Protein AF-0000000084988694 (afdb_homodimer)

Solvent-accessible surface area (backbone atoms only — not comparable to full-atom values): 50848 Å² total; per-residue (Å²): 137,79,83,70,71,62,64,60,59,54,50,54,56,52,49,55,55,58,61,35,74,70,46,56,52,51,63,76,74,70,84,79,79,62,60,87,54,76,59,46,55,58,76,75,76,71,56,51,34,53,65,34,88,92,56,43,34,34,45,36,78,65,34,75,51,54,36,66,52,73,53,58,28,62,26,71,68,56,50,51,50,49,54,49,24,69,76,44,21,62,68,53,52,52,34,50,52,51,27,51,50,33,47,51,50,34,57,58,46,55,51,63,84,45,70,46,75,49,76,47,75,50,82,44,80,46,67,52,60,17,74,80,73,77,44,88,68,62,51,77,46,46,44,29,38,41,36,38,38,39,37,33,65,55,58,52,46,22,26,60,59,20,48,40,49,22,34,47,22,49,26,48,24,33,43,24,46,33,44,38,43,48,42,50,48,53,42,50,50,54,43,33,48,43,50,30,15,34,31,49,53,43,50,50,54,51,51,52,50,50,52,53,49,53,52,49,47,54,53,46,50,54,33,35,75,70,68,77,38,64,68,69,49,52,53,54,49,49,54,48,50,52,56,56,56,65,53,47,60,62,44,51,49,52,30,50,53,29,49,36,51,48,16,49,53,44,62,28,58,69,85,64,48,85,69,78,87,56,50,60,84,51,47,42,82,59,38,74,39,55,35,64,34,52,50,53,37,61,75,57,20,26,68,38,45,22,32,48,20,46,30,40,22,31,31,20,42,27,7,29,35,49,32,70,58,44,64,47,38,36,38,40,36,36,44,33,22,31,18,64,43,79,89,43,36,82,41,77,82,14,43,27,36,37,41,33,42,35,36,43,29,68,71,40,45,49,51,21,56,62,24,44,26,52,20,29,48,23,51,25,49,21,32,47,26,49,29,52,43,47,46,35,51,49,42,27,51,46,31,43,34,54,49,42,46,35,31,33,26,50,32,38,39,29,26,48,52,36,31,52,50,26,48,50,50,36,53,51,47,52,55,31,37,76,70,67,73,45,59,59,67,58,48,50,54,34,50,54,46,29,50,51,24,48,46,48,32,47,53,37,51,34,48,40,54,40,42,52,50,48,42,46,45,64,62,34,32,21,59,89,56,53,69,87,83,63,80,68,86,78,43,63,75,62,65,56,56,83,83,50,76,78,131,137,78,84,71,73,60,64,61,59,55,50,54,56,54,51,56,56,59,62,37,73,71,47,57,51,53,65,77,77,70,83,79,78,62,60,86,53,76,66,70,57,83,78,76,75,71,55,52,34,55,65,34,89,92,56,44,34,33,44,37,77,65,34,77,52,53,34,66,52,72,52,58,29,64,27,72,66,56,48,51,51,49,53,49,24,70,75,44,21,34,68,53,50,20,35,49,22,50,28,51,19,31,46,23,47,33,54,19,47,56,10,62,83,38,57,32,31,35,37,36,37,35,46,32,41,33,30,49,30,15,57,81,73,77,45,89,66,62,54,76,48,46,44,30,38,42,36,37,40,39,38,32,64,54,58,53,46,22,27,61,60,20,49,40,48,22,34,49,21,49,26,48,25,32,44,25,47,32,44,37,44,48,42,51,51,50,44,51,49,54,43,34,48,43,51,31,14,35,32,51,52,44,48,52,56,50,52,52,50,51,54,53,48,53,53,50,48,55,53,45,51,53,33,36,75,69,68,77,39,64,70,66,51,51,54,52,49,50,47,48,49,36,55,56,57,41,55,48,37,62,41,52,43,52,28,51,45,30,50,26,51,49,16,42,50,44,60,27,53,21,57,66,46,84,69,79,88,57,50,61,84,50,47,43,81,59,36,76,38,54,35,64,35,53,46,53,36,61,75,58,20,28,66,37,46,22,31,47,20,46,29,39,21,31,31,19,41,26,8,30,35,49,32,70,56,43,64,45,38,36,38,40,36,36,44,33,21,37,21,66,43,78,88,42,34,84,40,75,90,28,58,47,71,52,73,51,74,50,71,53,62,75,85,79,65,89,56,52,56,62,52,47,27,50,51,28,48,50,49,24,52,52,31,46,51,50,28,52,49,47,46,50,50,49,48,50,51,48,33,51,37,55,51,46,47,35,49,33,27,52,50,38,40,52,27,47,52,44,29,53,52,27,49,50,48,36,55,49,45,54,54,31,38,77,72,67,73,44,58,64,66,60,47,50,53,32,50,55,46,29,51,52,24,47,47,48,33,47,51,40,52,34,47,42,54,40,44,53,49,47,42,47,45,65,63,34,33,22,58,89,58,54,67,87,84,59,80,68,85,79,43,60,74,64,66,56,55,83,83,48,76,80,132

Nearest PDB structures (foldseek):
  5iuy-assembly1_A  TM=9.255E-01  e=3.475E-28  Pseudomonas aeruginosa PAO1
  1wp1-assembly1_A  TM=9.149E-01  e=5.608E-27  Pseudomonas aeruginosa
  5azs-assembly1_A  TM=9.175E-01  e=1.713E-25  Pseudomonas aeruginosa PAO1
  5azs-assembly1_C  TM=8.807E-01  e=1.793E-25  Pseudomonas aeruginosa PAO1
  5azs-assembly1_B  TM=8.956E-01  e=8.449E-25  Pseudomonas aeruginosa PAO1

Foldseek 3Di:
DPDVPPVVVVVVVVVVLVVLVPAFDFDADDFDAFDPDFDLDPDDPQQWFDDFDPATAGEDEADFQAQQNQCLQVFPLLVVLLLLLCQAFPVLVVLLVVLVVLVVVLVVLCCLQDKDKDKDWDWDWDWDDCVVVVGDDIDTFIKTKIKMKIKHWDCRNCLSVLQSLLSVLVSQLSLLVSLLVSLVLSLLLLLLLLQLQLLVLLLVLLVVLLVVLVVVLVVQVVCVVVVNAPPVLNVLSVVLSVVSVVVNVVSVVSNLVSQQSSQNSSVHHRPPDPRDRDHPVSTHDRRYAYDYTSSVLCVFASVLSSLSSQLSSLSSVLSNLVCVQAKIKMWMKMWMFMDRDPVCRPPPVGIDMDTDMDIDHDDDDPCVSVVVSVVSVVSSVVSVVVSVVVSVVLSNQLSVLVVQLNVLSVQLNVLVVQLVVLVVQLVVQVVCVVVVNDGSVSNSVSSVSNSVSSSSNSVSSSSNSSSSSSNCSSSRSSSVNPDPPDDSPNCCSSNPDPPPPDD/DPPVPPVVVVVVVVVVLVVLVPAFDFDADDFDAFDPDFALDPDDHQQWFDDFVPATAGEDEADFQAQQNLCLQVFPLLVVLLLLLCQAFVVLVVLLVVLVVLVVVLVVLCCLQDKDKDKDKDKDWDWDDLVVVVGDDIDTFIKIKIKMKIKHWRCRNCLSVLQSQLSVLVSQLSLLVSLLVSLVLSLLLLLLLLQLQLLVQLLVLLVVLLVVLVVVLVVQVVCVVVVNAPPVLNVVSVVLSVVSVVVNVVSVVSNQVSQQSSQNSSVHHRPPDPRDRDHPVSTHDRRYAYDYTLSVLCVFASVLSSLSSQLSSLSSVLSNLVVVQAKIKMWMKMWMFMDSDPVCRPPPVGIDMDTDMDIDHDDDDPCVSVVVSVVSVVSSVVSVVVSVVVSVVLSNQLSVLVVLLNVLSVQLNVLVVQLVVLVVQQVVQVVCVVVVNDGSVSNSVSSVSNSVSSSSNSVSSSVNSSSSSSNCSSSRSSSVNPDPPDDSDNCCSSNPDPPPPDD

pLDDT: mean 87.06, std 14.42, range [27.56, 98.75]

Organism: Nitrosospira multiformis (strain ATCC 25196 / NCIMB 11849 / C 71) (NCBI:txid323848)

Radius of gyration: 39.77 Å; Cα contacts (8 Å, |Δi|>4): 1590; chains: 2; bounding box: 78×146×93 Å

Secondary structure (DSSP, 8-state):
-----HHHHHHHHHHHHHHTTS---SPPP-PPPPPS-S-SSSSS---BPPPBTTB--EEEETPPPPTTGGGGG--HHHHHHHHHHHHH-HHHHHHHHHHHHHHHHHHHHGGGGS-EEEEEEEEEEEEE-GGGGT-S--EEEEEEEEEEEEEEEE-TTSHHHHHHHHHHHHHHHHHHHHHHHHHHHHHHHHHHHHHHHHHHHHHHHHHHHHHHHHHHHHHHHHHHHTTSS-HHHHHHHHHHHHHHHTTHHHHHHHHHHHHHHHHHHTT--TTT--PPP--GGG----SEEEE--HHHHTTT-HHHHHHHHHHHHHHHHHHHHHHTTS-EEEEEEEEEEEESSGGGTTSGGGEEEEEEEEEEEEEESTTHHHHHHHHHHHHHHHHHHHHHHHHHHHHHHHHHHHHHHHHHHHHHHHHHHHHHHHHHHHHHHHHHHHTT-S-HHHHHHHHHHHHHHHHHHHHHHHHHHHHHHHHHHHTTTTGGG--SSSS-TT-TTTT--TTS---/-----HHHHHHHHHHHHHHTTS---SPPP-PPPPPS---SSSSS---BPPPBTTB--EEEETPPPPTTGGGGG--HHHHHHHHHHHHH-HHHHHHHHHHHHHHHHHHHHGGGGS-EEEEEEEEEEEEE-GGGGT-S--EEEEEEEEEEEEEEEE-SSSHHHHHHHHHHHHHHHHHHHHHHHHHHHHHHHHHHHHHHHHHHHHHHHHHHHHHHHHHHHHHHHHHHHTTSS-HHHHHHHHHHHHHHHTTHHHHHHHHHHHHHHHHHHTT--TTT--PPP--GGG----SEEEE--HHHHTTT-HHHHHHHHHHHHHHHHHHHHHHTTS-EEEEEEEEEEEESSGGGTTSGGGEEEEEEEEEE----STTHHHHHHHHHHHHHHHHHHHHHHHHHHHHHHHHHHHHHHHHHHHHHHHHHHHHHHHHHHHHHHHHHHHTT-S-HHHHHHHHHHHHHHHHHHHHHHHHHHHHHHHHHHHTTTTGGG--SSSS-TTGGGTT--TTS---

Structure (mmCIF, N/CA/C/O backbone):
data_AF-0000000084988694-model_v1
#
loop_
_entity.id
_entity.type
_entity.pdbx_description
1 polymer 'Efflux transporter, outer membrane factor (OMF) lipoprotein, NodT family'
#
loop_
_atom_site.group_PDB
_atom_site.id
_atom_site.type_symbol
_atom_site.label_atom_id
_atom_site.label_alt_id
_atom_site.label_comp_id
_atom_site.label_asym_id
_atom_site.label_entity_id
_atom_site.label_seq_id
_atom_site.pdbx_PDB_ins_code
_atom_site.Cartn_x
_atom_site.Cartn_y
_atom_site.Cartn_z
_atom_site.occupancy
_atom_site.B_iso_or_equiv
_atom_site.auth_seq_id
_atom_site.auth_comp_id
_atom_site.auth_asym_id
_atom_site.auth_atom_id
_atom_site.pdbx_PDB_model_num
ATOM 1 N N . MET A 1 1 ? -44.531 51.938 37.688 1 27.56 1 MET A N 1
ATOM 2 C CA . MET A 1 1 ? -44.75 50.938 36.656 1 27.56 1 MET A CA 1
ATOM 3 C C . MET A 1 1 ? -43.438 50.438 36.094 1 27.56 1 MET A C 1
ATOM 5 O O . MET A 1 1 ? -42.688 51.188 35.438 1 27.56 1 MET A O 1
ATOM 9 N N . MET A 1 2 ? -42.625 49.531 36.844 1 32.97 2 MET A N 1
ATOM 10 C CA . MET A 1 2 ? -41.281 49 36.75 1 32.97 2 MET A CA 1
ATOM 11 C C . MET A 1 2 ? -41.062 48.25 35.438 1 32.97 2 MET A C 1
ATOM 13 O O . MET A 1 2 ? -41.938 47.562 34.969 1 32.97 2 MET A O 1
ATOM 17 N N . ASN A 1 3 ? -40.156 48.844 34.625 1 31.89 3 ASN A N 1
ATOM 18 C CA . ASN A 1 3 ? -39.75 48.438 33.281 1 31.89 3 ASN A CA 1
ATOM 19 C C . ASN A 1 3 ? -39.406 46.969 33.188 1 31.89 3 ASN A C 1
ATOM 21 O O . ASN A 1 3 ? -38.469 46.5 33.875 1 31.89 3 ASN A O 1
ATOM 25 N N . ALA A 1 4 ? -40.375 46.062 33.062 1 42.09 4 ALA A N 1
ATOM 26 C CA . ALA A 1 4 ? -40.5 44.594 32.844 1 42.09 4 ALA A CA 1
ATOM 27 C C . ALA A 1 4 ? -39.688 44.188 31.625 1 42.09 4 ALA A C 1
ATOM 29 O O . ALA A 1 4 ? -39.938 43.094 31.062 1 42.09 4 ALA A O 1
ATOM 30 N N . LEU A 1 5 ? -39 45.188 30.969 1 40.91 5 LEU A N 1
ATOM 31 C CA . LEU A 1 5 ? -38.312 44.688 29.781 1 40.91 5 LEU A CA 1
ATOM 32 C C . LEU A 1 5 ? -37.219 43.688 30.156 1 40.91 5 LEU A C 1
ATOM 34 O O . LEU A 1 5 ? -36.344 43.375 29.344 1 40.91 5 LEU A O 1
ATOM 38 N N . GLY A 1 6 ? -37.219 43.188 31.438 1 40.38 6 GLY A N 1
ATOM 39 C CA . GLY A 1 6 ? -36.094 42.375 31.875 1 40.38 6 GLY A CA 1
ATOM 40 C C . GLY A 1 6 ? -36 41.031 31.156 1 40.38 6 GLY A C 1
ATOM 41 O O . GLY A 1 6 ? -34.906 40.625 30.734 1 40.38 6 GLY A O 1
ATOM 42 N N . PRO A 1 7 ? -37.156 40.25 31.062 1 49.94 7 PRO A N 1
ATOM 43 C CA . PRO A 1 7 ? -37.031 38.844 30.672 1 49.94 7 PRO A CA 1
ATOM 44 C C . PRO A 1 7 ? -36.75 38.656 29.188 1 49.94 7 PRO A C 1
ATOM 46 O O . PRO A 1 7 ? -36.281 37.594 28.766 1 49.94 7 PRO A O 1
ATOM 49 N N . ILE A 1 8 ? -37.156 39.562 28.359 1 49 8 ILE A N 1
ATOM 50 C CA . ILE A 1 8 ? -37.094 39.312 26.938 1 49 8 ILE A CA 1
ATOM 51 C C . ILE A 1 8 ? -35.625 39.344 26.484 1 49 8 ILE A C 1
ATOM 53 O O . ILE A 1 8 ? -35.25 38.719 25.5 1 49 8 ILE A O 1
ATOM 57 N N . ARG A 1 9 ? -34.812 40.156 27.125 1 52.31 9 ARG A N 1
ATOM 58 C CA . ARG A 1 9 ? -33.406 40.25 26.703 1 52.31 9 ARG A CA 1
ATOM 59 C C . ARG A 1 9 ? -32.688 38.938 27 1 52.31 9 ARG A C 1
ATOM 61 O O . ARG A 1 9 ? -31.828 38.5 26.234 1 52.31 9 ARG A O 1
ATOM 68 N N . GLY A 1 10 ? -33.156 38.219 28.047 1 50.78 10 GLY A N 1
ATOM 69 C CA . GLY A 1 10 ? -32.562 36.906 28.297 1 50.78 10 GLY A CA 1
ATOM 70 C C . GLY A 1 10 ? -32.938 35.875 27.25 1 50.78 10 GLY A C 1
ATOM 71 O O . GLY A 1 10 ? -32.094 35.031 26.891 1 50.78 10 GLY A O 1
ATOM 72 N N . GLY A 1 11 ? -34.188 35.938 26.797 1 52.38 11 GLY A N 1
ATOM 73 C CA . GLY A 1 11 ? -34.625 34.969 25.797 1 52.38 11 GLY A CA 1
ATOM 74 C C . GLY A 1 11 ? -33.906 35.125 24.469 1 52.38 11 GLY A C 1
ATOM 75 O O . GLY A 1 11 ? -33.656 34.125 23.797 1 52.38 11 GLY A O 1
ATOM 76 N N . ILE A 1 12 ? -33.656 36.375 23.984 1 52.31 12 ILE A N 1
ATOM 77 C CA . ILE A 1 12 ? -32.969 36.562 22.719 1 52.31 12 ILE A CA 1
ATOM 78 C C . ILE A 1 12 ? -31.547 36.062 22.828 1 52.31 12 ILE A C 1
ATOM 80 O O . ILE A 1 12 ? -31.031 35.438 21.891 1 52.31 12 ILE A O 1
ATOM 84 N N . TYR A 1 13 ? -30.922 36.281 24 1 53.19 13 TYR A N 1
ATOM 85 C CA . TYR A 1 13 ? -29.578 35.75 24.141 1 53.19 13 TYR A CA 1
ATOM 86 C C . TYR A 1 13 ? -29.594 34.219 24.141 1 53.19 13 TYR A C 1
ATOM 88 O O . TYR A 1 13 ? -28.719 33.594 23.547 1 53.19 13 TYR A O 1
ATOM 96 N N . ALA A 1 14 ? -30.594 33.625 24.781 1 51.25 14 ALA A N 1
ATOM 97 C CA . ALA A 1 14 ? -30.703 32.156 24.766 1 51.25 14 ALA A CA 1
ATOM 98 C C . ALA A 1 14 ? -31.047 31.656 23.359 1 51.25 14 ALA A C 1
ATOM 100 O O . ALA A 1 14 ? -30.562 30.594 22.953 1 51.25 14 ALA A O 1
ATOM 101 N N . GLY A 1 15 ? -31.891 32.312 22.672 1 51.19 15 GLY A N 1
ATOM 102 C CA . GLY A 1 15 ? -32.219 31.922 21.312 1 51.19 15 GLY A CA 1
ATOM 103 C C . GLY A 1 15 ? -31.062 32.031 20.344 1 51.19 15 GLY A C 1
ATOM 104 O O . GLY A 1 15 ? -30.906 31.188 19.453 1 51.19 15 GLY A O 1
ATOM 105 N N . LEU A 1 16 ? -30.25 33.031 20.422 1 49.94 16 LEU A N 1
ATOM 106 C CA . LEU A 1 16 ? -29.078 33.156 19.578 1 49.94 16 LEU A CA 1
ATOM 107 C C . LEU A 1 16 ? -28.094 32.031 19.875 1 49.94 16 LEU A C 1
ATOM 109 O O . LEU A 1 16 ? -27.406 31.547 18.969 1 49.94 16 LEU A O 1
ATOM 113 N N . MET A 1 17 ? -28.016 31.656 21.109 1 49.5 17 MET A N 1
ATOM 114 C CA . MET A 1 17 ? -27.141 30.531 21.438 1 49.5 17 MET A CA 1
ATOM 115 C C . MET A 1 17 ? -27.625 29.25 20.766 1 49.5 17 MET A C 1
ATOM 117 O O . MET A 1 17 ? -26.812 28.375 20.438 1 49.5 17 MET A O 1
ATOM 121 N N . LEU A 1 18 ? -28.891 29.047 20.75 1 49.72 18 LEU A N 1
ATOM 122 C CA . LEU A 1 18 ? -29.406 27.812 20.188 1 49.72 18 LEU A CA 1
ATOM 123 C C . LEU A 1 18 ? -29.203 27.766 18.672 1 49.72 18 LEU A C 1
ATOM 125 O O . LEU A 1 18 ? -29.141 26.688 18.078 1 49.72 18 LEU A O 1
ATOM 129 N N . VAL A 1 19 ? -29.281 28.859 18 1 49.47 19 VAL A N 1
ATOM 130 C CA . VAL A 1 19 ? -29.078 28.875 16.562 1 49.47 19 VAL A CA 1
ATOM 131 C C . VAL A 1 19 ? -27.625 28.516 16.25 1 49.47 19 VAL A C 1
ATOM 133 O O . VAL A 1 19 ? -27.297 28.109 15.133 1 49.47 19 VAL A O 1
ATOM 136 N N . LEU A 1 20 ? -26.688 28.766 17.094 1 51.06 20 LEU A N 1
ATOM 137 C CA . LEU A 1 20 ? -25.266 28.516 16.844 1 51.06 20 LEU A CA 1
ATOM 138 C C . LEU A 1 20 ? -24.984 27.031 16.734 1 51.06 20 LEU A C 1
ATOM 140 O O . LEU A 1 20 ? -23.906 26.625 16.297 1 51.06 20 LEU A O 1
ATOM 144 N N . GLY A 1 21 ? -25.734 26.219 17.406 1 53.91 21 GLY A N 1
ATOM 145 C CA . GLY A 1 21 ? -25.484 24.797 17.438 1 53.91 21 GLY A CA 1
ATOM 146 C C . GLY A 1 21 ? -25.609 24.141 16.078 1 53.91 21 GLY A C 1
ATOM 147 O O . GLY A 1 21 ? -25.172 23 15.883 1 53.91 21 GLY A O 1
ATOM 148 N N . GLY A 1 22 ? -26.328 24.75 15.219 1 63.09 22 GLY A N 1
ATOM 149 C CA . GLY A 1 22 ? -26.766 23.969 14.07 1 63.09 22 GLY A CA 1
ATOM 150 C C . GLY A 1 22 ? -25.859 24.125 12.859 1 63.09 22 GLY A C 1
ATOM 151 O O . GLY A 1 22 ? -25.859 23.266 11.969 1 63.09 22 GLY A O 1
ATOM 152 N N . CYS A 1 23 ? -24.906 25.109 12.812 1 77.94 23 CYS A N 1
ATOM 153 C CA . CYS A 1 23 ? -24.219 25.344 11.547 1 77.94 23 CYS A CA 1
ATOM 154 C C . CYS A 1 23 ? -22.875 24.625 11.531 1 77.94 23 CYS A C 1
ATOM 156 O O . CYS A 1 23 ? -22.031 24.859 12.406 1 77.94 23 CYS A O 1
ATOM 158 N N . MET A 1 24 ? -22.734 23.547 11.047 1 90.75 24 MET A N 1
ATOM 159 C CA . MET A 1 24 ? -21.484 22.828 10.852 1 90.75 24 MET A CA 1
ATOM 160 C C . MET A 1 24 ? -21.016 22.938 9.398 1 90.75 24 MET A C 1
ATOM 162 O O . MET A 1 24 ? -21.656 22.406 8.5 1 90.75 24 MET A O 1
ATOM 166 N N . VAL A 1 25 ? -19.906 23.641 9.172 1 94.69 25 VAL A N 1
ATOM 167 C CA . VAL A 1 25 ? -19.406 23.875 7.82 1 94.69 25 VAL A CA 1
ATOM 168 C C . VAL A 1 25 ? -18.734 22.625 7.289 1 94.69 25 VAL A C 1
ATOM 170 O O . VAL A 1 25 ? -18.422 21.703 8.055 1 94.69 25 VAL A O 1
ATOM 173 N N . GLY A 1 26 ? -18.469 22.609 5.914 1 94 26 GLY A N 1
ATOM 174 C CA . GLY A 1 26 ? -17.875 21.469 5.258 1 94 26 GLY A CA 1
ATOM 175 C C . GLY A 1 26 ? -18.891 20.406 4.867 1 94 26 GLY A C 1
ATOM 176 O O . GLY A 1 26 ? -20.047 20.453 5.312 1 94 26 GLY A O 1
ATOM 177 N N . PRO A 1 27 ? -18.469 19.531 4.129 1 96 27 PRO A N 1
ATOM 178 C CA . PRO A 1 27 ? -19.391 18.484 3.672 1 96 27 PRO A CA 1
ATOM 179 C C . PRO A 1 27 ? -19.656 17.422 4.73 1 96 27 PRO A C 1
ATOM 181 O O . PRO A 1 27 ? -18.797 17.156 5.574 1 96 27 PRO A O 1
ATOM 184 N N . ASP A 1 28 ? -20.828 16.906 4.746 1 96.81 28 ASP A N 1
ATOM 185 C CA . ASP A 1 28 ? -21.141 15.727 5.539 1 96.81 28 ASP A CA 1
ATOM 186 C C . ASP A 1 28 ? -20.703 14.453 4.82 1 96.81 28 ASP A C 1
ATOM 188 O O . ASP A 1 28 ? -20.75 14.375 3.592 1 96.81 28 ASP A O 1
ATOM 192 N N . PHE A 1 29 ? -20.266 13.594 5.582 1 97.12 29 PHE A N 1
ATOM 193 C CA . PHE A 1 29 ? -19.844 12.32 5.02 1 97.12 29 PHE A CA 1
ATOM 194 C C . PHE A 1 29 ? -21.016 11.562 4.434 1 97.12 29 PHE A C 1
ATOM 196 O O . PHE A 1 29 ? -22.062 11.453 5.074 1 97.12 29 PHE A O 1
ATOM 203 N N . VAL A 1 30 ? -20.828 11.117 3.217 1 96.31 30 VAL A N 1
ATOM 204 C CA . VAL A 1 30 ? -21.781 10.234 2.543 1 96.31 30 VAL A CA 1
ATOM 205 C C . VAL A 1 30 ? -21.078 8.938 2.146 1 96.31 30 VAL A C 1
ATOM 207 O O . VAL A 1 30 ? -20.047 8.953 1.475 1 96.31 30 VAL A O 1
ATOM 210 N N . ARG A 1 31 ? -21.656 7.832 2.531 1 95.5 31 ARG A N 1
ATOM 211 C CA . ARG A 1 31 ? -21.078 6.543 2.176 1 95.5 31 ARG A CA 1
ATOM 212 C C . ARG A 1 31 ? -21.094 6.336 0.665 1 95.5 31 ARG A C 1
ATOM 214 O O . ARG A 1 31 ? -22.094 6.598 0.002 1 95.5 31 ARG A O 1
ATOM 221 N N . PRO A 1 32 ? -19.859 5.941 0.121 1 94.44 32 PRO A N 1
ATOM 222 C CA . PRO A 1 32 ? -19.844 5.691 -1.322 1 94.44 32 PRO A CA 1
ATOM 223 C C . PRO A 1 32 ? -20.844 4.629 -1.749 1 94.44 32 PRO A C 1
ATOM 225 O O . PRO A 1 32 ? -21.094 3.674 -1.008 1 94.44 32 PRO A O 1
ATOM 228 N N . ASN A 1 33 ? -21.391 4.754 -2.91 1 92.56 33 ASN A N 1
ATOM 229 C CA . ASN A 1 33 ? -22.359 3.793 -3.441 1 92.56 33 ASN A CA 1
ATOM 230 C C . ASN A 1 33 ? -21.703 2.432 -3.682 1 92.56 33 ASN A C 1
ATOM 232 O O . ASN A 1 33 ? -20.547 2.352 -4.086 1 92.56 33 ASN A O 1
ATOM 236 N N . PRO A 1 34 ? -22.484 1.373 -3.467 1 91.69 34 PRO A N 1
ATOM 237 C CA . PRO A 1 34 ? -21.953 0.049 -3.811 1 91.69 34 PRO A CA 1
ATOM 238 C C . PRO A 1 34 ? -21.797 -0.154 -5.316 1 91.69 34 PRO A C 1
ATOM 240 O O . PRO A 1 34 ? -22.359 0.614 -6.105 1 91.69 34 PRO A O 1
ATOM 243 N N . PRO A 1 35 ? -20.938 -1.094 -5.641 1 87.81 35 PRO A N 1
ATOM 244 C CA . PRO A 1 35 ? -20.812 -1.382 -7.074 1 87.81 35 PRO A CA 1
ATOM 245 C C . PRO A 1 35 ? -22.141 -1.797 -7.707 1 87.81 35 PRO A C 1
ATOM 247 O O . PRO A 1 35 ? -22.984 -2.406 -7.043 1 87.81 35 PRO A O 1
ATOM 250 N N . GLU A 1 36 ? -22.266 -1.545 -8.922 1 84.19 36 GLU A N 1
ATOM 251 C CA . GLU A 1 36 ? -23.516 -1.816 -9.641 1 84.19 36 GLU A CA 1
ATOM 252 C C . GLU A 1 36 ? -23.609 -3.283 -10.055 1 84.19 36 GLU A C 1
ATOM 254 O O . GLU A 1 36 ? -24.703 -3.814 -10.234 1 84.19 36 GLU A O 1
ATOM 259 N N . THR A 1 37 ? -22.531 -3.914 -10.094 1 84.56 37 THR A N 1
ATOM 260 C CA . THR A 1 37 ? -22.547 -5.301 -10.539 1 84.56 37 THR A CA 1
ATOM 261 C C . THR A 1 37 ? -23.141 -6.215 -9.469 1 84.56 37 THR A C 1
ATOM 263 O O . THR A 1 37 ? -22.922 -5.988 -8.273 1 84.56 37 THR A O 1
ATOM 266 N N . ALA A 1 38 ? -23.875 -7.273 -9.945 1 82.75 38 ALA A N 1
ATOM 267 C CA . ALA A 1 38 ? -24.5 -8.211 -9.023 1 82.75 38 ALA A CA 1
ATOM 268 C C . ALA A 1 38 ? -23.75 -9.539 -8.992 1 82.75 38 ALA A C 1
ATOM 270 O O . ALA A 1 38 ? -24.062 -10.422 -8.195 1 82.75 38 ALA A O 1
ATOM 271 N N . ARG A 1 39 ? -22.812 -9.586 -9.859 1 87.12 39 ARG A N 1
ATOM 272 C CA . ARG A 1 39 ? -22.094 -10.852 -9.969 1 87.12 39 ARG A CA 1
ATOM 273 C C . ARG A 1 39 ? -20.578 -10.625 -9.992 1 87.12 39 ARG A C 1
ATOM 275 O O . ARG A 1 39 ? -20.125 -9.539 -10.336 1 87.12 39 ARG A O 1
ATOM 282 N N . TYR A 1 40 ? -19.828 -11.711 -9.602 1 89.12 40 TYR A N 1
ATOM 283 C CA . TYR A 1 40 ? -18.375 -11.648 -9.57 1 89.12 40 TYR A CA 1
ATOM 284 C C . TYR A 1 40 ? -17.781 -12.141 -10.891 1 89.12 40 TYR A C 1
ATOM 286 O O . TYR A 1 40 ? -16.656 -11.766 -11.25 1 89.12 40 TYR A O 1
ATOM 294 N N . LEU A 1 41 ? -18.422 -13.062 -11.562 1 85.81 41 LEU A N 1
ATOM 295 C CA . LEU A 1 41 ? -17.969 -13.641 -12.82 1 85.81 41 LEU A CA 1
ATOM 296 C C . LEU A 1 41 ? -18.953 -13.328 -13.945 1 85.81 41 LEU A C 1
ATOM 298 O O . LEU A 1 41 ? -20.141 -13.133 -13.695 1 85.81 41 LEU A O 1
ATOM 302 N N . PRO A 1 42 ? -18.297 -13.242 -15.133 1 78.38 42 PRO A N 1
ATOM 303 C CA . PRO A 1 42 ? -19.203 -13.023 -16.266 1 78.38 42 PRO A CA 1
ATOM 304 C C . PRO A 1 42 ? -20.125 -14.219 -16.531 1 78.38 42 PRO A C 1
ATOM 306 O O . PRO A 1 42 ? -19.734 -15.359 -16.266 1 78.38 42 PRO A O 1
ATOM 309 N N . GLY A 1 43 ? -21.234 -13.922 -17.062 1 72.75 43 GLY A N 1
ATOM 310 C CA . GLY A 1 43 ? -22.141 -14.992 -17.469 1 72.75 43 GLY A CA 1
ATOM 311 C C . GLY A 1 43 ? -23.047 -15.469 -16.344 1 72.75 43 GLY A C 1
ATOM 312 O O . GLY A 1 43 ? -23.438 -14.672 -15.484 1 72.75 43 GLY A O 1
ATOM 313 N N . GLU A 1 44 ? -23.438 -16.797 -16.5 1 65.62 44 GLU A N 1
ATOM 314 C CA . GLU A 1 44 ? -24.328 -17.375 -15.492 1 65.62 44 GLU A CA 1
ATOM 315 C C . GLU A 1 44 ? -23.578 -17.688 -14.203 1 65.62 44 GLU A C 1
ATOM 317 O O . GLU A 1 44 ? -22.391 -17.984 -14.227 1 65.62 44 GLU A O 1
ATOM 322 N N . SER A 1 45 ? -24.156 -17.281 -13.125 1 67.31 45 SER A N 1
ATOM 323 C CA . SER A 1 45 ? -23.578 -17.547 -11.812 1 67.31 45 SER A CA 1
ATOM 324 C C . SER A 1 45 ? -23.172 -19 -11.672 1 67.31 45 SER A C 1
ATOM 326 O O . SER A 1 45 ? -23.875 -19.906 -12.125 1 67.31 45 SER A O 1
ATOM 328 N N . LEU A 1 46 ? -21.953 -19.156 -11.281 1 75.5 46 LEU A N 1
ATOM 329 C CA . LEU A 1 46 ? -21.5 -20.5 -10.969 1 75.5 46 LEU A CA 1
ATOM 330 C C . LEU A 1 46 ? -22.344 -21.125 -9.859 1 75.5 46 LEU A C 1
ATOM 332 O O . LEU A 1 46 ? -22.453 -20.547 -8.773 1 75.5 46 LEU A O 1
ATOM 336 N N . GLU A 1 47 ? -23.172 -22.078 -10.18 1 76.25 47 GLU A N 1
ATOM 337 C CA . GLU A 1 47 ? -24.031 -22.719 -9.188 1 76.25 47 GLU A CA 1
ATOM 338 C C . GLU A 1 47 ? -23.25 -23.703 -8.328 1 76.25 47 GLU A C 1
ATOM 340 O O . GLU A 1 47 ? -23.531 -23.859 -7.141 1 76.25 47 GLU A O 1
ATOM 345 N N . GLY A 1 48 ? -22.312 -24.281 -8.969 1 79.38 48 GLY A N 1
ATOM 346 C CA . GLY A 1 48 ? -21.516 -25.25 -8.242 1 79.38 48 GLY A CA 1
ATOM 347 C C . GLY A 1 48 ? -20.312 -25.734 -9.031 1 79.38 48 GLY A C 1
ATOM 348 O O . GLY A 1 48 ? -20.219 -25.5 -10.234 1 79.38 48 GLY A O 1
ATOM 349 N N . ALA A 1 49 ? -19.391 -26.234 -8.258 1 79.69 49 ALA A N 1
ATOM 350 C CA . ALA A 1 49 ? -18.266 -26.922 -8.891 1 79.69 49 ALA A CA 1
ATOM 351 C C . ALA A 1 49 ? -18.625 -28.344 -9.289 1 79.69 49 ALA A C 1
ATOM 353 O O . ALA A 1 49 ? -19.609 -28.891 -8.789 1 79.69 49 ALA A O 1
ATOM 354 N N . ILE A 1 50 ? -17.891 -28.938 -10.234 1 75.88 50 ILE A N 1
ATOM 355 C CA . ILE A 1 50 ? -18.141 -30.312 -10.664 1 75.88 50 ILE A CA 1
ATOM 356 C C . ILE A 1 50 ? -17.969 -31.266 -9.484 1 75.88 50 ILE A C 1
ATOM 358 O O . ILE A 1 50 ? -17.031 -31.125 -8.703 1 75.88 50 ILE A O 1
ATOM 362 N N . PRO A 1 51 ? -18.984 -32.156 -9.336 1 76.94 51 PRO A N 1
ATOM 363 C CA . PRO A 1 51 ? -18.891 -33.125 -8.227 1 76.94 51 PRO A CA 1
ATOM 364 C C . PRO A 1 51 ? -17.766 -34.125 -8.414 1 76.94 51 PRO A C 1
ATOM 366 O O . PRO A 1 51 ? -17.562 -34.625 -9.523 1 76.94 51 PRO A O 1
ATOM 369 N N . VAL A 1 52 ? -16.938 -34.219 -7.461 1 78.69 52 VAL A N 1
ATOM 370 C CA . VAL A 1 52 ? -15.922 -35.281 -7.414 1 78.69 52 VAL A CA 1
ATOM 371 C C . VAL A 1 52 ? -16.297 -36.281 -6.34 1 78.69 52 VAL A C 1
ATOM 373 O O . VAL A 1 52 ? -16.188 -36 -5.145 1 78.69 52 VAL A O 1
ATOM 376 N N . LYS A 1 53 ? -16.672 -37.469 -6.828 1 76.38 53 LYS A N 1
ATOM 377 C CA . LYS A 1 53 ? -17.188 -38.469 -5.914 1 76.38 53 LYS A CA 1
ATOM 378 C C . LYS A 1 53 ? -18.219 -37.875 -4.961 1 76.38 53 LYS A C 1
ATOM 380 O O . LYS A 1 53 ? -19.234 -37.344 -5.398 1 76.38 53 LYS A O 1
ATOM 385 N N . ASP A 1 54 ? -18 -37.875 -3.701 1 66.56 54 ASP A N 1
ATOM 386 C CA . ASP A 1 54 ? -18.938 -37.406 -2.686 1 66.56 54 ASP A CA 1
ATOM 387 C C . ASP A 1 54 ? -18.562 -36 -2.207 1 66.56 54 ASP A C 1
ATOM 389 O O . ASP A 1 54 ? -19.094 -35.531 -1.198 1 66.56 54 ASP A O 1
ATOM 393 N N . GLN A 1 55 ? -17.734 -35.344 -3.057 1 77.25 55 GLN A N 1
ATOM 394 C CA . GLN A 1 55 ? -17.281 -34.062 -2.582 1 77.25 55 GLN A CA 1
ATOM 395 C C . GLN A 1 55 ? -17.688 -32.938 -3.539 1 77.25 55 GLN A C 1
ATOM 397 O O . GLN A 1 55 ? -16.844 -32.344 -4.199 1 77.25 55 GLN A O 1
ATOM 402 N N . ALA A 1 56 ? -18.984 -32.688 -3.664 1 84.75 56 ALA A N 1
ATOM 403 C CA . ALA A 1 56 ? -19.5 -31.594 -4.473 1 84.75 56 ALA A CA 1
ATOM 404 C C . ALA A 1 56 ? -19.656 -30.328 -3.635 1 84.75 56 ALA A C 1
ATOM 406 O O . ALA A 1 56 ? -19.984 -30.391 -2.445 1 84.75 56 ALA A O 1
ATOM 407 N N . GLN A 1 57 ? -19.281 -29.188 -4.254 1 91.81 57 GLN A N 1
ATOM 408 C CA . GLN A 1 57 ? -19.5 -27.891 -3.621 1 91.81 57 GLN A CA 1
ATOM 409 C C . GLN A 1 57 ? -20.469 -27.047 -4.438 1 91.81 57 GLN A C 1
ATOM 411 O O . GLN A 1 57 ? -20.422 -27.047 -5.668 1 91.81 57 GLN A O 1
ATOM 416 N N . TYR A 1 58 ? -21.328 -26.359 -3.693 1 91.62 58 TYR A N 1
ATOM 417 C CA . TYR A 1 58 ? -22.312 -25.484 -4.305 1 91.62 58 TYR A CA 1
ATOM 418 C C . TYR A 1 58 ? -22.156 -24.047 -3.807 1 91.62 58 TYR A C 1
ATOM 420 O O . TYR A 1 58 ? -21.875 -23.828 -2.625 1 91.62 58 TYR A O 1
ATOM 428 N N . PHE A 1 59 ? -22.359 -23.172 -4.766 1 91.38 59 PHE A N 1
ATOM 429 C CA . PHE A 1 59 ? -22.281 -21.75 -4.418 1 91.38 59 PHE A CA 1
ATOM 430 C C . PHE A 1 59 ? -23.672 -21.188 -4.148 1 91.38 59 PHE A C 1
ATOM 432 O O . PHE A 1 59 ? -24.547 -21.234 -5.016 1 91.38 59 PHE A O 1
ATOM 439 N N . ASP A 1 60 ? -23.891 -20.688 -2.979 1 89.75 60 ASP A N 1
ATOM 440 C CA . ASP A 1 60 ? -25.156 -20.062 -2.59 1 89.75 60 ASP A CA 1
ATOM 441 C C . ASP A 1 60 ? -25.062 -18.547 -2.621 1 89.75 60 ASP A C 1
ATOM 443 O O . ASP A 1 60 ? -24.625 -17.922 -1.646 1 89.75 60 ASP A O 1
ATOM 447 N N . ALA A 1 61 ? -25.562 -18.016 -3.76 1 86.5 61 ALA A N 1
ATOM 448 C CA . ALA A 1 61 ? -25.469 -16.562 -3.955 1 86.5 61 ALA A CA 1
ATOM 449 C C . ALA A 1 61 ? -26.375 -15.82 -2.982 1 86.5 61 ALA A C 1
ATOM 451 O O . ALA A 1 61 ? -27.562 -16.141 -2.861 1 86.5 61 ALA A O 1
ATOM 452 N N . GLY A 1 62 ? -25.891 -14.898 -2.299 1 85.69 62 GLY A N 1
ATOM 453 C CA . GLY A 1 62 ? -26.672 -14.07 -1.405 1 85.69 62 GLY A CA 1
ATOM 454 C C . GLY A 1 62 ? -26.75 -14.617 0.006 1 85.69 62 GLY A C 1
ATOM 455 O O . GLY A 1 62 ? -27.328 -13.984 0.896 1 85.69 62 GLY A O 1
ATOM 456 N N . ALA A 1 63 ? -26.156 -15.789 0.198 1 87.75 63 ALA A N 1
ATOM 457 C CA . ALA A 1 63 ? -26.188 -16.391 1.529 1 87.75 63 ALA A CA 1
ATOM 458 C C . ALA A 1 63 ? -25.156 -15.727 2.447 1 87.75 63 ALA A C 1
ATOM 460 O O . ALA A 1 63 ? -24.156 -15.188 1.979 1 87.75 63 ALA A O 1
ATOM 461 N N . ASP A 1 64 ? -25.391 -15.859 3.725 1 87.94 64 ASP A N 1
ATOM 462 C CA . ASP A 1 64 ? -24.531 -15.234 4.719 1 87.94 64 ASP A CA 1
ATOM 463 C C . ASP A 1 64 ? -23.484 -16.234 5.242 1 87.94 64 ASP A C 1
ATOM 465 O O . ASP A 1 64 ? -23.766 -17.422 5.336 1 87.94 64 ASP A O 1
ATOM 469 N N . LEU A 1 65 ? -22.438 -15.633 5.5 1 91.62 65 LEU A N 1
ATOM 470 C CA . LEU A 1 65 ? -21.344 -16.406 6.094 1 91.62 65 LEU A CA 1
ATOM 471 C C . LEU A 1 65 ? -21.406 -16.328 7.617 1 91.62 65 LEU A C 1
ATOM 473 O O . LEU A 1 65 ? -21.594 -15.258 8.188 1 91.62 65 LEU A O 1
ATOM 477 N N . ILE A 1 66 ? -21.312 -17.453 8.305 1 90.31 66 ILE A N 1
ATOM 478 C CA . ILE A 1 66 ? -21.328 -17.484 9.766 1 90.31 66 ILE A CA 1
ATOM 479 C C . ILE A 1 66 ? -20.062 -16.828 10.305 1 90.31 66 ILE A C 1
ATOM 481 O O . ILE A 1 66 ? -19.031 -16.781 9.617 1 90.31 66 ILE A O 1
ATOM 485 N N . ALA A 1 67 ? -20.031 -16.359 11.547 1 89.94 67 ALA A N 1
ATOM 486 C CA . ALA A 1 67 ? -18.922 -15.586 12.117 1 89.94 67 ALA A CA 1
ATOM 487 C C . ALA A 1 67 ? -17.688 -16.469 12.336 1 89.94 67 ALA A C 1
ATOM 489 O O . ALA A 1 67 ? -16.562 -16.031 12.133 1 89.94 67 ALA A O 1
ATOM 490 N N . ASP A 1 68 ? -17.969 -17.719 12.828 1 92.88 68 ASP A N 1
ATOM 491 C CA . ASP A 1 68 ? -16.891 -18.672 12.992 1 92.88 68 ASP A CA 1
ATOM 492 C C . ASP A 1 68 ? -16.766 -19.594 11.773 1 92.88 68 ASP A C 1
ATOM 494 O O . ASP A 1 68 ? -16.938 -20.797 11.875 1 92.88 68 ASP A O 1
ATOM 498 N N . TRP A 1 69 ? -16.422 -18.984 10.648 1 95.25 69 TRP A N 1
ATOM 499 C CA . TRP A 1 69 ? -16.453 -19.625 9.336 1 95.25 69 TRP A CA 1
ATOM 500 C C . TRP A 1 69 ? -15.609 -20.891 9.328 1 95.25 69 TRP A C 1
ATOM 502 O O . TRP A 1 69 ? -15.875 -21.812 8.547 1 95.25 69 TRP A O 1
ATOM 512 N N . TRP A 1 70 ? -14.531 -21.016 10.219 1 96.69 70 TRP A N 1
ATOM 513 C CA . TRP A 1 70 ? -13.656 -22.188 10.234 1 96.69 70 TRP A CA 1
ATOM 514 C C . TRP A 1 70 ? -14.406 -23.406 10.734 1 96.69 70 TRP A C 1
ATOM 516 O O . TRP A 1 70 ? -13.984 -24.547 10.492 1 96.69 70 TRP A O 1
ATOM 526 N N . ARG A 1 71 ? -15.531 -23.266 11.391 1 95.69 71 ARG A N 1
ATOM 527 C CA . ARG A 1 71 ? -16.328 -24.375 11.883 1 95.69 71 ARG A CA 1
ATOM 528 C C . ARG A 1 71 ? -17 -25.125 10.734 1 95.69 71 ARG A C 1
ATOM 530 O O . ARG A 1 71 ? -17.453 -26.25 10.906 1 95.69 71 ARG A O 1
ATOM 537 N N . LEU A 1 72 ? -17.094 -24.5 9.602 1 95.5 72 LEU A N 1
ATOM 538 C CA . LEU A 1 72 ? -17.688 -25.141 8.438 1 95.5 72 LEU A CA 1
ATOM 539 C C . LEU A 1 72 ? -16.859 -26.328 7.977 1 95.5 72 LEU A C 1
ATOM 541 O O . LEU A 1 72 ? -17.359 -27.188 7.234 1 95.5 72 LEU A O 1
ATOM 545 N N . PHE A 1 73 ? -15.578 -26.438 8.438 1 97 73 PHE A N 1
ATOM 546 C CA . PHE A 1 73 ? -14.727 -27.562 8.109 1 97 73 PHE A CA 1
ATOM 547 C C . PHE A 1 73 ? -14.977 -28.734 9.062 1 97 73 PHE A C 1
ATOM 549 O O . PHE A 1 73 ? -14.398 -29.797 8.898 1 97 73 PHE A O 1
ATOM 556 N N . LYS A 1 74 ? -15.75 -28.547 10.094 1 96.25 74 LYS A N 1
ATOM 557 C CA . LYS A 1 74 ? -16.266 -29.562 11 1 96.25 74 LYS A CA 1
ATOM 558 C C . LYS A 1 74 ? -15.141 -30.328 11.688 1 96.25 74 LYS A C 1
ATOM 560 O O . LYS A 1 74 ? -15.141 -31.547 11.711 1 96.25 74 LYS A O 1
ATOM 565 N N . SER A 1 75 ? -14.203 -29.672 12.117 1 97.31 75 SER A N 1
ATOM 566 C CA . SER A 1 75 ? -13.109 -30.234 12.898 1 97.31 75 SER A CA 1
ATOM 567 C C . SER A 1 75 ? -12.992 -29.562 14.266 1 97.31 75 SER A C 1
ATOM 569 O O . SER A 1 75 ? -12.539 -28.422 14.359 1 97.31 75 SER A O 1
ATOM 571 N N . PRO A 1 76 ? -13.383 -30.328 15.328 1 95.94 76 PRO A N 1
ATOM 572 C CA . PRO A 1 76 ? -13.242 -29.75 16.672 1 95.94 76 PRO A CA 1
ATOM 573 C C . PRO A 1 76 ? -11.805 -29.359 17 1 95.94 76 PRO A C 1
ATOM 575 O O . PRO A 1 76 ? -11.578 -28.359 17.688 1 95.94 76 PRO A O 1
ATOM 578 N N . LYS A 1 77 ? -10.891 -30.125 16.469 1 95.88 77 LYS A N 1
ATOM 579 C CA . LYS A 1 77 ? -9.492 -29.797 16.688 1 95.88 77 LYS A CA 1
ATOM 580 C C . LYS A 1 77 ? -9.133 -28.453 16.047 1 95.88 77 LYS A C 1
ATOM 582 O O . LYS A 1 77 ? -8.422 -27.641 16.656 1 95.88 77 LYS A O 1
ATOM 587 N N . LEU A 1 78 ? -9.641 -28.25 14.844 1 96.88 78 LEU A N 1
ATOM 588 C CA . LEU A 1 78 ? -9.398 -26.984 14.156 1 96.88 78 LEU A CA 1
ATOM 589 C C . LEU A 1 78 ? -10.031 -25.828 14.914 1 96.88 78 LEU A C 1
ATOM 591 O O . LEU A 1 78 ? -9.406 -24.766 15.07 1 96.88 78 LEU A O 1
ATOM 595 N N . ASN A 1 79 ? -11.25 -26.062 15.469 1 96.06 79 ASN A N 1
ATOM 596 C CA . ASN A 1 79 ? -11.953 -25.016 16.219 1 96.06 79 ASN A CA 1
ATOM 597 C C . ASN A 1 79 ? -11.148 -24.578 17.438 1 96.06 79 ASN A C 1
ATOM 599 O O . ASN A 1 79 ? -11.023 -23.391 17.719 1 96.06 79 ASN A O 1
ATOM 603 N N . THR A 1 80 ? -10.617 -25.594 18.062 1 93.88 80 THR A N 1
ATOM 604 C CA . THR A 1 80 ? -9.844 -25.328 19.266 1 93.88 80 THR A CA 1
ATOM 605 C C . THR A 1 80 ? -8.57 -24.562 18.938 1 93.88 80 THR A C 1
ATOM 607 O O . THR A 1 80 ? -8.203 -23.609 19.625 1 93.88 80 THR A O 1
ATOM 610 N N . LEU A 1 81 ? -7.973 -24.922 17.859 1 94.75 81 LEU A N 1
ATOM 611 C CA . LEU A 1 81 ? -6.723 -24.297 17.453 1 94.75 81 LEU A CA 1
ATOM 612 C C . LEU A 1 81 ? -6.953 -22.828 17.062 1 94.75 81 LEU A C 1
ATOM 614 O O . LEU A 1 81 ? -6.172 -21.953 17.438 1 94.75 81 LEU A O 1
ATOM 618 N N . VAL A 1 82 ? -7.969 -22.578 16.297 1 96.19 82 VAL A N 1
ATOM 619 C CA . VAL A 1 82 ? -8.266 -21.219 15.859 1 96.19 82 VAL A CA 1
ATOM 620 C C . VAL A 1 82 ? -8.594 -20.344 17.062 1 96.19 82 VAL A C 1
ATOM 622 O O . VAL A 1 82 ? -8.102 -19.219 17.188 1 96.19 82 VAL A O 1
ATOM 625 N N . THR A 1 83 ? -9.367 -20.859 18.016 1 93.75 83 THR A N 1
ATOM 626 C CA . THR A 1 83 ? -9.734 -20.109 19.203 1 93.75 83 THR A CA 1
ATOM 627 C C . THR A 1 83 ? -8.5 -19.781 20.047 1 93.75 83 THR A C 1
ATOM 629 O O . THR A 1 83 ? -8.352 -18.656 20.531 1 93.75 83 THR A O 1
ATOM 632 N N . GLU A 1 84 ? -7.66 -20.75 20.125 1 92.81 84 GLU A N 1
ATOM 633 C CA . GLU A 1 84 ? -6.414 -20.531 20.844 1 92.81 84 GLU A CA 1
ATOM 634 C C . GLU A 1 84 ? -5.57 -19.453 20.172 1 92.81 84 GLU A C 1
ATOM 636 O O . GLU A 1 84 ? -4.988 -18.594 20.828 1 92.81 84 GLU A O 1
ATOM 641 N N . GLY A 1 85 ? -5.449 -19.531 18.844 1 94.69 85 GLY A N 1
ATOM 642 C CA . GLY A 1 85 ? -4.711 -18.531 18.109 1 94.69 85 GLY A CA 1
ATOM 643 C C . GLY A 1 85 ? -5.254 -17.125 18.297 1 94.69 85 GLY A C 1
ATOM 644 O O . GLY A 1 85 ? -4.488 -16.172 18.469 1 94.69 85 GLY A O 1
ATOM 645 N N . ILE A 1 86 ? -6.566 -17 18.312 1 94.94 86 ILE A N 1
ATOM 646 C CA . ILE A 1 86 ? -7.223 -15.711 18.484 1 94.94 86 ILE A CA 1
ATOM 647 C C . ILE A 1 86 ? -6.879 -15.133 19.859 1 94.94 86 ILE A C 1
ATOM 649 O O . ILE A 1 86 ? -6.613 -13.938 19.984 1 94.94 86 ILE A O 1
ATOM 653 N N . ASN A 1 87 ? -6.777 -15.969 20.812 1 93.12 87 ASN A N 1
ATOM 654 C CA . ASN A 1 87 ? -6.57 -15.531 22.203 1 93.12 87 ASN A CA 1
ATOM 655 C C . ASN A 1 87 ? -5.105 -15.203 22.469 1 93.12 87 ASN A C 1
ATOM 657 O O . ASN A 1 87 ? -4.793 -14.453 23.391 1 93.12 87 ASN A O 1
ATOM 661 N N . ASN A 1 88 ? -4.184 -15.711 21.594 1 93.12 88 ASN A N 1
ATOM 662 C CA . ASN A 1 88 ? -2.779 -15.656 21.984 1 93.12 88 ASN A CA 1
ATOM 663 C C . ASN A 1 88 ? -1.949 -14.836 21.016 1 93.12 88 ASN A C 1
ATOM 665 O O . ASN A 1 88 ? -0.836 -14.414 21.328 1 93.12 88 ASN A O 1
ATOM 669 N N . ASN A 1 89 ? -2.418 -14.539 19.844 1 96 89 ASN A N 1
ATOM 670 C CA . ASN A 1 89 ? -1.595 -13.969 18.781 1 96 89 ASN A CA 1
ATOM 671 C C . ASN A 1 89 ? -1.187 -12.531 19.094 1 96 89 ASN A C 1
ATOM 673 O O . ASN A 1 89 ? -2.031 -11.703 19.438 1 96 89 ASN A O 1
ATOM 677 N N . GLN A 1 90 ? 0.153 -12.258 18.875 1 96.31 90 GLN A N 1
ATOM 678 C CA . GLN A 1 90 ? 0.712 -10.961 19.266 1 96.31 90 GLN A CA 1
ATOM 679 C C . GLN A 1 90 ? 0.318 -9.875 18.266 1 96.31 90 GLN A C 1
ATOM 681 O O . GLN A 1 90 ? 0.175 -8.711 18.641 1 96.31 90 GLN A O 1
ATOM 686 N N . SER A 1 91 ? 0.173 -10.234 17.047 1 97.06 91 SER A N 1
ATOM 687 C CA . SER A 1 91 ? -0.251 -9.242 16.062 1 97.06 91 SER A CA 1
ATOM 688 C C . SER A 1 91 ? -1.661 -8.742 16.359 1 97.06 91 SER A C 1
ATOM 690 O O . SER A 1 91 ? -1.949 -7.555 16.188 1 97.06 91 SER A O 1
ATOM 692 N N . LEU A 1 92 ? -2.562 -9.641 16.734 1 96.31 92 LEU A N 1
ATOM 693 C CA . LEU A 1 92 ? -3.922 -9.25 17.078 1 96.31 92 LEU A CA 1
ATOM 694 C C . LEU A 1 92 ? -3.924 -8.375 18.344 1 96.31 92 LEU A C 1
ATOM 696 O O . LEU A 1 92 ? -4.648 -7.379 18.406 1 96.31 92 LEU A O 1
ATOM 700 N N . ARG A 1 93 ? -3.086 -8.695 19.297 1 96.19 93 ARG A N 1
ATOM 701 C CA . ARG A 1 93 ? -2.961 -7.887 20.516 1 96.19 93 ARG A CA 1
ATOM 702 C C . ARG A 1 93 ? -2.473 -6.48 20.188 1 96.19 93 ARG A C 1
ATOM 704 O O . ARG A 1 93 ? -2.945 -5.504 20.766 1 96.19 93 ARG A O 1
ATOM 711 N N . ALA A 1 94 ? -1.522 -6.438 19.281 1 97.25 94 ALA A N 1
ATOM 712 C CA . ALA A 1 94 ? -1.012 -5.137 18.859 1 97.25 94 ALA A CA 1
ATOM 713 C C . ALA A 1 94 ? -2.111 -4.297 18.203 1 97.25 94 ALA A C 1
ATOM 715 O O . ALA A 1 94 ? -2.225 -3.098 18.469 1 97.25 94 ALA A O 1
ATOM 716 N N . ALA A 1 95 ? -2.977 -4.891 17.391 1 96.69 95 ALA A N 1
ATOM 717 C CA . ALA A 1 95 ? -4.082 -4.188 16.75 1 96.69 95 ALA A CA 1
ATOM 718 C C . ALA A 1 95 ? -5.105 -3.717 17.766 1 96.69 95 ALA A C 1
ATOM 720 O O . ALA A 1 95 ? -5.633 -2.605 17.672 1 96.69 95 ALA A O 1
ATOM 721 N N . GLN A 1 96 ? -5.375 -4.508 18.734 1 96.25 96 GLN A N 1
ATOM 722 C CA . GLN A 1 96 ? -6.309 -4.148 19.797 1 96.25 96 GLN A CA 1
ATOM 723 C C . GLN A 1 96 ? -5.785 -2.971 20.625 1 96.25 96 GLN A C 1
ATOM 725 O O . GLN A 1 96 ? -6.551 -2.084 21 1 96.25 96 GLN A O 1
ATOM 730 N N . ALA A 1 97 ? -4.473 -2.957 20.906 1 96.88 97 ALA A N 1
ATOM 731 C CA . ALA A 1 97 ? -3.867 -1.839 21.625 1 96.88 97 ALA A CA 1
ATOM 732 C C . ALA A 1 97 ? -3.979 -0.547 20.812 1 96.88 97 ALA A C 1
ATOM 734 O O . ALA A 1 97 ? -4.254 0.518 21.375 1 96.88 97 ALA A O 1
ATOM 735 N N . ALA A 1 98 ? -3.781 -0.666 19.531 1 96.56 98 ALA A N 1
ATOM 736 C CA . ALA A 1 98 ? -3.912 0.503 18.672 1 96.56 98 ALA A CA 1
ATOM 737 C C . ALA A 1 98 ? -5.34 1.04 18.688 1 96.56 98 ALA A C 1
ATOM 739 O O . ALA A 1 98 ? -5.555 2.254 18.656 1 96.56 98 ALA A O 1
ATOM 740 N N . LEU A 1 99 ? -6.336 0.185 18.719 1 96.31 99 LEU A N 1
ATOM 741 C CA . LEU A 1 99 ? -7.734 0.596 18.812 1 96.31 99 LEU A CA 1
ATOM 742 C C . LEU A 1 99 ? -7.988 1.334 20.125 1 96.31 99 LEU A C 1
ATOM 744 O O . LEU A 1 99 ? -8.609 2.402 20.125 1 96.31 99 LEU A O 1
ATOM 748 N N . ARG A 1 100 ? -7.441 0.827 21.219 1 96.88 100 ARG A N 1
ATOM 749 C CA . ARG A 1 100 ? -7.598 1.494 22.516 1 96.88 100 ARG A CA 1
ATOM 750 C C . ARG A 1 100 ? -6.941 2.871 22.5 1 96.88 100 ARG A C 1
ATOM 752 O O . ARG A 1 100 ? -7.496 3.834 23.031 1 96.88 100 ARG A O 1
ATOM 759 N N . GLN A 1 101 ? -5.773 2.906 21.891 1 96.81 101 GLN A N 1
ATOM 760 C CA . GLN A 1 101 ? -5.102 4.195 21.75 1 96.81 101 GLN A CA 1
ATOM 761 C C . GLN A 1 101 ? -5.98 5.203 21.016 1 96.81 101 GLN A C 1
ATOM 763 O O . GLN A 1 101 ? -6.117 6.348 21.453 1 96.81 101 GLN A O 1
ATOM 768 N N . SER A 1 102 ? -6.578 4.758 19.922 1 97.25 102 SER A N 1
ATOM 769 C CA . SER A 1 102 ? -7.418 5.656 19.141 1 97.25 102 SER A CA 1
ATOM 770 C C . SER A 1 102 ? -8.664 6.066 19.922 1 97.25 102 SER A C 1
ATOM 772 O O . SER A 1 102 ? -9.141 7.195 19.781 1 97.25 102 SER A O 1
ATOM 774 N N . GLN A 1 103 ? -9.18 5.203 20.766 1 96.75 103 GLN A N 1
ATOM 775 C CA . GLN A 1 103 ? -10.32 5.516 21.625 1 96.75 103 GLN A CA 1
ATOM 776 C C . GLN A 1 103 ? -9.953 6.582 22.641 1 96.75 103 GLN A C 1
ATOM 778 O O . GLN A 1 103 ? -10.719 7.527 22.859 1 96.75 103 GLN A O 1
ATOM 783 N N . HIS A 1 104 ? -8.773 6.395 23.203 1 97.56 104 HIS A N 1
ATOM 784 C CA . HIS A 1 104 ? -8.344 7.387 24.188 1 97.56 104 HIS A CA 1
ATOM 785 C C . HIS A 1 104 ? -8.031 8.719 23.516 1 97.56 104 HIS A C 1
ATOM 787 O O . HIS A 1 104 ? -8.273 9.781 24.109 1 97.56 104 HIS A O 1
ATOM 793 N N . ASN A 1 105 ? -7.562 8.695 22.328 1 97.69 105 ASN A N 1
ATOM 794 C CA . ASN A 1 105 ? -7.367 9.93 21.578 1 97.69 105 ASN A CA 1
ATOM 795 C C . ASN A 1 105 ? -8.695 10.617 21.281 1 97.69 105 ASN A C 1
ATOM 797 O O . ASN A 1 105 ? -8.789 11.844 21.328 1 97.69 105 ASN A O 1
ATOM 801 N N . LEU A 1 106 ? -9.734 9.828 20.891 1 97.44 106 LEU A N 1
ATOM 802 C CA . LEU A 1 106 ? -11.062 10.375 20.672 1 97.44 106 LEU A CA 1
ATOM 803 C C . LEU A 1 106 ? -11.617 11 21.938 1 97.44 106 LEU A C 1
ATOM 805 O O . LEU A 1 106 ? -12.133 12.125 21.922 1 97.44 106 LEU A O 1
ATOM 809 N N . LEU A 1 107 ? -11.406 10.273 23.078 1 97.5 107 LEU A N 1
ATOM 810 C CA . LEU A 1 107 ? -11.867 10.797 24.359 1 97.5 107 LEU A CA 1
ATOM 811 C C . LEU A 1 107 ? -11.125 12.078 24.734 1 97.5 107 LEU A C 1
ATOM 813 O O . LEU A 1 107 ? -11.719 13.016 25.25 1 97.5 107 LEU A O 1
ATOM 817 N N . ALA A 1 108 ? -9.805 12.109 24.438 1 97.56 108 ALA A N 1
ATOM 818 C CA . ALA A 1 108 ? -9.031 13.336 24.641 1 97.56 108 ALA A CA 1
ATOM 819 C C . ALA A 1 108 ? -9.562 14.477 23.781 1 97.56 108 ALA A C 1
ATOM 821 O O . ALA A 1 108 ? -9.609 15.625 24.219 1 97.56 108 ALA A O 1
ATOM 822 N N . GLY A 1 109 ? -10.039 14.125 22.578 1 96.62 109 GLY A N 1
ATOM 823 C CA . GLY A 1 109 ? -10.562 15.125 21.656 1 96.62 109 GLY A CA 1
ATOM 824 C C . GLY A 1 109 ? -11.852 15.758 22.141 1 96.62 109 GLY A C 1
ATOM 825 O O . GLY A 1 109 ? -12.102 16.938 21.891 1 96.62 109 GLY A O 1
ATOM 826 N N . TYR A 1 110 ? -1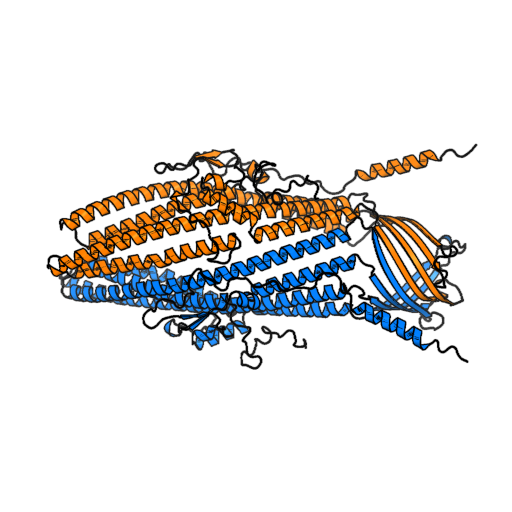2.617 15.062 22.969 1 96.44 110 TYR A N 1
ATOM 827 C CA . TYR A 1 110 ? -13.883 15.586 23.484 1 96.44 110 TYR A CA 1
ATOM 828 C C . TYR A 1 110 ? -13.641 16.688 24.5 1 96.44 110 TYR A C 1
ATOM 830 O O . TYR A 1 110 ? -14.547 17.484 24.797 1 96.44 110 TYR A O 1
ATOM 838 N N . GLY A 1 111 ? -12.398 16.75 24.969 1 96.44 111 GLY A N 1
ATOM 839 C CA . GLY A 1 111 ? -12.062 17.781 25.953 1 96.44 111 GLY A CA 1
ATOM 840 C C . GLY A 1 111 ? -12.305 19.188 25.438 1 96.44 111 GLY A C 1
ATOM 841 O O . GLY A 1 111 ? -12.57 20.109 26.219 1 96.44 111 GLY A O 1
ATOM 842 N N . VAL A 1 112 ? -12.328 19.391 24.141 1 94.88 112 VAL A N 1
ATOM 843 C CA . VAL A 1 112 ? -12.445 20.703 23.516 1 94.88 112 VAL A CA 1
ATOM 844 C C . VAL A 1 112 ? -13.844 21.25 23.734 1 94.88 112 VAL A C 1
ATOM 846 O O . VAL A 1 112 ? -14.055 22.469 23.672 1 94.88 112 VAL A O 1
ATOM 849 N N . PHE A 1 113 ? -14.875 20.422 24.078 1 95.19 113 PHE A N 1
ATOM 850 C CA . PHE A 1 113 ? -16.266 20.844 24.234 1 95.19 113 PHE A CA 1
ATOM 851 C C . PHE A 1 113 ? -16.531 21.312 25.656 1 95.19 113 PHE A C 1
ATOM 853 O O . PHE A 1 113 ? -17.656 21.734 25.969 1 95.19 113 PHE A O 1
ATOM 860 N N . PHE A 1 114 ? -15.422 21.328 26.516 1 96 114 PHE A N 1
ATOM 861 C CA . PHE A 1 114 ? -15.523 21.797 27.891 1 96 114 PHE A CA 1
ATOM 862 C C . PHE A 1 114 ? -14.625 23.016 28.109 1 96 114 PHE A C 1
ATOM 864 O O . PHE A 1 114 ? -13.609 23.172 27.422 1 96 114 PHE A O 1
ATOM 871 N N . PRO A 1 115 ? -15.008 23.969 29.031 1 96.31 115 PRO A N 1
ATOM 872 C CA . PRO A 1 115 ? -14.086 25.062 29.375 1 96.31 115 PRO A CA 1
ATOM 873 C C . PRO A 1 115 ? -12.75 24.547 29.906 1 96.31 115 PRO A C 1
ATOM 875 O O . PRO A 1 115 ? -12.695 23.484 30.531 1 96.31 115 PRO A O 1
ATOM 878 N N . GLN A 1 116 ? -11.75 25.203 29.609 1 97.19 116 GLN A N 1
ATOM 879 C CA . GLN A 1 116 ? -10.422 24.938 30.156 1 97.19 116 GLN A CA 1
ATOM 880 C C . GLN A 1 116 ? -10.117 25.859 31.328 1 97.19 116 GLN A C 1
ATOM 882 O O . GLN A 1 116 ? -10.359 27.062 31.266 1 97.19 116 GLN A O 1
ATOM 887 N N . ALA A 1 117 ? -9.719 25.297 32.438 1 96.94 117 ALA A N 1
ATOM 888 C CA . ALA A 1 117 ? -9.383 26.078 33.625 1 96.94 117 ALA A CA 1
ATOM 889 C C . ALA A 1 117 ? -7.934 25.844 34.031 1 96.94 117 ALA A C 1
ATOM 891 O O . ALA A 1 117 ? -7.5 24.703 34.219 1 96.94 117 ALA A O 1
ATOM 892 N N . ASP A 1 118 ? -7.207 26.922 34.219 1 96.88 118 ASP A N 1
ATOM 893 C CA . ASP A 1 118 ? -5.812 26.859 34.656 1 96.88 118 ASP A CA 1
ATOM 894 C C . ASP A 1 118 ? -5.555 27.812 35.812 1 96.88 118 ASP A C 1
ATOM 896 O O . ASP A 1 118 ? -6.203 28.859 35.906 1 96.88 118 ASP A O 1
ATOM 900 N N . ALA A 1 119 ? -4.656 27.406 36.656 1 95.94 119 ALA A N 1
ATOM 901 C CA . ALA A 1 119 ? -4.113 28.281 37.688 1 95.94 119 ALA A CA 1
ATOM 902 C C . ALA A 1 119 ? -2.709 28.766 37.344 1 95.94 119 ALA A C 1
ATOM 904 O O . ALA A 1 119 ? -1.913 28 36.781 1 95.94 119 ALA A O 1
ATOM 905 N N . ALA A 1 120 ? -2.59 30.078 37.562 1 95.31 120 ALA A N 1
ATOM 906 C CA . ALA A 1 120 ? -1.273 30.656 37.312 1 95.31 120 ALA A CA 1
ATOM 907 C C . ALA A 1 120 ? -0.792 31.5 38.5 1 95.31 120 ALA A C 1
ATOM 909 O O . ALA A 1 120 ? -1.597 32.125 39.188 1 95.31 120 ALA A O 1
ATOM 910 N N . GLY A 1 121 ? 0.524 31.422 38.781 1 92.62 121 GLY A N 1
ATOM 911 C CA . GLY A 1 121 ? 1.18 32.25 39.781 1 92.62 121 GLY A CA 1
ATOM 912 C C . GLY A 1 121 ? 2.527 32.781 39.344 1 92.62 121 GLY A C 1
ATOM 913 O O . GLY A 1 121 ? 3.238 32.125 38.594 1 92.62 121 GLY A O 1
ATOM 914 N N . SER A 1 122 ? 2.691 34.062 39.812 1 93.25 122 SER A N 1
ATOM 915 C CA . SER A 1 122 ? 3.984 34.656 39.469 1 93.25 122 SER A CA 1
ATOM 916 C C . SER A 1 122 ? 4.504 35.531 40.625 1 93.25 122 SER A C 1
ATOM 918 O O . SER A 1 122 ? 3.721 36.094 41.375 1 93.25 122 SER A O 1
ATOM 920 N N . ALA A 1 123 ? 5.836 35.531 40.906 1 92.25 123 ALA A N 1
ATOM 921 C CA . ALA A 1 123 ? 6.598 36.438 41.719 1 92.25 123 ALA A CA 1
ATOM 922 C C . ALA A 1 123 ? 7.66 37.188 40.906 1 92.25 123 ALA A C 1
ATOM 924 O O . ALA A 1 123 ? 8.633 36.562 40.469 1 92.25 123 ALA A O 1
ATOM 925 N N . VAL A 1 124 ? 7.336 38.531 40.75 1 91.25 124 VAL A N 1
ATOM 926 C CA . VAL A 1 124 ? 8.211 39.281 39.844 1 91.25 124 VAL A CA 1
ATOM 927 C C . VAL A 1 124 ? 8.711 40.531 40.562 1 91.25 124 VAL A C 1
ATOM 929 O O . VAL A 1 124 ? 7.949 41.219 41.25 1 91.25 124 VAL A O 1
ATOM 932 N N . ARG A 1 125 ? 9.984 40.875 40.531 1 89.88 125 ARG A N 1
ATOM 933 C CA . ARG A 1 125 ? 10.555 42.188 40.812 1 89.88 125 ARG A CA 1
ATOM 934 C C . ARG A 1 125 ? 10.797 42.969 39.531 1 89.88 125 ARG A C 1
ATOM 936 O O . ARG A 1 125 ? 11.406 42.469 38.562 1 89.88 125 ARG A O 1
ATOM 943 N N . GLN A 1 126 ? 10.117 44.156 39.5 1 84.75 126 GLN A N 1
ATOM 944 C CA . GLN A 1 126 ? 10.195 44.875 38.219 1 84.75 126 GLN A CA 1
ATOM 945 C C . GLN A 1 126 ? 10.422 46.344 38.438 1 84.75 126 GLN A C 1
ATOM 947 O O . GLN A 1 126 ? 10.164 46.875 39.531 1 84.75 126 GLN A O 1
ATOM 952 N N . ARG A 1 127 ? 11.078 46.969 37.469 1 82 127 ARG A N 1
ATOM 953 C CA . ARG A 1 127 ? 11.219 48.438 37.375 1 82 127 ARG A CA 1
ATOM 954 C C . ARG A 1 127 ? 10.578 48.938 36.062 1 82 127 ARG A C 1
ATOM 956 O O . ARG A 1 127 ? 10.883 48.469 35 1 82 127 ARG A O 1
ATOM 963 N N . PHE A 1 128 ? 9.5 49.719 36.219 1 74 128 PHE A N 1
ATOM 964 C CA . PHE A 1 128 ? 8.859 50.25 35.031 1 74 128 PHE A CA 1
ATOM 965 C C . PHE A 1 128 ? 9.555 51.562 34.594 1 74 128 PHE A C 1
ATOM 967 O O . PHE A 1 128 ? 9.977 52.344 35.438 1 74 128 PHE A O 1
ATOM 974 N N . SER A 1 129 ? 9.812 51.562 33.344 1 76.06 129 SER A N 1
ATOM 975 C CA . SER A 1 129 ? 10.297 52.812 32.812 1 76.06 129 SER A CA 1
ATOM 976 C C . SER A 1 129 ? 9.156 53.812 32.594 1 76.06 129 SER A C 1
ATOM 978 O O . SER A 1 129 ? 8.141 53.469 31.984 1 76.06 129 SER A O 1
ATOM 980 N N . ALA A 1 130 ? 9.188 54.938 33.094 1 69.31 130 ALA A N 1
ATOM 981 C CA . ALA A 1 130 ? 8.172 55.969 32.938 1 69.31 130 ALA A CA 1
ATOM 982 C C . ALA A 1 130 ? 7.906 56.25 31.453 1 69.31 130 ALA A C 1
ATOM 984 O O . ALA A 1 130 ? 6.801 56.656 31.078 1 69.31 130 ALA A O 1
ATOM 985 N N . ALA A 1 131 ? 8.93 55.969 30.719 1 69 131 ALA A N 1
ATOM 986 C CA . ALA A 1 131 ? 8.828 56.25 29.281 1 69 131 ALA A CA 1
ATOM 987 C C . ALA A 1 131 ? 7.746 55.375 28.625 1 69 131 ALA A C 1
ATOM 989 O O . ALA A 1 131 ? 7.148 55.781 27.625 1 69 131 ALA A O 1
ATOM 990 N N . ARG A 1 132 ? 7.418 54.281 29.203 1 70.12 132 ARG A N 1
ATOM 991 C CA . ARG A 1 132 ? 6.434 53.375 28.625 1 70.12 132 ARG A CA 1
ATOM 992 C C . ARG A 1 132 ? 5.023 53.938 28.75 1 70.12 132 ARG A C 1
ATOM 994 O O . ARG A 1 132 ? 4.145 53.625 27.953 1 70.12 132 ARG A O 1
ATOM 1001 N N . PHE A 1 133 ? 4.887 54.75 29.75 1 63.28 133 PHE A N 1
ATOM 1002 C CA . PHE A 1 133 ? 3.543 55.25 29.969 1 63.28 133 PHE A CA 1
ATOM 1003 C C . PHE A 1 133 ? 3.541 56.781 29.891 1 63.28 133 PHE A C 1
ATOM 1005 O O . PHE A 1 133 ? 2.604 57.438 30.375 1 63.28 133 PHE A O 1
ATOM 1012 N N . GLY A 1 134 ? 4.582 57.406 29.297 1 62.59 134 GLY A N 1
ATOM 1013 C CA . GLY A 1 134 ? 4.656 58.875 29.203 1 62.59 134 GLY A CA 1
ATOM 1014 C C . GLY A 1 134 ? 4.828 59.562 30.547 1 62.59 134 GLY A C 1
ATOM 1015 O O . GLY A 1 134 ? 4.488 60.719 30.688 1 62.59 134 GLY A O 1
ATOM 1016 N N . GLY A 1 135 ? 5.105 58.688 31.578 1 64.62 135 GLY A N 1
ATOM 1017 C CA . GLY A 1 135 ? 5.242 59.344 32.875 1 64.62 135 GLY A CA 1
ATOM 1018 C C . GLY A 1 135 ? 6.688 59.625 33.25 1 64.62 135 GLY A C 1
ATOM 1019 O O . GLY A 1 135 ? 7.598 59.375 32.469 1 64.62 135 GLY A O 1
ATOM 1020 N N . SER A 1 136 ? 6.934 60.344 34.344 1 65.19 136 SER A N 1
ATOM 1021 C CA . SER A 1 136 ? 8.234 60.875 34.719 1 65.19 136 SER A CA 1
ATOM 1022 C C . SER A 1 136 ? 8.891 60.031 35.812 1 65.19 136 SER A C 1
ATOM 1024 O O . SER A 1 136 ? 10.094 60.156 36.062 1 65.19 136 SER A O 1
ATOM 1026 N N . THR A 1 137 ? 8.141 59.125 36.531 1 69.12 137 THR A N 1
ATOM 1027 C CA . THR A 1 137 ? 8.812 58.469 37.656 1 69.12 137 THR A CA 1
ATOM 1028 C C . THR A 1 137 ? 8.891 56.969 37.438 1 69.12 137 THR A C 1
ATOM 1030 O O . THR A 1 137 ? 7.898 56.312 37.062 1 69.12 137 THR A O 1
ATOM 1033 N N . SER A 1 138 ? 10.117 56.406 37.438 1 74.06 138 SER A N 1
ATOM 1034 C CA . SER A 1 138 ? 10.367 54.969 37.406 1 74.06 138 SER A CA 1
ATOM 1035 C C . SER A 1 138 ? 10.289 54.375 38.812 1 74.06 138 SER A C 1
ATOM 1037 O O . SER A 1 138 ? 10.594 55.062 39.812 1 74.06 138 SER A O 1
ATOM 1039 N N . ALA A 1 139 ? 9.578 53.375 39.062 1 75.5 139 ALA A N 1
ATOM 1040 C CA . ALA A 1 139 ? 9.477 52.719 40.375 1 75.5 139 ALA A CA 1
ATOM 1041 C C . ALA A 1 139 ? 9.844 51.25 40.281 1 75.5 139 ALA A C 1
ATOM 1043 O O . ALA A 1 139 ? 9.539 50.594 39.281 1 75.5 139 ALA A O 1
ATOM 1044 N N . THR A 1 140 ? 10.734 50.812 41.312 1 85.38 140 THR A N 1
ATOM 1045 C CA . THR A 1 140 ? 11.047 49.406 41.5 1 85.38 140 THR A CA 1
ATOM 1046 C C . THR A 1 140 ? 10.156 48.781 42.562 1 85.38 140 THR A C 1
ATOM 1048 O O . THR A 1 140 ? 10.047 49.312 43.688 1 85.38 140 THR A O 1
ATOM 1051 N N . PHE A 1 141 ? 9.43 47.719 42.156 1 84 141 PHE A N 1
ATOM 1052 C CA . PHE A 1 141 ? 8.586 47.062 43.156 1 84 141 PHE A CA 1
ATOM 1053 C C . PHE A 1 141 ? 8.43 45.594 42.844 1 84 141 PHE A C 1
ATOM 1055 O O . PHE A 1 141 ? 8.75 45.125 41.75 1 84 141 PHE A O 1
ATOM 1062 N N . ASN A 1 142 ? 8.078 44.812 43.938 1 87.88 142 ASN A N 1
ATOM 1063 C CA . ASN A 1 142 ? 7.668 43.406 43.781 1 87.88 142 ASN A CA 1
ATOM 1064 C C . ASN A 1 142 ? 6.188 43.312 43.438 1 87.88 142 ASN A C 1
ATOM 1066 O O . ASN A 1 142 ? 5.383 44.125 43.844 1 87.88 142 ASN A O 1
ATOM 1070 N N . LEU A 1 143 ? 5.895 42.344 42.562 1 87.5 143 LEU A N 1
ATOM 1071 C CA . LEU A 1 143 ? 4.5 42.031 42.25 1 87.5 143 LEU A CA 1
ATOM 1072 C C . LEU A 1 143 ? 4.246 40.531 42.344 1 87.5 143 LEU A C 1
ATOM 1074 O O . LEU A 1 143 ? 4.863 39.75 41.594 1 87.5 143 LEU A O 1
ATOM 1078 N N . PHE A 1 144 ? 3.426 40.156 43.312 1 89.75 144 PHE A N 1
ATOM 1079 C CA . PHE A 1 144 ? 2.959 38.781 43.469 1 89.75 144 PHE A CA 1
ATOM 1080 C C . PHE A 1 144 ? 1.55 38.625 42.906 1 89.75 144 PHE A C 1
ATOM 1082 O O . PHE A 1 144 ? 0.647 39.406 43.281 1 89.75 144 PHE A O 1
ATOM 1089 N N . THR A 1 145 ? 1.403 37.719 42 1 91.19 145 THR A N 1
ATOM 1090 C CA . THR A 1 145 ? 0.111 37.531 41.344 1 91.19 145 THR A CA 1
ATOM 1091 C C . THR A 1 145 ? -0.335 36.062 41.438 1 91.19 145 THR A C 1
ATOM 1093 O O . THR A 1 145 ? 0.467 35.156 41.25 1 91.19 145 THR A O 1
ATOM 1096 N N . LEU A 1 146 ? -1.506 35.781 41.844 1 92.5 146 LEU A N 1
ATOM 1097 C CA . LEU A 1 146 ? -2.207 34.5 41.781 1 92.5 146 LEU A CA 1
ATOM 1098 C C . LEU A 1 146 ? -3.535 34.656 41.031 1 92.5 146 LEU A C 1
ATOM 1100 O O . LEU A 1 146 ? -4.328 35.531 41.375 1 92.5 146 LEU A O 1
ATOM 1104 N N . SER A 1 147 ? -3.664 33.844 40.031 1 93.88 147 SER A N 1
ATOM 1105 C CA . SER A 1 147 ? -4.91 34 39.312 1 93.88 147 SER A CA 1
ATOM 1106 C C . SER A 1 147 ? -5.398 32.656 38.75 1 93.88 147 SER A C 1
ATOM 1108 O O . SER A 1 147 ? -4.633 31.703 38.688 1 93.88 147 SER A O 1
ATOM 1110 N N . THR A 1 148 ? -6.66 32.469 38.5 1 95.44 148 THR A N 1
ATOM 1111 C CA . THR A 1 148 ? -7.312 31.375 37.75 1 95.44 148 THR A CA 1
ATOM 1112 C C . THR A 1 148 ? -8.023 31.922 36.531 1 95.44 148 THR A C 1
ATOM 1114 O O . THR A 1 148 ? -8.719 32.938 36.594 1 95.44 148 THR A O 1
ATOM 1117 N N . THR A 1 149 ? -7.762 31.297 35.438 1 96.44 149 THR A N 1
ATOM 1118 C CA . THR A 1 149 ? -8.398 31.688 34.188 1 96.44 149 THR A CA 1
ATOM 1119 C C . THR A 1 149 ? -9.219 30.531 33.625 1 96.44 149 THR A C 1
ATOM 1121 O O . THR A 1 149 ? -8.742 29.406 33.562 1 96.44 149 THR A O 1
ATOM 1124 N N . VAL A 1 150 ? -10.445 30.734 33.312 1 96.75 150 VAL A N 1
ATOM 1125 C CA . VAL A 1 150 ? -11.32 29.812 32.594 1 96.75 150 VAL A CA 1
ATOM 1126 C C . VAL A 1 150 ? -11.555 30.297 31.172 1 96.75 150 VAL A C 1
ATOM 1128 O O . VAL A 1 150 ? -11.914 31.469 30.953 1 96.75 150 VAL A O 1
ATOM 1131 N N . THR A 1 151 ? -11.211 29.469 30.281 1 96.81 151 THR A N 1
ATOM 1132 C CA . THR A 1 151 ? -11.422 29.797 28.875 1 96.81 151 THR A CA 1
ATOM 1133 C C . THR A 1 151 ? -12.312 28.75 28.203 1 96.81 151 THR A C 1
ATOM 1135 O O . THR A 1 151 ? -12.234 27.562 28.516 1 96.81 151 THR A O 1
ATOM 1138 N N . TYR A 1 152 ? -13.18 29.156 27.25 1 95.69 152 TYR A N 1
ATOM 1139 C CA . TYR A 1 152 ? -14.062 28.281 26.484 1 95.69 152 TYR A CA 1
ATOM 1140 C C . TYR A 1 152 ? -14.156 28.734 25.047 1 95.69 152 TYR A C 1
ATOM 1142 O O . TYR A 1 152 ? -14.57 29.859 24.766 1 95.69 152 TYR A O 1
ATOM 1150 N N . ALA A 1 153 ? -13.75 27.859 24.188 1 94.19 153 ALA A N 1
ATOM 1151 C CA . ALA A 1 153 ? -13.859 28.141 22.75 1 94.19 153 ALA A CA 1
ATOM 1152 C C . ALA A 1 153 ? -15.25 27.797 22.234 1 94.19 153 ALA A C 1
ATOM 1154 O O . ALA A 1 153 ? -15.688 26.641 22.312 1 94.19 153 ALA A O 1
ATOM 1155 N N . LEU A 1 154 ? -15.969 28.781 21.703 1 94.38 154 LEU A N 1
ATOM 1156 C CA . LEU A 1 154 ? -17.297 28.547 21.141 1 94.38 154 LEU A CA 1
ATOM 1157 C C . LEU A 1 154 ? -17.172 27.953 19.734 1 94.38 154 LEU A C 1
ATOM 1159 O O . LEU A 1 154 ? -16.547 28.547 18.859 1 94.38 154 LEU A O 1
ATOM 1163 N N . ASP A 1 155 ? -17.766 26.859 19.531 1 94.69 155 ASP A N 1
ATOM 1164 C CA . ASP A 1 155 ? -17.719 26.172 18.25 1 94.69 155 ASP A CA 1
ATOM 1165 C C . ASP A 1 155 ? -18.875 26.609 17.344 1 94.69 155 ASP A C 1
ATOM 1167 O O . ASP A 1 155 ? -19.672 25.781 16.906 1 94.69 155 ASP A O 1
ATOM 1171 N N . VAL A 1 156 ? -18.828 27.797 16.922 1 93.88 156 VAL A N 1
ATOM 1172 C CA . VAL A 1 156 ? -19.906 28.438 16.188 1 93.88 156 VAL A CA 1
ATOM 1173 C C . VAL A 1 156 ? -20.078 27.797 14.82 1 93.88 156 VAL A C 1
ATOM 1175 O O . VAL A 1 156 ? -21.203 27.547 14.375 1 93.88 156 VAL A O 1
ATOM 1178 N N . PHE A 1 157 ? -19.016 27.406 14.18 1 95.75 157 PHE A N 1
ATOM 1179 C CA . PHE A 1 157 ? -19.078 26.969 12.797 1 95.75 157 PHE A CA 1
ATOM 1180 C C . PHE A 1 157 ? -18.875 25.453 12.703 1 95.75 157 PHE A C 1
ATOM 1182 O O . PHE A 1 157 ? -18.891 24.891 11.602 1 95.75 157 PHE A O 1
ATOM 1189 N N . GLY A 1 158 ? -18.609 24.828 13.82 1 96.62 158 GLY A N 1
ATOM 1190 C CA . GLY A 1 158 ? -18.547 23.375 13.852 1 96.62 158 GLY A CA 1
ATOM 1191 C C . GLY A 1 158 ? -17.156 22.828 13.562 1 96.62 158 GLY A C 1
ATOM 1192 O O . GLY A 1 158 ? -17 21.656 13.219 1 96.62 158 GLY A O 1
ATOM 1193 N N . GLY A 1 159 ? -16.094 23.672 13.609 1 97.12 159 GLY A N 1
ATOM 1194 C CA . GLY A 1 159 ? -14.727 23.203 13.375 1 97.12 159 GLY A CA 1
ATOM 1195 C C . GLY A 1 159 ? -14.273 22.156 14.375 1 97.12 159 GLY A C 1
ATOM 1196 O O . GLY A 1 159 ? -13.648 21.156 14 1 97.12 159 GLY A O 1
ATOM 1197 N N . GLN A 1 1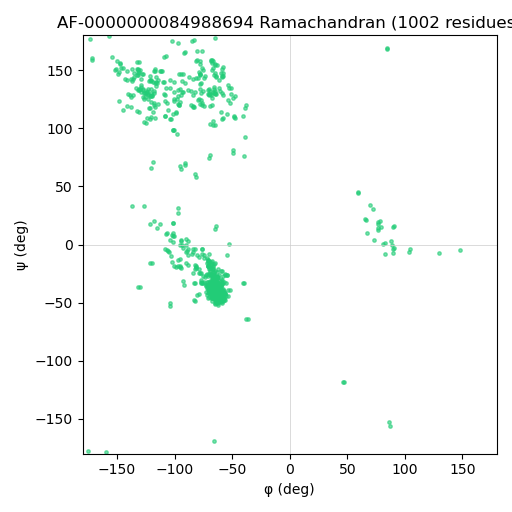60 ? -14.57 22.375 15.656 1 96.69 160 GLN A N 1
ATOM 1198 C CA . GLN A 1 160 ? -14.195 21.422 16.688 1 96.69 160 GLN A CA 1
ATOM 1199 C C . GLN A 1 160 ? -14.992 20.125 16.562 1 96.69 160 GLN A C 1
ATOM 1201 O O . GLN A 1 160 ? -14.453 19.047 16.75 1 96.69 160 GLN A O 1
ATOM 1206 N N . ARG A 1 161 ? -16.297 20.281 16.266 1 97.62 161 ARG A N 1
ATOM 1207 C CA . ARG A 1 161 ? -17.109 19.094 16.047 1 97.62 161 ARG A CA 1
ATOM 1208 C C . ARG A 1 161 ? -16.562 18.266 14.883 1 97.62 161 ARG A C 1
ATOM 1210 O O . ARG A 1 161 ? -16.516 17.031 14.953 1 97.62 161 ARG A O 1
ATOM 1217 N N . ARG A 1 162 ? -16.125 19 13.781 1 98.19 162 ARG A N 1
ATOM 1218 C CA . ARG A 1 162 ? -15.531 18.297 12.641 1 98.19 162 ARG A CA 1
ATOM 1219 C C . ARG A 1 162 ? -14.227 17.625 13.039 1 98.19 162 ARG A C 1
ATOM 1221 O O . ARG A 1 162 ? -13.938 16.516 12.578 1 98.19 162 ARG A O 1
ATOM 1228 N N . ALA A 1 163 ? -13.391 18.25 13.875 1 98.06 163 ALA A N 1
ATOM 1229 C CA . ALA A 1 163 ? -12.141 17.656 14.344 1 98.06 163 ALA A CA 1
ATOM 1230 C C . ALA A 1 163 ? -12.406 16.375 15.133 1 98.06 163 ALA A C 1
ATOM 1232 O O . ALA A 1 163 ? -11.711 15.367 14.953 1 98.06 163 ALA A O 1
ATOM 1233 N N . VAL A 1 164 ? -13.391 16.406 16.016 1 97.94 164 VAL A N 1
ATOM 1234 C CA . VAL A 1 164 ? -13.742 15.227 16.812 1 97.94 164 VAL A CA 1
ATOM 1235 C C . VAL A 1 164 ? -14.336 14.156 15.898 1 97.94 164 VAL A C 1
ATOM 1237 O O . VAL A 1 164 ? -14.094 12.961 16.094 1 97.94 164 VAL A O 1
ATOM 1240 N N . GLU A 1 165 ? -15.156 14.586 14.898 1 98.06 165 GLU A N 1
ATOM 1241 C CA . GLU A 1 165 ? -15.656 13.648 13.898 1 98.06 165 GLU A CA 1
ATOM 1242 C C . GLU A 1 165 ? -14.516 12.922 13.195 1 98.06 165 GLU A C 1
ATOM 1244 O O . GLU A 1 165 ? -14.586 11.719 12.961 1 98.06 165 GLU A O 1
ATOM 1249 N N . SER A 1 166 ? -13.398 13.68 12.836 1 98.44 166 SER A N 1
ATOM 1250 C CA . SER A 1 166 ? -12.219 13.078 12.227 1 98.44 166 SER A CA 1
ATOM 1251 C C . SER A 1 166 ? -11.594 12.039 13.156 1 98.44 166 SER A C 1
ATOM 1253 O O . SER A 1 166 ? -11.195 10.961 12.711 1 98.44 166 SER A O 1
ATOM 1255 N N . LEU A 1 167 ? -11.539 12.328 14.461 1 98.06 167 LEU A N 1
ATOM 1256 C CA . LEU A 1 167 ? -11 11.398 15.445 1 98.06 167 LEU A CA 1
ATOM 1257 C C . LEU A 1 167 ? -11.875 10.156 15.555 1 98.06 167 LEU A C 1
ATOM 1259 O O . LEU A 1 167 ? -11.367 9.047 15.711 1 98.06 167 LEU A O 1
ATOM 1263 N N . ARG A 1 168 ? -13.18 10.352 15.531 1 98.31 168 ARG A N 1
ATOM 1264 C CA . ARG A 1 168 ? -14.102 9.219 15.562 1 98.31 168 ARG A CA 1
ATOM 1265 C C . ARG A 1 168 ? -13.891 8.312 14.359 1 98.31 168 ARG A C 1
ATOM 1267 O O . ARG A 1 168 ? -13.875 7.086 14.492 1 98.31 168 ARG A O 1
ATOM 1274 N N . ALA A 1 169 ? -13.734 8.922 13.164 1 98.5 169 ALA A N 1
ATOM 1275 C CA . ALA A 1 169 ? -13.469 8.148 11.953 1 98.5 169 ALA A CA 1
ATOM 1276 C C . ALA A 1 169 ? -12.148 7.383 12.078 1 98.5 169 ALA A C 1
ATOM 1278 O O . ALA A 1 169 ? -12.031 6.258 11.586 1 98.5 169 ALA A O 1
ATOM 1279 N N . GLN A 1 170 ? -11.156 7.98 12.742 1 97.88 170 GLN A N 1
ATOM 1280 C CA . GLN A 1 170 ? -9.883 7.309 12.977 1 97.88 170 GLN A CA 1
ATOM 1281 C C . GLN A 1 170 ? -10.055 6.105 13.898 1 97.88 170 GLN A C 1
ATOM 1283 O O . GLN A 1 170 ? -9.406 5.074 13.711 1 97.88 170 GLN A O 1
ATOM 1288 N N . ARG A 1 171 ? -10.867 6.227 14.898 1 97.38 171 ARG A N 1
ATOM 1289 C CA . ARG A 1 171 ? -11.195 5.094 15.758 1 97.38 171 ARG A CA 1
ATOM 1290 C C . ARG A 1 171 ? -11.867 3.979 14.961 1 97.38 171 ARG A C 1
ATOM 1292 O O . ARG A 1 171 ? -11.531 2.805 15.117 1 97.38 171 ARG A O 1
ATOM 1299 N N . ASP A 1 172 ? -12.766 4.348 14.094 1 97.75 172 ASP A N 1
ATOM 1300 C CA . ASP A 1 172 ? -13.438 3.359 13.258 1 97.75 172 ASP A CA 1
ATOM 1301 C C . ASP A 1 172 ? -12.438 2.66 12.336 1 97.75 172 ASP A C 1
ATOM 1303 O O . ASP A 1 172 ? -12.516 1.446 12.133 1 97.75 172 ASP A O 1
ATOM 1307 N N . PHE A 1 173 ? -11.43 3.395 11.734 1 97.88 173 PHE A N 1
ATOM 1308 C CA . PHE A 1 173 ? -10.367 2.807 10.93 1 97.88 173 PHE A CA 1
ATOM 1309 C C . PHE A 1 173 ? -9.617 1.739 11.719 1 97.88 173 PHE A C 1
ATOM 1311 O O . PHE A 1 173 ? -9.375 0.642 11.211 1 97.88 173 PHE A O 1
ATOM 1318 N N . GLN A 1 174 ? -9.305 2.029 12.961 1 96.75 174 GLN A N 1
ATOM 1319 C CA . GLN A 1 174 ? -8.562 1.079 13.781 1 96.75 174 GLN A CA 1
ATOM 1320 C C . GLN A 1 174 ? -9.43 -0.13 14.141 1 96.75 174 GLN A C 1
ATOM 1322 O O . GLN A 1 174 ? -8.922 -1.251 14.234 1 96.75 174 GLN A O 1
ATOM 1327 N N . ARG A 1 175 ? -10.719 0.099 14.352 1 96.69 175 ARG A N 1
ATOM 1328 C CA . ARG A 1 175 ? -11.641 -1.008 14.602 1 96.69 175 ARG A CA 1
ATOM 1329 C C . ARG A 1 175 ? -11.633 -1.996 13.438 1 96.69 175 ARG A C 1
ATOM 1331 O O . ARG A 1 175 ? -11.484 -3.203 13.648 1 96.69 175 ARG A O 1
ATOM 1338 N N . TYR A 1 176 ? -11.781 -1.504 12.273 1 97.5 176 TYR A N 1
ATOM 1339 C CA . TYR A 1 176 ? -11.82 -2.367 11.102 1 97.5 176 TYR A CA 1
ATOM 1340 C C . TYR A 1 176 ? -10.445 -2.98 10.828 1 97.5 176 TYR A C 1
ATOM 1342 O O . TYR A 1 176 ? -10.352 -4.074 10.273 1 97.5 176 TYR A O 1
ATOM 1350 N N . THR A 1 177 ? -9.375 -2.342 11.266 1 97.38 177 THR A N 1
ATOM 1351 C CA . THR A 1 177 ? -8.039 -2.92 11.18 1 97.38 177 THR A CA 1
ATOM 1352 C C . THR A 1 177 ? -7.914 -4.129 12.109 1 97.38 177 THR A C 1
ATOM 1354 O O . THR A 1 177 ? -7.27 -5.117 11.758 1 97.38 177 THR A O 1
ATOM 1357 N N . VAL A 1 178 ? -8.5 -4.047 13.289 1 97 178 VAL A N 1
ATOM 1358 C CA . VAL A 1 178 ? -8.531 -5.191 14.188 1 97 178 VAL A CA 1
ATOM 1359 C C . VAL A 1 178 ? -9.258 -6.355 13.523 1 97 178 VAL A C 1
ATOM 1361 O O . VAL A 1 178 ? -8.773 -7.492 13.531 1 97 178 VAL A O 1
ATOM 1364 N N . LEU A 1 179 ? -10.383 -6.047 12.93 1 96.5 179 LEU A N 1
ATOM 1365 C CA . LEU A 1 179 ? -11.172 -7.086 12.273 1 96.5 179 LEU A CA 1
ATOM 1366 C C . LEU A 1 179 ? -10.398 -7.691 11.109 1 96.5 179 LEU A C 1
ATOM 1368 O O . LEU A 1 179 ? -10.445 -8.906 10.891 1 96.5 179 LEU A O 1
ATOM 1372 N N . ALA A 1 180 ? -9.719 -6.848 10.336 1 97.25 180 ALA A N 1
ATOM 1373 C CA . ALA A 1 180 ? -8.906 -7.34 9.227 1 97.25 180 ALA A CA 1
ATOM 1374 C C . ALA A 1 180 ? -7.77 -8.234 9.734 1 97.25 180 ALA A C 1
ATOM 1376 O O . ALA A 1 180 ? -7.457 -9.258 9.117 1 97.25 180 ALA A O 1
ATOM 1377 N N . THR A 1 181 ? -7.168 -7.852 10.844 1 97.19 181 THR A N 1
ATOM 1378 C CA . THR A 1 181 ? -6.102 -8.648 11.438 1 97.19 181 THR A CA 1
ATOM 1379 C C . THR A 1 181 ? -6.633 -9.992 11.922 1 97.19 181 THR A C 1
ATOM 1381 O O . THR A 1 181 ? -5.996 -11.023 11.719 1 97.19 181 THR A O 1
ATOM 1384 N N . TYR A 1 182 ? -7.766 -9.945 12.555 1 96.56 182 TYR A N 1
ATOM 1385 C CA . TYR A 1 182 ? -8.461 -11.148 13 1 96.56 182 TYR A CA 1
ATOM 1386 C C . TYR A 1 182 ? -8.719 -12.094 11.828 1 96.56 182 TYR A C 1
ATOM 1388 O O . TYR A 1 182 ? -8.445 -13.289 11.914 1 96.56 182 TYR A O 1
ATOM 1396 N N . LEU A 1 183 ? -9.219 -11.531 10.797 1 97 183 LEU A N 1
ATOM 1397 C CA . LEU A 1 183 ? -9.555 -12.312 9.617 1 97 183 LEU A CA 1
ATOM 1398 C C . LEU A 1 183 ? -8.297 -12.914 8.992 1 97 183 LEU A C 1
ATOM 1400 O O . LEU A 1 183 ? -8.281 -14.094 8.633 1 97 183 LEU A O 1
ATOM 1404 N N . THR A 1 184 ? -7.234 -12.125 8.891 1 97.5 184 THR A N 1
ATOM 1405 C CA . THR A 1 184 ? -5.969 -12.602 8.352 1 97.5 184 THR A CA 1
ATOM 1406 C C . THR A 1 184 ? -5.398 -13.719 9.227 1 97.5 184 THR A C 1
ATOM 1408 O O . THR A 1 184 ? -4.918 -14.727 8.711 1 97.5 184 THR A O 1
ATOM 1411 N N . LEU A 1 185 ? -5.473 -13.547 10.477 1 97.62 185 LEU A N 1
ATOM 1412 C CA . LEU A 1 185 ? -4.953 -14.539 11.414 1 97.62 185 LEU A CA 1
ATOM 1413 C C . LEU A 1 185 ? -5.695 -15.867 11.273 1 97.62 185 LEU A C 1
ATOM 1415 O O . LEU A 1 185 ? -5.074 -16.922 11.109 1 97.62 185 LEU A O 1
ATOM 1419 N N . THR A 1 186 ? -7.02 -15.82 11.328 1 97.62 186 THR A N 1
ATOM 1420 C CA . THR A 1 186 ? -7.801 -17.047 11.25 1 97.62 186 THR A CA 1
ATOM 1421 C C . THR A 1 186 ? -7.598 -17.734 9.898 1 97.62 186 THR A C 1
ATOM 1423 O O . THR A 1 186 ? -7.477 -18.953 9.828 1 97.62 186 THR A O 1
ATOM 1426 N N . GLY A 1 187 ? -7.504 -16.906 8.828 1 98.06 187 GLY A N 1
ATOM 1427 C CA . GLY A 1 187 ? -7.199 -17.453 7.516 1 98.06 187 GLY A CA 1
ATOM 1428 C C . GLY A 1 187 ? -5.848 -18.141 7.457 1 98.06 187 GLY A C 1
ATOM 1429 O O . GLY A 1 187 ? -5.73 -19.25 6.918 1 98.06 187 GLY A O 1
ATOM 1430 N N . ASN A 1 188 ? -4.852 -17.516 8.031 1 97.94 188 ASN A N 1
ATOM 1431 C CA . ASN A 1 188 ? -3.5 -18.062 8.016 1 97.94 188 ASN A CA 1
ATOM 1432 C C . ASN A 1 188 ? -3.418 -19.359 8.812 1 97.94 188 ASN A C 1
ATOM 1434 O O . ASN A 1 188 ? -2.738 -20.297 8.398 1 97.94 188 ASN A O 1
ATOM 1438 N N . ILE A 1 189 ? -4.098 -19.422 9.922 1 97.44 189 ILE A N 1
ATOM 1439 C CA . ILE A 1 189 ? -4.078 -20.641 10.734 1 97.44 189 ILE A CA 1
ATOM 1440 C C . ILE A 1 189 ? -4.723 -21.781 9.953 1 97.44 189 ILE A C 1
ATOM 1442 O O . ILE A 1 189 ? -4.129 -22.859 9.812 1 97.44 189 ILE A O 1
ATOM 1446 N N . VAL A 1 190 ? -5.906 -21.562 9.414 1 98.12 190 VAL A N 1
ATOM 1447 C CA . VAL A 1 190 ? -6.629 -22.625 8.711 1 98.12 190 VAL A CA 1
ATOM 1448 C C . VAL A 1 190 ? -5.824 -23.078 7.496 1 98.12 190 VAL A C 1
ATOM 1450 O O . VAL A 1 190 ? -5.648 -24.281 7.273 1 98.12 190 VAL A O 1
ATOM 1453 N N . ASN A 1 191 ? -5.258 -22.125 6.746 1 98 191 ASN A N 1
ATOM 1454 C CA . ASN A 1 191 ? -4.465 -22.453 5.566 1 98 191 ASN A CA 1
ATOM 1455 C C . ASN A 1 191 ? -3.221 -23.25 5.93 1 98 191 ASN A C 1
ATOM 1457 O O . ASN A 1 191 ? -2.857 -24.203 5.227 1 98 191 ASN A O 1
ATOM 1461 N N . THR A 1 192 ? -2.594 -22.844 6.973 1 97.5 192 THR A N 1
ATOM 1462 C CA . THR A 1 192 ? -1.374 -23.531 7.391 1 97.5 192 THR A CA 1
ATOM 1463 C C . THR A 1 192 ? -1.685 -24.938 7.891 1 97.5 192 THR A C 1
ATOM 1465 O O . THR A 1 192 ? -0.935 -25.875 7.617 1 97.5 192 THR A O 1
ATOM 1468 N N . VAL A 1 193 ? -2.795 -25.125 8.578 1 97.69 193 VAL A N 1
ATOM 1469 C CA . VAL A 1 193 ? -3.219 -26.438 9.055 1 97.69 193 VAL A CA 1
ATOM 1470 C C . VAL A 1 193 ? -3.488 -27.359 7.859 1 97.69 193 VAL A C 1
ATOM 1472 O O . VAL A 1 193 ? -3.057 -28.516 7.844 1 97.69 193 VAL A O 1
ATOM 1475 N N . ILE A 1 194 ? -4.176 -26.812 6.895 1 97.81 194 ILE A N 1
ATOM 1476 C CA . ILE A 1 194 ? -4.48 -27.594 5.699 1 97.81 194 ILE A CA 1
ATOM 1477 C C . ILE A 1 194 ? -3.186 -27.984 4.984 1 97.81 194 ILE A C 1
ATOM 1479 O O . ILE A 1 194 ? -3.014 -29.125 4.566 1 97.81 194 ILE A O 1
ATOM 1483 N N . ALA A 1 195 ? -2.258 -27.047 4.891 1 97.12 195 ALA A N 1
ATOM 1484 C CA . ALA A 1 195 ? -0.976 -27.328 4.242 1 97.12 195 ALA A CA 1
ATOM 1485 C C . ALA A 1 195 ? -0.207 -28.406 4.988 1 97.12 195 ALA A C 1
ATOM 1487 O O . ALA A 1 195 ? 0.31 -29.344 4.371 1 97.12 195 ALA A O 1
ATOM 1488 N N . ARG A 1 196 ? -0.173 -28.359 6.262 1 96.62 196 ARG A N 1
ATOM 1489 C CA . ARG A 1 196 ? 0.523 -29.359 7.062 1 96.62 196 ARG A CA 1
ATOM 1490 C C . ARG A 1 196 ? -0.118 -30.734 6.906 1 96.62 196 ARG A C 1
ATOM 1492 O O . ARG A 1 196 ? 0.583 -31.734 6.758 1 96.62 196 ARG A O 1
ATOM 1499 N N . ALA A 1 197 ? -1.428 -30.719 6.914 1 97.5 197 ALA A N 1
ATOM 1500 C CA . ALA A 1 197 ? -2.148 -31.984 6.746 1 97.5 197 ALA A CA 1
ATOM 1501 C C . ALA A 1 197 ? -1.864 -32.594 5.379 1 97.5 197 ALA A C 1
ATOM 1503 O O . ALA A 1 197 ? -1.704 -33.812 5.262 1 97.5 197 ALA A O 1
ATOM 1504 N N . ALA A 1 198 ? -1.81 -31.75 4.383 1 97 198 ALA A N 1
ATOM 1505 C CA . ALA A 1 198 ? -1.505 -32.219 3.041 1 97 198 ALA A CA 1
ATOM 1506 C C . ALA A 1 198 ? -0.088 -32.781 2.967 1 97 198 ALA A C 1
ATOM 1508 O O . ALA A 1 198 ? 0.136 -33.844 2.385 1 97 198 ALA A O 1
ATOM 1509 N N . TYR A 1 199 ? 0.902 -32.125 3.574 1 96.69 199 TYR A N 1
ATOM 1510 C CA . TYR A 1 199 ? 2.27 -32.625 3.615 1 96.69 199 TYR A CA 1
ATOM 1511 C C . TYR A 1 199 ? 2.342 -33.938 4.363 1 96.69 199 TYR A C 1
ATOM 1513 O O . TYR A 1 199 ? 3.023 -34.875 3.93 1 96.69 199 TYR A O 1
ATOM 1521 N N . ASP A 1 200 ? 1.608 -34.094 5.434 1 96.88 200 ASP A N 1
ATOM 1522 C CA . ASP A 1 200 ? 1.578 -35.312 6.199 1 96.88 200 ASP A CA 1
ATOM 1523 C C . ASP A 1 200 ? 1.033 -36.469 5.352 1 96.88 200 ASP A C 1
ATOM 1525 O O . ASP A 1 200 ? 1.591 -37.562 5.355 1 96.88 200 ASP A O 1
ATOM 1529 N N . ALA A 1 201 ? -0.036 -36.156 4.668 1 96.38 201 ALA A N 1
ATOM 1530 C CA . ALA A 1 201 ? -0.631 -37.188 3.814 1 96.38 201 ALA A CA 1
ATOM 1531 C C . ALA A 1 201 ? 0.325 -37.594 2.697 1 96.38 201 ALA A C 1
ATOM 1533 O O . ALA A 1 201 ? 0.436 -38.781 2.367 1 96.38 201 ALA A O 1
ATOM 1534 N N . GLN A 1 202 ? 1.06 -36.688 2.125 1 95.69 202 GLN A N 1
ATOM 1535 C CA . GLN A 1 202 ? 2.02 -36.969 1.063 1 95.69 202 GLN A CA 1
ATOM 1536 C C . GLN A 1 202 ? 3.209 -37.75 1.595 1 95.69 202 GLN A C 1
ATOM 1538 O O . GLN A 1 202 ? 3.688 -38.688 0.938 1 95.69 202 GLN A O 1
ATOM 1543 N N . ILE A 1 203 ? 3.656 -37.406 2.762 1 96.06 203 ILE A N 1
ATOM 1544 C CA . ILE A 1 203 ? 4.766 -38.125 3.395 1 96.06 203 ILE A CA 1
ATOM 1545 C C . ILE A 1 203 ? 4.355 -39.562 3.695 1 96.06 203 ILE A C 1
ATOM 1547 O O . ILE A 1 203 ? 5.098 -40.5 3.398 1 96.06 203 ILE A O 1
ATOM 1551 N N . GLU A 1 204 ? 3.176 -39.719 4.184 1 95.5 204 GLU A N 1
ATOM 1552 C CA . GLU A 1 204 ? 2.68 -41.062 4.488 1 95.5 204 GLU A CA 1
ATOM 1553 C C . GLU A 1 204 ? 2.557 -41.906 3.225 1 95.5 204 GLU A C 1
ATOM 1555 O O . GLU A 1 204 ? 2.982 -43.062 3.199 1 95.5 204 GLU A O 1
ATOM 1560 N N . ALA A 1 205 ? 1.971 -41.281 2.201 1 92.25 205 ALA A N 1
ATOM 1561 C CA . ALA A 1 205 ? 1.837 -41.969 0.928 1 92.25 205 ALA A CA 1
ATOM 1562 C C . ALA A 1 205 ? 3.203 -42.375 0.372 1 92.25 205 ALA A C 1
ATOM 1564 O O . ALA A 1 205 ? 3.381 -43.469 -0.122 1 92.25 205 ALA A O 1
ATOM 1565 N N . THR A 1 206 ? 4.195 -41.531 0.474 1 92.94 206 THR A N 1
ATOM 1566 C CA . THR A 1 206 ? 5.543 -41.781 -0.028 1 92.94 206 THR A CA 1
ATOM 1567 C C . THR A 1 206 ? 6.23 -42.844 0.793 1 92.94 206 THR A C 1
ATOM 1569 O O . THR A 1 206 ? 6.855 -43.75 0.237 1 92.94 206 THR A O 1
ATOM 1572 N N . LYS A 1 207 ? 6.082 -42.875 2.068 1 95.12 207 LYS A N 1
ATOM 1573 C CA . LYS A 1 207 ? 6.68 -43.875 2.945 1 95.12 207 LYS A CA 1
ATOM 1574 C C . LYS A 1 207 ? 6.066 -45.25 2.701 1 95.12 207 LYS A C 1
ATOM 1576 O O . LYS A 1 207 ? 6.77 -46.25 2.742 1 95.12 207 LYS A O 1
ATOM 1581 N N . GLU A 1 208 ? 4.781 -45.219 2.484 1 91 208 GLU A N 1
ATOM 1582 C CA . GLU A 1 208 ? 4.117 -46.469 2.164 1 91 208 GLU A CA 1
ATOM 1583 C C . GLU A 1 208 ? 4.66 -47.094 0.871 1 91 208 GLU A C 1
ATOM 1585 O O . GLU A 1 208 ? 4.887 -48.281 0.788 1 91 208 GLU A O 1
ATOM 1590 N N . LEU A 1 209 ? 4.852 -46.25 -0.079 1 85.06 209 LEU A N 1
ATOM 1591 C CA . LEU A 1 209 ? 5.383 -46.719 -1.353 1 85.06 209 LEU A CA 1
ATOM 1592 C C . LEU A 1 209 ? 6.824 -47.188 -1.201 1 85.06 209 LEU A C 1
ATOM 1594 O O . LEU A 1 209 ? 7.23 -48.188 -1.82 1 85.06 209 LEU A O 1
ATOM 1598 N N . ILE A 1 210 ? 7.586 -46.5 -0.421 1 90.38 210 ILE A N 1
ATOM 1599 C CA . ILE A 1 210 ? 8.961 -46.875 -0.142 1 90.38 210 ILE A CA 1
ATOM 1600 C C . ILE A 1 210 ? 8.992 -48.25 0.51 1 90.38 210 ILE A C 1
ATOM 1602 O O . ILE A 1 210 ? 9.781 -49.125 0.125 1 90.38 210 ILE A O 1
ATOM 1606 N N . ALA A 1 211 ? 8.125 -48.531 1.396 1 90.94 211 ALA A N 1
ATOM 1607 C CA . ALA A 1 211 ? 8.047 -49.812 2.074 1 90.94 211 ALA A CA 1
ATOM 1608 C C . ALA A 1 211 ? 7.688 -50.938 1.097 1 90.94 211 ALA A C 1
ATOM 1610 O O . ALA A 1 211 ? 8.273 -52.031 1.135 1 90.94 211 ALA A O 1
ATOM 1611 N N . LEU A 1 212 ? 6.766 -50.625 0.253 1 82.94 212 LEU A N 1
ATOM 1612 C CA . LEU A 1 212 ? 6.355 -51.594 -0.748 1 82.94 212 LEU A CA 1
ATOM 1613 C C . LEU A 1 212 ? 7.504 -51.906 -1.706 1 82.94 212 LEU A C 1
ATOM 1615 O O . LEU A 1 212 ? 7.703 -53.062 -2.09 1 82.94 212 LEU A O 1
ATOM 1619 N N . GLN A 1 213 ? 8.242 -50.906 -2.062 1 84.19 213 GLN A N 1
ATOM 1620 C CA . GLN A 1 213 ? 9.375 -51.094 -2.963 1 84.19 213 GLN A CA 1
ATOM 1621 C C . GLN A 1 213 ? 10.484 -51.875 -2.297 1 84.19 213 GLN A C 1
ATOM 1623 O O . GLN A 1 213 ? 11.141 -52.688 -2.945 1 84.19 213 GLN A O 1
ATOM 1628 N N . ARG A 1 214 ? 10.75 -51.688 -1.106 1 90.62 214 ARG A N 1
ATOM 1629 C CA . ARG A 1 214 ? 11.75 -52.469 -0.369 1 90.62 214 ARG A CA 1
ATOM 1630 C C . ARG A 1 214 ? 11.383 -53.938 -0.319 1 90.62 214 ARG A C 1
ATOM 1632 O O . ARG A 1 214 ? 12.242 -54.812 -0.477 1 90.62 214 ARG A O 1
ATOM 1639 N N . GLU A 1 215 ? 10.133 -54.188 -0.141 1 85.88 215 GLU A N 1
ATOM 1640 C CA . GLU A 1 215 ? 9.656 -55.562 -0.158 1 85.88 215 GLU A CA 1
ATOM 1641 C C . GLU A 1 215 ? 9.867 -56.219 -1.525 1 85.88 215 GLU A C 1
ATOM 1643 O O . GLU A 1 215 ? 10.289 -57.375 -1.616 1 85.88 215 GLU A O 1
ATOM 1648 N N . GLN A 1 216 ? 9.594 -55.438 -2.498 1 79.69 216 GLN A N 1
ATOM 1649 C CA . GLN A 1 216 ? 9.766 -55.938 -3.857 1 79.69 216 GLN A CA 1
ATOM 1650 C C . GLN A 1 216 ? 11.234 -56.25 -4.152 1 79.69 216 GLN A C 1
ATOM 1652 O O . GLN A 1 216 ? 11.547 -57.219 -4.852 1 79.69 216 GLN A O 1
ATOM 1657 N N . ILE A 1 217 ? 12.086 -55.375 -3.713 1 86 217 ILE A N 1
ATOM 1658 C CA . ILE A 1 217 ? 13.516 -55.562 -3.908 1 86 217 ILE A CA 1
ATOM 1659 C C . ILE A 1 217 ? 13.969 -56.844 -3.219 1 86 217 ILE A C 1
ATOM 1661 O O . ILE A 1 217 ? 14.734 -57.625 -3.783 1 86 217 ILE A O 1
ATOM 1665 N N . GLU A 1 218 ? 13.5 -57.188 -2.086 1 89.56 218 GLU A N 1
ATOM 1666 C CA . GLU A 1 218 ? 13.836 -58.406 -1.355 1 89.56 218 GLU A CA 1
ATOM 1667 C C . GLU A 1 218 ? 13.406 -59.625 -2.127 1 89.56 218 GLU A C 1
ATOM 1669 O O . GLU A 1 218 ? 14.156 -60.625 -2.219 1 89.56 218 GLU A O 1
ATOM 1674 N N . ILE A 1 219 ? 12.219 -59.562 -2.682 1 82.5 219 ILE A N 1
ATOM 1675 C CA . ILE A 1 219 ? 11.703 -60.688 -3.461 1 82.5 219 ILE A CA 1
ATOM 1676 C C . ILE A 1 219 ? 12.562 -60.906 -4.707 1 82.5 219 ILE A C 1
ATOM 1678 O O . ILE A 1 219 ? 12.953 -62.031 -5.023 1 82.5 219 ILE A O 1
ATOM 1682 N N . THR A 1 220 ? 12.898 -59.812 -5.32 1 82.12 220 THR A N 1
ATOM 1683 C CA . THR A 1 220 ? 13.68 -59.875 -6.551 1 82.12 220 THR A CA 1
ATOM 1684 C C . THR A 1 220 ? 15.086 -60.406 -6.273 1 82.12 220 THR A C 1
ATOM 1686 O O . THR A 1 220 ? 15.641 -61.188 -7.066 1 82.12 220 THR A O 1
ATOM 1689 N N . HIS A 1 221 ? 15.656 -60.062 -5.18 1 89.62 221 HIS A N 1
ATOM 1690 C CA . HIS A 1 221 ? 16.969 -60.594 -4.805 1 89.62 221 HIS A CA 1
ATOM 1691 C C . HIS A 1 221 ? 16.938 -62.094 -4.586 1 89.62 221 HIS A C 1
ATOM 1693 O O . HIS A 1 221 ? 17.875 -62.781 -4.961 1 89.62 221 HIS A O 1
ATOM 1699 N N . ALA A 1 222 ? 15.828 -62.531 -4.062 1 88 222 ALA A N 1
ATOM 1700 C CA . ALA A 1 222 ? 15.664 -63.969 -3.887 1 88 222 ALA A CA 1
ATOM 1701 C C . ALA A 1 222 ? 15.562 -64.688 -5.234 1 88 222 ALA A C 1
ATOM 1703 O O . ALA A 1 222 ? 16.125 -65.75 -5.422 1 88 222 ALA A O 1
ATOM 1704 N N . GLN A 1 223 ? 14.93 -64.062 -6.137 1 83.94 223 GLN A N 1
ATOM 1705 C CA . GLN A 1 223 ? 14.758 -64.688 -7.469 1 83.94 223 GLN A CA 1
ATOM 1706 C C . GLN A 1 223 ? 16.062 -64.625 -8.25 1 83.94 223 GLN A C 1
ATOM 1708 O O . GLN A 1 223 ? 16.344 -65.562 -9.016 1 83.94 223 GLN A O 1
ATOM 1713 N N . ILE A 1 224 ? 16.859 -63.562 -8.047 1 86.56 224 ILE A N 1
ATOM 1714 C CA . ILE A 1 224 ? 18.172 -63.469 -8.688 1 86.56 224 ILE A CA 1
ATOM 1715 C C . ILE A 1 224 ? 19.078 -64.625 -8.164 1 86.56 224 ILE A C 1
ATOM 1717 O O . ILE A 1 224 ? 19.75 -65.25 -8.945 1 86.56 224 ILE A O 1
ATOM 1721 N N . ARG A 1 225 ? 19 -64.875 -6.926 1 91.38 225 ARG A N 1
ATOM 1722 C CA . ARG A 1 225 ? 19.797 -65.938 -6.309 1 91.38 225 ARG A CA 1
ATOM 1723 C C . ARG A 1 225 ? 19.359 -67.312 -6.82 1 91.38 225 ARG A C 1
ATOM 1725 O O . ARG A 1 225 ? 20.203 -68.188 -6.984 1 91.38 225 ARG A O 1
ATOM 1732 N N . ALA A 1 226 ? 18.078 -67.375 -7.199 1 89.56 226 ALA A N 1
ATOM 1733 C CA . ALA A 1 226 ? 17.531 -68.625 -7.723 1 89.56 226 ALA A CA 1
ATOM 1734 C C . ALA A 1 226 ? 17.75 -68.688 -9.227 1 89.56 226 ALA A C 1
ATOM 1736 O O . ALA A 1 226 ? 17.469 -69.75 -9.836 1 89.56 226 ALA A O 1
ATOM 1737 N N . GLY A 1 227 ? 18.312 -67.625 -9.898 1 84.88 227 GLY A N 1
ATOM 1738 C CA . GLY A 1 227 ? 18.625 -67.625 -11.32 1 84.88 227 GLY A CA 1
ATOM 1739 C C . GLY A 1 227 ? 17.406 -67.438 -12.203 1 84.88 227 GLY A C 1
ATOM 1740 O O . GLY A 1 227 ? 17.469 -67.688 -13.406 1 84.88 227 GLY A O 1
ATOM 1741 N N . THR A 1 228 ? 16.312 -66.938 -11.602 1 80.69 228 THR A N 1
ATOM 1742 C CA . THR A 1 228 ? 15.07 -66.812 -12.359 1 80.69 228 THR A CA 1
ATOM 1743 C C . THR A 1 228 ? 14.883 -65.375 -12.867 1 80.69 228 THR A C 1
ATOM 1745 O O . THR A 1 228 ? 14.07 -65.125 -13.766 1 80.69 228 THR A O 1
ATOM 1748 N N . VAL A 1 229 ? 15.609 -64.438 -12.234 1 78.5 229 VAL A N 1
ATOM 1749 C CA . VAL A 1 229 ? 15.523 -63.031 -12.641 1 78.5 229 VAL A CA 1
ATOM 1750 C C . VAL A 1 229 ? 16.922 -62.469 -12.859 1 78.5 229 VAL A C 1
ATOM 1752 O O . VAL A 1 229 ? 17.844 -62.781 -12.102 1 78.5 229 VAL A O 1
ATOM 1755 N N . PRO A 1 230 ? 17.109 -61.719 -13.969 1 83.88 230 PRO A N 1
ATOM 1756 C CA . PRO A 1 230 ? 18.438 -61.188 -14.234 1 83.88 230 PRO A CA 1
ATOM 1757 C C . PRO A 1 230 ? 18.859 -60.125 -13.195 1 83.88 230 PRO A C 1
ATOM 1759 O O . PRO A 1 230 ? 18.016 -59.469 -12.602 1 83.88 230 PRO A O 1
ATOM 1762 N N . TYR A 1 231 ? 20.156 -59.938 -13.039 1 84.5 231 TYR A N 1
ATOM 1763 C CA . TYR A 1 231 ? 20.75 -59.031 -12.07 1 84.5 231 TYR A CA 1
ATOM 1764 C C . TYR A 1 231 ? 20.328 -57.594 -12.32 1 84.5 231 TYR A C 1
ATOM 1766 O O . TYR A 1 231 ? 20.141 -56.812 -11.383 1 84.5 231 TYR A O 1
ATOM 1774 N N . ILE A 1 232 ? 20.125 -57.156 -13.57 1 82.94 232 ILE A N 1
ATOM 1775 C CA . ILE A 1 232 ? 19.766 -55.812 -13.953 1 82.94 232 ILE A CA 1
ATOM 1776 C C . ILE A 1 232 ? 18.422 -55.438 -13.336 1 82.94 232 ILE A C 1
ATOM 1778 O O . ILE A 1 232 ? 18.188 -54.25 -13.016 1 82.94 232 ILE A O 1
ATOM 1782 N N . SER A 1 233 ? 17.625 -56.469 -13.078 1 79.62 233 SER A N 1
ATOM 1783 C CA . SER A 1 233 ? 16.328 -56.188 -12.453 1 79.62 233 SER A CA 1
ATOM 1784 C C . SER A 1 233 ? 16.5 -55.688 -11.031 1 79.62 233 SER A C 1
ATOM 1786 O O . SER A 1 233 ? 15.805 -54.75 -10.625 1 79.62 233 SER A O 1
ATOM 1788 N N . GLY A 1 234 ? 17.453 -56.188 -10.297 1 81.38 234 GLY A N 1
ATOM 1789 C CA . GLY A 1 234 ? 17.719 -55.75 -8.945 1 81.38 234 GLY A CA 1
ATOM 1790 C C . GLY A 1 234 ? 18.266 -54.312 -8.891 1 81.38 234 GLY A C 1
ATOM 1791 O O . GLY A 1 234 ? 17.828 -53.5 -8.078 1 81.38 234 GLY A O 1
ATOM 1792 N N . VAL A 1 235 ? 19.125 -53.969 -9.812 1 84.88 235 VAL A N 1
ATOM 1793 C CA . VAL A 1 235 ? 19.734 -52.656 -9.859 1 84.88 235 VAL A CA 1
ATOM 1794 C C . VAL A 1 235 ? 18.688 -51.625 -10.227 1 84.88 235 VAL A C 1
ATOM 1796 O O . VAL A 1 235 ? 18.672 -50.5 -9.68 1 84.88 235 VAL A O 1
ATOM 1799 N N . THR A 1 236 ? 17.828 -51.938 -11.117 1 79.25 236 THR A N 1
ATOM 1800 C CA . THR A 1 236 ? 16.781 -51.031 -11.562 1 79.25 236 THR A CA 1
ATOM 1801 C C . THR A 1 236 ? 15.836 -50.719 -10.414 1 79.25 236 THR A C 1
ATOM 1803 O O . THR A 1 236 ? 15.492 -49.531 -10.211 1 79.25 236 THR A O 1
ATOM 1806 N N . LEU A 1 237 ? 15.5 -51.719 -9.609 1 79.62 237 LEU A N 1
ATOM 1807 C CA . LEU A 1 237 ? 14.602 -51.5 -8.477 1 79.62 237 LEU A CA 1
ATOM 1808 C C . LEU A 1 237 ? 15.289 -50.688 -7.391 1 79.62 237 LEU A C 1
ATOM 1810 O O . LEU A 1 237 ? 14.648 -49.844 -6.75 1 79.62 237 LEU A O 1
ATOM 1814 N N . GLN A 1 238 ? 16.531 -50.875 -7.297 1 86.38 238 GLN A N 1
ATOM 1815 C CA . GLN A 1 238 ? 17.281 -50.094 -6.312 1 86.38 238 GLN A CA 1
ATOM 1816 C C . GLN A 1 238 ? 17.359 -48.625 -6.711 1 86.38 238 GLN A C 1
ATOM 1818 O O . GLN A 1 238 ? 17.281 -47.719 -5.855 1 86.38 238 GLN A O 1
ATOM 1823 N N . THR A 1 239 ? 17.578 -48.312 -7.953 1 82.75 239 THR A N 1
ATOM 1824 C CA . THR A 1 239 ? 17.609 -46.969 -8.469 1 82.75 239 THR A CA 1
ATOM 1825 C C . THR A 1 239 ? 16.266 -46.281 -8.266 1 82.75 239 THR A C 1
ATOM 1827 O O . THR A 1 239 ? 16.203 -45.094 -7.93 1 82.75 239 THR A O 1
ATOM 1830 N N . GLN A 1 240 ? 15.234 -47 -8.414 1 78.5 240 GLN A N 1
ATOM 1831 C CA . GLN A 1 240 ? 13.898 -46.469 -8.219 1 78.5 240 GLN A CA 1
ATOM 1832 C C . GLN A 1 240 ? 13.648 -46.125 -6.754 1 78.5 240 GLN A C 1
ATOM 1834 O O . GLN A 1 240 ? 13.047 -45.094 -6.445 1 78.5 240 GLN A O 1
ATOM 1839 N N . LEU A 1 241 ? 14.039 -47.062 -5.902 1 85.12 241 LEU A N 1
ATOM 1840 C CA . LEU A 1 241 ? 13.906 -46.781 -4.477 1 85.12 241 LEU A CA 1
ATOM 1841 C C . LEU A 1 241 ? 14.656 -45.531 -4.09 1 85.12 241 LEU A C 1
ATOM 1843 O O . LEU A 1 241 ? 14.125 -44.688 -3.361 1 85.12 241 LEU A O 1
ATOM 1847 N N . ALA A 1 242 ? 15.852 -45.344 -4.672 1 88.62 242 ALA A N 1
ATOM 1848 C CA . ALA A 1 242 ? 16.656 -44.156 -4.367 1 88.62 242 ALA A CA 1
ATOM 1849 C C . ALA A 1 242 ? 15.961 -42.875 -4.867 1 88.62 242 ALA A C 1
ATOM 1851 O O . ALA A 1 242 ? 16 -41.844 -4.199 1 88.62 242 ALA A O 1
ATOM 1852 N N . SER A 1 243 ? 15.367 -42.906 -6.012 1 82.62 243 SER A N 1
ATOM 1853 C CA . SER A 1 243 ? 14.633 -41.781 -6.578 1 82.62 243 SER A CA 1
ATOM 1854 C C . SER A 1 243 ? 13.438 -41.406 -5.707 1 82.62 243 SER A C 1
ATOM 1856 O O . SER A 1 243 ? 13.172 -40.219 -5.496 1 82.62 243 SER A O 1
ATOM 1858 N N . LEU A 1 244 ? 12.719 -42.438 -5.25 1 81.94 244 LEU A N 1
ATOM 1859 C CA . LEU A 1 244 ? 11.562 -42.219 -4.387 1 81.94 244 LEU A CA 1
ATOM 1860 C C . LEU A 1 244 ? 12 -41.625 -3.055 1 81.94 244 LEU A C 1
ATOM 1862 O O . LEU A 1 244 ? 11.391 -40.656 -2.572 1 81.94 244 LEU A O 1
ATOM 1866 N N . GLU A 1 245 ? 13.062 -42.156 -2.539 1 90.75 245 GLU A N 1
ATOM 1867 C CA . GLU A 1 245 ? 13.578 -41.688 -1.26 1 90.75 245 GLU A CA 1
ATOM 1868 C C . GLU A 1 245 ? 14.047 -40.219 -1.368 1 90.75 245 GLU A C 1
ATOM 1870 O O . GLU A 1 245 ? 13.93 -39.469 -0.412 1 90.75 245 GLU A O 1
ATOM 1875 N N . ALA A 1 246 ? 14.508 -39.812 -2.492 1 89.44 246 ALA A N 1
ATOM 1876 C CA . ALA A 1 246 ? 15.023 -38.469 -2.727 1 89.44 246 ALA A CA 1
ATOM 1877 C C . ALA A 1 246 ? 13.898 -37.438 -2.723 1 89.44 246 ALA A C 1
ATOM 1879 O O . ALA A 1 246 ? 14.148 -36.219 -2.598 1 89.44 246 ALA A O 1
ATOM 1880 N N . THR A 1 247 ? 12.648 -37.844 -2.83 1 87.81 247 THR A N 1
ATOM 1881 C CA . THR A 1 247 ? 11.523 -36.906 -2.871 1 87.81 247 THR A CA 1
ATOM 1882 C C . THR A 1 247 ? 11.047 -36.594 -1.461 1 87.81 247 THR A C 1
ATOM 1884 O O . THR A 1 247 ? 10.359 -35.594 -1.254 1 87.81 247 THR A O 1
ATOM 1887 N N . LEU A 1 248 ? 11.414 -37.406 -0.514 1 92.25 248 LEU A N 1
ATOM 1888 C CA . LEU A 1 248 ? 10.867 -37.344 0.834 1 92.25 248 LEU A CA 1
ATOM 1889 C C . LEU A 1 248 ? 11.375 -36.094 1.558 1 92.25 248 LEU A C 1
ATOM 1891 O O . LEU A 1 248 ? 10.594 -35.375 2.201 1 92.25 248 LEU A O 1
ATOM 1895 N N . PRO A 1 249 ? 12.719 -35.656 1.474 1 93.25 249 PRO A N 1
ATOM 1896 C CA . PRO A 1 249 ? 13.227 -34.5 2.24 1 93.25 249 PRO A CA 1
ATOM 1897 C C . PRO A 1 249 ? 12.508 -33.219 1.896 1 93.25 249 PRO A C 1
ATOM 1899 O O . PRO A 1 249 ? 12.25 -32.375 2.783 1 93.25 249 PRO A O 1
ATOM 1902 N N . ALA A 1 250 ? 12.203 -32.969 0.657 1 92.44 250 ALA A N 1
ATOM 1903 C CA . ALA A 1 250 ? 11.5 -31.734 0.267 1 92.44 250 ALA A CA 1
ATOM 1904 C C . ALA A 1 250 ? 10.125 -31.672 0.918 1 92.44 250 ALA A C 1
ATOM 1906 O O . ALA A 1 250 ? 9.68 -30.594 1.327 1 92.44 250 ALA A O 1
ATOM 1907 N N . LEU A 1 251 ? 9.383 -32.812 0.985 1 94.38 251 LEU A N 1
ATOM 1908 C CA . LEU A 1 251 ? 8.086 -32.844 1.646 1 94.38 251 LEU A CA 1
ATOM 1909 C C . LEU A 1 251 ? 8.227 -32.594 3.143 1 94.38 251 LEU A C 1
ATOM 1911 O O . LEU A 1 251 ? 7.434 -31.859 3.727 1 94.38 251 LEU A O 1
ATOM 1915 N N . GLU A 1 252 ? 9.25 -33.188 3.691 1 95.5 252 GLU A N 1
ATOM 1916 C CA . GLU A 1 252 ? 9.508 -33.031 5.117 1 95.5 252 GLU A CA 1
ATOM 1917 C C . GLU A 1 252 ? 9.867 -31.578 5.438 1 95.5 252 GLU A C 1
ATOM 1919 O O . GLU A 1 252 ? 9.484 -31.047 6.488 1 95.5 252 GLU A O 1
ATOM 1924 N N . GLN A 1 253 ? 10.633 -30.969 4.582 1 95.5 253 GLN A N 1
ATOM 1925 C CA . GLN A 1 253 ? 10.961 -29.562 4.738 1 95.5 253 GLN A CA 1
ATOM 1926 C C . GLN A 1 253 ? 9.703 -28.703 4.734 1 95.5 253 GLN A C 1
ATOM 1928 O O . GLN A 1 253 ? 9.531 -27.828 5.594 1 95.5 253 GLN A O 1
ATOM 1933 N N . GLY A 1 254 ? 8.82 -28.922 3.744 1 96.06 254 GLY A N 1
ATOM 1934 C CA . GLY A 1 254 ? 7.562 -28.203 3.686 1 96.06 254 GLY A CA 1
ATOM 1935 C C . GLY A 1 254 ? 6.711 -28.391 4.93 1 96.06 254 GLY A C 1
ATOM 1936 O O . GLY A 1 254 ? 6.156 -27.422 5.453 1 96.06 254 GLY A O 1
ATOM 1937 N N . ARG A 1 255 ? 6.645 -29.625 5.398 1 95.75 255 ARG A N 1
ATOM 1938 C CA . ARG A 1 255 ? 5.906 -29.938 6.613 1 95.75 255 ARG A CA 1
ATOM 1939 C C . ARG A 1 255 ? 6.473 -29.188 7.812 1 95.75 255 ARG A C 1
ATOM 1941 O O . ARG A 1 255 ? 5.723 -28.625 8.617 1 95.75 255 ARG A O 1
ATOM 1948 N N . GLY A 1 256 ? 7.77 -29.203 7.938 1 95 256 GLY A N 1
ATOM 1949 C CA . GLY A 1 256 ? 8.422 -28.484 9.023 1 95 256 GLY A CA 1
ATOM 1950 C C . GLY A 1 256 ? 8.164 -26.984 8.977 1 95 256 GLY A C 1
ATOM 1951 O O . GLY A 1 256 ? 7.922 -26.359 10.016 1 95 256 GLY A O 1
ATOM 1952 N N . GLN A 1 257 ? 8.219 -26.391 7.797 1 95.69 257 GLN A N 1
ATOM 1953 C CA . GLN A 1 257 ? 7.949 -24.969 7.629 1 95.69 257 GLN A CA 1
ATOM 1954 C C . GLN A 1 257 ? 6.52 -24.625 8.039 1 95.69 257 GLN A C 1
ATOM 1956 O O . GLN A 1 257 ? 6.285 -23.609 8.688 1 95.69 257 GLN A O 1
ATOM 1961 N N . ALA A 1 258 ? 5.562 -25.438 7.684 1 96.12 258 ALA A N 1
ATOM 1962 C CA . ALA A 1 258 ? 4.168 -25.234 8.07 1 96.12 258 ALA A CA 1
ATOM 1963 C C . ALA A 1 258 ? 4 -25.328 9.586 1 96.12 258 ALA A C 1
ATOM 1965 O O . ALA A 1 258 ? 3.26 -24.562 10.188 1 96.12 258 ALA A O 1
ATOM 1966 N N . GLU A 1 259 ? 4.688 -26.266 10.125 1 95 259 GLU A N 1
ATOM 1967 C CA . GLU A 1 259 ? 4.637 -26.453 11.57 1 95 259 GLU A CA 1
ATOM 1968 C C . GLU A 1 259 ? 5.184 -25.234 12.305 1 95 259 GLU A C 1
ATOM 1970 O O . GLU A 1 259 ? 4.582 -24.766 13.273 1 95 259 GLU A O 1
ATOM 1975 N N . HIS A 1 260 ? 6.352 -24.734 11.898 1 95.69 260 HIS A N 1
ATOM 1976 C CA . HIS A 1 260 ? 6.953 -23.562 12.531 1 95.69 260 HIS A CA 1
ATOM 1977 C C . HIS A 1 260 ? 6.059 -22.328 12.375 1 95.69 260 HIS A C 1
ATOM 1979 O O . HIS A 1 260 ? 5.934 -21.531 13.297 1 95.69 260 HIS A O 1
ATOM 1985 N N . LEU A 1 261 ? 5.453 -22.203 11.188 1 96.12 261 LEU A N 1
ATOM 1986 C CA . LEU A 1 261 ? 4.543 -21.078 10.969 1 96.12 261 LEU A CA 1
ATOM 1987 C C . LEU A 1 261 ? 3.348 -21.156 11.914 1 96.12 261 LEU A C 1
ATOM 1989 O O . LEU A 1 261 ? 2.947 -20.141 12.5 1 96.12 261 LEU A O 1
ATOM 1993 N N . LEU A 1 262 ? 2.775 -22.328 12.031 1 95.75 262 LEU A N 1
ATOM 1994 C CA . LEU A 1 262 ? 1.64 -22.516 12.93 1 95.75 262 LEU A CA 1
ATOM 1995 C C . LEU A 1 262 ? 2.018 -22.172 14.367 1 95.75 262 LEU A C 1
ATOM 1997 O O . LEU A 1 262 ? 1.271 -21.484 15.062 1 95.75 262 LEU A O 1
ATOM 2001 N N . ASP A 1 263 ? 3.178 -22.609 14.797 1 95.12 263 ASP A N 1
ATOM 2002 C CA . ASP A 1 263 ? 3.666 -22.297 16.125 1 95.12 263 ASP A CA 1
ATOM 2003 C C . ASP A 1 263 ? 3.736 -20.797 16.344 1 95.12 263 ASP A C 1
ATOM 2005 O O . ASP A 1 263 ? 3.258 -20.281 17.359 1 95.12 263 ASP A O 1
ATOM 2009 N N . THR A 1 264 ? 4.312 -20.109 15.383 1 95.62 264 THR A N 1
ATOM 2010 C CA . THR A 1 264 ? 4.48 -18.672 15.516 1 95.62 264 THR A CA 1
ATOM 2011 C C . THR A 1 264 ? 3.127 -17.969 15.547 1 95.62 264 THR A C 1
ATOM 2013 O O . THR A 1 264 ? 2.939 -17 16.297 1 95.62 264 THR A O 1
ATOM 2016 N N . LEU A 1 265 ? 2.135 -18.438 14.734 1 96.06 265 LEU A N 1
ATOM 2017 C CA . LEU A 1 265 ? 0.793 -17.875 14.734 1 96.06 265 LEU A CA 1
ATOM 2018 C C . LEU A 1 265 ? 0.122 -18.062 16.094 1 96.06 265 LEU A C 1
ATOM 2020 O O . LEU A 1 265 ? -0.689 -17.234 16.516 1 96.06 265 LEU A O 1
ATOM 2024 N N . MET A 1 266 ? 0.523 -19.109 16.797 1 93.88 266 MET A N 1
ATOM 2025 C CA . MET A 1 266 ? -0.083 -19.469 18.078 1 93.88 266 MET A CA 1
ATOM 2026 C C . MET A 1 266 ? 0.713 -18.875 19.234 1 93.88 266 MET A C 1
ATOM 2028 O O . MET A 1 266 ? 0.388 -19.109 20.391 1 93.88 266 MET A O 1
ATOM 2032 N N . ASN A 1 267 ? 1.749 -18.094 18.953 1 94.94 267 ASN A N 1
ATOM 2033 C CA . ASN A 1 267 ? 2.598 -17.438 19.938 1 94.94 267 ASN A CA 1
ATOM 2034 C C . ASN A 1 267 ? 3.467 -18.438 20.688 1 94.94 267 ASN A C 1
ATOM 2036 O O . ASN A 1 267 ? 3.654 -18.312 21.906 1 94.94 267 ASN A O 1
ATOM 2040 N N . TYR A 1 268 ? 3.857 -19.484 19.953 1 93.62 268 TYR A N 1
ATOM 2041 C CA . TYR A 1 268 ? 4.836 -20.422 20.484 1 93.62 268 TYR A CA 1
ATOM 2042 C C . TYR A 1 268 ? 6.156 -20.328 19.719 1 93.62 268 TYR A C 1
ATOM 2044 O O . TYR A 1 268 ? 6.176 -19.984 18.547 1 93.62 268 TYR A O 1
ATOM 2052 N N . ALA A 1 269 ? 7.223 -20.594 20.438 1 93.75 269 ALA A N 1
ATOM 2053 C CA . ALA A 1 269 ? 8.477 -20.844 19.734 1 93.75 269 ALA A CA 1
ATOM 2054 C C . ALA A 1 269 ? 8.391 -22.109 18.875 1 93.75 269 ALA A C 1
ATOM 2056 O O . ALA A 1 269 ? 7.703 -23.062 19.234 1 93.75 269 ALA A O 1
ATOM 2057 N N . PRO A 1 270 ? 9.078 -22.031 17.703 1 91.69 270 PRO A N 1
ATOM 2058 C CA . PRO A 1 270 ? 9.023 -23.219 16.844 1 91.69 270 PRO A CA 1
ATOM 2059 C C . PRO A 1 270 ? 9.391 -24.5 17.609 1 91.69 270 PRO A C 1
ATOM 2061 O O . PRO A 1 270 ? 10.414 -24.547 18.297 1 91.69 270 PRO A O 1
ATOM 2064 N N . GLY A 1 271 ? 8.547 -25.516 17.484 1 87.69 271 GLY A N 1
ATOM 2065 C CA . GLY A 1 271 ? 8.797 -26.812 18.109 1 87.69 271 GLY A CA 1
ATOM 2066 C C . GLY A 1 271 ? 8.227 -26.922 19.516 1 87.69 271 GLY A C 1
ATOM 2067 O O . GLY A 1 271 ? 8.203 -28.016 20.094 1 87.69 271 GLY A O 1
ATOM 2068 N N . GLU A 1 272 ? 7.742 -25.875 20.047 1 85.88 272 GLU A N 1
ATOM 2069 C CA . GLU A 1 272 ? 7.258 -25.891 21.422 1 85.88 272 GLU A CA 1
ATOM 2070 C C . GLU A 1 272 ? 5.738 -26.016 21.469 1 85.88 272 GLU A C 1
ATOM 2072 O O . GLU A 1 272 ? 5.168 -26.344 22.516 1 85.88 272 GLU A O 1
ATOM 2077 N N . GLY A 1 273 ? 5.195 -25.703 20.344 1 78.31 273 GLY A N 1
ATOM 2078 C CA . GLY A 1 273 ? 3.742 -25.781 20.344 1 78.31 273 GLY A CA 1
ATOM 2079 C C . GLY A 1 273 ? 3.229 -27.203 20.234 1 78.31 273 GLY A C 1
ATOM 2080 O O . GLY A 1 273 ? 3.836 -28.047 19.562 1 78.31 273 GLY A O 1
ATOM 2081 N N . LEU A 1 274 ? 2.443 -27.625 21.25 1 66.94 274 LEU A N 1
ATOM 2082 C CA . LEU A 1 274 ? 1.803 -28.938 21.172 1 66.94 274 LEU A CA 1
ATOM 2083 C C . LEU A 1 274 ? 0.532 -28.875 20.328 1 66.94 274 LEU A C 1
ATOM 2085 O O . LEU A 1 274 ? -0.57 -29.078 20.844 1 66.94 274 LEU A O 1
ATOM 2089 N N . THR A 1 275 ? 0.816 -28.438 19.109 1 71.69 275 THR A N 1
ATOM 2090 C CA . THR A 1 275 ? -0.396 -28.281 18.312 1 71.69 275 THR A CA 1
ATOM 2091 C C . THR A 1 275 ? -0.904 -29.641 17.828 1 71.69 275 THR A C 1
ATOM 2093 O O . THR A 1 275 ? -0.114 -30.516 17.469 1 71.69 275 THR A O 1
ATOM 2096 N N . ALA A 1 276 ? -2.209 -29.859 18.047 1 79.38 276 ALA A N 1
ATOM 2097 C CA . ALA A 1 276 ? -2.875 -31.094 17.672 1 79.38 276 ALA A CA 1
ATOM 2098 C C . ALA A 1 276 ? -2.59 -31.453 16.203 1 79.38 276 ALA A C 1
ATOM 2100 O O . ALA A 1 276 ? -2.51 -30.562 15.352 1 79.38 276 ALA A O 1
ATOM 2101 N N . GLN A 1 277 ? -2.297 -32.688 16.094 1 88.69 277 GLN A N 1
ATOM 2102 C CA . GLN A 1 277 ? -2.15 -33.188 14.719 1 88.69 277 GLN A CA 1
ATOM 2103 C C . GLN A 1 277 ? -3.508 -33.344 14.047 1 88.69 277 GLN A C 1
ATOM 2105 O O . GLN A 1 277 ? -4.387 -34.031 14.555 1 88.69 277 GLN A O 1
ATOM 2110 N N . ILE A 1 278 ? -3.678 -32.594 12.961 1 93.75 278 ILE A N 1
ATOM 2111 C CA . ILE A 1 278 ? -4.914 -32.656 12.188 1 93.75 278 ILE A CA 1
ATOM 2112 C C . ILE A 1 278 ? -4.625 -33.219 10.797 1 93.75 278 ILE A C 1
ATOM 2114 O O . ILE A 1 278 ? -3.789 -32.656 10.07 1 93.75 278 ILE A O 1
ATOM 2118 N N . SER A 1 279 ? -5.25 -34.281 10.492 1 95.06 279 SER A N 1
ATOM 2119 C CA . SER A 1 279 ? -5.117 -34.875 9.164 1 95.06 279 SER A CA 1
ATOM 2120 C C . SER A 1 279 ? -6.188 -34.344 8.219 1 95.06 279 SER A C 1
ATOM 2122 O O . SER A 1 279 ? -7.148 -33.688 8.648 1 95.06 279 SER A O 1
ATOM 2124 N N . LEU A 1 280 ? -6.012 -34.562 6.953 1 94.31 280 LEU A N 1
ATOM 2125 C CA . LEU A 1 280 ? -7.016 -34.156 5.977 1 94.31 280 LEU A CA 1
ATOM 2126 C C . LEU A 1 280 ? -8.352 -34.844 6.258 1 94.31 280 LEU A C 1
ATOM 2128 O O . LEU A 1 280 ? -9.414 -34.25 6.012 1 94.31 280 LEU A O 1
ATOM 2132 N N . ALA A 1 281 ? -8.258 -36.062 6.836 1 91.62 281 ALA A N 1
ATOM 2133 C CA . ALA A 1 281 ? -9.461 -36.812 7.145 1 91.62 281 ALA A CA 1
ATOM 2134 C C . ALA A 1 281 ? -10.234 -36.188 8.297 1 91.62 281 ALA A C 1
ATOM 2136 O O . ALA A 1 281 ? -11.422 -36.469 8.469 1 91.62 281 ALA A O 1
ATOM 2137 N N . ASP A 1 282 ? -9.555 -35.344 9.062 1 94.31 282 ASP A N 1
ATOM 2138 C CA . ASP A 1 282 ? -10.188 -34.656 10.18 1 94.31 282 ASP A CA 1
ATOM 2139 C C . ASP A 1 282 ? -11 -33.438 9.688 1 94.31 282 ASP A C 1
ATOM 2141 O O . ASP A 1 282 ? -11.758 -32.844 10.461 1 94.31 282 ASP A O 1
ATOM 2145 N N . LEU A 1 283 ? -10.844 -33.125 8.445 1 95.75 283 LEU A N 1
ATOM 2146 C CA . LEU A 1 283 ? -11.508 -31.953 7.871 1 95.75 283 LEU A CA 1
ATOM 2147 C C . LEU A 1 283 ? -12.609 -32.375 6.902 1 95.75 283 LEU A C 1
ATOM 2149 O O . LEU A 1 283 ? -12.453 -33.344 6.164 1 95.75 283 LEU A O 1
ATOM 2153 N N . SER A 1 284 ? -13.672 -31.656 6.98 1 94.88 284 SER A N 1
ATOM 2154 C CA . SER A 1 284 ? -14.742 -31.844 6 1 94.88 284 SER A CA 1
ATOM 2155 C C . SER A 1 284 ? -14.82 -30.656 5.043 1 94.88 284 SER A C 1
ATOM 2157 O O . SER A 1 284 ? -14.805 -29.5 5.477 1 94.88 284 SER A O 1
ATOM 2159 N N . LEU A 1 285 ? -14.836 -30.969 3.809 1 94.62 285 LEU A N 1
ATOM 2160 C CA . LEU A 1 285 ? -14.992 -29.922 2.814 1 94.62 285 LEU A CA 1
ATOM 2161 C C . LEU A 1 285 ? -16.406 -29.328 2.867 1 94.62 285 LEU A C 1
ATOM 2163 O O . LEU A 1 285 ? -17.391 -30.047 2.697 1 94.62 285 LEU A O 1
ATOM 2167 N N . PRO A 1 286 ? -16.5 -28.062 3.133 1 94.25 286 PRO A N 1
ATOM 2168 C CA . PRO A 1 286 ? -17.844 -27.469 3.133 1 94.25 286 PRO A CA 1
ATOM 2169 C C . PRO A 1 286 ? -18.562 -27.625 1.795 1 94.25 286 PRO A C 1
ATOM 2171 O O . PRO A 1 286 ? -17.984 -27.297 0.746 1 94.25 286 PRO A O 1
ATOM 2174 N N . LYS A 1 287 ? -19.766 -28.094 1.824 1 91.75 287 LYS A N 1
ATOM 2175 C CA . LYS A 1 287 ? -20.531 -28.391 0.612 1 91.75 287 LYS A CA 1
ATOM 2176 C C . LYS A 1 287 ? -21.203 -27.125 0.077 1 91.75 287 LYS A C 1
ATOM 2178 O O . LYS A 1 287 ? -21.125 -26.844 -1.12 1 91.75 287 LYS A O 1
ATOM 2183 N N . ASP A 1 288 ? -21.859 -26.391 1.015 1 91.44 288 ASP A N 1
ATOM 2184 C CA . ASP A 1 288 ? -22.547 -25.156 0.637 1 91.44 288 ASP A CA 1
ATOM 2185 C C . ASP A 1 288 ? -21.688 -23.938 0.962 1 91.44 288 ASP A C 1
ATOM 2187 O O . ASP A 1 288 ? -21.406 -23.656 2.131 1 91.44 288 ASP A O 1
ATOM 2191 N N . LEU A 1 289 ? -21.297 -23.297 -0.065 1 94.62 289 LEU A N 1
ATOM 2192 C CA . LEU A 1 289 ? -20.438 -22.125 0.095 1 94.62 289 LEU A CA 1
ATOM 2193 C C . LEU A 1 289 ? -21.219 -20.844 -0.099 1 94.62 289 LEU A C 1
ATOM 2195 O O . LEU A 1 289 ? -21.625 -20.516 -1.219 1 94.62 289 LEU A O 1
ATOM 2199 N N . PRO A 1 290 ? -21.438 -20.156 0.976 1 92.88 290 PRO A N 1
ATOM 2200 C CA . PRO A 1 290 ? -22.109 -18.859 0.818 1 92.88 290 PRO A CA 1
ATOM 2201 C C . PRO A 1 290 ? -21.25 -17.844 0.049 1 92.88 290 PRO A C 1
ATOM 2203 O O . PRO A 1 290 ? -20.047 -17.75 0.273 1 92.88 290 PRO A O 1
ATOM 2206 N N . VAL A 1 291 ? -21.859 -17.141 -0.883 1 92.19 291 VAL A N 1
ATOM 2207 C CA . VAL A 1 291 ? -21.203 -16.078 -1.64 1 92.19 291 VAL A CA 1
ATOM 2208 C C . VAL A 1 291 ? -22.031 -14.789 -1.537 1 92.19 291 VAL A C 1
ATOM 2210 O O . VAL A 1 291 ? -23.062 -14.648 -2.184 1 92.19 291 VAL A O 1
ATOM 2213 N N . THR A 1 292 ? -21.5 -13.891 -0.729 1 91.19 292 THR A N 1
ATOM 2214 C CA . THR A 1 292 ? -22.188 -12.625 -0.575 1 91.19 292 THR A CA 1
ATOM 2215 C C . THR A 1 292 ? -22.188 -11.844 -1.885 1 91.19 292 THR A C 1
ATOM 2217 O O . THR A 1 292 ? -21.281 -11.992 -2.703 1 91.19 292 THR A O 1
ATOM 2220 N N . LEU A 1 293 ? -23.203 -10.938 -2.029 1 90.56 293 LEU A N 1
ATOM 2221 C CA . LEU A 1 293 ? -23.281 -10.102 -3.221 1 90.56 293 LEU A CA 1
ATOM 2222 C C . LEU A 1 293 ? -22.25 -8.977 -3.158 1 90.56 293 LEU A C 1
ATOM 2224 O O . LEU A 1 293 ? -21.875 -8.531 -2.072 1 90.56 293 LEU A O 1
ATOM 2228 N N . PRO A 1 294 ? -21.812 -8.531 -4.359 1 92.19 294 PRO A N 1
ATOM 2229 C CA . PRO A 1 294 ? -20.844 -7.43 -4.395 1 92.19 294 PRO A CA 1
ATOM 2230 C C . PRO A 1 294 ? -21.312 -6.207 -3.602 1 92.19 294 PRO A C 1
ATOM 2232 O O . PRO A 1 294 ? -20.516 -5.602 -2.877 1 92.19 294 PRO A O 1
ATOM 2235 N N . SER A 1 295 ? -22.594 -5.859 -3.645 1 92.44 295 SER A N 1
ATOM 2236 C CA . SER A 1 295 ? -23.125 -4.695 -2.945 1 92.44 295 SER A CA 1
ATOM 2237 C C . SER A 1 295 ? -23.047 -4.875 -1.433 1 92.44 295 SER A C 1
ATOM 2239 O O . SER A 1 295 ? -22.875 -3.902 -0.694 1 92.44 295 SER A O 1
ATOM 2241 N N . THR A 1 296 ? -23.156 -6.09 -0.985 1 93.19 296 THR A N 1
ATOM 2242 C CA . THR A 1 296 ? -23.094 -6.398 0.439 1 93.19 296 THR A CA 1
ATOM 2243 C C . THR A 1 296 ? -21.641 -6.5 0.905 1 93.19 296 THR A C 1
ATOM 2245 O O . THR A 1 296 ? -21.312 -6.129 2.035 1 93.19 296 THR A O 1
ATOM 2248 N N . LEU A 1 297 ? -20.797 -6.988 -0.004 1 94.44 297 LEU A N 1
ATOM 2249 C CA . LEU A 1 297 ? -19.375 -7.18 0.315 1 94.44 297 LEU A CA 1
ATOM 2250 C C . LEU A 1 297 ? -18.75 -5.875 0.775 1 94.44 297 LEU A C 1
ATOM 2252 O O . LEU A 1 297 ? -18 -5.852 1.757 1 94.44 297 LEU A O 1
ATOM 2256 N N . VAL A 1 298 ? -19.094 -4.738 0.092 1 94.81 298 VAL A N 1
ATOM 2257 C CA . VAL A 1 298 ? -18.453 -3.457 0.354 1 94.81 298 VAL A CA 1
ATOM 2258 C C . VAL A 1 298 ? -18.906 -2.912 1.703 1 94.81 298 VAL A C 1
ATOM 2260 O O . VAL A 1 298 ? -18.297 -1.997 2.254 1 94.81 298 VAL A O 1
ATOM 2263 N N . ARG A 1 299 ? -19.969 -3.541 2.289 1 95 299 ARG A N 1
ATOM 2264 C CA . ARG A 1 299 ? -20.5 -3.092 3.572 1 95 299 ARG A CA 1
ATOM 2265 C C . ARG A 1 299 ? -20.062 -4.02 4.703 1 95 299 ARG A C 1
ATOM 2267 O O . ARG A 1 299 ? -20.438 -3.828 5.855 1 95 299 ARG A O 1
ATOM 2274 N N . GLN A 1 300 ? -19.219 -5.008 4.328 1 94.06 300 GLN A N 1
ATOM 2275 C CA . GLN A 1 300 ? -18.938 -6.016 5.344 1 94.06 300 GLN A CA 1
ATOM 2276 C C . GLN A 1 300 ? -17.438 -6.277 5.457 1 94.06 300 GLN A C 1
ATOM 2278 O O . GLN A 1 300 ? -16.922 -6.492 6.555 1 94.06 300 GLN A O 1
ATOM 2283 N N . ARG A 1 301 ? -16.688 -6.25 4.352 1 96.44 301 ARG A N 1
ATOM 2284 C CA . ARG A 1 301 ? -15.273 -6.641 4.371 1 96.44 301 ARG A CA 1
ATOM 2285 C C . ARG A 1 301 ? -14.43 -5.605 5.109 1 96.44 301 ARG A C 1
ATOM 2287 O O . ARG A 1 301 ? -14.461 -4.422 4.777 1 96.44 301 ARG A O 1
ATOM 2294 N N . PRO A 1 302 ? -13.609 -6.023 6.051 1 97.44 302 PRO A N 1
ATOM 2295 C CA . PRO A 1 302 ? -12.938 -5.102 6.965 1 97.44 302 PRO A CA 1
ATOM 2296 C C . PRO A 1 302 ? -12 -4.133 6.246 1 97.44 302 PRO A C 1
ATOM 2298 O O . PRO A 1 302 ? -11.938 -2.953 6.602 1 97.44 302 PRO A O 1
ATOM 2301 N N . ASP A 1 303 ? -11.266 -4.543 5.238 1 97.69 303 ASP A N 1
ATOM 2302 C CA . ASP A 1 303 ? -10.32 -3.648 4.578 1 97.69 303 ASP A CA 1
ATOM 2303 C C . ASP A 1 303 ? -11.047 -2.568 3.785 1 97.69 303 ASP A C 1
ATOM 2305 O O . ASP A 1 303 ? -10.578 -1.431 3.699 1 97.69 303 ASP A O 1
ATOM 2309 N N . ILE A 1 304 ? -12.219 -2.857 3.207 1 98 304 ILE A N 1
ATOM 2310 C CA . ILE A 1 304 ? -13.023 -1.866 2.504 1 98 304 ILE A CA 1
ATOM 2311 C C . ILE A 1 304 ? -13.617 -0.878 3.508 1 98 304 ILE A C 1
ATOM 2313 O O . ILE A 1 304 ? -13.609 0.333 3.271 1 98 304 ILE A O 1
ATOM 2317 N N . LEU A 1 305 ? -14.086 -1.447 4.641 1 98 305 LEU A N 1
ATOM 2318 C CA . LEU A 1 305 ? -14.648 -0.594 5.68 1 98 305 LEU A CA 1
ATOM 2319 C C . LEU A 1 305 ? -13.586 0.33 6.262 1 98 305 LEU A C 1
ATOM 2321 O O . LEU A 1 305 ? -13.867 1.483 6.59 1 98 305 LEU A O 1
ATOM 2325 N N . ALA A 1 306 ? -12.336 -0.181 6.414 1 98.25 306 ALA A N 1
ATOM 2326 C CA . ALA A 1 306 ? -11.234 0.661 6.859 1 98.25 306 ALA A CA 1
ATOM 2327 C C . ALA A 1 306 ? -10.977 1.801 5.879 1 98.25 306 ALA A C 1
ATOM 2329 O O . ALA A 1 306 ? -10.805 2.951 6.285 1 98.25 306 ALA A O 1
ATOM 2330 N N . ALA A 1 307 ? -10.977 1.516 4.559 1 98.25 307 ALA A N 1
ATOM 2331 C CA . ALA A 1 307 ? -10.812 2.545 3.537 1 98.25 307 ALA A CA 1
ATOM 2332 C C . ALA A 1 307 ? -11.953 3.559 3.588 1 98.25 307 ALA A C 1
ATOM 2334 O O . ALA A 1 307 ? -11.734 4.758 3.4 1 98.25 307 ALA A O 1
ATOM 2335 N N . GLU A 1 308 ? -13.172 3.098 3.846 1 98.19 308 GLU A N 1
ATOM 2336 C CA . GLU A 1 308 ? -14.328 3.975 3.988 1 98.19 308 GLU A CA 1
ATOM 2337 C C . GLU A 1 308 ? -14.156 4.922 5.176 1 98.19 308 GLU A C 1
ATOM 2339 O O . GLU A 1 308 ? -14.477 6.109 5.078 1 98.19 308 GLU A O 1
ATOM 2344 N N . ALA A 1 309 ? -13.648 4.395 6.293 1 98.44 309 ALA A N 1
ATOM 2345 C CA . ALA A 1 309 ? -13.406 5.219 7.477 1 98.44 309 ALA A CA 1
ATOM 2346 C C . ALA A 1 309 ? -12.398 6.324 7.176 1 98.44 309 ALA A C 1
ATOM 2348 O O . ALA A 1 309 ? -12.523 7.438 7.695 1 98.44 309 ALA A O 1
ATOM 2349 N N . GLN A 1 310 ? -11.461 6.055 6.324 1 98.19 310 GLN A N 1
ATOM 2350 C CA . GLN A 1 310 ? -10.492 7.07 5.93 1 98.19 310 GLN A CA 1
ATOM 2351 C C . GLN A 1 310 ? -11.148 8.164 5.094 1 98.19 310 GLN A C 1
ATOM 2353 O O . GLN A 1 310 ? -10.828 9.344 5.242 1 98.19 310 GLN A O 1
ATOM 2358 N N . VAL A 1 311 ? -12.07 7.781 4.188 1 98.5 311 VAL A N 1
ATOM 2359 C CA . VAL A 1 311 ? -12.82 8.773 3.42 1 98.5 311 VAL A CA 1
ATOM 2360 C C . VAL A 1 311 ? -13.602 9.672 4.367 1 98.5 311 VAL A C 1
ATOM 2362 O O . VAL A 1 311 ? -13.641 10.891 4.188 1 98.5 311 VAL A O 1
ATOM 2365 N N . HIS A 1 312 ? -14.172 9.086 5.449 1 98.62 312 HIS A N 1
ATOM 2366 C CA . HIS A 1 312 ? -14.906 9.844 6.453 1 98.62 312 HIS A CA 1
ATOM 2367 C C . HIS A 1 312 ? -13.992 10.828 7.176 1 98.62 312 HIS A C 1
ATOM 2369 O O . HIS A 1 312 ? -14.344 12 7.348 1 98.62 312 HIS A O 1
ATOM 2375 N N . GLN A 1 313 ? -12.805 10.359 7.559 1 98.56 313 GLN A N 1
ATOM 2376 C CA . GLN A 1 313 ? -11.828 11.195 8.242 1 98.56 313 GLN A CA 1
ATOM 2377 C C . GLN A 1 313 ? -11.469 12.422 7.41 1 98.56 313 GLN A C 1
ATOM 2379 O O . GLN A 1 313 ? -11.469 13.547 7.918 1 98.56 313 GLN A O 1
ATOM 2384 N N . PHE A 1 314 ? -11.211 12.227 6.121 1 98.38 314 PHE A N 1
ATOM 2385 C CA . PHE A 1 314 ? -10.742 13.312 5.266 1 98.38 314 PHE A CA 1
ATOM 2386 C C . PHE A 1 314 ? -11.898 14.211 4.859 1 98.38 314 PHE A C 1
ATOM 2388 O O . PHE A 1 314 ? -11.703 15.406 4.598 1 98.38 314 PHE A O 1
ATOM 2395 N N . THR A 1 315 ? -13.18 13.688 4.855 1 98.44 315 THR A N 1
ATOM 2396 C CA . THR A 1 315 ? -14.352 14.531 4.699 1 98.44 315 THR A CA 1
ATOM 2397 C C . THR A 1 315 ? -14.461 15.531 5.852 1 98.44 315 THR A C 1
ATOM 2399 O O . THR A 1 315 ? -14.656 16.719 5.629 1 98.44 315 THR A O 1
ATOM 2402 N N . ALA A 1 316 ? -14.258 14.977 7.059 1 98.56 316 ALA A N 1
ATOM 2403 C CA . ALA A 1 316 ? -14.312 15.828 8.242 1 98.56 316 ALA A CA 1
ATOM 2404 C C . ALA A 1 316 ? -13.211 16.875 8.219 1 98.56 316 ALA A C 1
ATOM 2406 O O . ALA A 1 316 ? -13.422 18.031 8.625 1 98.56 316 ALA A O 1
ATOM 2407 N N . ASN A 1 317 ? -12.102 16.609 7.688 1 98.5 317 ASN A N 1
ATOM 2408 C CA . ASN A 1 317 ? -10.969 17.516 7.652 1 98.5 317 ASN A CA 1
ATOM 2409 C C . ASN A 1 317 ? -11.219 18.688 6.699 1 98.5 317 ASN A C 1
ATOM 2411 O O . ASN A 1 317 ? -10.656 19.766 6.875 1 98.5 317 ASN A O 1
ATOM 2415 N N . ILE A 1 318 ? -12.062 18.484 5.66 1 98.56 318 ILE A N 1
ATOM 2416 C CA . ILE A 1 318 ? -12.477 19.609 4.824 1 98.56 318 ILE A CA 1
ATOM 2417 C C . ILE A 1 318 ? -13.242 20.625 5.668 1 98.56 318 ILE A C 1
ATOM 2419 O O . ILE A 1 318 ? -13.055 21.828 5.52 1 98.56 318 ILE A O 1
ATOM 2423 N N . GLY A 1 319 ? -14.078 20.047 6.559 1 98.38 319 GLY A N 1
ATOM 2424 C CA . GLY A 1 319 ? -14.805 20.922 7.465 1 98.38 319 GLY A CA 1
ATOM 2425 C C . GLY A 1 319 ? -13.898 21.688 8.414 1 98.38 319 GLY A C 1
ATOM 2426 O O . GLY A 1 319 ? -14.109 22.875 8.656 1 98.38 319 GLY A O 1
ATOM 2427 N N . VAL A 1 320 ? -12.875 21.016 8.93 1 98.31 320 VAL A N 1
ATOM 2428 C CA . VAL A 1 320 ? -11.914 21.672 9.805 1 98.31 320 VAL A CA 1
ATOM 2429 C C . VAL A 1 320 ? -11.211 22.797 9.055 1 98.31 320 VAL A C 1
ATOM 2431 O O . VAL A 1 320 ? -11.109 23.922 9.562 1 98.31 320 VAL A O 1
ATOM 2434 N N . ALA A 1 321 ? -10.727 22.531 7.824 1 98.19 321 ALA A N 1
ATOM 2435 C CA . ALA A 1 321 ? -10.031 23.531 7.016 1 98.19 321 ALA A CA 1
ATOM 2436 C C . ALA A 1 321 ? -10.953 24.703 6.668 1 98.19 321 ALA A C 1
ATOM 2438 O O . ALA A 1 321 ? -10.516 25.844 6.609 1 98.19 321 ALA A O 1
ATOM 2439 N N . THR A 1 322 ? -12.242 24.453 6.449 1 98 322 THR A N 1
ATOM 2440 C CA . THR A 1 322 ? -13.219 25.484 6.148 1 98 322 THR A CA 1
ATOM 2441 C C . THR A 1 322 ? -13.453 26.375 7.367 1 98 322 THR A C 1
ATOM 2443 O O . THR A 1 322 ? -13.492 27.609 7.25 1 98 322 THR A O 1
ATOM 2446 N N . ALA A 1 323 ? -13.531 25.719 8.492 1 97.5 323 ALA A N 1
ATOM 2447 C CA . ALA A 1 323 ? -13.758 26.453 9.734 1 97.5 323 ALA A CA 1
ATOM 2448 C C . ALA A 1 323 ? -12.57 27.359 10.047 1 97.5 323 ALA A C 1
ATOM 2450 O O . ALA A 1 323 ? -12.75 28.453 10.602 1 97.5 323 ALA A O 1
ATOM 2451 N N . ASN A 1 324 ? -11.406 27 9.68 1 96.69 324 ASN A N 1
ATOM 2452 C CA . ASN A 1 324 ? -10.203 27.781 9.938 1 96.69 324 ASN A CA 1
ATOM 2453 C C . ASN A 1 324 ? -10.203 29.094 9.156 1 96.69 324 ASN A C 1
ATOM 2455 O O . ASN A 1 324 ? -9.438 30.016 9.477 1 96.69 324 ASN A O 1
ATOM 2459 N N . MET A 1 325 ? -11.062 29.266 8.156 1 96.94 325 MET A N 1
ATOM 2460 C CA . MET A 1 325 ? -11.156 30.484 7.355 1 96.94 325 MET A CA 1
ATOM 2461 C C . MET A 1 325 ? -12.148 31.469 7.969 1 96.94 325 MET A C 1
ATOM 2463 O O . MET A 1 325 ? -12.25 32.625 7.527 1 96.94 325 MET A O 1
ATOM 2467 N N . LEU A 1 326 ? -12.859 30.984 9.047 1 96.5 326 LEU A N 1
ATOM 2468 C CA . LEU A 1 326 ? -13.906 31.797 9.664 1 96.5 326 LEU A CA 1
ATOM 2469 C C . LEU A 1 326 ? -13.477 32.281 11.039 1 96.5 326 LEU A C 1
ATOM 2471 O O . LEU A 1 326 ? -12.5 31.797 11.602 1 96.5 326 LEU A O 1
ATOM 2475 N N . PRO A 1 327 ? -14.086 33.344 11.656 1 96.19 327 PRO A N 1
ATOM 2476 C CA . PRO A 1 327 ? -13.695 33.875 12.961 1 96.19 327 PRO A CA 1
ATOM 2477 C C . PRO A 1 327 ? -13.789 32.844 14.078 1 96.19 327 PRO A C 1
ATOM 2479 O O . PRO A 1 327 ? -14.695 32 14.07 1 96.19 327 PRO A O 1
ATOM 2482 N N . SER A 1 328 ? -12.914 32.938 14.945 1 95.94 328 SER A N 1
ATOM 2483 C CA . SER A 1 328 ? -12.961 32.125 16.156 1 95.94 328 SER A CA 1
ATOM 2484 C C . SER A 1 328 ? -13.43 32.969 17.359 1 95.94 328 SER A C 1
ATOM 2486 O O . SER A 1 328 ? -13.102 34.156 17.469 1 95.94 328 SER A O 1
ATOM 2488 N N . PHE A 1 329 ? -14.234 32.344 18.203 1 95.25 329 PHE A N 1
ATOM 2489 C CA . PHE A 1 329 ? -14.812 33.031 19.359 1 95.25 329 PHE A CA 1
ATOM 2490 C C . PHE A 1 329 ? -14.391 32.344 20.656 1 95.25 329 PHE A C 1
ATOM 2492 O O . PHE A 1 329 ? -14.398 31.094 20.734 1 95.25 329 PHE A O 1
ATOM 2499 N N . THR A 1 330 ? -14 33.094 21.578 1 95.94 330 THR A N 1
ATOM 2500 C CA . THR A 1 330 ? -13.57 32.562 22.875 1 95.94 330 THR A CA 1
ATOM 2501 C C . THR A 1 330 ? -14.203 33.344 24.016 1 95.94 330 THR A C 1
ATOM 2503 O O . THR A 1 330 ? -14.328 34.562 23.953 1 95.94 330 THR A O 1
ATOM 2506 N N . LEU A 1 331 ? -14.711 32.625 25 1 95.94 331 LEU A N 1
ATOM 2507 C CA . LEU A 1 331 ? -15.102 33.188 26.297 1 95.94 331 LEU A CA 1
ATOM 2508 C C . LEU A 1 331 ? -13.992 33 27.328 1 95.94 331 LEU A C 1
ATOM 2510 O O . LEU A 1 331 ? -13.359 31.938 27.375 1 95.94 331 LEU A O 1
ATOM 2514 N N . SER A 1 332 ? -13.711 34.031 28.016 1 95.69 332 SER A N 1
ATOM 2515 C CA . SER A 1 332 ? -12.68 33.938 29.031 1 95.69 332 SER A CA 1
ATOM 2516 C C . SER A 1 332 ? -13.094 34.625 30.328 1 95.69 332 SER A C 1
ATOM 2518 O O . SER A 1 332 ? -13.844 35.594 30.297 1 95.69 332 SER A O 1
ATOM 2520 N N . GLY A 1 333 ? -12.75 34.094 31.453 1 95.19 333 GLY A N 1
ATOM 2521 C CA . GLY A 1 333 ? -12.875 34.656 32.781 1 95.19 333 GLY A CA 1
ATOM 2522 C C . GLY A 1 333 ? -11.633 34.438 33.625 1 95.19 333 GLY A C 1
ATOM 2523 O O . GLY A 1 333 ? -11.062 33.344 33.656 1 95.19 333 GLY A O 1
ATOM 2524 N N . THR A 1 334 ? -11.164 35.531 34.188 1 94.75 334 THR A N 1
ATOM 2525 C CA . THR A 1 334 ? -10 35.469 35.062 1 94.75 334 THR A CA 1
ATOM 2526 C C . THR A 1 334 ? -10.312 36.094 36.406 1 94.75 334 THR A C 1
ATOM 2528 O O . THR A 1 334 ? -10.992 37.094 36.5 1 94.75 334 THR A O 1
ATOM 2531 N N . TYR A 1 335 ? -10.008 35.406 37.469 1 92.75 335 TYR A N 1
ATOM 2532 C CA . TYR A 1 335 ? -10.023 35.938 38.812 1 92.75 335 TYR A CA 1
ATOM 2533 C C . TYR A 1 335 ? -8.672 35.75 39.5 1 92.75 335 TYR A C 1
ATOM 2535 O O . TYR A 1 335 ? -8.047 34.688 39.375 1 92.75 335 TYR A O 1
ATOM 2543 N N . GLY A 1 336 ? -8.219 36.844 40.094 1 91.62 336 GLY A N 1
ATOM 2544 C CA . GLY A 1 336 ? -6.922 36.688 40.75 1 91.62 336 GLY A CA 1
ATOM 2545 C C . GLY A 1 336 ? -6.672 37.75 41.812 1 91.62 336 GLY A C 1
ATOM 2546 O O . GLY A 1 336 ? -7.574 38.531 42.156 1 91.62 336 GLY A O 1
ATOM 2547 N N . GLN A 1 337 ? -5.488 37.656 42.406 1 88.5 337 GLN A N 1
ATOM 2548 C CA . GLN A 1 337 ? -5.004 38.562 43.438 1 88.5 337 GLN A CA 1
ATOM 2549 C C . GLN A 1 337 ? -3.602 39.062 43.094 1 88.5 337 GLN A C 1
ATOM 2551 O O . GLN A 1 337 ? -2.764 38.312 42.594 1 88.5 337 GLN A O 1
ATOM 2556 N N . ASN A 1 338 ? -3.471 40.344 43.25 1 88.94 338 ASN A N 1
ATOM 2557 C CA . ASN A 1 338 ? -2.148 40.969 43.156 1 88.94 338 ASN A CA 1
ATOM 2558 C C . ASN A 1 338 ? -1.737 41.562 44.5 1 88.94 338 ASN A C 1
ATOM 2560 O O . ASN A 1 338 ? -2.576 42.094 45.25 1 88.94 338 ASN A O 1
ATOM 2564 N N . ALA A 1 339 ? -0.438 41.438 44.844 1 85.69 339 ALA A N 1
ATOM 2565 C CA . ALA A 1 339 ? 0.084 42.094 46.062 1 85.69 339 ALA A CA 1
ATOM 2566 C C . ALA A 1 339 ? 1.556 42.438 45.875 1 85.69 339 ALA A C 1
ATOM 2568 O O . ALA A 1 339 ? 2.262 41.844 45.062 1 85.69 339 ALA A O 1
ATOM 2569 N N . ARG A 1 340 ? 2.033 43.438 46.5 1 87.88 340 ARG A N 1
ATOM 2570 C CA . ARG A 1 340 ? 3.438 43.844 46.5 1 87.88 340 ARG A CA 1
ATOM 2571 C C . ARG A 1 340 ? 4.238 43.062 47.531 1 87.88 340 ARG A C 1
ATOM 2573 O O . ARG A 1 340 ? 5.469 43 47.469 1 87.88 340 ARG A O 1
ATOM 2580 N N . ASN A 1 341 ? 3.508 42.562 48.562 1 85.75 341 ASN A N 1
ATOM 2581 C CA . ASN A 1 341 ? 4.082 41.656 49.562 1 85.75 341 ASN A CA 1
ATOM 2582 C C . ASN A 1 341 ? 3.432 40.281 49.531 1 85.75 341 ASN A C 1
ATOM 2584 O O . ASN A 1 341 ? 2.217 40.188 49.344 1 85.75 341 ASN A O 1
ATOM 2588 N N . LEU A 1 342 ? 4.309 39.344 49.625 1 87 342 LEU A N 1
ATOM 2589 C CA . LEU A 1 342 ? 3.838 37.938 49.531 1 87 342 LEU A CA 1
ATOM 2590 C C . LEU A 1 342 ? 2.773 37.656 50.594 1 87 342 LEU A C 1
ATOM 2592 O O . LEU A 1 342 ? 1.821 36.938 50.312 1 87 342 LEU A O 1
ATOM 2596 N N . ALA A 1 343 ? 2.857 38.281 51.75 1 82.75 343 ALA A N 1
ATOM 2597 C CA . ALA A 1 343 ? 1.947 38.062 52.875 1 82.75 343 ALA A CA 1
ATOM 2598 C C . ALA A 1 343 ? 0.555 38.594 52.562 1 82.75 343 ALA A C 1
ATOM 2600 O O . ALA A 1 343 ? -0.436 38.125 53.156 1 82.75 343 ALA A O 1
ATOM 2601 N N . ASP A 1 344 ? 0.465 39.5 51.656 1 80.88 344 ASP A N 1
ATOM 2602 C CA . ASP A 1 344 ? -0.793 40.188 51.375 1 80.88 344 ASP A CA 1
ATOM 2603 C C . ASP A 1 344 ? -1.493 39.625 50.156 1 80.88 344 ASP A C 1
ATOM 2605 O O . ASP A 1 344 ? -2.494 40.188 49.688 1 80.88 344 ASP A O 1
ATOM 2609 N N . VAL A 1 345 ? -1.002 38.562 49.625 1 81.38 345 VAL A N 1
ATOM 2610 C CA . VAL A 1 345 ? -1.497 38.094 48.344 1 81.38 345 VAL A CA 1
ATOM 2611 C C . VAL A 1 345 ? -2.951 37.625 48.469 1 81.38 345 VAL A C 1
ATOM 2613 O O . VAL A 1 345 ? -3.725 37.719 47.531 1 81.38 345 VAL A O 1
ATOM 2616 N N . PHE A 1 346 ? -3.436 37.344 49.688 1 79.69 346 PHE A N 1
ATOM 2617 C CA . PHE A 1 346 ? -4.801 36.844 49.844 1 79.69 346 PHE A CA 1
ATOM 2618 C C . PHE A 1 346 ? -5.699 37.938 50.438 1 79.69 346 PHE A C 1
ATOM 2620 O O . PHE A 1 346 ? -6.84 37.656 50.812 1 79.69 346 PHE A O 1
ATOM 2627 N N . MET A 1 347 ? -5.098 39.125 50.5 1 76.5 347 MET A N 1
ATOM 2628 C CA . MET A 1 347 ? -5.934 40.219 51 1 76.5 347 MET A CA 1
ATOM 2629 C C . MET A 1 347 ? -6.883 40.719 49.906 1 76.5 347 MET A C 1
ATOM 2631 O O . MET A 1 347 ? -6.539 40.688 48.719 1 76.5 347 MET A O 1
ATOM 2635 N N . SER A 1 348 ? -7.992 41.125 50.281 1 70.81 348 SER A N 1
ATOM 2636 C CA . SER A 1 348 ? -9.078 41.5 49.375 1 70.81 348 SER A CA 1
ATOM 2637 C C . SER A 1 348 ? -8.734 42.75 48.594 1 70.81 348 SER A C 1
ATOM 2639 O O . SER A 1 348 ? -9.297 43 47.531 1 70.81 348 SER A O 1
ATOM 2641 N N . SER A 1 349 ? -7.852 43.531 49.031 1 73.69 349 SER A N 1
ATOM 2642 C CA . SER A 1 349 ? -7.57 44.812 48.406 1 73.69 349 SER A CA 1
ATOM 2643 C C . SER A 1 349 ? -6.883 44.625 47.062 1 73.69 349 SER A C 1
ATOM 2645 O O . SER A 1 349 ? -6.922 45.531 46.188 1 73.69 349 SER A O 1
ATOM 2647 N N . GLY A 1 350 ? -6.406 43.406 46.781 1 80.38 350 GLY A N 1
ATOM 2648 C CA . GLY A 1 350 ? -5.629 43.219 45.562 1 80.38 350 GLY A CA 1
ATOM 2649 C C . GLY A 1 350 ? -6.344 42.344 44.531 1 80.38 350 GLY A C 1
ATOM 2650 O O . GLY A 1 350 ? -5.73 41.906 43.562 1 80.38 350 GLY A O 1
ATOM 2651 N N . ASN A 1 351 ? -7.66 42.188 44.719 1 85.38 351 ASN A N 1
ATOM 2652 C CA . ASN A 1 351 ? -8.383 41.281 43.812 1 85.38 351 ASN A CA 1
ATOM 2653 C C . ASN A 1 351 ? -8.617 41.938 42.469 1 85.38 351 ASN A C 1
ATOM 2655 O O . ASN A 1 351 ? -8.828 43.156 42.375 1 85.38 351 ASN A O 1
ATOM 2659 N N . PHE A 1 352 ? -8.453 41.219 41.438 1 86.88 352 PHE A N 1
ATOM 2660 C CA . PHE A 1 352 ? -8.805 41.625 40.094 1 86.88 352 PHE A CA 1
ATOM 2661 C C . PHE A 1 352 ? -9.57 40.531 39.375 1 86.88 352 PHE A C 1
ATOM 2663 O O . PHE A 1 352 ? -9.453 39.344 39.719 1 86.88 352 PHE A O 1
ATOM 2670 N N . TRP A 1 353 ? -10.5 40.875 38.531 1 90.75 353 TRP A N 1
ATOM 2671 C CA . TRP A 1 353 ? -11.219 39.906 37.688 1 90.75 353 TRP A CA 1
ATOM 2672 C C . TRP A 1 353 ? -11.594 40.5 36.344 1 90.75 353 TRP A C 1
ATOM 2674 O O . TRP A 1 353 ? -11.594 41.719 36.188 1 90.75 353 TRP A O 1
ATOM 2684 N N . SER A 1 354 ? -11.688 39.719 35.406 1 93.62 354 SER A N 1
ATOM 2685 C CA . SER A 1 354 ? -12.203 40.062 34.062 1 93.62 354 SER A CA 1
ATOM 2686 C C . SER A 1 354 ? -13.039 38.938 33.5 1 93.62 354 SER A C 1
ATOM 2688 O O . SER A 1 354 ? -12.797 37.781 33.781 1 93.62 354 SER A O 1
ATOM 2690 N N . ALA A 1 355 ? -14.125 39.188 32.812 1 94.5 355 ALA A N 1
ATOM 2691 C CA . ALA A 1 355 ? -14.984 38.25 32.094 1 94.5 355 ALA A CA 1
ATOM 2692 C C . ALA A 1 355 ? -15.461 38.844 30.766 1 94.5 355 ALA A C 1
ATOM 2694 O O . ALA A 1 355 ? -15.906 40 30.719 1 94.5 355 ALA A O 1
ATOM 2695 N N . GLY A 1 356 ? -15.297 38.125 29.781 1 94.19 356 GLY A N 1
ATOM 2696 C CA . GLY A 1 356 ? -15.742 38.656 28.516 1 94.19 356 GLY A CA 1
ATOM 2697 C C . GLY A 1 356 ? -15.602 37.656 27.359 1 94.19 356 GLY A C 1
ATOM 2698 O O . GLY A 1 356 ? -15.336 36.5 27.578 1 94.19 356 GLY A O 1
ATOM 2699 N N . ALA A 1 357 ? -15.969 38.125 26.141 1 94.88 357 ALA A N 1
ATOM 2700 C CA . ALA A 1 357 ? -15.891 37.375 24.891 1 94.88 357 ALA A CA 1
ATOM 2701 C C . ALA A 1 357 ? -14.977 38.094 23.891 1 94.88 357 ALA A C 1
ATOM 2703 O O . ALA A 1 357 ? -14.867 39.312 23.906 1 94.88 357 ALA A O 1
ATOM 2704 N N . ALA A 1 358 ? -14.242 37.312 23.203 1 95.94 358 ALA A N 1
ATOM 2705 C CA . ALA A 1 358 ? -13.367 37.812 22.156 1 95.94 358 ALA A CA 1
ATOM 2706 C C . ALA A 1 358 ? -13.5 37 20.875 1 95.94 358 ALA A C 1
ATOM 2708 O O . ALA A 1 358 ? -13.922 35.844 20.906 1 95.94 358 ALA A O 1
ATOM 2709 N N . PHE A 1 359 ? -13.266 37.625 19.719 1 94.88 359 PHE A N 1
ATOM 2710 C CA . PHE A 1 359 ? -13.203 36.906 18.453 1 94.88 359 PHE A CA 1
ATOM 2711 C C . PHE A 1 359 ? -11.977 37.312 17.656 1 94.88 359 PHE A C 1
ATOM 2713 O O . PHE A 1 359 ? -11.43 38.375 17.859 1 94.88 359 PHE A O 1
ATOM 2720 N N . VAL A 1 360 ? -11.453 36.469 16.859 1 95.94 360 VAL A N 1
ATOM 2721 C CA . VAL A 1 360 ? -10.406 36.719 15.883 1 95.94 360 VAL A CA 1
ATOM 2722 C C . VAL A 1 360 ? -10.844 36.219 14.516 1 95.94 360 VAL A C 1
ATOM 2724 O O . VAL A 1 360 ? -11.297 35.094 14.383 1 95.94 360 VAL A O 1
ATOM 2727 N N . ALA A 1 361 ? -10.789 37.062 13.492 1 96.31 361 ALA A N 1
ATOM 2728 C CA . ALA A 1 361 ? -11.188 36.75 12.133 1 96.31 361 ALA A CA 1
ATOM 2729 C C . ALA A 1 361 ? -10.039 36.969 11.156 1 96.31 361 ALA A C 1
ATOM 2731 O O . ALA A 1 361 ? -9.57 38.094 10.984 1 96.31 361 ALA A O 1
ATOM 2732 N N . PRO A 1 362 ? -9.609 35.906 10.508 1 95.75 362 PRO A N 1
ATOM 2733 C CA . PRO A 1 362 ? -8.602 36.125 9.469 1 95.75 362 PRO A CA 1
ATOM 2734 C C . PRO A 1 362 ? -9.141 36.969 8.297 1 95.75 362 PRO A C 1
ATOM 2736 O O . PRO A 1 362 ? -10.203 36.625 7.754 1 95.75 362 PRO A O 1
ATOM 2739 N N . ILE A 1 363 ? -8.406 37.969 7.973 1 95.62 363 ILE A N 1
ATOM 2740 C CA . ILE A 1 363 ? -8.828 38.844 6.875 1 95.62 363 ILE A CA 1
ATOM 2741 C C . ILE A 1 363 ? -8 38.531 5.629 1 95.62 363 ILE A C 1
ATOM 2743 O O . ILE A 1 363 ? -8.555 38.375 4.539 1 95.62 363 ILE A O 1
ATOM 2747 N N . PHE A 1 364 ? -6.742 38.5 5.77 1 96.12 364 PHE A N 1
ATOM 2748 C CA . PHE A 1 364 ? -5.844 38.281 4.645 1 96.12 364 PHE A CA 1
ATOM 2749 C C . PHE A 1 364 ? -4.594 37.531 5.102 1 96.12 364 PHE A C 1
ATOM 2751 O O . PHE A 1 364 ? -3.865 38 5.973 1 96.12 364 PHE A O 1
ATOM 2758 N N . HIS A 1 365 ? -4.324 36.406 4.5 1 95.75 365 HIS A N 1
ATOM 2759 C CA . HIS A 1 365 ? -3.15 35.594 4.816 1 95.75 365 HIS A CA 1
ATOM 2760 C C . HIS A 1 365 ? -2.482 35.062 3.547 1 95.75 365 HIS A C 1
ATOM 2762 O O . HIS A 1 365 ? -2.088 33.906 3.479 1 95.75 365 HIS A O 1
ATOM 2768 N N . GLY A 1 366 ? -2.523 35.812 2.486 1 95 366 GLY A N 1
ATOM 2769 C CA . GLY A 1 366 ? -1.845 35.469 1.25 1 95 366 GLY A CA 1
ATOM 2770 C C . GLY A 1 366 ? -2.422 34.25 0.586 1 95 366 GLY A C 1
ATOM 2771 O O . GLY A 1 366 ? -1.697 33.469 -0.067 1 95 366 GLY A O 1
ATOM 2772 N N . GLY A 1 367 ? -3.584 33.875 0.859 1 96 367 GLY A N 1
ATOM 2773 C CA . GLY A 1 367 ? -4.25 32.75 0.253 1 96 367 GLY A CA 1
ATOM 2774 C C . GLY A 1 367 ? -3.982 31.438 0.98 1 96 367 GLY A C 1
ATOM 2775 O O . GLY A 1 367 ? -4.461 30.375 0.567 1 96 367 GLY A O 1
ATOM 2776 N N . THR A 1 368 ? -3.271 31.453 2.064 1 97 368 THR A N 1
ATOM 2777 C CA . THR A 1 368 ? -2.83 30.266 2.783 1 97 368 THR A CA 1
ATOM 2778 C C . THR A 1 368 ? -4.023 29.406 3.203 1 97 368 THR A C 1
ATOM 2780 O O . THR A 1 368 ? -4.078 28.219 2.902 1 97 368 THR A O 1
ATOM 2783 N N . LEU A 1 369 ? -5.039 30.016 3.803 1 97.19 369 LEU A N 1
ATOM 2784 C CA . LEU A 1 369 ? -6.172 29.266 4.344 1 97.19 369 LEU A CA 1
ATOM 2785 C C . LEU A 1 369 ? -7.016 28.672 3.219 1 97.19 369 LEU A C 1
ATOM 2787 O O . LEU A 1 369 ? -7.492 27.547 3.326 1 97.19 369 LEU A O 1
ATOM 2791 N N . TRP A 1 370 ? -7.172 29.453 2.131 1 97.25 370 TRP A N 1
ATOM 2792 C CA . TRP A 1 370 ? -7.93 28.969 0.978 1 97.25 370 TRP A CA 1
ATOM 2793 C C . TRP A 1 370 ? -7.254 27.766 0.345 1 97.25 370 TRP A C 1
ATOM 2795 O O . TRP A 1 370 ? -7.91 26.766 0.038 1 97.25 370 TRP A O 1
ATOM 2805 N N . GLN A 1 371 ? -5.938 27.875 0.167 1 97.94 371 GLN A N 1
ATOM 2806 C CA . GLN A 1 371 ? -5.176 26.797 -0.452 1 97.94 371 GLN A CA 1
ATOM 2807 C C . GLN A 1 371 ? -5.129 25.562 0.451 1 97.94 371 GLN A C 1
ATOM 2809 O O . GLN A 1 371 ? -5.133 24.438 -0.034 1 97.94 371 GLN A O 1
ATOM 2814 N N . GLN A 1 372 ? -5.129 25.75 1.751 1 97.88 372 GLN A N 1
ATOM 2815 C CA . GLN A 1 372 ? -5.176 24.641 2.688 1 97.88 372 GLN A CA 1
ATOM 2816 C C . GLN A 1 372 ? -6.496 23.875 2.578 1 97.88 372 GLN A C 1
ATOM 2818 O O . GLN A 1 372 ? -6.527 22.656 2.686 1 97.88 372 GLN A O 1
ATOM 2823 N N . ARG A 1 373 ? -7.625 24.594 2.406 1 98.25 373 ARG A N 1
ATOM 2824 C CA . ARG A 1 373 ? -8.906 23.938 2.186 1 98.25 373 ARG A CA 1
ATOM 2825 C C . ARG A 1 373 ? -8.883 23.109 0.897 1 98.25 373 ARG A C 1
ATOM 2827 O O . ARG A 1 373 ? -9.375 21.984 0.864 1 98.25 373 ARG A O 1
ATOM 2834 N N . LYS A 1 374 ? -8.273 23.688 -0.159 1 98.31 374 LYS A N 1
ATOM 2835 C CA . LYS A 1 374 ? -8.172 22.953 -1.416 1 98.31 374 LYS A CA 1
ATOM 2836 C C . LYS A 1 374 ? -7.316 21.703 -1.249 1 98.31 374 LYS A C 1
ATOM 2838 O O . LYS A 1 374 ? -7.633 20.656 -1.811 1 98.31 374 LYS A O 1
ATOM 2843 N N . ALA A 1 375 ? -6.227 21.766 -0.467 1 98.31 375 ALA A N 1
ATOM 2844 C CA . ALA A 1 375 ? -5.391 20.609 -0.175 1 98.31 375 ALA A CA 1
ATOM 2845 C C . ALA A 1 375 ? -6.188 19.531 0.562 1 98.31 375 ALA A C 1
ATOM 2847 O O . ALA A 1 375 ? -6.008 18.344 0.312 1 98.31 375 ALA A O 1
ATOM 2848 N N . ALA A 1 376 ? -7.066 20 1.472 1 98.44 376 ALA A N 1
ATOM 2849 C CA . ALA A 1 376 ? -7.91 19.047 2.193 1 98.44 376 ALA A CA 1
ATOM 2850 C C . ALA A 1 376 ? -8.859 18.328 1.243 1 98.44 376 ALA A C 1
ATOM 2852 O O . ALA A 1 376 ? -9.117 17.125 1.399 1 98.44 376 ALA A O 1
ATOM 2853 N N . ILE A 1 377 ? -9.406 19.031 0.266 1 98.56 377 ILE A N 1
ATOM 2854 C CA . ILE A 1 377 ? -10.289 18.438 -0.733 1 98.56 377 ILE A CA 1
ATOM 2855 C C . ILE A 1 377 ? -9.516 17.422 -1.56 1 98.56 377 ILE A C 1
ATOM 2857 O O . ILE A 1 377 ? -10.016 16.328 -1.839 1 98.56 377 ILE A O 1
ATOM 2861 N N . ASP A 1 378 ? -8.289 17.766 -1.944 1 98.12 378 ASP A N 1
ATOM 2862 C CA . ASP A 1 378 ? -7.453 16.828 -2.701 1 98.12 378 ASP A CA 1
ATOM 2863 C C . ASP A 1 378 ? -7.176 15.562 -1.898 1 98.12 378 ASP A C 1
ATOM 2865 O O . ASP A 1 378 ? -7.164 14.461 -2.453 1 98.12 378 ASP A O 1
ATOM 2869 N N . ALA A 1 379 ? -6.969 15.688 -0.57 1 98.25 379 ALA A N 1
ATOM 2870 C CA . ALA A 1 379 ? -6.754 14.531 0.296 1 98.25 379 ALA A CA 1
ATOM 2871 C C . ALA A 1 379 ? -7.988 13.633 0.322 1 98.25 379 ALA A C 1
ATOM 2873 O O . ALA A 1 379 ? -7.867 12.406 0.339 1 98.25 379 ALA A O 1
ATOM 2874 N N . TYR A 1 380 ? -9.188 14.258 0.321 1 98.12 380 TYR A N 1
ATOM 2875 C CA . TYR A 1 380 ? -10.438 13.508 0.227 1 98.12 380 TYR A CA 1
ATOM 2876 C C . TYR A 1 380 ? -10.516 12.742 -1.087 1 98.12 380 TYR A C 1
ATOM 2878 O O . TYR A 1 380 ? -10.859 11.555 -1.102 1 98.12 380 TYR A O 1
ATOM 2886 N N . ASP A 1 381 ? -10.133 13.398 -2.172 1 97.94 381 ASP A N 1
ATOM 2887 C CA . ASP A 1 381 ? -10.164 12.758 -3.482 1 97.94 381 ASP A CA 1
ATOM 2888 C C . ASP A 1 381 ? -9.219 11.562 -3.529 1 97.94 381 ASP A C 1
ATOM 2890 O O . ASP A 1 381 ? -9.539 10.531 -4.121 1 97.94 381 ASP A O 1
ATOM 2894 N N . GLN A 1 382 ? -8.047 11.68 -2.93 1 97.56 382 GLN A N 1
ATOM 2895 C CA . GLN A 1 382 ? -7.086 10.586 -2.852 1 97.56 382 GLN A CA 1
ATOM 2896 C C . GLN A 1 382 ? -7.656 9.406 -2.074 1 97.56 382 GLN A C 1
ATOM 2898 O O . GLN A 1 382 ? -7.551 8.258 -2.514 1 97.56 382 GLN A O 1
ATOM 2903 N N . ALA A 1 383 ? -8.305 9.711 -0.938 1 98.12 383 ALA A N 1
ATOM 2904 C CA . ALA A 1 383 ? -8.883 8.664 -0.105 1 98.12 383 ALA A CA 1
ATOM 2905 C C . ALA A 1 383 ? -10.016 7.949 -0.835 1 98.12 383 ALA A C 1
ATOM 2907 O O . ALA A 1 383 ? -10.156 6.727 -0.734 1 98.12 383 ALA A O 1
ATOM 2908 N N . LEU A 1 384 ? -10.82 8.703 -1.578 1 97.69 384 LEU A N 1
ATOM 2909 C CA . LEU A 1 384 ? -11.938 8.125 -2.328 1 97.69 384 LEU A CA 1
ATOM 2910 C C . LEU A 1 384 ? -11.43 7.191 -3.422 1 97.69 384 LEU A C 1
ATOM 2912 O O . LEU A 1 384 ? -11.969 6.102 -3.611 1 97.69 384 LEU A O 1
ATOM 2916 N N . ALA A 1 385 ? -10.383 7.57 -4.125 1 97.19 385 ALA A N 1
ATOM 2917 C CA . ALA A 1 385 ? -9.781 6.719 -5.148 1 97.19 385 ALA A CA 1
ATOM 2918 C C . ALA A 1 385 ? -9.219 5.438 -4.539 1 97.19 385 ALA A C 1
ATOM 2920 O O . ALA A 1 385 ? -9.391 4.352 -5.098 1 97.19 385 ALA A O 1
ATOM 2921 N N . ASN A 1 386 ? -8.586 5.52 -3.404 1 97.19 386 ASN A N 1
ATOM 2922 C CA . ASN A 1 386 ? -8.047 4.355 -2.709 1 97.19 386 ASN A CA 1
ATOM 2923 C C . ASN A 1 386 ? -9.164 3.402 -2.279 1 97.19 386 ASN A C 1
ATOM 2925 O O . ASN A 1 386 ? -9.008 2.182 -2.359 1 97.19 386 ASN A O 1
ATOM 2929 N N . TYR A 1 387 ? -10.305 4.004 -1.773 1 97.81 387 TYR A N 1
ATOM 2930 C CA . TYR A 1 387 ? -11.461 3.191 -1.418 1 97.81 387 TYR A CA 1
ATOM 2931 C C . TYR A 1 387 ? -11.961 2.402 -2.619 1 97.81 387 TYR A C 1
ATOM 2933 O O . TYR A 1 387 ? -12.195 1.193 -2.525 1 97.81 387 TYR A O 1
ATOM 2941 N N . ARG A 1 388 ? -12.094 3.066 -3.75 1 96.38 388 ARG A N 1
ATOM 2942 C CA . ARG A 1 388 ? -12.602 2.428 -4.961 1 96.38 388 ARG A CA 1
ATOM 2943 C C . ARG A 1 388 ? -11.664 1.315 -5.426 1 96.38 388 ARG A C 1
ATOM 2945 O O . ARG A 1 388 ? -12.125 0.238 -5.812 1 96.38 388 ARG A O 1
ATOM 2952 N N . GLN A 1 389 ? -10.398 1.546 -5.379 1 95.5 389 GLN A N 1
ATOM 2953 C CA . GLN A 1 389 ? -9.43 0.528 -5.773 1 95.5 389 GLN A CA 1
ATOM 2954 C C . GLN A 1 389 ? -9.492 -0.682 -4.844 1 95.5 389 GLN A C 1
ATOM 2956 O O . GLN A 1 389 ? -9.406 -1.824 -5.297 1 95.5 389 GLN A O 1
ATOM 2961 N N . THR A 1 390 ? -9.609 -0.421 -3.547 1 96.69 390 THR A N 1
ATOM 2962 C CA . THR A 1 390 ? -9.711 -1.507 -2.578 1 96.69 390 THR A CA 1
ATOM 2963 C C . THR A 1 390 ? -10.938 -2.367 -2.857 1 96.69 390 THR A C 1
ATOM 2965 O O . THR A 1 390 ? -10.859 -3.598 -2.828 1 96.69 390 THR A O 1
ATOM 2968 N N . ALA A 1 391 ? -12.047 -1.712 -3.135 1 95.81 391 ALA A N 1
ATOM 2969 C CA . ALA A 1 391 ? -13.273 -2.432 -3.457 1 95.81 391 ALA A CA 1
ATOM 2970 C C . ALA A 1 391 ? -13.102 -3.27 -4.723 1 95.81 391 ALA A C 1
ATOM 2972 O O . ALA A 1 391 ? -13.5 -4.438 -4.758 1 95.81 391 ALA A O 1
ATOM 2973 N N . LEU A 1 392 ? -12.469 -2.734 -5.723 1 93.94 392 LEU A N 1
ATOM 2974 C CA . LEU A 1 392 ? -12.25 -3.439 -6.98 1 93.94 392 LEU A CA 1
ATOM 2975 C C . LEU A 1 392 ? -11.352 -4.648 -6.777 1 93.94 392 LEU A C 1
ATOM 2977 O O . LEU A 1 392 ? -11.609 -5.723 -7.324 1 93.94 392 LEU A O 1
ATOM 2981 N N . ASN A 1 393 ? -10.312 -4.473 -6.016 1 95.38 393 ASN A N 1
ATOM 2982 C CA . ASN A 1 393 ? -9.414 -5.582 -5.711 1 95.38 393 ASN A CA 1
ATOM 2983 C C . ASN A 1 393 ? -10.141 -6.715 -4.996 1 95.38 393 ASN A C 1
ATOM 2985 O O . ASN A 1 393 ? -9.875 -7.891 -5.254 1 95.38 393 ASN A O 1
ATOM 2989 N N . ALA A 1 394 ? -10.992 -6.34 -4.098 1 96.56 394 ALA A N 1
ATOM 2990 C CA . ALA A 1 394 ? -11.766 -7.34 -3.367 1 96.56 394 ALA A CA 1
ATOM 2991 C C . ALA A 1 394 ? -12.648 -8.148 -4.316 1 96.56 394 ALA A C 1
ATOM 2993 O O . ALA A 1 394 ? -12.734 -9.375 -4.203 1 96.56 394 ALA A O 1
ATOM 2994 N N . LEU A 1 395 ? -13.305 -7.477 -5.242 1 94.75 395 LEU A N 1
ATOM 2995 C CA . LEU A 1 395 ? -14.133 -8.164 -6.223 1 94.75 395 LEU A CA 1
ATOM 2996 C C . LEU A 1 395 ? -13.297 -9.117 -7.074 1 94.75 395 LEU A C 1
ATOM 2998 O O . LEU A 1 395 ? -13.703 -10.258 -7.32 1 94.75 395 LEU A O 1
ATOM 3002 N N . GLY A 1 396 ? -12.18 -8.641 -7.496 1 93.81 396 GLY A N 1
ATOM 3003 C CA . GLY A 1 396 ? -11.273 -9.484 -8.266 1 93.81 396 GLY A CA 1
ATOM 3004 C C . GLY A 1 396 ? -10.82 -10.719 -7.512 1 93.81 396 GLY A C 1
ATOM 3005 O O . GLY A 1 396 ? -10.734 -11.805 -8.086 1 93.81 396 GLY A O 1
ATOM 3006 N N . GLN A 1 397 ? -10.516 -10.555 -6.266 1 95.5 397 GLN A N 1
ATOM 3007 C CA . GLN A 1 397 ? -10.07 -11.672 -5.438 1 95.5 397 GLN A CA 1
ATOM 3008 C C . GLN A 1 397 ? -11.148 -12.75 -5.355 1 95.5 397 GLN A C 1
ATOM 3010 O O . GLN A 1 397 ? -10.844 -13.945 -5.461 1 95.5 397 GLN A O 1
ATOM 3015 N N . ILE A 1 398 ? -12.367 -12.359 -5.199 1 94.69 398 ILE A N 1
ATOM 3016 C CA . ILE A 1 398 ? -13.469 -13.312 -5.102 1 94.69 398 ILE A CA 1
ATOM 3017 C C . ILE A 1 398 ? -13.664 -14.016 -6.445 1 94.69 398 ILE A C 1
ATOM 3019 O O . ILE A 1 398 ? -13.828 -15.234 -6.496 1 94.69 398 ILE A O 1
ATOM 3023 N N . ALA A 1 399 ? -13.617 -13.305 -7.484 1 93.56 399 ALA A N 1
ATOM 3024 C CA . ALA A 1 399 ? -13.734 -13.898 -8.812 1 93.56 399 ALA A CA 1
ATOM 3025 C C . ALA A 1 399 ? -12.664 -14.953 -9.039 1 93.56 399 ALA A C 1
ATOM 3027 O O . ALA A 1 399 ? -12.961 -16.062 -9.508 1 93.56 399 ALA A O 1
ATOM 3028 N N . ASP A 1 400 ? -11.477 -14.656 -8.633 1 93.81 400 ASP A N 1
ATOM 3029 C CA . ASP A 1 400 ? -10.359 -15.586 -8.789 1 93.81 400 ASP A CA 1
ATOM 3030 C C . ASP A 1 400 ? -10.594 -16.859 -7.969 1 93.81 400 ASP A C 1
ATOM 3032 O O . ASP A 1 400 ? -10.328 -17.969 -8.438 1 93.81 400 ASP A O 1
ATOM 3036 N N . LEU A 1 401 ? -11.078 -16.641 -6.824 1 94.94 401 LEU A N 1
ATOM 3037 C CA . LEU A 1 401 ? -11.273 -17.781 -5.941 1 94.94 401 LEU A CA 1
ATOM 3038 C C . LEU A 1 401 ? -12.43 -18.641 -6.422 1 94.94 401 LEU A C 1
ATOM 3040 O O . LEU A 1 401 ? -12.375 -19.875 -6.309 1 94.94 401 LEU A O 1
ATOM 3044 N N . LEU A 1 402 ? -13.469 -18.047 -6.922 1 92.62 402 LEU A N 1
ATOM 3045 C CA . LEU A 1 402 ? -14.57 -18.812 -7.477 1 92.62 402 LEU A CA 1
ATOM 3046 C C . LEU A 1 402 ? -14.109 -19.656 -8.664 1 92.62 402 LEU A C 1
ATOM 3048 O O . LEU A 1 402 ? -14.445 -20.828 -8.75 1 92.62 402 LEU A O 1
ATOM 3052 N N . LEU A 1 403 ? -13.328 -19.094 -9.516 1 90.75 403 LEU A N 1
ATOM 3053 C CA . LEU A 1 403 ? -12.781 -19.844 -10.648 1 90.75 403 LEU A CA 1
ATOM 3054 C C . LEU A 1 403 ? -11.82 -20.922 -10.164 1 90.75 403 LEU A C 1
ATOM 3056 O O . LEU A 1 403 ? -11.82 -22.047 -10.695 1 90.75 403 LEU A O 1
ATOM 3060 N N . ALA A 1 404 ? -11.031 -20.547 -9.172 1 93.19 404 ALA A N 1
ATOM 3061 C CA . ALA A 1 404 ? -10.086 -21.516 -8.625 1 93.19 404 ALA A CA 1
ATOM 3062 C C . ALA A 1 404 ? -10.812 -22.75 -8.086 1 93.19 404 ALA A C 1
ATOM 3064 O O . ALA A 1 404 ? -10.383 -23.875 -8.312 1 93.19 404 ALA A O 1
ATOM 3065 N N . LEU A 1 405 ? -11.914 -22.547 -7.438 1 92.94 405 LEU A N 1
ATOM 3066 C CA . LEU A 1 405 ? -12.664 -23.656 -6.855 1 92.94 405 LEU A CA 1
ATOM 3067 C C . LEU A 1 405 ? -13.289 -24.531 -7.941 1 92.94 405 LEU A C 1
ATOM 3069 O O . LEU A 1 405 ? -13.352 -25.75 -7.809 1 92.94 405 LEU A O 1
ATOM 3073 N N . GLU A 1 406 ? -13.695 -23.922 -8.992 1 89.44 406 GLU A N 1
ATOM 3074 C CA . GLU A 1 406 ? -14.188 -24.688 -10.141 1 89.44 406 GLU A CA 1
ATOM 3075 C C . GLU A 1 406 ? -13.078 -25.516 -10.766 1 89.44 406 GLU A C 1
ATOM 3077 O O . GLU A 1 406 ? -13.258 -26.719 -11.016 1 89.44 406 GLU A O 1
ATOM 3082 N N . HIS A 1 407 ? -11.945 -24.891 -10.93 1 89.88 407 HIS A N 1
ATOM 3083 C CA . HIS A 1 407 ? -10.812 -25.594 -11.531 1 89.88 407 HIS A CA 1
ATOM 3084 C C . HIS A 1 407 ? -10.258 -26.656 -10.594 1 89.88 407 HIS A C 1
ATOM 3086 O O . HIS A 1 407 ? -9.789 -27.703 -11.047 1 89.88 407 HIS A O 1
ATOM 3092 N N . ASP A 1 408 ? -10.305 -26.375 -9.312 1 90.81 408 ASP A N 1
ATOM 3093 C CA . ASP A 1 408 ? -9.898 -27.375 -8.336 1 90.81 408 ASP A CA 1
ATOM 3094 C C . ASP A 1 408 ? -10.734 -28.641 -8.477 1 90.81 408 ASP A C 1
ATOM 3096 O O . ASP A 1 408 ? -10.203 -29.75 -8.438 1 90.81 408 ASP A O 1
ATOM 3100 N N . ALA A 1 409 ? -12.039 -28.484 -8.625 1 90.75 409 ALA A N 1
ATOM 3101 C CA . ALA A 1 409 ? -12.938 -29.625 -8.75 1 90.75 409 ALA A CA 1
ATOM 3102 C C . ALA A 1 409 ? -12.648 -30.422 -10.023 1 90.75 409 ALA A C 1
ATOM 3104 O O . ALA A 1 409 ? -12.586 -31.641 -10 1 90.75 409 ALA A O 1
ATOM 3105 N N . GLU A 1 410 ? -12.43 -29.688 -11.07 1 87.75 410 GLU A N 1
ATOM 3106 C CA . GLU A 1 410 ? -12.109 -30.344 -12.336 1 87.75 410 GLU A CA 1
ATOM 3107 C C . GLU A 1 410 ? -10.789 -31.094 -12.242 1 87.75 410 GLU A C 1
ATOM 3109 O O . GLU A 1 410 ? -10.695 -32.25 -12.68 1 87.75 410 GLU A O 1
ATOM 3114 N N . THR A 1 411 ? -9.836 -30.453 -11.641 1 88.5 411 THR A N 1
ATOM 3115 C CA . THR A 1 411 ? -8.523 -31.078 -11.484 1 88.5 411 THR A CA 1
ATOM 3116 C C . THR A 1 411 ? -8.609 -32.281 -10.562 1 88.5 411 THR A C 1
ATOM 3118 O O . THR A 1 411 ? -7.984 -33.312 -10.828 1 88.5 411 THR A O 1
ATOM 3121 N N . LEU A 1 412 ? -9.398 -32.156 -9.539 1 90.38 412 LEU A N 1
ATOM 3122 C CA . LEU A 1 412 ? -9.523 -33.281 -8.594 1 90.38 412 LEU A CA 1
ATOM 3123 C C . LEU A 1 412 ? -10.18 -34.469 -9.25 1 90.38 412 LEU A C 1
ATOM 3125 O O . LEU A 1 412 ? -9.766 -35.625 -9.023 1 90.38 412 LEU A O 1
ATOM 3129 N N . GLN A 1 413 ? -11.172 -34.25 -10.086 1 88.25 413 GLN A N 1
ATOM 3130 C CA . GLN A 1 413 ? -11.805 -35.312 -10.82 1 88.25 413 GLN A CA 1
ATOM 3131 C C . GLN A 1 413 ? -10.82 -36 -11.758 1 88.25 413 GLN A C 1
ATOM 3133 O O . GLN A 1 413 ? -10.758 -37.25 -11.812 1 88.25 413 GLN A O 1
ATOM 3138 N N . SER A 1 414 ? -10.094 -35.156 -12.398 1 83.94 414 SER A N 1
ATOM 3139 C CA . SER A 1 414 ? -9.086 -35.719 -13.305 1 83.94 414 SER A CA 1
ATOM 3140 C C . SER A 1 414 ? -8.016 -36.469 -12.539 1 83.94 414 SER A C 1
ATOM 3142 O O . SER A 1 414 ? -7.586 -37.562 -12.977 1 83.94 414 SER A O 1
ATOM 3144 N N . GLN A 1 415 ? -7.586 -36 -11.391 1 87.44 415 GLN A N 1
ATOM 3145 C CA . GLN A 1 415 ? -6.566 -36.656 -10.578 1 87.44 415 GLN A CA 1
ATOM 3146 C C . GLN A 1 415 ? -7.09 -37.938 -9.977 1 87.44 415 GLN A C 1
ATOM 3148 O O . GLN A 1 415 ? -6.34 -38.906 -9.836 1 87.44 415 GLN A O 1
ATOM 3153 N N . LEU A 1 416 ? -8.328 -37.969 -9.672 1 89.31 416 LEU A N 1
ATOM 3154 C CA . LEU A 1 416 ? -8.938 -39.219 -9.156 1 89.31 416 LEU A CA 1
ATOM 3155 C C . LEU A 1 416 ? -8.977 -40.281 -10.234 1 89.31 416 LEU A C 1
ATOM 3157 O O . LEU A 1 416 ? -8.656 -41.438 -9.969 1 89.31 416 LEU A O 1
ATOM 3161 N N . GLN A 1 417 ? -9.391 -39.844 -11.398 1 84.94 417 GLN A N 1
ATOM 3162 C CA . GLN A 1 417 ? -9.398 -40.781 -12.508 1 84.94 417 GLN A CA 1
ATOM 3163 C C . GLN A 1 417 ? -7.984 -41.312 -12.805 1 84.94 417 GLN A C 1
ATOM 3165 O O . GLN A 1 417 ? -7.789 -42.5 -13.062 1 84.94 417 GLN A O 1
ATOM 3170 N N . HIS A 1 418 ? -7.039 -40.375 -12.727 1 84.31 418 HIS A N 1
ATOM 3171 C CA . HIS A 1 418 ? -5.641 -40.75 -12.914 1 84.31 418 HIS A CA 1
ATOM 3172 C C . HIS A 1 418 ? -5.188 -41.719 -11.828 1 84.31 418 HIS A C 1
ATOM 3174 O O . HIS A 1 418 ? -4.512 -42.719 -12.125 1 84.31 418 HIS A O 1
ATOM 3180 N N . LEU A 1 419 ? -5.59 -41.531 -10.609 1 88.56 419 LEU A N 1
ATOM 3181 C CA . LEU A 1 419 ? -5.211 -42.375 -9.492 1 88.56 419 LEU A CA 1
ATOM 3182 C C . LEU A 1 419 ? -5.852 -43.75 -9.617 1 88.56 419 LEU A C 1
ATOM 3184 O O . LEU A 1 419 ? -5.184 -44.781 -9.422 1 88.56 419 LEU A O 1
ATOM 3188 N N . ASP A 1 420 ? -7.09 -43.781 -10.055 1 88 420 ASP A N 1
ATOM 3189 C CA . ASP A 1 420 ? -7.785 -45.062 -10.234 1 88 420 ASP A CA 1
ATOM 3190 C C . ASP A 1 420 ? -7.133 -45.875 -11.344 1 88 420 ASP A C 1
ATOM 3192 O O . ASP A 1 420 ? -6.891 -47.094 -11.164 1 88 420 ASP A O 1
ATOM 3196 N N . SER A 1 421 ? -6.84 -45.188 -12.391 1 82.81 421 SER A N 1
ATOM 3197 C CA . SER A 1 421 ? -6.207 -45.875 -13.508 1 82.81 421 SER A CA 1
ATOM 3198 C C . SER A 1 421 ? -4.809 -46.344 -13.141 1 82.81 421 SER A C 1
ATOM 3200 O O . SER A 1 421 ? -4.418 -47.469 -13.492 1 82.81 421 SER A O 1
ATOM 3202 N N . ALA A 1 422 ? -4.047 -45.5 -12.438 1 84.88 422 ALA A N 1
ATOM 3203 C CA . ALA A 1 422 ? -2.697 -45.875 -12.016 1 84.88 422 ALA A CA 1
ATOM 3204 C C . ALA A 1 422 ? -2.721 -47 -11.008 1 84.88 422 ALA A C 1
ATOM 3206 O O . ALA A 1 422 ? -1.847 -47.875 -11.023 1 84.88 422 ALA A O 1
ATOM 3207 N N . SER A 1 423 ? -3.709 -47.062 -10.164 1 88.19 423 SER A N 1
ATOM 3208 C CA . SER A 1 423 ? -3.873 -48.125 -9.18 1 88.19 423 SER A CA 1
ATOM 3209 C C . SER A 1 423 ? -4.18 -49.469 -9.859 1 88.19 423 SER A C 1
ATOM 3211 O O . SER A 1 423 ? -3.611 -50.5 -9.492 1 88.19 423 SER A O 1
ATOM 3213 N N . GLU A 1 424 ? -5.031 -49.438 -10.82 1 84.56 424 GLU A N 1
ATOM 3214 C CA . GLU A 1 424 ? -5.363 -50.625 -11.57 1 84.56 424 GLU A CA 1
ATOM 3215 C C . GLU A 1 424 ? -4.164 -51.125 -12.375 1 84.56 424 GLU A C 1
ATOM 3217 O O . GLU A 1 424 ? -3.895 -52.344 -12.414 1 84.56 424 GLU A O 1
ATOM 3222 N N . ALA A 1 425 ? -3.518 -50.156 -12.977 1 79.81 425 ALA A N 1
ATOM 3223 C CA . ALA A 1 425 ? -2.322 -50.531 -13.727 1 79.81 425 ALA A CA 1
ATOM 3224 C C . ALA A 1 425 ? -1.284 -51.188 -12.82 1 79.81 425 ALA A C 1
ATOM 3226 O O . ALA A 1 425 ? -0.676 -52.188 -13.188 1 79.81 425 ALA A O 1
ATOM 3227 N N . LEU A 1 426 ? -1.128 -50.625 -11.625 1 82.56 426 LEU A N 1
ATOM 3228 C CA . LEU A 1 426 ? -0.176 -51.188 -10.664 1 82.56 426 LEU A CA 1
ATOM 3229 C C . LEU A 1 426 ? -0.582 -52.594 -10.234 1 82.56 426 LEU A C 1
ATOM 3231 O O . LEU A 1 426 ? 0.253 -53.5 -10.188 1 82.56 426 LEU A O 1
ATOM 3235 N N . ARG A 1 427 ? -1.806 -52.812 -10 1 85.19 427 ARG A N 1
ATOM 3236 C CA . ARG A 1 427 ? -2.318 -54.125 -9.594 1 85.19 427 ARG A CA 1
ATOM 3237 C C . ARG A 1 427 ? -2.061 -55.156 -10.68 1 85.19 427 ARG A C 1
ATOM 3239 O O . ARG A 1 427 ? -1.542 -56.25 -10.398 1 85.19 427 ARG A O 1
ATOM 3246 N N . LEU A 1 428 ? -2.32 -54.812 -11.922 1 81.69 428 LEU A N 1
ATOM 3247 C CA . LEU A 1 428 ? -2.176 -55.75 -13.031 1 81.69 428 LEU A CA 1
ATOM 3248 C C . LEU A 1 428 ? -0.706 -56.062 -13.297 1 81.69 428 LEU A C 1
ATOM 3250 O O . LEU A 1 428 ? -0.341 -57.219 -13.516 1 81.69 428 LEU A O 1
ATOM 3254 N N . VAL A 1 429 ? 0.081 -55 -13.305 1 79.19 429 VAL A N 1
ATOM 3255 C CA . VAL A 1 429 ? 1.502 -55.188 -13.578 1 79.19 429 VAL A CA 1
ATOM 3256 C C . VAL A 1 429 ? 2.131 -56.031 -12.492 1 79.19 429 VAL A C 1
ATOM 3258 O O . VAL A 1 429 ? 3.004 -56.875 -12.773 1 79.19 429 VAL A O 1
ATOM 3261 N N . ARG A 1 430 ? 1.719 -55.906 -11.273 1 79.56 430 ARG A N 1
ATOM 3262 C CA . ARG A 1 430 ? 2.232 -56.719 -10.172 1 79.56 430 ARG A CA 1
ATOM 3263 C C . ARG A 1 430 ? 1.843 -58.188 -10.336 1 79.56 430 ARG A C 1
ATOM 3265 O O . ARG A 1 430 ? 2.666 -59.062 -10.133 1 79.56 430 ARG A O 1
ATOM 3272 N N . ILE A 1 431 ? 0.617 -58.469 -10.797 1 81.88 431 ILE A N 1
ATOM 3273 C CA . ILE A 1 431 ? 0.142 -59.844 -11.031 1 81.88 431 ILE A CA 1
ATOM 3274 C C . ILE A 1 431 ? 0.921 -60.469 -12.188 1 81.88 431 ILE A C 1
ATOM 3276 O O . ILE A 1 431 ? 1.405 -61.594 -12.078 1 81.88 431 ILE A O 1
ATOM 3280 N N . ASN A 1 432 ? 1.079 -59.719 -13.203 1 81.38 432 ASN A N 1
ATOM 3281 C CA . ASN A 1 432 ? 1.768 -60.219 -14.383 1 81.38 432 ASN A CA 1
ATOM 3282 C C . ASN A 1 432 ? 3.258 -60.406 -14.125 1 81.38 432 ASN A C 1
ATOM 3284 O O . ASN A 1 432 ? 3.881 -61.312 -14.703 1 81.38 432 ASN A O 1
ATOM 3288 N N . HIS A 1 433 ? 3.793 -59.531 -13.336 1 76.88 433 HIS A N 1
ATOM 3289 C CA . HIS A 1 433 ? 5.199 -59.656 -12.977 1 76.88 433 HIS A CA 1
ATOM 3290 C C . HIS A 1 433 ? 5.438 -60.969 -12.195 1 76.88 433 HIS A C 1
ATOM 3292 O O . HIS A 1 433 ? 6.418 -61.656 -12.445 1 76.88 433 HIS A O 1
ATOM 3298 N N . GLN A 1 434 ? 4.504 -61.281 -11.336 1 75.81 434 GLN A N 1
ATOM 3299 C CA . GLN A 1 434 ? 4.578 -62.531 -10.555 1 75.81 434 GLN A CA 1
ATOM 3300 C C . GLN A 1 434 ? 4.441 -63.75 -11.461 1 75.81 434 GLN A C 1
ATOM 3302 O O . GLN A 1 434 ? 5.039 -64.812 -11.188 1 75.81 434 GLN A O 1
ATOM 3307 N N . ALA A 1 435 ? 3.785 -63.531 -12.578 1 77.12 435 ALA A N 1
ATOM 3308 C CA . ALA A 1 435 ? 3.584 -64.625 -13.539 1 77.12 435 ALA A CA 1
ATOM 3309 C C . ALA A 1 435 ? 4.691 -64.625 -14.586 1 77.12 435 ALA A C 1
ATOM 3311 O O . ALA A 1 435 ? 4.707 -65.5 -15.469 1 77.12 435 ALA A O 1
ATOM 3312 N N . GLY A 1 436 ? 5.637 -63.656 -14.484 1 72.56 436 GLY A N 1
ATOM 3313 C CA . GLY A 1 436 ? 6.758 -63.594 -15.406 1 72.56 436 GLY A CA 1
ATOM 3314 C C . GLY A 1 436 ? 6.379 -63.031 -16.766 1 72.56 436 GLY A C 1
ATOM 3315 O O . GLY A 1 436 ? 7.109 -63.188 -17.734 1 72.56 436 GLY A O 1
ATOM 3316 N N . LEU A 1 437 ? 5.238 -62.312 -16.797 1 71.56 437 LEU A N 1
ATOM 3317 C CA . LEU A 1 437 ? 4.691 -61.844 -18.078 1 71.56 437 LEU A CA 1
ATOM 3318 C C . LEU A 1 437 ? 5.113 -60.406 -18.344 1 71.56 437 LEU A C 1
ATOM 3320 O O . LEU A 1 437 ? 4.973 -59.938 -19.469 1 71.56 437 LEU A O 1
ATOM 3324 N N . VAL A 1 438 ? 5.531 -59.688 -17.297 1 74.31 438 VAL A N 1
ATOM 3325 C CA . VAL A 1 438 ? 6.02 -58.312 -17.484 1 74.31 438 VAL A CA 1
ATOM 3326 C C . VAL A 1 438 ? 7.391 -58.156 -16.844 1 74.31 438 VAL A C 1
ATOM 3328 O O . VAL A 1 438 ? 7.73 -58.906 -15.914 1 74.31 438 VAL A O 1
ATOM 3331 N N . ASN A 1 439 ? 8.25 -57.312 -17.453 1 70.81 439 ASN A N 1
ATOM 3332 C CA . ASN A 1 439 ? 9.602 -57.094 -16.938 1 70.81 439 ASN A CA 1
ATOM 3333 C C . ASN A 1 439 ? 9.625 -56.062 -15.828 1 70.81 439 ASN A C 1
ATOM 3335 O O . ASN A 1 439 ? 8.602 -55.469 -15.5 1 70.81 439 ASN A O 1
ATOM 3339 N N . ASP A 1 440 ? 10.781 -55.844 -15.227 1 67.69 440 ASP A N 1
ATOM 3340 C CA . ASP A 1 440 ? 11 -54.969 -14.07 1 67.69 440 ASP A CA 1
ATOM 3341 C C . ASP A 1 440 ? 10.828 -53.5 -14.445 1 67.69 440 ASP A C 1
ATOM 3343 O O . ASP A 1 440 ? 10.406 -52.688 -13.617 1 67.69 440 ASP A O 1
ATOM 3347 N N . LEU A 1 441 ? 11.195 -53.188 -15.617 1 63.66 441 LEU A N 1
ATOM 3348 C CA . LEU A 1 441 ? 11.062 -51.812 -16.078 1 63.66 441 LEU A CA 1
ATOM 3349 C C . LEU A 1 441 ? 9.602 -51.375 -16.078 1 63.66 441 LEU A C 1
ATOM 3351 O O . LEU A 1 441 ? 9.289 -50.25 -15.711 1 63.66 441 LEU A O 1
ATOM 3355 N N . GLN A 1 442 ? 8.758 -52.344 -16.406 1 72.25 442 GLN A N 1
ATOM 3356 C CA . GLN A 1 442 ? 7.328 -52.031 -16.406 1 72.25 442 GLN A CA 1
ATOM 3357 C C . GLN A 1 442 ? 6.82 -51.812 -14.992 1 72.25 442 GLN A C 1
ATOM 3359 O O . GLN A 1 442 ? 5.977 -50.938 -14.766 1 72.25 442 GLN A O 1
ATOM 3364 N N . VAL A 1 443 ? 7.316 -52.5 -14.039 1 72.44 443 VAL A N 1
ATOM 3365 C CA . VAL A 1 443 ? 6.949 -52.312 -12.641 1 72.44 443 VAL A CA 1
ATOM 3366 C C . VAL A 1 443 ? 7.438 -50.969 -12.156 1 72.44 443 VAL A C 1
ATOM 3368 O O . VAL A 1 443 ? 6.699 -50.219 -11.492 1 72.44 443 VAL A O 1
ATOM 3371 N N . LEU A 1 444 ? 8.578 -50.562 -12.617 1 68.44 444 LEU A N 1
ATOM 3372 C CA . LEU A 1 444 ? 9.148 -49.281 -12.242 1 68.44 444 LEU A CA 1
ATOM 3373 C C . LEU A 1 444 ? 8.273 -48.125 -12.742 1 68.44 444 LEU A C 1
ATOM 3375 O O . LEU A 1 444 ? 7.957 -47.219 -11.984 1 68.44 444 LEU A O 1
ATOM 3379 N N . ILE A 1 445 ? 7.977 -48.156 -13.867 1 69.38 445 ILE A N 1
ATOM 3380 C CA . ILE A 1 445 ? 7.215 -47.094 -14.516 1 69.38 445 ILE A CA 1
ATOM 3381 C C . ILE A 1 445 ? 5.836 -46.969 -13.867 1 69.38 445 ILE A C 1
ATOM 3383 O O . ILE A 1 445 ? 5.363 -45.875 -13.578 1 69.38 445 ILE A O 1
ATOM 3387 N N . THR A 1 446 ? 5.273 -48.156 -13.602 1 75.56 446 THR A N 1
ATOM 3388 C CA . THR A 1 446 ? 3.928 -48.156 -13.039 1 75.56 446 THR A CA 1
ATOM 3389 C C . THR A 1 446 ? 3.939 -47.656 -11.602 1 75.56 446 THR A C 1
ATOM 3391 O O . THR A 1 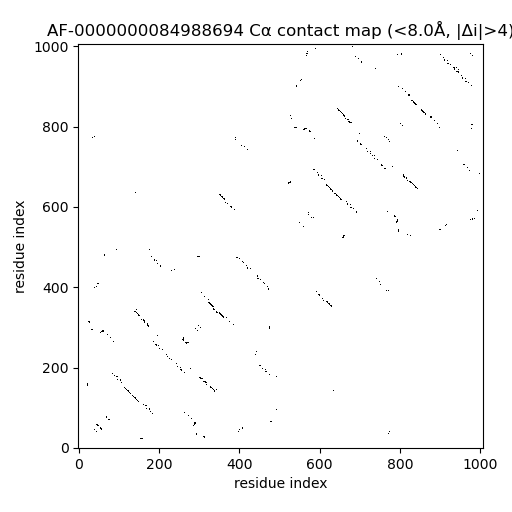446 ? 3.004 -47 -11.164 1 75.56 446 THR A O 1
ATOM 3394 N N . ASN A 1 447 ? 4.973 -47.969 -10.836 1 75.56 447 ASN A N 1
ATOM 3395 C CA . ASN A 1 447 ? 5.121 -47.469 -9.477 1 75.56 447 ASN A CA 1
ATOM 3396 C C . ASN A 1 447 ? 5.254 -45.938 -9.477 1 75.56 447 ASN A C 1
ATOM 3398 O O . ASN A 1 447 ? 4.621 -45.25 -8.672 1 75.56 447 ASN A O 1
ATOM 3402 N N . SER A 1 448 ? 6.094 -45.406 -10.32 1 74.5 448 SER A N 1
ATOM 3403 C CA . SER A 1 448 ? 6.293 -43.969 -10.43 1 74.5 448 SER A CA 1
ATOM 3404 C C . SER A 1 448 ? 4.996 -43.281 -10.805 1 74.5 448 SER A C 1
ATOM 3406 O O . SER A 1 448 ? 4.68 -42.219 -10.25 1 74.5 448 SER A O 1
ATOM 3408 N N . GLN A 1 449 ? 4.301 -43.938 -11.664 1 77.31 449 GLN A N 1
ATOM 3409 C CA . GLN A 1 449 ? 3.039 -43.344 -12.102 1 77.31 449 GLN A CA 1
ATOM 3410 C C . GLN A 1 449 ? 2.021 -43.312 -10.969 1 77.31 449 GLN A C 1
ATOM 3412 O O . GLN A 1 449 ? 1.283 -42.344 -10.805 1 77.31 449 GLN A O 1
ATOM 3417 N N . TYR A 1 450 ? 1.983 -44.375 -10.195 1 84.06 450 TYR A N 1
ATOM 3418 C CA . TYR A 1 450 ? 1.055 -44.438 -9.078 1 84.06 450 TYR A CA 1
ATOM 3419 C C . TYR A 1 450 ? 1.389 -43.375 -8.031 1 84.06 450 TYR A C 1
ATOM 3421 O O . TYR A 1 450 ? 0.499 -42.656 -7.539 1 84.06 450 TYR A O 1
ATOM 3429 N N . LEU A 1 451 ? 2.627 -43.281 -7.719 1 82.94 451 LEU A N 1
ATOM 3430 C CA . LEU A 1 451 ? 3.033 -42.281 -6.727 1 82.94 451 LEU A CA 1
ATOM 3431 C C . LEU A 1 451 ? 2.703 -40.875 -7.199 1 82.94 451 LEU A C 1
ATOM 3433 O O . LEU A 1 451 ? 2.18 -40.062 -6.43 1 82.94 451 LEU A O 1
ATOM 3437 N N . GLN A 1 452 ? 3.051 -40.562 -8.453 1 82.44 452 GLN A N 1
ATOM 3438 C CA . GLN A 1 452 ? 2.762 -39.25 -9.016 1 82.44 452 GLN A CA 1
ATOM 3439 C C . GLN A 1 452 ? 1.266 -38.969 -8.969 1 82.44 452 GLN A C 1
ATOM 3441 O O . GLN A 1 452 ? 0.864 -37.844 -8.648 1 82.44 452 GLN A O 1
ATOM 3446 N N . ALA A 1 453 ? 0.471 -39.938 -9.281 1 85.88 453 ALA A N 1
ATOM 3447 C CA . ALA A 1 453 ? -0.98 -39.75 -9.258 1 85.88 453 ALA A CA 1
ATOM 3448 C C . ALA A 1 453 ? -1.48 -39.531 -7.836 1 85.88 453 ALA A C 1
ATOM 3450 O O . ALA A 1 453 ? -2.334 -38.656 -7.609 1 85.88 453 ALA A O 1
ATOM 3451 N N . LYS A 1 454 ? -0.93 -40.344 -6.938 1 89.88 454 LYS A N 1
ATOM 3452 C CA . LYS A 1 454 ? -1.345 -40.219 -5.543 1 89.88 454 LYS A CA 1
ATOM 3453 C C . LYS A 1 454 ? -0.958 -38.844 -4.969 1 89.88 454 LYS A C 1
ATOM 3455 O O . LYS A 1 454 ? -1.772 -38.188 -4.324 1 89.88 454 LYS A O 1
ATOM 3460 N N . LEU A 1 455 ? 0.291 -38.375 -5.172 1 89.94 455 LEU A N 1
ATOM 3461 C CA . LEU A 1 455 ? 0.752 -37.094 -4.711 1 89.94 455 LEU A CA 1
ATOM 3462 C C . LEU A 1 455 ? -0.056 -35.969 -5.355 1 89.94 455 LEU A C 1
ATOM 3464 O O . LEU A 1 455 ? -0.408 -35 -4.691 1 89.94 455 LEU A O 1
ATOM 3468 N N . GLY A 1 456 ? -0.292 -36.125 -6.637 1 88.38 456 GLY A N 1
ATOM 3469 C CA . GLY A 1 456 ? -1.114 -35.156 -7.332 1 88.38 456 GLY A CA 1
ATOM 3470 C C . GLY A 1 456 ? -2.512 -35.031 -6.754 1 88.38 456 GLY A C 1
ATOM 3471 O O . GLY A 1 456 ? -3.02 -33.906 -6.586 1 88.38 456 GLY A O 1
ATOM 3472 N N . TYR A 1 457 ? -3.127 -36.188 -6.426 1 90.75 457 TYR A N 1
ATOM 3473 C CA . TYR A 1 457 ? -4.465 -36.188 -5.844 1 90.75 457 TYR A CA 1
ATOM 3474 C C . TYR A 1 457 ? -4.48 -35.5 -4.492 1 90.75 457 TYR A C 1
ATOM 3476 O O . TYR A 1 457 ? -5.312 -34.625 -4.25 1 90.75 457 TYR A O 1
ATOM 3484 N N . ILE A 1 458 ? -3.523 -35.812 -3.643 1 93.06 458 ILE A N 1
ATOM 3485 C CA . ILE A 1 458 ? -3.459 -35.25 -2.307 1 93.06 458 ILE A CA 1
ATOM 3486 C C . ILE A 1 458 ? -3.211 -33.75 -2.406 1 93.06 458 ILE A C 1
ATOM 3488 O O . ILE A 1 458 ? -3.83 -32.938 -1.688 1 93.06 458 ILE A O 1
ATOM 3492 N N . GLY A 1 459 ? -2.277 -33.375 -3.293 1 92.31 459 GLY A N 1
ATOM 3493 C CA . GLY A 1 459 ? -1.985 -31.953 -3.492 1 92.31 459 GLY A CA 1
ATOM 3494 C C . GLY A 1 459 ? -3.191 -31.156 -3.943 1 92.31 459 GLY A C 1
ATOM 3495 O O . GLY A 1 459 ? -3.438 -30.062 -3.441 1 92.31 459 GLY A O 1
ATOM 3496 N N . THR A 1 460 ? -3.953 -31.672 -4.855 1 91.81 460 THR A N 1
ATOM 3497 C CA . THR A 1 460 ? -5.133 -31 -5.375 1 91.81 460 THR A CA 1
ATOM 3498 C C . THR A 1 460 ? -6.227 -30.922 -4.312 1 91.81 460 THR A C 1
ATOM 3500 O O . THR A 1 460 ? -6.941 -29.922 -4.223 1 91.81 460 THR A O 1
ATOM 3503 N N . LEU A 1 461 ? -6.359 -31.984 -3.59 1 93.19 461 LEU A N 1
ATOM 3504 C CA . LEU A 1 461 ? -7.324 -31.984 -2.496 1 93.19 461 LEU A CA 1
ATOM 3505 C C . LEU A 1 461 ? -6.984 -30.906 -1.479 1 93.19 461 LEU A C 1
ATOM 3507 O O . LEU A 1 461 ? -7.859 -30.141 -1.056 1 93.19 461 LEU A O 1
ATOM 3511 N N . GLY A 1 462 ? -5.719 -30.797 -1.092 1 95 462 GLY A N 1
ATOM 3512 C CA . GLY A 1 462 ? -5.27 -29.75 -0.208 1 95 462 GLY A CA 1
ATOM 3513 C C . GLY A 1 462 ? -5.543 -28.359 -0.752 1 95 462 GLY A C 1
ATOM 3514 O O . GLY A 1 462 ? -5.992 -27.469 -0.018 1 95 462 GLY A O 1
ATOM 3515 N N . GLN A 1 463 ? -5.293 -28.203 -2.016 1 94.81 463 GLN A N 1
ATOM 3516 C CA . GLN A 1 463 ? -5.52 -26.906 -2.664 1 94.81 463 GLN A CA 1
ATOM 3517 C C . GLN A 1 463 ? -6.996 -26.531 -2.631 1 94.81 463 GLN A C 1
ATOM 3519 O O . GLN A 1 463 ? -7.34 -25.359 -2.447 1 94.81 463 GLN A O 1
ATOM 3524 N N . ARG A 1 464 ? -7.836 -27.469 -2.863 1 94.75 464 ARG A N 1
ATOM 3525 C CA . ARG A 1 464 ? -9.273 -27.219 -2.818 1 94.75 464 ARG A CA 1
ATOM 3526 C C . ARG A 1 464 ? -9.703 -26.766 -1.43 1 94.75 464 ARG A C 1
ATOM 3528 O O . ARG A 1 464 ? -10.5 -25.828 -1.296 1 94.75 464 ARG A O 1
ATOM 3535 N N . PHE A 1 465 ? -9.164 -27.406 -0.386 1 96.44 465 PHE A N 1
ATOM 3536 C CA . PHE A 1 465 ? -9.43 -26.969 0.98 1 96.44 465 PHE A CA 1
ATOM 3537 C C . PHE A 1 465 ? -8.922 -25.547 1.202 1 96.44 465 PHE A C 1
ATOM 3539 O O . PHE A 1 465 ? -9.633 -24.719 1.777 1 96.44 465 PHE A O 1
ATOM 3546 N N . GLN A 1 466 ? -7.738 -25.266 0.729 1 97.38 466 GLN A N 1
ATOM 3547 C CA . GLN A 1 466 ? -7.129 -23.953 0.934 1 97.38 466 GLN A CA 1
ATOM 3548 C C . GLN A 1 466 ? -7.895 -22.859 0.188 1 97.38 466 GLN A C 1
ATOM 3550 O O . GLN A 1 466 ? -8.094 -21.766 0.714 1 97.38 466 GLN A O 1
ATOM 3555 N N . ASP A 1 467 ? -8.328 -23.172 -1.028 1 96.69 467 ASP A N 1
ATOM 3556 C CA . ASP A 1 467 ? -9.086 -22.188 -1.797 1 96.69 467 ASP A CA 1
ATOM 3557 C C . ASP A 1 467 ? -10.453 -21.938 -1.167 1 96.69 467 ASP A C 1
ATOM 3559 O O . ASP A 1 467 ? -10.969 -20.828 -1.228 1 96.69 467 ASP A O 1
ATOM 3563 N N . THR A 1 468 ? -11.016 -22.984 -0.576 1 96.69 468 THR A N 1
ATOM 3564 C CA . THR A 1 468 ? -12.266 -22.797 0.148 1 96.69 468 THR A CA 1
ATOM 3565 C C . THR A 1 468 ? -12.078 -21.875 1.338 1 96.69 468 THR A C 1
ATOM 3567 O O . THR A 1 468 ? -12.867 -20.938 1.536 1 96.69 468 THR A O 1
ATOM 3570 N N . SER A 1 469 ? -11.016 -22.094 2.105 1 97.75 469 SER A N 1
ATOM 3571 C CA . SER A 1 469 ? -10.672 -21.188 3.189 1 97.75 469 SER A CA 1
ATOM 3572 C C . SER A 1 469 ? -10.438 -19.766 2.668 1 97.75 469 SER A C 1
ATOM 3574 O O . SER A 1 469 ? -10.906 -18.797 3.264 1 97.75 469 SER A O 1
ATOM 3576 N N . GLY A 1 470 ? -9.719 -19.719 1.558 1 97.75 470 GLY A N 1
ATOM 3577 C CA . GLY A 1 470 ? -9.461 -18.422 0.931 1 97.75 470 GLY A CA 1
ATOM 3578 C C . GLY A 1 470 ? -10.727 -17.672 0.571 1 97.75 470 GLY A C 1
ATOM 3579 O O . GLY A 1 470 ? -10.781 -16.453 0.704 1 97.75 470 GLY A O 1
ATOM 3580 N N . LEU A 1 471 ? -11.734 -18.391 0.106 1 96.69 471 LEU A N 1
ATOM 3581 C CA . LEU A 1 471 ? -13 -17.766 -0.253 1 96.69 471 LEU A CA 1
ATOM 3582 C C . LEU A 1 471 ? -13.672 -17.156 0.972 1 96.69 471 LEU A C 1
ATOM 3584 O O . LEU A 1 471 ? -14.141 -16.016 0.922 1 96.69 471 LEU A O 1
ATOM 3588 N N . PHE A 1 472 ? -13.719 -17.859 2.086 1 97.19 472 PHE A N 1
ATOM 3589 C CA . PHE A 1 472 ? -14.359 -17.359 3.295 1 97.19 472 PHE A CA 1
ATOM 3590 C C . PHE A 1 472 ? -13.664 -16.109 3.799 1 97.19 472 PHE A C 1
ATOM 3592 O O . PHE A 1 472 ? -14.328 -15.141 4.199 1 97.19 472 PHE A O 1
ATOM 3599 N N . VAL A 1 473 ? -12.328 -16.094 3.732 1 97.25 473 VAL A N 1
ATOM 3600 C CA . VAL A 1 473 ? -11.562 -14.922 4.152 1 97.25 473 VAL A CA 1
ATOM 3601 C C . VAL A 1 473 ? -11.836 -13.75 3.203 1 97.25 473 VAL A C 1
ATOM 3603 O O . VAL A 1 473 ? -12.047 -12.625 3.646 1 97.25 473 VAL A O 1
ATOM 3606 N N . ALA A 1 474 ? -11.852 -14.047 1.929 1 97.25 474 ALA A N 1
ATOM 3607 C CA . ALA A 1 474 ? -12.07 -13.016 0.914 1 97.25 474 ALA A CA 1
ATOM 3608 C C . ALA A 1 474 ? -13.453 -12.391 1.052 1 97.25 474 ALA A C 1
ATOM 3610 O O . ALA A 1 474 ? -13.641 -11.211 0.749 1 97.25 474 ALA A O 1
ATOM 3611 N N . LEU A 1 475 ? -14.406 -13.117 1.587 1 96.44 475 LEU A N 1
ATOM 3612 C CA . LEU A 1 475 ? -15.781 -12.648 1.749 1 96.44 475 LEU A CA 1
ATOM 3613 C C . LEU A 1 475 ? -15.93 -11.828 3.023 1 96.44 475 LEU A C 1
ATOM 3615 O O . LEU A 1 475 ? -17 -11.266 3.289 1 96.44 475 LEU A O 1
ATOM 3619 N N . GLY A 1 476 ? -14.898 -11.727 3.805 1 95.06 476 GLY A N 1
ATOM 3620 C CA . GLY A 1 476 ? -14.922 -10.883 4.992 1 95.06 476 GLY A CA 1
ATOM 3621 C C . GLY A 1 476 ? -15.062 -11.672 6.281 1 95.06 476 GLY A C 1
ATOM 3622 O O . GLY A 1 476 ? -15.133 -11.094 7.363 1 95.06 476 GLY A O 1
ATOM 3623 N N . GLY A 1 477 ? -15.227 -12.977 6.23 1 93.5 477 GLY A N 1
ATOM 3624 C CA . GLY A 1 477 ? -15.148 -13.859 7.383 1 93.5 477 GLY A CA 1
ATOM 3625 C C . GLY A 1 477 ? -16.422 -13.891 8.203 1 93.5 477 GLY A C 1
ATOM 3626 O O . GLY A 1 477 ? -16.438 -14.43 9.312 1 93.5 477 GLY A O 1
ATOM 3627 N N . GLY A 1 478 ? -17.516 -13.195 7.906 1 91.62 478 GLY A N 1
ATOM 3628 C CA . GLY A 1 478 ? -18.828 -13.312 8.516 1 91.62 478 GLY A CA 1
ATOM 3629 C C . GLY A 1 478 ? -18.922 -12.656 9.875 1 91.62 478 GLY A C 1
ATOM 3630 O O . GLY A 1 478 ? -19.891 -12.875 10.617 1 91.62 478 GLY A O 1
ATOM 3631 N N . TRP A 1 479 ? -18.031 -11.828 10.328 1 87.81 479 TRP A N 1
ATOM 3632 C CA . TRP A 1 479 ? -17.938 -11.242 11.664 1 87.81 479 TRP A CA 1
ATOM 3633 C C . TRP A 1 479 ? -19.219 -10.5 12.023 1 87.81 479 TRP A C 1
ATOM 3635 O O . TRP A 1 479 ? -19.578 -10.398 13.203 1 87.81 479 TRP A O 1
ATOM 3645 N N . TRP A 1 480 ? -20.016 -10 11.117 1 84.31 480 TRP A N 1
ATOM 3646 C CA . TRP A 1 480 ? -21.219 -9.203 11.359 1 84.31 480 TRP A CA 1
ATOM 3647 C C . TRP A 1 480 ? -22.375 -10.078 11.812 1 84.31 480 TRP A C 1
ATOM 3649 O O . TRP A 1 480 ? -23.422 -9.578 12.219 1 84.31 480 TRP A O 1
ATOM 3659 N N . ASN A 1 481 ? -22.234 -11.312 11.766 1 83.19 481 ASN A N 1
ATOM 3660 C CA . ASN A 1 481 ? -23.234 -12.266 12.234 1 83.19 481 ASN A CA 1
ATOM 3661 C C . ASN A 1 481 ? -22.859 -12.844 13.594 1 83.19 481 ASN A C 1
ATOM 3663 O O . ASN A 1 481 ? -23.484 -13.805 14.055 1 83.19 481 ASN A O 1
ATOM 3667 N N . ALA A 1 482 ? -21.828 -12.266 14.156 1 79.25 482 ALA A N 1
ATOM 3668 C CA . ALA A 1 482 ? -21.406 -12.75 15.469 1 79.25 482 ALA A CA 1
ATOM 3669 C C . ALA A 1 482 ? -22.469 -12.453 16.516 1 79.25 482 ALA A C 1
ATOM 3671 O O . ALA A 1 482 ? -23.062 -11.375 16.531 1 79.25 482 ALA A O 1
ATOM 3672 N N . GLU A 1 483 ? -23.375 -13.43 17.047 1 62.94 483 GLU A N 1
ATOM 3673 C CA . GLU A 1 483 ? -24.375 -13.25 18.094 1 62.94 483 GLU A CA 1
ATOM 3674 C C . GLU A 1 483 ? -23.766 -12.625 19.344 1 62.94 483 GLU A C 1
ATOM 3676 O O . GLU A 1 483 ? -22.594 -12.859 19.656 1 62.94 483 GLU A O 1
ATOM 3681 N N . GLU A 1 484 ? -24.266 -11.406 19.859 1 54.56 484 GLU A N 1
ATOM 3682 C CA . GLU A 1 484 ? -23.844 -10.672 21.031 1 54.56 484 GLU A CA 1
ATOM 3683 C C . GLU A 1 484 ? -23.453 -11.617 22.172 1 54.56 484 GLU A C 1
ATOM 3685 O O . GLU A 1 484 ? -22.516 -11.328 22.922 1 54.56 484 GLU A O 1
ATOM 3690 N N . GLU A 1 485 ? -24.406 -12.43 22.734 1 46.16 485 GLU A N 1
ATOM 3691 C CA . GLU A 1 485 ? -24.312 -13.164 24 1 46.16 485 GLU A CA 1
ATOM 3692 C C . GLU A 1 485 ? -23.266 -14.266 23.906 1 46.16 485 GLU A C 1
ATOM 3694 O O . GLU A 1 485 ? -22.969 -14.93 24.906 1 46.16 485 GLU A O 1
ATOM 3699 N N . GLY A 1 486 ? -23.125 -14.945 22.781 1 40.44 486 GLY A N 1
ATOM 3700 C CA . GLY A 1 486 ? -22.5 -16.266 22.875 1 40.44 486 GLY A CA 1
ATOM 3701 C C . GLY A 1 486 ? -21.047 -16.203 23.297 1 40.44 486 GLY A C 1
ATOM 3702 O O . GLY A 1 486 ? -20.484 -15.125 23.484 1 40.44 486 GLY A O 1
ATOM 3703 N N . GLU A 1 487 ? -20.344 -17.547 23.125 1 40.75 487 GLU A N 1
ATOM 3704 C CA . GLU A 1 487 ? -19.219 -18.297 23.703 1 40.75 487 GLU A CA 1
ATOM 3705 C C . GLU A 1 487 ? -17.891 -17.641 23.359 1 40.75 487 GLU A C 1
ATOM 3707 O O . GLU A 1 487 ? -16.828 -18.172 23.719 1 40.75 487 GLU A O 1
ATOM 3712 N N . LEU A 1 488 ? -17.766 -16.891 22.234 1 44.28 488 LEU A N 1
ATOM 3713 C CA . LEU A 1 488 ? -16.344 -16.656 22.078 1 44.28 488 LEU A CA 1
ATOM 3714 C C . LEU A 1 488 ? -15.828 -15.695 23.156 1 44.28 488 LEU A C 1
ATOM 3716 O O . LEU A 1 488 ? -16 -14.484 23.047 1 44.28 488 LEU A O 1
ATOM 3720 N N . THR A 1 489 ? -15.672 -16.047 24.328 1 39.97 489 THR A N 1
ATOM 3721 C CA . THR A 1 489 ? -15 -15.602 25.547 1 39.97 489 THR A CA 1
ATOM 3722 C C . THR A 1 489 ? -13.625 -15.016 25.219 1 39.97 489 THR A C 1
ATOM 3724 O O . THR A 1 489 ? -12.789 -15.688 24.609 1 39.97 489 THR A O 1
ATOM 3727 N N . GLY A 1 490 ? -13.445 -13.68 24.641 1 46.44 490 GLY A N 1
ATOM 3728 C CA . GLY A 1 490 ? -12.25 -12.898 24.375 1 46.44 490 GLY A CA 1
ATOM 3729 C C . GLY A 1 490 ? -12.383 -12 23.156 1 46.44 490 GLY A C 1
ATOM 3730 O O . GLY A 1 490 ? -11.469 -11.227 22.844 1 46.44 490 GLY A O 1
ATOM 3731 N N . MET A 1 491 ? -13.508 -12.203 22.547 1 56.94 491 MET A N 1
ATOM 3732 C CA . MET A 1 491 ? -13.648 -11.477 21.297 1 56.94 491 MET A CA 1
ATOM 3733 C C . MET A 1 491 ? -14.406 -10.164 21.5 1 56.94 491 MET A C 1
ATOM 3735 O O . MET A 1 491 ? -14.719 -9.461 20.547 1 56.94 491 MET A O 1
ATOM 3739 N N . GLU A 1 492 ? -14.773 -9.953 22.719 1 56.38 492 GLU A N 1
ATOM 3740 C CA . GLU A 1 492 ? -15.555 -8.75 22.984 1 56.38 492 GLU A CA 1
ATOM 3741 C C . GLU A 1 492 ? -14.828 -7.504 22.5 1 56.38 492 GLU A C 1
ATOM 3743 O O . GLU A 1 492 ? -15.461 -6.551 22.047 1 56.38 492 GLU A O 1
ATOM 3748 N N . GLU A 1 493 ? -13.531 -7.66 22.625 1 59.31 493 GLU A N 1
ATOM 3749 C CA . GLU A 1 493 ? -12.773 -6.473 22.234 1 59.31 493 GLU A CA 1
ATOM 3750 C C . GLU A 1 493 ? -12.688 -6.352 20.719 1 59.31 493 GLU A C 1
ATOM 3752 O O . GLU A 1 493 ? -12.477 -5.258 20.188 1 59.31 493 GLU A O 1
ATOM 3757 N N . ILE A 1 494 ? -12.812 -7.383 20.125 1 60.34 494 ILE A N 1
ATOM 3758 C CA . ILE A 1 494 ? -12.672 -7.359 18.672 1 60.34 494 ILE A CA 1
ATOM 3759 C C . ILE A 1 494 ? -13.961 -6.836 18.047 1 60.34 494 ILE A C 1
ATOM 3761 O O . ILE A 1 494 ? -13.914 -6.027 17.109 1 60.34 494 ILE A O 1
ATOM 3765 N N . PHE A 1 495 ? -15.07 -7.324 18.594 1 57.5 495 PHE A N 1
ATOM 3766 C CA . PHE A 1 495 ? -16.359 -6.98 17.984 1 57.5 495 PHE A CA 1
ATOM 3767 C C . PHE A 1 495 ? -17 -5.816 18.719 1 57.5 495 PHE A C 1
ATOM 3769 O O . PHE A 1 495 ? -18.234 -5.754 18.828 1 57.5 495 PHE A O 1
ATOM 3776 N N . PHE A 1 496 ? -16.109 -4.949 19.25 1 48.03 496 PHE A N 1
ATOM 3777 C CA . PHE A 1 496 ? -16.594 -3.807 20.016 1 48.03 496 PHE A CA 1
ATOM 3778 C C . PHE A 1 496 ? -17.703 -3.09 19.266 1 48.03 496 PHE A C 1
ATOM 3780 O O . PHE A 1 496 ? -17.594 -2.848 18.062 1 48.03 496 PHE A O 1
ATOM 3787 N N . ASN A 1 497 ? -18.891 -3.209 19.812 1 47.94 497 ASN A N 1
ATOM 3788 C CA . ASN A 1 497 ? -19.984 -2.336 19.406 1 47.94 497 ASN A CA 1
ATOM 3789 C C . ASN A 1 497 ? -19.734 -0.887 19.812 1 47.94 497 ASN A C 1
ATOM 3791 O O . ASN A 1 497 ? -19.531 -0.593 20.984 1 47.94 497 ASN A O 1
ATOM 3795 N N . PRO A 1 498 ? -19.422 -0.046 18.938 1 46.94 498 PRO A N 1
ATOM 3796 C CA . PRO A 1 498 ? -19.125 1.358 19.219 1 46.94 498 PRO A CA 1
ATOM 3797 C C . PRO A 1 498 ? -20.062 1.967 20.266 1 46.94 498 PRO A C 1
ATOM 3799 O O . PRO A 1 498 ? -19.734 3 20.859 1 46.94 498 PRO A O 1
ATOM 3802 N N . ASP A 1 499 ? -21.297 1.46 20.203 1 45.34 499 ASP A N 1
ATOM 3803 C CA . ASP A 1 499 ? -22.281 2.111 21.078 1 45.34 499 ASP A CA 1
ATOM 3804 C C . ASP A 1 499 ? -22.094 1.674 22.531 1 45.34 499 ASP A C 1
ATOM 3806 O O . ASP A 1 499 ? -22.859 2.064 23.406 1 45.34 499 ASP A O 1
ATOM 3810 N N . SER A 1 500 ? -21.219 0.826 22.656 1 44.22 500 SER A N 1
ATOM 3811 C CA . SER A 1 500 ? -21.047 0.467 24.047 1 44.22 500 SER A CA 1
ATOM 3812 C C . SER A 1 500 ? -20.125 1.455 24.766 1 44.22 500 SER A C 1
ATOM 3814 O O . SER A 1 500 ? -19.062 1.799 24.266 1 44.22 500 SER A O 1
ATOM 3816 N N . PRO A 1 501 ? -20.688 2.086 25.734 1 41.53 501 PRO A N 1
ATOM 3817 C CA . PRO A 1 501 ? -19.922 3.084 26.5 1 41.53 501 PRO A CA 1
ATOM 3818 C C . PRO A 1 501 ? -18.547 2.574 26.922 1 41.53 501 PRO A C 1
ATOM 3820 O O . PRO A 1 501 ? -18.391 1.391 27.219 1 41.53 501 PRO A O 1
ATOM 3823 N N . VAL A 1 502 ? -17.469 3.059 26.359 1 40.22 502 VAL A N 1
ATOM 3824 C CA . VAL A 1 502 ? -16.156 2.818 26.922 1 40.22 502 VAL A CA 1
ATOM 3825 C C . VAL A 1 502 ? -16.219 2.861 28.453 1 40.22 502 VAL A C 1
ATOM 3827 O O . VAL A 1 502 ? -16.828 3.773 29.031 1 40.22 502 VAL A O 1
ATOM 3830 N N . PRO A 1 503 ? -15.82 1.635 29.25 1 33.44 503 PRO A N 1
ATOM 3831 C CA . PRO A 1 503 ? -15.844 1.838 30.703 1 33.44 503 PRO A CA 1
ATOM 3832 C C . PRO A 1 503 ? -14.992 3.027 31.141 1 33.44 503 PRO A C 1
ATOM 3834 O O . PRO A 1 503 ? -13.992 3.348 30.5 1 33.44 503 PRO A O 1
ATOM 3837 N N . MET B 1 1 ? 16.297 78.438 6.48 1 28.66 1 MET B N 1
ATOM 3838 C CA . MET B 1 1 ? 17 77.438 5.691 1 28.66 1 MET B CA 1
ATOM 3839 C C . MET B 1 1 ? 16.531 76 6.066 1 28.66 1 MET B C 1
ATOM 3841 O O . MET B 1 1 ? 16.703 75.562 7.203 1 28.66 1 MET B O 1
ATOM 3845 N N . MET B 1 2 ? 15.32 75.562 5.559 1 34.88 2 MET B N 1
ATOM 3846 C CA . MET B 1 2 ? 14.438 74.375 5.73 1 34.88 2 MET B CA 1
ATOM 3847 C C . MET B 1 2 ? 15.188 73.125 5.477 1 34.88 2 MET B C 1
ATOM 3849 O O . MET B 1 2 ? 15.969 73 4.531 1 34.88 2 MET B O 1
ATOM 3853 N N . ASN B 1 3 ? 15.383 72.312 6.57 1 33.94 3 ASN B N 1
ATOM 3854 C CA . ASN B 1 3 ? 16.094 71.062 6.688 1 33.94 3 ASN B CA 1
ATOM 3855 C C . ASN B 1 3 ? 15.672 70.062 5.59 1 33.94 3 ASN B C 1
ATOM 3857 O O . ASN B 1 3 ? 14.523 69.625 5.543 1 33.94 3 ASN B O 1
ATOM 3861 N N . ALA B 1 4 ? 16.172 70.188 4.359 1 44.06 4 ALA B N 1
ATOM 3862 C CA . ALA B 1 4 ? 16.125 69.5 3.096 1 44.06 4 ALA B CA 1
ATOM 3863 C C . ALA B 1 4 ? 16.547 68 3.285 1 44.06 4 ALA B C 1
ATOM 3865 O O . ALA B 1 4 ? 16.859 67.312 2.312 1 44.06 4 ALA B O 1
ATOM 3866 N N . LEU B 1 5 ? 17.047 67.688 4.531 1 42.62 5 LEU B N 1
ATOM 3867 C CA . LEU B 1 5 ? 17.516 66.312 4.57 1 42.62 5 LEU B CA 1
ATOM 3868 C C . LEU B 1 5 ? 16.375 65.312 4.355 1 42.62 5 LEU B C 1
ATOM 3870 O O . LEU B 1 5 ? 16.344 64.25 4.984 1 42.62 5 LEU B O 1
ATOM 3874 N N . GLY B 1 6 ? 15.219 65.75 3.855 1 42.5 6 GLY B N 1
ATOM 3875 C CA . GLY B 1 6 ? 14.055 64.875 3.762 1 42.5 6 GLY B CA 1
ATOM 3876 C C . GLY B 1 6 ? 14.273 63.719 2.838 1 42.5 6 GLY B C 1
ATOM 3877 O O . GLY B 1 6 ? 13.922 62.562 3.176 1 42.5 6 GLY B O 1
ATOM 3878 N N . PRO B 1 7 ? 14.773 63.906 1.552 1 52.28 7 PRO B N 1
ATOM 3879 C CA . PRO B 1 7 ? 14.68 62.844 0.549 1 52.28 7 PRO B CA 1
ATOM 3880 C C . PRO B 1 7 ? 15.711 61.75 0.761 1 52.28 7 PRO B C 1
ATOM 3882 O O . PRO B 1 7 ? 15.547 60.625 0.242 1 52.28 7 PRO B O 1
ATOM 3885 N N . ILE B 1 8 ? 16.859 62.031 1.292 1 50.5 8 ILE B N 1
ATOM 3886 C CA . ILE B 1 8 ? 17.922 61.062 1.327 1 50.5 8 ILE B CA 1
ATOM 3887 C C . ILE B 1 8 ? 17.547 59.938 2.301 1 50.5 8 ILE B C 1
ATOM 3889 O O . ILE B 1 8 ? 18.016 58.812 2.156 1 50.5 8 ILE B O 1
ATOM 3893 N N . ARG B 1 9 ? 16.828 60.25 3.381 1 54.19 9 ARG B N 1
ATOM 3894 C CA . ARG B 1 9 ? 16.453 59.219 4.32 1 54.19 9 ARG B CA 1
ATOM 3895 C C . ARG B 1 9 ? 15.531 58.188 3.66 1 54.19 9 ARG B C 1
ATOM 3897 O O . ARG B 1 9 ? 15.602 57 3.961 1 54.19 9 ARG B O 1
ATOM 3904 N N . GLY B 1 10 ? 14.773 58.656 2.67 1 52.91 10 GLY B N 1
ATOM 3905 C CA . GLY B 1 10 ? 13.953 57.688 1.955 1 52.91 10 GLY B CA 1
ATOM 3906 C C . GLY B 1 10 ? 14.758 56.75 1.086 1 52.91 10 GLY B C 1
ATOM 3907 O O . GLY B 1 10 ? 14.422 55.562 0.965 1 52.91 10 GLY B O 1
ATOM 3908 N N . GLY B 1 11 ? 15.797 57.281 0.439 1 54.09 11 GLY B N 1
ATOM 3909 C CA . GLY B 1 11 ? 16.609 56.438 -0.44 1 54.09 11 GLY B CA 1
ATOM 3910 C C . GLY B 1 11 ? 17.391 55.375 0.3 1 54.09 11 GLY B C 1
ATOM 3911 O O . GLY B 1 11 ? 17.562 54.25 -0.201 1 54.09 11 GLY B O 1
ATOM 3912 N N . ILE B 1 12 ? 18.016 55.688 1.474 1 53.91 12 ILE B N 1
ATOM 3913 C CA . ILE B 1 12 ? 18.766 54.719 2.248 1 53.91 12 ILE B CA 1
ATOM 3914 C C . ILE B 1 12 ? 17.828 53.594 2.727 1 53.91 12 ILE B C 1
ATOM 3916 O O . ILE B 1 12 ? 18.188 52.438 2.727 1 53.91 12 ILE B O 1
ATOM 3920 N N . TYR B 1 13 ? 16.578 54.031 3.131 1 54.62 13 TYR B N 1
ATOM 3921 C CA . TYR B 1 13 ? 15.648 52.969 3.551 1 54.62 13 TYR B CA 1
ATOM 3922 C C . TYR B 1 13 ? 15.312 52.062 2.393 1 54.62 13 TYR B C 1
ATOM 3924 O O . TYR B 1 13 ? 15.195 50.844 2.574 1 54.62 13 TYR B O 1
ATOM 3932 N N . ALA B 1 14 ? 15.164 52.594 1.183 1 53.28 14 ALA B N 1
ATOM 3933 C CA . ALA B 1 14 ? 14.883 51.781 0.018 1 53.28 14 ALA B CA 1
ATOM 3934 C C . ALA B 1 14 ? 16.094 50.906 -0.354 1 53.28 14 ALA B C 1
ATOM 3936 O O . ALA B 1 14 ? 15.945 49.781 -0.774 1 53.28 14 ALA B O 1
ATOM 3937 N N . GLY B 1 15 ? 17.281 51.438 -0.265 1 52.62 15 GLY B N 1
ATOM 3938 C CA . GLY B 1 15 ? 18.484 50.688 -0.562 1 52.62 15 GLY B CA 1
ATOM 3939 C C . GLY B 1 15 ? 18.734 49.531 0.411 1 52.62 15 GLY B C 1
ATOM 3940 O O . GLY B 1 15 ? 19.203 48.469 0.018 1 52.62 15 GLY B O 1
ATOM 3941 N N . LEU B 1 16 ? 18.531 49.719 1.689 1 51.12 16 LEU B N 1
ATOM 3942 C CA . LEU B 1 16 ? 18.672 48.656 2.676 1 51.12 16 LEU B CA 1
ATOM 3943 C C . LEU B 1 16 ? 17.656 47.531 2.428 1 51.12 16 LEU B C 1
ATOM 3945 O O . LEU B 1 16 ? 17.953 46.375 2.664 1 51.12 16 LEU B O 1
ATOM 3949 N N . MET B 1 17 ? 16.5 47.906 2 1 51.03 17 MET B N 1
ATOM 3950 C CA . MET B 1 17 ? 15.523 46.875 1.683 1 51.03 17 MET B CA 1
ATOM 3951 C C . MET B 1 17 ? 16.016 45.969 0.542 1 51.03 17 MET B C 1
ATOM 3953 O O . MET B 1 17 ? 15.68 44.812 0.475 1 51.03 17 MET B O 1
ATOM 3957 N N . LEU B 1 18 ? 16.688 46.562 -0.408 1 50.91 18 LEU B N 1
ATOM 3958 C CA . LEU B 1 18 ? 17.109 45.781 -1.564 1 50.91 18 LEU B CA 1
ATOM 3959 C C . LEU B 1 18 ? 18.25 44.844 -1.188 1 50.91 18 LEU B C 1
ATOM 3961 O O . LEU B 1 18 ? 18.438 43.812 -1.835 1 50.91 18 LEU B O 1
ATOM 3965 N N . VAL B 1 19 ? 19.125 45.219 -0.327 1 50.16 19 VAL B N 1
ATOM 3966 C CA . VAL B 1 19 ? 20.234 44.344 0.069 1 50.16 19 VAL B CA 1
ATOM 3967 C C . VAL B 1 19 ? 19.672 43.125 0.807 1 50.16 19 VAL B C 1
ATOM 3969 O O . VAL B 1 19 ? 20.328 42.062 0.872 1 50.16 19 VAL B O 1
ATOM 3972 N N . LEU B 1 20 ? 18.562 43.156 1.44 1 51.56 20 LEU B N 1
ATOM 3973 C CA . LEU B 1 20 ? 18 42.062 2.234 1 51.56 20 LEU B CA 1
ATOM 3974 C C . LEU B 1 20 ? 17.578 40.906 1.344 1 51.56 20 LEU B C 1
ATOM 3976 O O . LEU B 1 20 ? 17.266 39.812 1.838 1 51.56 20 LEU B O 1
ATOM 3980 N N . GLY B 1 21 ? 17.297 41.188 0.149 1 54.53 21 GLY B N 1
ATOM 3981 C CA . GLY B 1 21 ? 16.812 40.156 -0.75 1 54.53 21 GLY B CA 1
ATOM 3982 C C . GLY B 1 21 ? 17.844 39.094 -1.063 1 54.53 21 GLY B C 1
ATOM 3983 O O . GLY B 1 21 ? 17.516 38.031 -1.612 1 54.53 21 GLY B O 1
ATOM 3984 N N . GLY B 1 22 ? 19.094 39.406 -0.873 1 62.91 22 GLY B N 1
ATOM 3985 C CA . GLY B 1 22 ? 20.094 38.562 -1.52 1 62.91 22 GLY B CA 1
ATOM 3986 C C . GLY B 1 22 ? 20.656 37.5 -0.6 1 62.91 22 GLY B C 1
ATOM 3987 O O . GLY B 1 22 ? 21.172 36.469 -1.065 1 62.91 22 GLY B O 1
ATOM 3988 N N . CYS B 1 23 ? 20.469 37.5 0.744 1 77.94 23 CYS B N 1
ATOM 3989 C CA . CYS B 1 23 ? 21.203 36.562 1.592 1 77.94 23 CYS B CA 1
ATOM 3990 C C . CYS B 1 23 ? 20.328 35.375 1.978 1 77.94 23 CYS B C 1
ATOM 3992 O O . CYS B 1 23 ? 19.234 35.562 2.533 1 77.94 23 CYS B O 1
ATOM 3994 N N . MET B 1 24 ? 20.406 34.281 1.369 1 90.75 24 MET B N 1
ATOM 3995 C CA . MET B 1 24 ? 19.734 33.031 1.719 1 90.75 24 MET B CA 1
ATOM 3996 C C . MET B 1 24 ? 20.719 32.031 2.334 1 90.75 24 MET B C 1
ATOM 3998 O O . MET B 1 24 ? 21.625 31.562 1.66 1 90.75 24 MET B O 1
ATOM 4002 N N . VAL B 1 25 ? 20.484 31.688 3.609 1 94.19 25 VAL B N 1
ATOM 4003 C CA . VAL B 1 25 ? 21.406 30.828 4.332 1 94.19 25 VAL B CA 1
ATOM 4004 C C . VAL B 1 25 ? 21.156 29.359 3.947 1 94.19 25 VAL B C 1
ATOM 4006 O O . VAL B 1 25 ? 20.125 29.047 3.35 1 94.19 25 VAL B O 1
ATOM 4009 N N . GLY B 1 26 ? 22.156 28.484 4.348 1 93.75 26 GLY B N 1
ATOM 4010 C CA . GLY B 1 26 ? 22.078 27.078 4.004 1 93.75 26 GLY B CA 1
ATOM 4011 C C . GLY B 1 26 ? 22.625 26.766 2.627 1 93.75 26 GLY B C 1
ATOM 4012 O O . GLY B 1 26 ? 22.859 27.672 1.822 1 93.75 26 GLY B O 1
ATOM 4013 N N . PRO B 1 27 ? 22.781 25.5 2.408 1 96 27 PRO B N 1
ATOM 4014 C CA . PRO B 1 27 ? 23.344 25.125 1.113 1 96 27 PRO B CA 1
ATOM 4015 C C . PRO B 1 27 ? 22.312 25.188 -0.019 1 96 27 PRO B C 1
ATOM 4017 O O . PRO B 1 27 ? 21.125 25.016 0.217 1 96 27 PRO B O 1
ATOM 4020 N N . ASP B 1 28 ? 22.766 25.531 -1.188 1 96.5 28 ASP B N 1
ATOM 4021 C CA . ASP B 1 28 ? 21.953 25.406 -2.389 1 96.5 28 ASP B CA 1
ATOM 4022 C C . ASP B 1 28 ? 21.938 23.969 -2.893 1 96.5 28 ASP B C 1
ATOM 4024 O O . ASP B 1 28 ? 22.938 23.25 -2.768 1 96.5 28 ASP B O 1
ATOM 4028 N N . PHE B 1 29 ? 20.859 23.594 -3.365 1 97.19 29 PHE B N 1
ATOM 4029 C CA . PHE B 1 29 ? 20.734 22.234 -3.91 1 97.19 29 PHE B CA 1
ATOM 4030 C C . PHE B 1 29 ? 21.594 22.078 -5.156 1 97.19 29 PHE B C 1
ATOM 4032 O O . PHE B 1 29 ? 21.578 22.938 -6.047 1 97.19 29 PHE B O 1
ATOM 4039 N N . VAL B 1 30 ? 22.328 21.031 -5.141 1 96.31 30 VAL B N 1
ATOM 4040 C CA . VAL B 1 30 ? 23.125 20.625 -6.297 1 96.31 30 VAL B CA 1
ATOM 4041 C C . VAL B 1 30 ? 22.734 19.203 -6.707 1 96.31 30 VAL B C 1
ATOM 4043 O O . VAL B 1 30 ? 22.766 18.281 -5.883 1 96.31 30 VAL B O 1
ATOM 4046 N N . ARG B 1 31 ? 22.438 19 -7.938 1 95.56 31 ARG B N 1
ATOM 4047 C CA . ARG B 1 31 ? 22.078 17.672 -8.422 1 95.56 31 ARG B CA 1
ATOM 4048 C C . ARG B 1 31 ? 23.266 16.719 -8.305 1 95.56 31 ARG B C 1
ATOM 4050 O O . ARG B 1 31 ? 24.391 17.062 -8.664 1 95.56 31 ARG B O 1
ATOM 4057 N N . PRO B 1 32 ? 22.922 15.531 -7.723 1 94.56 32 PRO B N 1
ATOM 4058 C CA . PRO B 1 32 ? 24.016 14.562 -7.633 1 94.56 32 PRO B CA 1
ATOM 4059 C C . PRO B 1 32 ? 24.609 14.203 -8.992 1 94.56 32 PRO B C 1
ATOM 4061 O O . PRO B 1 32 ? 23.875 14.133 -9.984 1 94.56 32 PRO B O 1
ATOM 4064 N N . ASN B 1 33 ? 25.891 13.977 -9.062 1 93.06 33 ASN B N 1
ATOM 4065 C CA . ASN B 1 33 ? 26.562 13.594 -10.297 1 93.06 33 ASN B CA 1
ATOM 4066 C C . ASN B 1 33 ? 26.078 12.242 -10.805 1 93.06 33 ASN B C 1
ATOM 4068 O O . ASN B 1 33 ? 25.797 11.336 -10.016 1 93.06 33 ASN B O 1
ATOM 4072 N N . PRO B 1 34 ? 26 12.086 -12.109 1 92.62 34 PRO B N 1
ATOM 4073 C CA . PRO B 1 34 ? 25.656 10.773 -12.648 1 92.62 34 PRO B CA 1
ATOM 4074 C C . PRO B 1 34 ? 26.75 9.734 -12.43 1 92.62 34 PRO B C 1
ATOM 4076 O O . PRO B 1 34 ? 27.891 10.094 -12.117 1 92.62 34 PRO B O 1
ATOM 4079 N N . PRO B 1 35 ? 26.312 8.477 -12.5 1 90.5 35 PRO B N 1
ATOM 4080 C CA . PRO B 1 35 ? 27.344 7.438 -12.375 1 90.5 35 PRO B CA 1
ATOM 4081 C C . PRO B 1 35 ? 28.422 7.539 -13.453 1 90.5 35 PRO B C 1
ATOM 4083 O O . PRO B 1 35 ? 28.125 7.941 -14.586 1 90.5 35 PRO B O 1
ATOM 4086 N N . GLU B 1 36 ? 29.562 7.117 -13.109 1 87.62 36 GLU B N 1
ATOM 4087 C CA . GLU B 1 36 ? 30.703 7.215 -14.016 1 87.62 36 GLU B CA 1
ATOM 4088 C C . GLU B 1 36 ? 30.688 6.078 -15.031 1 87.62 36 GLU B C 1
ATOM 4090 O O . GLU B 1 36 ? 31.266 6.207 -16.125 1 87.62 36 GLU B O 1
ATOM 4095 N N . THR B 1 37 ? 30 5.066 -14.758 1 86.62 37 THR B N 1
ATOM 4096 C CA . THR B 1 37 ? 30 3.918 -15.656 1 86.62 37 THR B CA 1
ATOM 4097 C C . THR B 1 37 ? 29.172 4.211 -16.906 1 86.62 37 THR B C 1
ATOM 4099 O O . THR B 1 37 ? 28.141 4.887 -16.828 1 86.62 37 THR B O 1
ATOM 4102 N N . ALA B 1 38 ? 29.656 3.688 -18.047 1 83.5 38 ALA B N 1
ATOM 4103 C CA . ALA B 1 38 ? 28.969 3.922 -19.312 1 83.5 38 ALA B CA 1
ATOM 4104 C C . ALA B 1 38 ? 28.203 2.674 -19.766 1 83.5 38 ALA B C 1
ATOM 4106 O O . ALA B 1 38 ? 27.484 2.705 -20.766 1 83.5 38 ALA B O 1
ATOM 4107 N N . ARG B 1 39 ? 28.453 1.614 -18.984 1 88 39 ARG B N 1
ATOM 4108 C CA . ARG B 1 39 ? 27.844 0.354 -19.406 1 88 39 ARG B CA 1
ATOM 4109 C C . ARG B 1 39 ? 27.125 -0.315 -18.234 1 88 39 ARG B C 1
ATOM 4111 O O . ARG B 1 39 ? 27.453 -0.07 -17.078 1 88 39 ARG B O 1
ATOM 4118 N N . TYR B 1 40 ? 26.141 -1.196 -18.562 1 90.75 40 TYR B N 1
ATOM 4119 C CA . TYR B 1 40 ? 25.375 -1.927 -17.547 1 90.75 40 TYR B CA 1
ATOM 4120 C C . TYR B 1 40 ? 26.031 -3.271 -17.25 1 90.75 40 TYR B C 1
ATOM 4122 O O . TYR B 1 40 ? 25.922 -3.789 -16.141 1 90.75 40 TYR B O 1
ATOM 4130 N N . LEU B 1 41 ? 26.594 -3.887 -18.219 1 88.56 41 LEU B N 1
ATOM 4131 C CA . LEU B 1 41 ? 27.219 -5.195 -18.109 1 88.56 41 LEU B CA 1
ATOM 4132 C C . LEU B 1 41 ? 28.734 -5.094 -18.312 1 88.56 41 LEU B C 1
ATOM 4134 O O . LEU B 1 41 ? 29.203 -4.195 -19.016 1 88.56 41 LEU B O 1
ATOM 4138 N N . PRO B 1 42 ? 29.391 -6.047 -17.609 1 84.25 42 PRO B N 1
ATOM 4139 C CA . PRO B 1 42 ? 30.844 -6.059 -17.844 1 84.25 42 PRO B CA 1
ATOM 4140 C C . PRO B 1 42 ? 31.188 -6.488 -19.266 1 84.25 42 PRO B C 1
ATOM 4142 O O . PRO B 1 42 ? 30.453 -7.258 -19.891 1 84.25 42 PRO B O 1
ATOM 4145 N N . GLY B 1 43 ? 32.312 -5.949 -19.734 1 75.75 43 GLY B N 1
ATOM 4146 C CA . GLY B 1 43 ? 32.812 -6.387 -21.031 1 75.75 43 GLY B CA 1
ATOM 4147 C C . GLY B 1 43 ? 32.219 -5.602 -22.188 1 75.75 43 GLY B C 1
ATOM 4148 O O . GLY B 1 43 ? 31.922 -4.418 -22.062 1 75.75 43 GLY B O 1
ATOM 4149 N N . GLU B 1 44 ? 32.25 -6.336 -23.406 1 66.94 44 GLU B N 1
ATOM 4150 C CA . GLU B 1 44 ? 31.719 -5.695 -24.609 1 66.94 44 GLU B CA 1
ATOM 4151 C C . GLU B 1 44 ? 30.203 -5.574 -24.562 1 66.94 44 GLU B C 1
ATOM 4153 O O . GLU B 1 44 ? 29.531 -6.414 -23.969 1 66.94 44 GLU B O 1
ATOM 4158 N N . SER B 1 45 ? 29.719 -4.434 -24.875 1 67.56 45 SER B N 1
ATOM 4159 C CA . SER B 1 45 ? 28.297 -4.16 -24.906 1 67.56 45 SER B CA 1
ATOM 4160 C C . SER B 1 45 ? 27.531 -5.23 -25.688 1 67.56 45 SER B C 1
ATOM 4162 O O . SER B 1 45 ? 28.016 -5.695 -26.734 1 67.56 45 SER B O 1
ATOM 4164 N N . LEU B 1 46 ? 26.547 -5.766 -25.031 1 75.06 46 LEU B N 1
ATOM 4165 C CA . LEU B 1 46 ? 25.672 -6.688 -25.734 1 75.06 46 LEU B CA 1
ATOM 4166 C C . LEU B 1 46 ? 25.031 -6.012 -26.938 1 75.06 46 LEU B C 1
ATOM 4168 O O . LEU B 1 46 ? 24.344 -4.992 -26.797 1 75.06 46 LEU B O 1
ATOM 4172 N N . GLU B 1 47 ? 25.438 -6.371 -28.141 1 76.44 47 GLU B N 1
ATOM 4173 C CA . GLU B 1 47 ? 24.891 -5.762 -29.359 1 76.44 47 GLU B CA 1
ATOM 4174 C C . GLU B 1 47 ? 23.516 -6.32 -29.688 1 76.44 47 GLU B C 1
ATOM 4176 O O . GLU B 1 47 ? 22.656 -5.609 -30.219 1 76.44 47 GLU B O 1
ATOM 4181 N N . GLY B 1 48 ? 23.406 -7.555 -29.344 1 79.19 48 GLY B N 1
ATOM 4182 C CA . GLY B 1 48 ? 22.141 -8.188 -29.641 1 79.19 48 GLY B CA 1
ATOM 4183 C C . GLY B 1 48 ? 22 -9.578 -29.047 1 79.19 48 GLY B C 1
ATOM 4184 O O . GLY B 1 48 ? 22.984 -10.156 -28.594 1 79.19 48 GLY B O 1
ATOM 4185 N N . ALA B 1 49 ? 20.766 -10 -28.953 1 80.5 49 ALA B N 1
ATOM 4186 C CA . ALA B 1 49 ? 20.484 -11.383 -28.578 1 80.5 49 ALA B CA 1
ATOM 4187 C C . ALA B 1 49 ? 20.609 -12.312 -29.781 1 80.5 49 ALA B C 1
ATOM 4189 O O . ALA B 1 49 ? 20.547 -11.859 -30.938 1 80.5 49 ALA B O 1
ATOM 4190 N N . ILE B 1 50 ? 20.828 -13.602 -29.531 1 77.94 50 ILE B N 1
ATOM 4191 C CA . ILE B 1 50 ? 20.922 -14.57 -30.625 1 77.94 50 ILE B CA 1
ATOM 4192 C C . ILE B 1 50 ? 19.609 -14.609 -31.391 1 77.94 50 ILE B C 1
ATOM 4194 O O . ILE B 1 50 ? 18.531 -14.578 -30.812 1 77.94 50 ILE B O 1
ATOM 4198 N N . PRO B 1 51 ? 19.734 -14.602 -32.75 1 80.38 51 PRO B N 1
ATOM 4199 C CA . PRO B 1 51 ? 18.5 -14.625 -33.562 1 80.38 51 PRO B CA 1
ATOM 4200 C C . PRO B 1 51 ? 17.781 -15.977 -33.469 1 80.38 51 PRO B C 1
ATOM 4202 O O . PRO B 1 51 ? 18.438 -17.031 -33.469 1 80.38 51 PRO B O 1
ATOM 4205 N N . VAL B 1 52 ? 16.578 -15.945 -33.188 1 82.31 52 VAL B N 1
ATOM 4206 C CA . VAL B 1 52 ? 15.711 -17.125 -33.25 1 82.31 52 VAL B CA 1
ATOM 4207 C C . VAL B 1 52 ? 14.766 -16.984 -34.438 1 82.31 52 VAL B C 1
ATOM 4209 O O . VAL B 1 52 ? 13.828 -16.172 -34.406 1 82.31 52 VAL B O 1
ATOM 4212 N N . LYS B 1 53 ? 14.977 -17.797 -35.438 1 77.38 53 LYS B N 1
ATOM 4213 C CA . LYS B 1 53 ? 14.25 -17.656 -36.688 1 77.38 53 LYS B CA 1
ATOM 4214 C C . LYS B 1 53 ? 14.25 -16.203 -37.156 1 77.38 53 LYS B C 1
ATOM 4216 O O . LYS B 1 53 ? 15.305 -15.602 -37.344 1 77.38 53 LYS B O 1
ATOM 4221 N N . ASP B 1 54 ? 13.133 -15.578 -37.281 1 67.38 54 ASP B N 1
ATOM 4222 C CA . ASP B 1 54 ? 13 -14.211 -37.781 1 67.38 54 ASP B CA 1
ATOM 4223 C C . ASP B 1 54 ? 12.789 -13.227 -36.625 1 67.38 54 ASP B C 1
ATOM 4225 O O . ASP B 1 54 ? 12.43 -12.07 -36.844 1 67.38 54 ASP B O 1
ATOM 4229 N N . GLN B 1 55 ? 13.156 -13.75 -35.438 1 77.38 55 GLN B N 1
ATOM 4230 C CA . GLN B 1 55 ? 12.883 -12.875 -34.312 1 77.38 55 GLN B CA 1
ATOM 4231 C C . GLN B 1 55 ? 14.172 -12.516 -33.594 1 77.38 55 GLN B C 1
ATOM 4233 O O . GLN B 1 55 ? 14.445 -13.031 -32.5 1 77.38 55 GLN B O 1
ATOM 4238 N N . ALA B 1 56 ? 15.023 -11.695 -34.219 1 84.81 56 ALA B N 1
ATOM 4239 C CA . ALA B 1 56 ? 16.234 -11.188 -33.594 1 84.81 56 ALA B CA 1
ATOM 4240 C C . ALA B 1 56 ? 16 -9.828 -32.938 1 84.81 56 ALA B C 1
ATOM 4242 O O . ALA B 1 56 ? 15.195 -9.031 -33.438 1 84.81 56 ALA B O 1
ATOM 4243 N N . GLN B 1 57 ? 16.625 -9.656 -31.75 1 92 57 GLN B N 1
ATOM 4244 C CA . GLN B 1 57 ? 16.578 -8.359 -31.078 1 92 57 GLN B CA 1
ATOM 4245 C C . GLN B 1 57 ? 17.984 -7.766 -30.953 1 92 57 GLN B C 1
ATOM 4247 O O . GLN B 1 57 ? 18.938 -8.492 -30.688 1 92 57 GLN B O 1
ATOM 4252 N N . TYR B 1 58 ? 18.031 -6.473 -31.188 1 91.56 58 TYR B N 1
ATOM 4253 C CA . TYR B 1 58 ? 19.297 -5.734 -31.094 1 91.56 58 TYR B CA 1
ATOM 4254 C C . TYR B 1 58 ? 19.203 -4.621 -30.062 1 91.56 58 TYR B C 1
ATOM 4256 O O . TYR B 1 58 ? 18.172 -3.963 -29.938 1 91.56 58 TYR B O 1
ATOM 4264 N N . PHE B 1 59 ? 20.328 -4.488 -29.375 1 91.06 59 PHE B N 1
ATOM 4265 C CA . PHE B 1 59 ? 20.391 -3.428 -28.375 1 91.06 59 PHE B CA 1
ATOM 4266 C C . PHE B 1 59 ? 21.047 -2.18 -28.953 1 91.06 59 PHE B C 1
ATOM 4268 O O . PHE B 1 59 ? 22.188 -2.23 -29.406 1 91.06 59 PHE B O 1
ATOM 4275 N N . ASP B 1 60 ? 20.359 -1.085 -28.969 1 89.44 60 ASP B N 1
ATOM 4276 C CA . ASP B 1 60 ? 20.875 0.196 -29.453 1 89.44 60 ASP B CA 1
ATOM 4277 C C . ASP B 1 60 ? 21.266 1.096 -28.281 1 89.44 60 ASP B C 1
ATOM 4279 O O . ASP B 1 60 ? 20.422 1.821 -27.734 1 89.44 60 ASP B O 1
ATOM 4283 N N . ALA B 1 61 ? 22.562 1.072 -28.016 1 85.94 61 ALA B N 1
ATOM 4284 C CA . ALA B 1 61 ? 23.062 1.83 -26.875 1 85.94 61 ALA B CA 1
ATOM 4285 C C . ALA B 1 61 ? 22.953 3.332 -27.125 1 85.94 61 ALA B C 1
ATOM 4287 O O . ALA B 1 61 ? 23.375 3.826 -28.172 1 85.94 61 ALA B O 1
ATOM 4288 N N . GLY B 1 62 ? 22.391 4.043 -26.219 1 85.56 62 GLY B N 1
ATOM 4289 C CA . GLY B 1 62 ? 22.312 5.492 -26.312 1 85.56 62 GLY B CA 1
ATOM 4290 C C . GLY B 1 62 ? 21.078 5.98 -27.031 1 85.56 62 GLY B C 1
ATOM 4291 O O . GLY B 1 62 ? 20.828 7.184 -27.109 1 85.56 62 GLY B O 1
ATOM 4292 N N . ALA B 1 63 ? 20.297 5.043 -27.531 1 87.5 63 ALA B N 1
ATOM 4293 C CA . ALA B 1 63 ? 19.062 5.422 -28.234 1 87.5 63 ALA B CA 1
ATOM 4294 C C . ALA B 1 63 ? 17.969 5.793 -27.25 1 87.5 63 ALA B C 1
ATOM 4296 O O . ALA B 1 63 ? 17.969 5.328 -26.109 1 87.5 63 ALA B O 1
ATOM 4297 N N . ASP B 1 64 ? 17.031 6.598 -27.719 1 88.19 64 ASP B N 1
ATOM 4298 C CA . ASP B 1 64 ? 15.953 7.082 -26.875 1 88.19 64 ASP B CA 1
ATOM 4299 C C . ASP B 1 64 ? 14.719 6.188 -27 1 88.19 64 ASP B C 1
ATOM 4301 O O . ASP B 1 64 ? 14.453 5.633 -28.062 1 88.19 64 ASP B O 1
ATOM 4305 N N . LEU B 1 65 ? 14.102 6.141 -25.906 1 91.5 65 LEU B N 1
ATOM 4306 C CA . LEU B 1 65 ? 12.852 5.402 -25.859 1 91.5 65 LEU B CA 1
ATOM 4307 C C . LEU B 1 65 ? 11.664 6.324 -26.109 1 91.5 65 LEU B C 1
ATOM 4309 O O . LEU B 1 65 ? 11.586 7.422 -25.547 1 91.5 65 LEU B O 1
ATOM 4313 N N . ILE B 1 66 ? 10.758 5.961 -26.984 1 90.56 66 ILE B N 1
ATOM 4314 C CA . ILE B 1 66 ? 9.57 6.758 -27.281 1 90.56 66 ILE B CA 1
ATOM 4315 C C . ILE B 1 66 ? 8.664 6.797 -26.047 1 90.56 66 ILE B C 1
ATOM 4317 O O . ILE B 1 66 ? 8.703 5.891 -25.219 1 90.56 66 ILE B O 1
ATOM 4321 N N . ALA B 1 67 ? 7.789 7.781 -25.922 1 90.25 67 ALA B N 1
ATOM 4322 C CA . ALA B 1 67 ? 6.973 7.996 -24.734 1 90.25 67 ALA B CA 1
ATOM 4323 C C . ALA B 1 67 ? 5.906 6.91 -24.594 1 90.25 67 ALA B C 1
ATOM 4325 O O . ALA B 1 67 ? 5.602 6.469 -23.484 1 90.25 67 ALA B O 1
ATOM 4326 N N . ASP B 1 68 ? 5.301 6.535 -25.766 1 93 68 ASP B N 1
ATOM 4327 C CA . ASP B 1 68 ? 4.328 5.445 -25.766 1 93 68 ASP B CA 1
ATOM 4328 C C . ASP B 1 68 ? 4.996 4.117 -26.141 1 93 68 ASP B C 1
ATOM 4330 O O . ASP B 1 68 ? 4.652 3.504 -27.141 1 93 68 ASP B O 1
ATOM 4334 N N . TRP B 1 69 ? 5.871 3.668 -25.234 1 95.25 69 TRP B N 1
ATOM 4335 C CA . TRP B 1 69 ? 6.762 2.539 -25.484 1 95.25 69 TRP B CA 1
ATOM 4336 C C . TRP B 1 69 ? 5.973 1.288 -25.844 1 95.25 69 TRP B C 1
ATOM 4338 O O . TRP B 1 69 ? 6.48 0.406 -26.547 1 95.25 69 TRP B O 1
ATOM 4348 N N . TRP B 1 70 ? 4.691 1.158 -25.375 1 96.88 70 TRP B N 1
ATOM 4349 C CA . TRP B 1 70 ? 3.893 -0.031 -25.656 1 96.88 70 TRP B CA 1
ATOM 4350 C C . TRP B 1 70 ? 3.557 -0.125 -27.141 1 96.88 70 TRP B C 1
ATOM 4352 O O . TRP B 1 70 ? 3.215 -1.2 -27.641 1 96.88 70 TRP B O 1
ATOM 4362 N N . ARG B 1 71 ? 3.689 0.941 -27.891 1 95.88 71 ARG B N 1
ATOM 4363 C CA . ARG B 1 71 ? 3.418 0.949 -29.328 1 95.88 71 ARG B CA 1
ATOM 4364 C C . ARG B 1 71 ? 4.488 0.178 -30.094 1 95.88 71 ARG B C 1
ATOM 4366 O O . ARG B 1 71 ? 4.281 -0.203 -31.234 1 95.88 71 ARG B O 1
ATOM 4373 N N . LEU B 1 72 ? 5.609 -0.042 -29.484 1 95.69 72 LEU B N 1
ATOM 4374 C CA . LEU B 1 72 ? 6.691 -0.784 -30.125 1 95.69 72 LEU B CA 1
ATOM 4375 C C . LEU B 1 72 ? 6.289 -2.236 -30.359 1 95.69 72 LEU B C 1
ATOM 4377 O O . LEU B 1 72 ? 6.91 -2.934 -31.172 1 95.69 72 LEU B O 1
ATOM 4381 N N . PHE B 1 73 ? 5.234 -2.715 -29.672 1 97 73 PHE B N 1
ATOM 4382 C CA . PHE B 1 73 ? 4.734 -4.07 -29.875 1 97 73 PHE B CA 1
ATOM 4383 C C . PHE B 1 73 ? 3.789 -4.129 -31.062 1 97 73 PHE B C 1
ATOM 4385 O O . PHE B 1 73 ? 3.316 -5.203 -31.438 1 97 73 PHE B O 1
ATOM 4392 N N . LYS B 1 74 ? 3.439 -3.033 -31.641 1 96.44 74 LYS B N 1
ATOM 4393 C CA . LYS B 1 74 ? 2.713 -2.877 -32.906 1 96.44 74 LYS B CA 1
ATOM 4394 C C . LYS B 1 74 ? 1.353 -3.566 -32.844 1 96.44 74 LYS B C 1
ATOM 4396 O O . LYS B 1 74 ? 0.993 -4.324 -33.75 1 96.44 74 LYS B O 1
ATOM 4401 N N . SER B 1 75 ? 0.65 -3.395 -31.828 1 97.38 75 SER B N 1
ATOM 4402 C CA . SER B 1 75 ? -0.714 -3.887 -31.672 1 97.38 75 SER B CA 1
ATOM 4403 C C . SER B 1 75 ? -1.679 -2.748 -31.344 1 97.38 75 SER B C 1
ATOM 4405 O O . SER B 1 75 ? -1.67 -2.209 -30.234 1 97.38 75 SER B O 1
ATOM 4407 N N . PRO B 1 76 ? -2.543 -2.398 -32.344 1 96.25 76 PRO B N 1
ATOM 4408 C CA . PRO B 1 76 ? -3.523 -1.343 -32.094 1 96.25 76 PRO B CA 1
ATOM 4409 C C . PRO B 1 76 ? -4.445 -1.67 -30.922 1 96.25 76 PRO B C 1
ATOM 4411 O O . PRO B 1 76 ? -4.84 -0.773 -30.172 1 96.25 76 PRO B O 1
ATOM 4414 N N . LYS B 1 77 ? -4.723 -2.965 -30.797 1 96.06 77 LYS B N 1
ATOM 4415 C CA . LYS B 1 77 ? -5.562 -3.369 -29.672 1 96.06 77 LYS B CA 1
ATOM 4416 C C . LYS B 1 77 ? -4.875 -3.088 -28.344 1 96.06 77 LYS B C 1
ATOM 4418 O O . LYS B 1 77 ? -5.508 -2.615 -27.406 1 96.06 77 LYS B O 1
ATOM 4423 N N . LEU B 1 78 ? -3.602 -3.369 -28.297 1 96.88 78 LEU B N 1
ATOM 4424 C CA . LEU B 1 78 ? -2.83 -3.102 -27.078 1 96.88 78 LEU B CA 1
ATOM 4425 C C . LEU B 1 78 ? -2.777 -1.605 -26.797 1 96.88 78 LEU B C 1
ATOM 4427 O O . LEU B 1 78 ? -2.947 -1.186 -25.641 1 96.88 78 LEU B O 1
ATOM 4431 N N . ASN B 1 79 ? -2.623 -0.766 -27.875 1 96.38 79 ASN B N 1
ATOM 4432 C CA . ASN B 1 79 ? -2.566 0.683 -27.719 1 96.38 79 ASN B CA 1
ATOM 4433 C C . ASN B 1 79 ? -3.852 1.229 -27.094 1 96.38 79 ASN B C 1
ATOM 4435 O O . ASN B 1 79 ? -3.805 2.061 -26.188 1 96.38 79 ASN B O 1
ATOM 4439 N N . THR B 1 80 ? -4.918 0.691 -27.562 1 94.44 80 THR B N 1
ATOM 4440 C CA . THR B 1 80 ? -6.219 1.134 -27.078 1 94.44 80 THR B CA 1
ATOM 4441 C C . THR B 1 80 ? -6.422 0.733 -25.625 1 94.44 80 THR B C 1
ATOM 4443 O O . THR B 1 80 ? -6.902 1.529 -24.812 1 94.44 80 THR B O 1
ATOM 4446 N N . LEU B 1 81 ? -5.996 -0.437 -25.328 1 95 81 LEU B N 1
ATOM 4447 C CA . LEU B 1 81 ? -6.16 -0.943 -23.969 1 95 81 LEU B CA 1
ATOM 4448 C C . LEU B 1 81 ? -5.324 -0.135 -22.984 1 95 81 LEU B C 1
ATOM 4450 O O . LEU B 1 81 ? -5.801 0.224 -21.906 1 95 81 LEU B O 1
ATOM 4454 N N . VAL B 1 82 ? -4.105 0.148 -23.312 1 96.19 82 VAL B N 1
ATOM 4455 C CA . VAL B 1 82 ? -3.217 0.901 -22.422 1 96.19 82 VAL B CA 1
ATOM 4456 C C . VAL B 1 82 ? -3.764 2.312 -22.219 1 96.19 82 VAL B C 1
ATOM 4458 O O . VAL B 1 82 ? -3.811 2.812 -21.094 1 96.19 82 VAL B O 1
ATOM 4461 N N . THR B 1 83 ? -4.25 2.949 -23.281 1 94 83 THR B N 1
ATOM 4462 C CA . THR B 1 83 ? -4.805 4.297 -23.188 1 94 83 THR B CA 1
ATOM 4463 C C . THR B 1 83 ? -6.035 4.32 -22.281 1 94 83 THR B C 1
ATOM 4465 O O . THR B 1 83 ? -6.184 5.219 -21.453 1 94 83 THR B O 1
ATOM 4468 N N . GLU B 1 84 ? -6.824 3.314 -22.438 1 93.5 84 GLU B N 1
ATOM 4469 C CA . GLU B 1 84 ? -8 3.209 -21.594 1 93.5 84 GLU B CA 1
ATOM 4470 C C . GLU B 1 84 ? -7.609 3.039 -20.125 1 93.5 84 GLU B C 1
ATOM 4472 O O . GLU B 1 84 ? -8.211 3.65 -19.234 1 93.5 84 GLU B O 1
ATOM 4477 N N . GLY B 1 85 ? -6.633 2.156 -19.859 1 94.62 85 GLY B N 1
ATOM 4478 C CA . GLY B 1 85 ? -6.152 1.964 -18.5 1 94.62 85 GLY B CA 1
ATOM 4479 C C . GLY B 1 85 ? -5.625 3.236 -17.859 1 94.62 85 GLY B C 1
ATOM 4480 O O . GLY B 1 85 ? -5.906 3.52 -16.688 1 94.62 85 GLY B O 1
ATOM 4481 N N . ILE B 1 86 ? -4.934 4.043 -18.641 1 94.75 86 ILE B N 1
ATOM 4482 C CA . ILE B 1 86 ? -4.371 5.301 -18.156 1 94.75 86 ILE B CA 1
ATOM 4483 C C . ILE B 1 86 ? -5.496 6.25 -17.766 1 94.75 86 ILE B C 1
ATOM 4485 O O . ILE B 1 86 ? -5.406 6.934 -16.734 1 94.75 86 ILE B O 1
ATOM 4489 N N . ASN B 1 87 ? -6.559 6.227 -18.438 1 93.38 87 ASN B N 1
ATOM 4490 C CA . ASN B 1 87 ? -7.645 7.176 -18.234 1 93.38 87 ASN B CA 1
ATOM 4491 C C . ASN B 1 87 ? -8.547 6.758 -17.078 1 93.38 87 ASN B C 1
ATOM 4493 O O . ASN B 1 87 ? -9.242 7.586 -16.5 1 93.38 87 ASN B O 1
ATOM 4497 N N . ASN B 1 88 ? -8.445 5.469 -16.688 1 93.31 88 ASN B N 1
ATOM 4498 C CA . ASN B 1 88 ? -9.5 4.984 -15.797 1 93.31 88 ASN B CA 1
ATOM 4499 C C . ASN B 1 88 ? -8.93 4.48 -14.477 1 93.31 88 ASN B C 1
ATOM 4501 O O . ASN B 1 88 ? -9.656 4.332 -13.492 1 93.31 88 ASN B O 1
ATOM 4505 N N . ASN B 1 89 ? -7.684 4.227 -14.352 1 95.69 89 ASN B N 1
ATOM 4506 C CA . ASN B 1 89 ? -7.102 3.52 -13.219 1 95.69 89 ASN B CA 1
ATOM 4507 C C . ASN B 1 89 ? -7.172 4.359 -11.945 1 95.69 89 ASN B C 1
ATOM 4509 O O . ASN B 1 89 ? -6.762 5.523 -11.938 1 95.69 89 ASN B O 1
ATOM 4513 N N . GLN B 1 90 ? -7.648 3.717 -10.859 1 95.69 90 GLN B N 1
ATOM 4514 C CA . GLN B 1 90 ? -7.887 4.434 -9.617 1 95.69 90 GLN B CA 1
ATOM 4515 C C . GLN B 1 90 ? -6.574 4.762 -8.906 1 95.69 90 GLN B C 1
ATOM 4517 O O . GLN B 1 90 ? -6.461 5.793 -8.25 1 95.69 90 GLN B O 1
ATOM 4522 N N . SER B 1 91 ? -5.582 3.92 -9.047 1 96.19 91 SER B N 1
ATOM 4523 C CA . SER B 1 91 ? -4.293 4.191 -8.414 1 96.19 91 SER B CA 1
ATOM 4524 C C . SER B 1 91 ? -3.631 5.422 -9.023 1 96.19 91 SER B C 1
ATOM 4526 O O . SER B 1 91 ? -3.002 6.211 -8.32 1 96.19 91 SER B O 1
ATOM 4528 N N . LEU B 1 92 ? -3.75 5.551 -10.336 1 96.5 92 LEU B N 1
ATOM 4529 C CA . LEU B 1 92 ? -3.221 6.742 -11 1 96.5 92 LEU B CA 1
ATOM 4530 C C . LEU B 1 92 ? -3.992 7.988 -10.57 1 96.5 92 LEU B C 1
ATOM 4532 O O . LEU B 1 92 ? -3.395 9.039 -10.328 1 96.5 92 LEU B O 1
ATOM 4536 N N . ARG B 1 93 ? -5.289 7.867 -10.406 1 95.94 93 ARG B N 1
ATOM 4537 C CA . ARG B 1 93 ? -6.109 8.977 -9.93 1 95.94 93 ARG B CA 1
ATOM 4538 C C . ARG B 1 93 ? -5.699 9.398 -8.523 1 95.94 93 ARG B C 1
ATOM 4540 O O . ARG B 1 93 ? -5.637 10.594 -8.227 1 95.94 93 ARG B O 1
ATOM 4547 N N . ALA B 1 94 ? -5.426 8.438 -7.68 1 97.12 94 ALA B N 1
ATOM 4548 C CA . ALA B 1 94 ? -4.984 8.734 -6.32 1 97.12 94 ALA B CA 1
ATOM 4549 C C . ALA B 1 94 ? -3.652 9.477 -6.324 1 97.12 94 ALA B C 1
ATOM 4551 O O . ALA B 1 94 ? -3.473 10.445 -5.574 1 97.12 94 ALA B O 1
ATOM 4552 N N . ALA B 1 95 ? -2.732 9.039 -7.176 1 96.81 95 ALA B N 1
ATOM 4553 C CA . ALA B 1 95 ? -1.436 9.703 -7.285 1 96.81 95 ALA B CA 1
ATOM 4554 C C . ALA B 1 95 ? -1.593 11.125 -7.797 1 96.81 95 ALA B C 1
ATOM 4556 O O . ALA B 1 95 ? -0.92 12.047 -7.32 1 96.81 95 ALA B O 1
ATOM 4557 N N . GLN B 1 96 ? -2.479 11.352 -8.734 1 96.44 96 GLN B N 1
ATOM 4558 C CA . GLN B 1 96 ? -2.752 12.68 -9.273 1 96.44 96 GLN B CA 1
ATOM 4559 C C . GLN B 1 96 ? -3.354 13.594 -8.203 1 96.44 96 GLN B C 1
ATOM 4561 O O . GLN B 1 96 ? -3.014 14.773 -8.125 1 96.44 96 GLN B O 1
ATOM 4566 N N . ALA B 1 97 ? -4.219 13.031 -7.371 1 96.75 97 ALA B N 1
ATOM 4567 C CA . ALA B 1 97 ? -4.797 13.805 -6.277 1 96.75 97 ALA B CA 1
ATOM 4568 C C . ALA B 1 97 ? -3.727 14.211 -5.27 1 96.75 97 ALA B C 1
ATOM 4570 O O . ALA B 1 97 ? -3.732 15.344 -4.77 1 96.75 97 ALA B O 1
ATOM 4571 N N . ALA B 1 98 ? -2.801 13.344 -4.969 1 96.81 98 ALA B N 1
ATOM 4572 C CA . ALA B 1 98 ? -1.695 13.648 -4.066 1 96.81 98 ALA B CA 1
ATOM 4573 C C . ALA B 1 98 ? -0.825 14.773 -4.625 1 96.81 98 ALA B C 1
ATOM 4575 O O . ALA B 1 98 ? -0.347 15.625 -3.881 1 96.81 98 ALA B O 1
ATOM 4576 N N . LEU B 1 99 ? -0.613 14.773 -5.965 1 96.81 99 LEU B N 1
ATOM 4577 C CA . LEU B 1 99 ? 0.131 15.844 -6.617 1 96.81 99 LEU B CA 1
ATOM 4578 C C . LEU B 1 99 ? -0.6 17.172 -6.477 1 96.81 99 LEU B C 1
ATOM 4580 O O . LEU B 1 99 ? 0.006 18.188 -6.113 1 96.81 99 LEU B O 1
ATOM 4584 N N . ARG B 1 100 ? -1.918 17.172 -6.688 1 97 100 ARG B N 1
ATOM 4585 C CA . ARG B 1 100 ? -2.697 18.406 -6.52 1 97 100 ARG B CA 1
ATOM 4586 C C . ARG B 1 100 ? -2.619 18.906 -5.082 1 97 100 ARG B C 1
ATOM 4588 O O . ARG B 1 100 ? -2.488 20.109 -4.844 1 97 100 ARG B O 1
ATOM 4595 N N . GLN B 1 101 ? -2.662 17.969 -4.137 1 97 101 GLN B N 1
ATOM 4596 C CA . GLN B 1 101 ? -2.545 18.344 -2.729 1 97 101 GLN B CA 1
ATOM 4597 C C . GLN B 1 101 ? -1.22 19.047 -2.453 1 97 101 GLN B C 1
ATOM 4599 O O . GLN B 1 101 ? -1.187 20.078 -1.785 1 97 101 GLN B O 1
ATOM 4604 N N . SER B 1 102 ? -0.159 18.438 -2.982 1 97.31 102 SER B N 1
ATOM 4605 C CA . SER B 1 102 ? 1.158 19.031 -2.768 1 97.31 102 SER B CA 1
ATOM 4606 C C . SER B 1 102 ? 1.269 20.391 -3.441 1 97.31 102 SER B C 1
ATOM 4608 O O . SER B 1 102 ? 1.933 21.297 -2.926 1 97.31 102 SER B O 1
ATOM 4610 N N . GLN B 1 103 ? 0.605 20.609 -4.574 1 97 103 GLN B N 1
ATOM 4611 C CA . GLN B 1 103 ? 0.565 21.891 -5.262 1 97 103 GLN B CA 1
ATOM 4612 C C . GLN B 1 103 ? -0.173 22.938 -4.43 1 97 103 GLN B C 1
ATOM 4614 O O . GLN B 1 103 ? 0.299 24.062 -4.281 1 97 103 GLN B O 1
ATOM 4619 N N . HIS B 1 104 ? -1.276 22.516 -3.883 1 97.5 104 HIS B N 1
ATOM 4620 C CA . HIS B 1 104 ? -2.029 23.438 -3.049 1 97.5 104 HIS B CA 1
ATOM 4621 C C . HIS B 1 104 ? -1.277 23.75 -1.759 1 97.5 104 HIS B C 1
ATOM 4623 O O . HIS B 1 104 ? -1.332 24.891 -1.263 1 97.5 104 HIS B O 1
ATOM 4629 N N . ASN B 1 105 ? -0.539 22.828 -1.209 1 97.56 105 ASN B N 1
ATOM 4630 C CA . ASN B 1 105 ? 0.303 23.094 -0.047 1 97.56 105 ASN B CA 1
ATOM 4631 C C . ASN B 1 105 ? 1.43 24.062 -0.381 1 97.56 105 ASN B C 1
ATOM 4633 O O . ASN B 1 105 ? 1.776 24.922 0.432 1 97.56 105 ASN B O 1
ATOM 4637 N N . LEU B 1 106 ? 2.018 23.922 -1.622 1 97.56 106 LEU B N 1
ATOM 4638 C CA . LEU B 1 106 ? 3.027 24.875 -2.08 1 97.56 106 LEU B CA 1
ATOM 4639 C C . LEU B 1 106 ? 2.434 26.266 -2.213 1 97.56 106 LEU B C 1
ATOM 4641 O O . LEU B 1 106 ? 3.023 27.25 -1.743 1 97.56 106 LEU B O 1
ATOM 4645 N N . LEU B 1 107 ? 1.253 26.344 -2.812 1 97.31 107 LEU B N 1
ATOM 4646 C CA . LEU B 1 107 ? 0.581 27.625 -2.967 1 97.31 107 LEU B CA 1
ATOM 4647 C C . LEU B 1 107 ? 0.243 28.234 -1.607 1 97.31 107 LEU B C 1
ATOM 4649 O O . LEU B 1 107 ? 0.337 29.438 -1.421 1 97.31 107 LEU B O 1
ATOM 4653 N N . ALA B 1 108 ? -0.117 27.359 -0.622 1 97.5 108 ALA B N 1
ATOM 4654 C CA . ALA B 1 108 ? -0.344 27.828 0.745 1 97.5 108 ALA B CA 1
ATOM 4655 C C . ALA B 1 108 ? 0.944 28.359 1.363 1 97.5 108 ALA B C 1
ATOM 4657 O O . ALA B 1 108 ? 0.925 29.359 2.084 1 97.5 108 ALA B O 1
ATOM 4658 N N . GLY B 1 109 ? 2.027 27.688 1.044 1 96.75 109 GLY B N 1
ATOM 4659 C CA . GLY B 1 109 ? 3.322 28.109 1.564 1 96.75 109 GLY B CA 1
ATOM 4660 C C . GLY B 1 109 ? 3.75 29.484 1.081 1 96.75 109 GLY B C 1
ATOM 4661 O O . GLY B 1 109 ? 4.375 30.234 1.825 1 96.75 109 GLY B O 1
ATOM 4662 N N . TYR B 1 110 ? 3.307 29.953 -0.116 1 96.19 110 TYR B N 1
ATOM 4663 C CA . TYR B 1 110 ? 3.658 31.266 -0.663 1 96.19 110 TYR B CA 1
ATOM 4664 C C . TYR B 1 110 ? 2.986 32.375 0.123 1 96.19 110 TYR B C 1
ATOM 4666 O O . TYR B 1 110 ? 3.4 33.531 0.041 1 96.19 110 TYR B O 1
ATOM 4674 N N . GLY B 1 111 ? 2.025 31.984 0.92 1 96.12 111 GLY B N 1
ATOM 4675 C CA . GLY B 1 111 ? 1.327 33 1.716 1 96.12 111 GLY B CA 1
ATOM 4676 C C . GLY B 1 111 ? 2.232 33.719 2.693 1 96.12 111 GLY B C 1
ATOM 4677 O O . GLY B 1 111 ? 1.968 34.875 3.059 1 96.12 111 GLY B O 1
ATOM 4678 N N . VAL B 1 112 ? 3.354 33.125 3.047 1 94.56 112 VAL B N 1
ATOM 4679 C CA . VAL B 1 112 ? 4.258 33.688 4.055 1 94.56 112 VAL B CA 1
ATOM 4680 C C . VAL B 1 112 ? 4.949 34.938 3.514 1 94.56 112 VAL B C 1
ATOM 4682 O O . VAL B 1 112 ? 5.426 35.781 4.285 1 94.56 112 VAL B O 1
ATOM 4685 N N . PHE B 1 113 ? 4.914 35.188 2.17 1 95.25 113 PHE B N 1
ATOM 4686 C CA . PHE B 1 113 ? 5.602 36.344 1.557 1 95.25 113 PHE B CA 1
ATOM 4687 C C . PHE B 1 113 ? 4.691 37.562 1.493 1 95.25 113 PHE B C 1
ATOM 4689 O O . PHE B 1 113 ? 5.094 38.594 1.003 1 95.25 113 PHE B O 1
ATOM 4696 N N . PHE B 1 114 ? 3.496 37.438 2.066 1 95.75 114 PHE B N 1
ATOM 4697 C CA . PHE B 1 114 ? 2.551 38.531 2.143 1 95.75 114 PHE B CA 1
ATOM 4698 C C . PHE B 1 114 ? 2.277 38.906 3.594 1 95.75 114 PHE B C 1
ATOM 4700 O O . PHE B 1 114 ? 2.418 38.094 4.492 1 95.75 114 PHE B O 1
ATOM 4707 N N . PRO B 1 115 ? 1.939 40.188 3.852 1 95.94 115 PRO B N 1
ATOM 4708 C CA . PRO B 1 115 ? 1.493 40.531 5.207 1 95.94 115 PRO B CA 1
ATOM 4709 C C . PRO B 1 115 ? 0.249 39.75 5.625 1 95.94 115 PRO B C 1
ATOM 4711 O O . PRO B 1 115 ? -0.591 39.438 4.781 1 95.94 115 PRO B O 1
ATOM 4714 N N . GLN B 1 116 ? 0.163 39.469 6.848 1 96.06 116 GLN B N 1
ATOM 4715 C CA . GLN B 1 116 ? -1.021 38.844 7.422 1 96.06 116 GLN B CA 1
ATOM 4716 C C . GLN B 1 116 ? -1.896 39.875 8.133 1 96.06 116 GLN B C 1
ATOM 4718 O O . GLN B 1 116 ? -1.395 40.688 8.891 1 96.06 116 GLN B O 1
ATOM 4723 N N . ALA B 1 117 ? -3.141 39.844 7.84 1 96.75 117 ALA B N 1
ATOM 4724 C CA . ALA B 1 117 ? -4.082 40.781 8.461 1 96.75 117 ALA B CA 1
ATOM 4725 C C . ALA B 1 117 ? -5.203 40.031 9.172 1 96.75 117 ALA B C 1
ATOM 4727 O O . ALA B 1 117 ? -5.844 39.156 8.586 1 96.75 117 ALA B O 1
ATOM 4728 N N . ASP B 1 118 ? -5.453 40.375 10.398 1 96.12 118 ASP B N 1
ATOM 4729 C CA . ASP B 1 118 ? -6.539 39.812 11.195 1 96.12 118 ASP B CA 1
ATOM 4730 C C . ASP B 1 118 ? -7.375 40.906 11.836 1 96.12 118 ASP B C 1
ATOM 4732 O O . ASP B 1 118 ? -6.871 42 12.086 1 96.12 118 ASP B O 1
ATOM 4736 N N . ALA B 1 119 ? -8.648 40.656 12.055 1 95.81 119 ALA B N 1
ATOM 4737 C CA . ALA B 1 119 ? -9.539 41.5 12.844 1 95.81 119 ALA B CA 1
ATOM 4738 C C . ALA B 1 119 ? -9.875 40.844 14.18 1 95.81 119 ALA B C 1
ATOM 4740 O O . ALA B 1 119 ? -10.062 39.625 14.25 1 95.81 119 ALA B O 1
ATOM 4741 N N . ALA B 1 120 ? -9.812 41.594 15.18 1 95.38 120 ALA B N 1
ATOM 4742 C CA . ALA B 1 120 ? -10.133 41.062 16.5 1 95.38 120 ALA B CA 1
ATOM 4743 C C . ALA B 1 120 ? -11.102 42 17.234 1 95.38 120 ALA B C 1
ATOM 4745 O O . ALA B 1 120 ? -11.102 43.219 17.016 1 95.38 120 ALA B O 1
ATOM 4746 N N . GLY B 1 121 ? -11.984 41.438 18.016 1 92.94 121 GLY B N 1
ATOM 4747 C CA . GLY B 1 121 ? -12.898 42.156 18.906 1 92.94 121 GLY B CA 1
ATOM 4748 C C . GLY B 1 121 ? -13.102 41.469 20.234 1 92.94 121 GLY B C 1
ATOM 4749 O O . GLY B 1 121 ? -12.914 40.25 20.359 1 92.94 121 GLY B O 1
ATOM 4750 N N . SER B 1 122 ? -13.336 42.344 21.219 1 93.5 122 SER B N 1
ATOM 4751 C CA . SER B 1 122 ? -13.609 41.781 22.531 1 93.5 122 SER B CA 1
ATOM 4752 C C . SER B 1 122 ? -14.555 42.688 23.328 1 93.5 122 SER B C 1
ATOM 4754 O O . SER B 1 122 ? -14.625 43.875 23.109 1 93.5 122 SER B O 1
ATOM 4756 N N . ALA B 1 123 ? -15.43 42.125 24.172 1 91.88 123 ALA B N 1
ATOM 4757 C CA . ALA B 1 123 ? -16.25 42.75 25.219 1 91.88 123 ALA B CA 1
ATOM 4758 C C . ALA B 1 123 ? -15.93 42.156 26.578 1 91.88 123 ALA B C 1
ATOM 4760 O O . ALA B 1 123 ? -16.203 40.969 26.828 1 91.88 123 ALA B O 1
ATOM 4761 N N . VAL B 1 124 ? -15.305 42.969 27.375 1 92.12 124 VAL B N 1
ATOM 4762 C CA . VAL B 1 124 ? -14.82 42.469 28.656 1 92.12 124 VAL B CA 1
ATOM 4763 C C . VAL B 1 124 ? -15.273 43.375 29.781 1 92.12 124 VAL B C 1
ATOM 4765 O O . VAL B 1 124 ? -15.227 44.594 29.656 1 92.12 124 VAL B O 1
ATOM 4768 N N . ARG B 1 125 ? -15.844 42.875 30.875 1 92.62 125 ARG B N 1
ATOM 4769 C CA . ARG B 1 125 ? -15.992 43.562 32.156 1 92.62 125 ARG B CA 1
ATOM 4770 C C . ARG B 1 125 ? -14.836 43.219 33.094 1 92.62 125 ARG B C 1
ATOM 4772 O O . ARG B 1 125 ? -14.469 42.062 33.25 1 92.62 125 ARG B O 1
ATOM 4779 N N . GLN B 1 126 ? -14.234 44.25 33.625 1 89.31 126 GLN B N 1
ATOM 4780 C CA . GLN B 1 126 ? -13.039 43.938 34.406 1 89.31 126 GLN B CA 1
ATOM 4781 C C . GLN B 1 126 ? -12.914 44.875 35.594 1 89.31 126 GLN B C 1
ATOM 4783 O O . GLN B 1 126 ? -13.492 45.969 35.594 1 89.31 126 GLN B O 1
ATOM 4788 N N . ARG B 1 127 ? -12.289 44.344 36.594 1 87.44 127 ARG B N 1
ATOM 4789 C CA . ARG B 1 127 ? -11.805 45.094 37.75 1 87.44 127 ARG B CA 1
ATOM 4790 C C . ARG B 1 127 ? -10.281 45.031 37.875 1 87.44 127 ARG B C 1
ATOM 4792 O O . ARG B 1 127 ? -9.711 43.938 37.844 1 87.44 127 ARG B O 1
ATOM 4799 N N . PHE B 1 128 ? -9.578 46.125 37.812 1 81.25 128 PHE B N 1
ATOM 4800 C CA . PHE B 1 128 ? -8.125 46.125 37.969 1 81.25 128 PHE B CA 1
ATOM 4801 C C . PHE B 1 128 ? -7.754 46.375 39.438 1 81.25 128 PHE B C 1
ATOM 4803 O O . PHE B 1 128 ? -8.508 47 40.156 1 81.25 128 PHE B O 1
ATOM 4810 N N . SER B 1 129 ? -6.707 45.75 39.719 1 75.81 129 SER B N 1
ATOM 4811 C CA . SER B 1 129 ? -6.168 46.031 41.031 1 75.81 129 SER B CA 1
ATOM 4812 C C . SER B 1 129 ? -5.211 47.219 41 1 75.81 129 SER B C 1
ATOM 4814 O O . SER B 1 129 ? -4.367 47.312 40.125 1 75.81 129 SER B O 1
ATOM 4816 N N . ALA B 1 130 ? -5.359 48.094 41.875 1 71.5 130 ALA B N 1
ATOM 4817 C CA . ALA B 1 130 ? -4.488 49.25 41.969 1 71.5 130 ALA B CA 1
ATOM 4818 C C . ALA B 1 130 ? -3.033 48.844 42.188 1 71.5 130 ALA B C 1
ATOM 4820 O O . ALA B 1 130 ? -2.113 49.562 41.812 1 71.5 130 ALA B O 1
ATOM 4821 N N . ALA B 1 131 ? -2.898 47.688 42.688 1 66.31 131 ALA B N 1
ATOM 4822 C CA . ALA B 1 131 ? -1.558 47.219 43.031 1 66.31 131 ALA B CA 1
ATOM 4823 C C . ALA B 1 131 ? -0.705 47.031 41.75 1 66.31 131 ALA B C 1
ATOM 4825 O O . ALA B 1 131 ? 0.519 47.188 41.812 1 66.31 131 ALA B O 1
ATOM 4826 N N . ARG B 1 132 ? -1.285 46.844 40.656 1 68.19 132 ARG B N 1
ATOM 4827 C CA . ARG B 1 132 ? -0.565 46.531 39.438 1 68.19 132 ARG B CA 1
ATOM 4828 C C . ARG B 1 132 ? 0.149 47.781 38.906 1 68.19 132 ARG B C 1
ATOM 4830 O O . ARG B 1 132 ? 1.162 47.688 38.219 1 68.19 132 ARG B O 1
ATOM 4837 N N . PHE B 1 133 ? -0.494 48.906 39.281 1 63.78 133 PHE B N 1
ATOM 4838 C CA . PHE B 1 133 ? 0.087 50.125 38.719 1 63.78 133 PHE B CA 1
ATOM 4839 C C . PHE B 1 133 ? 0.655 51 39.844 1 63.78 133 PHE B C 1
ATOM 4841 O O . PHE B 1 133 ? 0.959 52.188 39.625 1 63.78 133 PHE B O 1
ATOM 4848 N N . GLY B 1 134 ? 0.802 50.469 40.969 1 58.62 134 GLY B N 1
ATOM 4849 C CA . GLY B 1 134 ? 1.312 51.281 42.094 1 58.62 134 GLY B CA 1
ATOM 4850 C C . GLY B 1 134 ? 0.305 52.25 42.625 1 58.62 134 GLY B C 1
ATOM 4851 O O . GLY B 1 134 ? 0.668 53.188 43.344 1 58.62 134 GLY B O 1
ATOM 4852 N N . GLY B 1 135 ? -0.93 52.156 42.031 1 59.22 135 GLY B N 1
ATOM 4853 C CA . GLY B 1 135 ? -1.897 53.156 42.469 1 59.22 135 GLY B CA 1
ATOM 4854 C C . GLY B 1 135 ? -2.904 52.594 43.469 1 59.22 135 GLY B C 1
ATOM 4855 O O . GLY B 1 135 ? -2.783 51.469 43.906 1 59.22 135 GLY B O 1
ATOM 4856 N N . SER B 1 136 ? -3.826 53.531 44.031 1 59.72 136 SER B N 1
ATOM 4857 C CA . SER B 1 136 ? -4.641 53.25 45.219 1 59.72 136 SER B CA 1
ATOM 4858 C C . SER B 1 136 ? -6.082 52.938 44.812 1 59.72 136 SER B C 1
ATOM 4860 O O . SER B 1 136 ? -6.871 52.5 45.656 1 59.72 136 SER B O 1
ATOM 4862 N N . THR B 1 137 ? -6.512 53.125 43.562 1 65.62 137 THR B N 1
ATOM 4863 C CA . THR B 1 137 ? -7.953 52.969 43.375 1 65.62 137 THR B CA 1
ATOM 4864 C C . THR B 1 137 ? -8.258 51.875 42.375 1 65.62 137 THR B C 1
ATOM 4866 O O . THR B 1 137 ? -7.68 51.844 41.281 1 65.62 137 THR B O 1
ATOM 4869 N N . SER B 1 138 ? -9.055 50.844 42.812 1 71.44 138 SER B N 1
ATOM 4870 C CA . SER B 1 138 ? -9.602 49.781 41.969 1 71.44 138 SER B CA 1
ATOM 4871 C C . SER B 1 138 ? -10.883 50.25 41.25 1 71.44 138 SER B C 1
ATOM 4873 O O . SER B 1 138 ? -11.602 51.094 41.781 1 71.44 138 SER B O 1
ATOM 4875 N N . ALA B 1 139 ? -11.07 50.094 40.031 1 78.75 139 ALA B N 1
ATOM 4876 C CA . ALA B 1 139 ? -12.289 50.469 39.312 1 78.75 139 ALA B CA 1
ATOM 4877 C C . ALA B 1 139 ? -12.797 49.312 38.469 1 78.75 139 ALA B C 1
ATOM 4879 O O . ALA B 1 139 ? -12.008 48.5 37.969 1 78.75 139 ALA B O 1
ATOM 4880 N N . THR B 1 140 ? -14.172 49.094 38.5 1 85.56 140 THR B N 1
ATOM 4881 C CA . THR B 1 140 ? -14.852 48.125 37.656 1 85.56 140 THR B CA 1
ATOM 4882 C C . THR B 1 140 ? -15.453 48.812 36.438 1 85.56 140 THR B C 1
ATOM 4884 O O . THR B 1 140 ? -16.141 49.844 36.562 1 85.56 140 THR B O 1
ATOM 4887 N N . PHE B 1 141 ? -15.125 48.344 35.281 1 86.31 141 PHE B N 1
ATOM 4888 C CA . PHE B 1 141 ? -15.695 48.969 34.062 1 86.31 141 PHE B CA 1
ATOM 4889 C C . PHE B 1 141 ? -15.742 47.969 32.906 1 86.31 141 PHE B C 1
ATOM 4891 O O . PHE B 1 141 ? -15.133 46.906 33 1 86.31 141 PHE B O 1
ATOM 4898 N N . ASN B 1 142 ? -16.562 48.25 31.875 1 89.75 142 ASN B N 1
ATOM 4899 C CA . ASN B 1 142 ? -16.594 47.5 30.609 1 89.75 142 ASN B CA 1
ATOM 4900 C C . ASN B 1 142 ? -15.586 48.062 29.625 1 89.75 142 ASN B C 1
ATOM 4902 O O . ASN B 1 142 ? -15.289 49.281 29.641 1 89.75 142 ASN B O 1
ATOM 4906 N N . LEU B 1 143 ? -15.031 47.188 28.906 1 88.75 143 LEU B N 1
ATOM 4907 C CA . LEU B 1 143 ? -14.133 47.594 27.828 1 88.75 143 LEU B CA 1
ATOM 4908 C C . LEU B 1 143 ? -14.477 46.844 26.531 1 88.75 143 LEU B C 1
ATOM 4910 O O . LEU B 1 143 ? -14.445 45.625 26.484 1 88.75 143 LEU B O 1
ATOM 4914 N N . PHE B 1 144 ? -14.922 47.625 25.562 1 90.94 144 PHE B N 1
ATOM 4915 C CA . PHE B 1 144 ? -15.164 47.125 24.219 1 90.94 144 PHE B CA 1
ATOM 4916 C C . PHE B 1 144 ? -14.016 47.5 23.297 1 90.94 144 PHE B C 1
ATOM 4918 O O . PHE B 1 144 ? -13.641 48.688 23.203 1 90.94 144 PHE B O 1
ATOM 4925 N N . THR B 1 145 ? -13.445 46.5 22.656 1 92.44 145 THR B N 1
ATOM 4926 C CA . THR B 1 145 ? -12.297 46.75 21.797 1 92.44 145 THR B CA 1
ATOM 4927 C C . THR B 1 145 ? -12.539 46.156 20.406 1 92.44 145 THR B C 1
ATOM 4929 O O . THR B 1 145 ? -13.062 45.062 20.281 1 92.44 145 THR B O 1
ATOM 4932 N N . LEU B 1 146 ? -12.289 46.844 19.344 1 92.69 146 LEU B N 1
ATOM 4933 C CA . LEU B 1 146 ? -12.203 46.406 17.953 1 92.69 146 LEU B CA 1
ATOM 4934 C C . LEU B 1 146 ? -10.875 46.812 17.344 1 92.69 146 LEU B C 1
ATOM 4936 O O . LEU B 1 146 ? -10.477 47.969 17.438 1 92.69 146 LEU B O 1
ATOM 4940 N N . SER B 1 147 ? -10.203 45.875 16.797 1 94.56 147 SER B N 1
ATOM 4941 C CA . SER B 1 147 ? -8.898 46.25 16.25 1 94.56 147 SER B CA 1
ATOM 4942 C C . SER B 1 147 ? -8.562 45.406 15.023 1 94.56 147 SER B C 1
ATOM 4944 O O . SER B 1 147 ? -9.18 44.344 14.805 1 94.56 147 SER B O 1
ATOM 4946 N N . THR B 1 148 ? -7.73 45.844 14.141 1 95.06 148 THR B N 1
ATOM 4947 C CA . THR B 1 148 ? -7.102 45.156 13.031 1 95.06 148 THR B CA 1
ATOM 4948 C C . THR B 1 148 ? -5.582 45.188 13.164 1 95.06 148 THR B C 1
ATOM 4950 O O . THR B 1 148 ? -4.996 46.219 13.461 1 95.06 148 THR B O 1
ATOM 4953 N N . THR B 1 149 ? -5.047 44.031 13.016 1 95.81 149 THR B N 1
ATOM 4954 C CA . THR B 1 149 ? -3.596 43.938 13.109 1 95.81 149 THR B CA 1
ATOM 4955 C C . THR B 1 149 ? -3.016 43.375 11.812 1 95.81 149 THR B C 1
ATOM 4957 O O . THR B 1 149 ? -3.52 42.375 11.273 1 95.81 149 THR B O 1
ATOM 4960 N N . VAL B 1 150 ? -2.047 44.094 11.273 1 96.56 150 VAL B N 1
ATOM 4961 C CA . VAL B 1 150 ? -1.283 43.625 10.117 1 96.56 150 VAL B CA 1
ATOM 4962 C C . VAL B 1 150 ? 0.136 43.25 10.547 1 96.56 150 VAL B C 1
ATOM 4964 O O . VAL B 1 150 ? 0.81 44.031 11.211 1 96.56 150 VAL B O 1
ATOM 4967 N N . THR B 1 151 ? 0.528 42.031 10.281 1 96.25 151 THR B N 1
ATOM 4968 C CA . THR B 1 151 ? 1.872 41.562 10.609 1 96.25 151 THR B CA 1
ATOM 4969 C C . THR B 1 151 ? 2.592 41.062 9.359 1 96.25 151 THR B C 1
ATOM 4971 O O . THR B 1 151 ? 1.976 40.469 8.484 1 96.25 151 THR B O 1
ATOM 4974 N N . TYR B 1 152 ? 3.914 41.344 9.227 1 95.44 152 TYR B N 1
ATOM 4975 C CA . TYR B 1 152 ? 4.738 40.906 8.117 1 95.44 152 TYR B CA 1
ATOM 4976 C C . TYR B 1 152 ? 6.102 40.438 8.609 1 95.44 152 TYR B C 1
ATOM 4978 O O . TYR B 1 152 ? 6.848 41.188 9.211 1 95.44 152 TYR B O 1
ATOM 4986 N N . ALA B 1 153 ? 6.375 39.188 8.359 1 93.69 153 ALA B N 1
ATOM 4987 C CA . ALA B 1 153 ? 7.68 38.656 8.711 1 93.69 153 ALA B CA 1
ATOM 4988 C C . ALA B 1 153 ? 8.711 38.938 7.625 1 93.69 153 ALA B C 1
ATOM 4990 O O . ALA B 1 153 ? 8.547 38.5 6.48 1 93.69 153 ALA B O 1
ATOM 4991 N N . LEU B 1 154 ? 9.766 39.688 7.969 1 94.06 154 LEU B N 1
ATOM 4992 C CA . LEU B 1 154 ? 10.836 39.938 7.02 1 94.06 154 LEU B CA 1
ATOM 4993 C C . LEU B 1 154 ? 11.758 38.75 6.871 1 94.06 154 LEU B C 1
ATOM 4995 O O . LEU B 1 154 ? 12.312 38.25 7.859 1 94.06 154 LEU B O 1
ATOM 4999 N N . ASP B 1 155 ? 11.914 38.312 5.703 1 94.81 155 ASP B N 1
ATOM 5000 C CA . ASP B 1 155 ? 12.758 37.125 5.441 1 94.81 155 ASP B CA 1
ATOM 5001 C C . ASP B 1 155 ? 14.195 37.531 5.152 1 94.81 155 ASP B C 1
ATOM 5003 O O . ASP B 1 155 ? 14.727 37.25 4.082 1 94.81 155 ASP B O 1
ATOM 5007 N N . VAL B 1 156 ? 14.82 37.969 6.141 1 93.88 156 VAL B N 1
ATOM 5008 C CA . VAL B 1 156 ? 16.141 38.562 6.016 1 93.88 156 VAL B CA 1
ATOM 5009 C C . VAL B 1 156 ? 17.172 37.5 5.645 1 93.88 156 VAL B C 1
ATOM 5011 O O . VAL B 1 156 ? 18.031 37.75 4.793 1 93.88 156 VAL B O 1
ATOM 5014 N N . PHE B 1 157 ? 17.031 36.312 6.211 1 95.75 157 PHE B N 1
ATOM 5015 C CA . PHE B 1 157 ? 18.078 35.312 6.055 1 95.75 157 PHE B CA 1
ATOM 5016 C C . PHE B 1 157 ? 17.656 34.219 5.094 1 95.75 157 PHE B C 1
ATOM 5018 O O . PHE B 1 157 ? 18.406 33.25 4.844 1 95.75 157 PHE B O 1
ATOM 5025 N N . GLY B 1 158 ? 16.438 34.281 4.652 1 96.38 158 GLY B N 1
ATOM 5026 C CA . GLY B 1 158 ? 15.977 33.375 3.625 1 96.38 158 GLY B CA 1
ATOM 5027 C C . GLY B 1 158 ? 15.359 32.094 4.188 1 96.38 158 GLY B C 1
ATOM 5028 O O . GLY B 1 158 ? 15.227 31.094 3.48 1 96.38 158 GLY B O 1
ATOM 5029 N N . GLY B 1 159 ? 15 32.062 5.477 1 96.94 159 GLY B N 1
ATOM 5030 C CA . GLY B 1 159 ? 14.375 30.906 6.082 1 96.94 159 GLY B CA 1
ATOM 5031 C C . GLY B 1 159 ? 13.039 30.547 5.453 1 96.94 159 GLY B C 1
ATOM 5032 O O . GLY B 1 159 ? 12.75 29.375 5.211 1 96.94 159 GLY B O 1
ATOM 5033 N N . GLN B 1 160 ? 12.227 31.562 5.203 1 96.62 160 GLN B N 1
ATOM 5034 C CA . GLN B 1 160 ? 10.922 31.344 4.578 1 96.62 160 GLN B CA 1
ATOM 5035 C C . GLN B 1 160 ? 11.078 30.891 3.129 1 96.62 160 GLN B C 1
ATOM 5037 O O . GLN B 1 160 ? 10.344 30.031 2.658 1 96.62 160 GLN B O 1
ATOM 5042 N N . ARG B 1 161 ? 12.016 31.5 2.408 1 97.44 161 ARG B N 1
ATOM 5043 C CA . ARG B 1 161 ? 12.289 31.078 1.036 1 97.44 161 ARG B CA 1
ATOM 5044 C C . ARG B 1 161 ? 12.734 29.625 0.988 1 97.44 161 ARG B C 1
ATOM 5046 O O . ARG B 1 161 ? 12.305 28.875 0.11 1 97.44 161 ARG B O 1
ATOM 5053 N N . ARG B 1 162 ? 13.547 29.203 2.021 1 98.12 162 ARG B N 1
ATOM 5054 C CA . ARG B 1 162 ? 13.984 27.812 2.1 1 98.12 162 ARG B CA 1
ATOM 5055 C C . ARG B 1 162 ? 12.812 26.891 2.404 1 98.12 162 ARG B C 1
ATOM 5057 O O . ARG B 1 162 ? 12.734 25.781 1.877 1 98.12 162 ARG B O 1
ATOM 5064 N N . ALA B 1 163 ? 11.914 27.312 3.279 1 97.94 163 ALA B N 1
ATOM 5065 C CA . ALA B 1 163 ? 10.742 26.516 3.602 1 97.94 163 ALA B CA 1
ATOM 5066 C C . ALA B 1 163 ? 9.875 26.281 2.363 1 97.94 163 ALA B C 1
ATOM 5068 O O . ALA B 1 163 ? 9.391 25.172 2.135 1 97.94 163 ALA B O 1
ATOM 5069 N N . VAL B 1 164 ? 9.664 27.344 1.521 1 97.94 164 VAL B N 1
ATOM 5070 C CA . VAL B 1 164 ? 8.875 27.234 0.299 1 97.94 164 VAL B CA 1
ATOM 5071 C C . VAL B 1 164 ? 9.617 26.375 -0.723 1 97.94 164 VAL B C 1
ATOM 5073 O O . VAL B 1 164 ? 9 25.609 -1.461 1 97.94 164 VAL B O 1
ATOM 5076 N N . GLU B 1 165 ? 10.961 26.547 -0.762 1 98 165 GLU B N 1
ATOM 5077 C CA . GLU B 1 165 ? 11.773 25.672 -1.609 1 98 165 GLU B CA 1
ATOM 5078 C C . GLU B 1 165 ? 11.578 24.203 -1.25 1 98 165 GLU B C 1
ATOM 5080 O O . GLU B 1 165 ? 11.477 23.359 -2.135 1 98 165 GLU B O 1
ATOM 5085 N N . SER B 1 166 ? 11.516 23.891 0.077 1 98.38 166 SER B N 1
ATOM 5086 C CA . SER B 1 166 ? 11.25 22.531 0.539 1 98.38 166 SER B CA 1
ATOM 5087 C C . SER B 1 166 ? 9.883 22.047 0.052 1 98.38 166 SER B C 1
ATOM 5089 O O . SER B 1 166 ? 9.75 20.891 -0.386 1 98.38 166 SER B O 1
ATOM 5091 N N . LEU B 1 167 ? 8.852 22.922 0.108 1 98.12 167 LEU B N 1
ATOM 5092 C CA . LEU B 1 167 ? 7.516 22.594 -0.379 1 98.12 167 LEU B CA 1
ATOM 5093 C C . LEU B 1 167 ? 7.535 22.344 -1.884 1 98.12 167 LEU B C 1
ATOM 5095 O O . LEU B 1 167 ? 6.836 21.453 -2.381 1 98.12 167 LEU B O 1
ATOM 5099 N N . ARG B 1 168 ? 8.281 23.156 -2.643 1 98.06 168 ARG B N 1
ATOM 5100 C CA . ARG B 1 168 ? 8.406 22.953 -4.082 1 98.06 168 ARG B CA 1
ATOM 5101 C C . ARG B 1 168 ? 9.031 21.609 -4.398 1 98.06 168 ARG B C 1
ATOM 5103 O O . ARG B 1 168 ? 8.578 20.906 -5.305 1 98.06 168 ARG B O 1
ATOM 5110 N N . ALA B 1 169 ? 10.07 21.234 -3.627 1 98.38 169 ALA B N 1
ATOM 5111 C CA . ALA B 1 169 ? 10.703 19.938 -3.807 1 98.38 169 ALA B CA 1
ATOM 5112 C C . ALA B 1 169 ? 9.727 18.797 -3.496 1 98.38 169 ALA B C 1
ATOM 5114 O O . ALA B 1 169 ? 9.758 17.75 -4.148 1 98.38 169 ALA B O 1
ATOM 5115 N N . GLN B 1 170 ? 8.898 19.016 -2.508 1 97.75 170 GLN B N 1
ATOM 5116 C CA . GLN B 1 170 ? 7.875 18.031 -2.176 1 97.75 170 GLN B CA 1
ATOM 5117 C C . GLN B 1 170 ? 6.875 17.875 -3.318 1 97.75 170 GLN B C 1
ATOM 5119 O O . GLN B 1 170 ? 6.418 16.766 -3.6 1 97.75 170 GLN B O 1
ATOM 5124 N N . ARG B 1 171 ? 6.488 18.969 -3.973 1 97.44 171 ARG B N 1
ATOM 5125 C CA . ARG B 1 171 ? 5.637 18.906 -5.156 1 97.44 171 ARG B CA 1
ATOM 5126 C C . ARG B 1 171 ? 6.316 18.125 -6.277 1 97.44 171 ARG B C 1
ATOM 5128 O O . ARG B 1 171 ? 5.688 17.297 -6.934 1 97.44 171 ARG B O 1
ATOM 5135 N N . ASP B 1 172 ? 7.578 18.359 -6.441 1 97.38 172 ASP B N 1
ATOM 5136 C CA . ASP B 1 172 ? 8.32 17.625 -7.465 1 97.38 172 ASP B CA 1
ATOM 5137 C C . ASP B 1 172 ? 8.367 16.141 -7.156 1 97.38 172 ASP B C 1
ATOM 5139 O O . ASP B 1 172 ? 8.227 15.305 -8.055 1 97.38 172 ASP B O 1
ATOM 5143 N N . PHE B 1 173 ? 8.586 15.727 -5.867 1 97.56 173 PHE B N 1
ATOM 5144 C CA . PHE B 1 173 ? 8.539 14.328 -5.445 1 97.56 173 PHE B CA 1
ATOM 5145 C C . PHE B 1 173 ? 7.215 13.688 -5.855 1 97.56 173 PHE B C 1
ATOM 5147 O O . PHE B 1 173 ? 7.199 12.586 -6.41 1 97.56 173 PHE B O 1
ATOM 5154 N N . GLN B 1 174 ? 6.078 14.414 -5.637 1 97 174 GLN B N 1
ATOM 5155 C CA . GLN B 1 174 ? 4.766 13.875 -5.973 1 97 174 GLN B CA 1
ATOM 5156 C C . GLN B 1 174 ? 4.582 13.773 -7.484 1 97 174 GLN B C 1
ATOM 5158 O O . GLN B 1 174 ? 3.932 12.852 -7.98 1 97 174 GLN B O 1
ATOM 5163 N N . ARG B 1 175 ? 5.164 14.719 -8.219 1 96.25 175 ARG B N 1
ATOM 5164 C CA . ARG B 1 175 ? 5.121 14.656 -9.672 1 96.25 175 ARG B CA 1
ATOM 5165 C C . ARG B 1 175 ? 5.781 13.383 -10.188 1 96.25 175 ARG B C 1
ATOM 5167 O O . ARG B 1 175 ? 5.199 12.656 -10.992 1 96.25 175 ARG B O 1
ATOM 5174 N N . TYR B 1 176 ? 6.934 13.109 -9.719 1 97.06 176 TYR B N 1
ATOM 5175 C CA . TYR B 1 176 ? 7.656 11.922 -10.164 1 97.06 176 TYR B CA 1
ATOM 5176 C C . TYR B 1 176 ? 7 10.648 -9.641 1 97.06 176 TYR B C 1
ATOM 5178 O O . TYR B 1 176 ? 7.094 9.594 -10.273 1 97.06 176 TYR B O 1
ATOM 5186 N N . THR B 1 177 ? 6.285 10.742 -8.539 1 97 177 THR B N 1
ATOM 5187 C CA . THR B 1 177 ? 5.504 9.609 -8.047 1 97 177 THR B CA 1
ATOM 5188 C C . THR B 1 177 ? 4.348 9.305 -9 1 97 177 THR B C 1
ATOM 5190 O O . THR B 1 177 ? 4.023 8.133 -9.227 1 97 177 THR B O 1
ATOM 5193 N N . VAL B 1 178 ? 3.715 10.359 -9.57 1 96.81 178 VAL B N 1
ATOM 5194 C CA . VAL B 1 178 ? 2.676 10.156 -10.57 1 96.81 178 VAL B CA 1
ATOM 5195 C C . VAL B 1 178 ? 3.266 9.453 -11.789 1 96.81 178 VAL B C 1
ATOM 5197 O O . VAL B 1 178 ? 2.688 8.484 -12.297 1 96.81 178 VAL B O 1
ATOM 5200 N N . LEU B 1 179 ? 4.422 9.875 -12.195 1 96 179 LEU B N 1
ATOM 5201 C CA . LEU B 1 179 ? 5.074 9.273 -13.352 1 96 179 LEU B CA 1
ATOM 5202 C C . LEU B 1 179 ? 5.445 7.82 -13.078 1 96 179 LEU B C 1
ATOM 5204 O O . LEU B 1 179 ? 5.289 6.961 -13.953 1 96 179 LEU B O 1
ATOM 5208 N N . ALA B 1 180 ? 5.945 7.543 -11.898 1 96.88 180 ALA B N 1
ATOM 5209 C CA . ALA B 1 180 ? 6.277 6.172 -11.516 1 96.88 180 ALA B CA 1
ATOM 5210 C C . ALA B 1 180 ? 5.031 5.293 -11.5 1 96.88 180 ALA B C 1
ATOM 5212 O O . ALA B 1 180 ? 5.078 4.137 -11.93 1 96.88 180 ALA B O 1
ATOM 5213 N N . THR B 1 181 ? 3.92 5.855 -11 1 97 181 THR B N 1
ATOM 5214 C CA . THR B 1 181 ? 2.658 5.121 -10.984 1 97 181 THR B CA 1
ATOM 5215 C C . THR B 1 181 ? 2.17 4.844 -12.398 1 97 181 THR B C 1
ATOM 5217 O O . THR B 1 181 ? 1.706 3.74 -12.695 1 97 181 THR B O 1
ATOM 5220 N N . TYR B 1 182 ? 2.324 5.844 -13.234 1 96.38 182 TYR B N 1
ATOM 5221 C CA . TYR B 1 182 ? 1.995 5.715 -14.648 1 96.38 182 TYR B CA 1
ATOM 5222 C C . TYR B 1 182 ? 2.809 4.605 -15.305 1 96.38 182 TYR B C 1
ATOM 5224 O O . TYR B 1 182 ? 2.26 3.76 -16.016 1 96.38 182 TYR B O 1
ATOM 5232 N N . LEU B 1 183 ? 4.023 4.613 -15.023 1 96.69 183 LEU B N 1
ATOM 5233 C CA . LEU B 1 183 ? 4.93 3.627 -15.602 1 96.69 183 LEU B CA 1
ATOM 5234 C C . LEU B 1 183 ? 4.602 2.227 -15.094 1 96.69 183 LEU B C 1
ATOM 5236 O O . LEU B 1 183 ? 4.535 1.278 -15.883 1 96.69 183 LEU B O 1
ATOM 5240 N N . THR B 1 184 ? 4.379 2.102 -13.836 1 97.25 184 THR B N 1
ATOM 5241 C CA . THR B 1 184 ? 4.008 0.818 -13.25 1 97.25 184 THR B CA 1
ATOM 5242 C C . THR B 1 184 ? 2.695 0.314 -13.836 1 97.25 184 THR B C 1
ATOM 5244 O O . THR B 1 184 ? 2.566 -0.869 -14.164 1 97.25 184 THR B O 1
ATOM 5247 N N . LEU B 1 185 ? 1.718 1.207 -14 1 97.25 185 LEU B N 1
ATOM 5248 C CA . LEU B 1 185 ? 0.415 0.846 -14.555 1 97.25 185 LEU B CA 1
ATOM 5249 C C . LEU B 1 185 ? 0.55 0.331 -15.977 1 97.25 185 LEU B C 1
ATOM 5251 O O . LEU B 1 185 ? 0.054 -0.75 -16.297 1 97.25 185 LEU B O 1
ATOM 5255 N N . THR B 1 186 ? 1.258 1.072 -16.828 1 97.38 186 THR B N 1
ATOM 5256 C CA . THR B 1 186 ? 1.401 0.671 -18.219 1 97.38 186 THR B CA 1
ATOM 5257 C C . THR B 1 186 ? 2.186 -0.632 -18.328 1 97.38 186 THR B C 1
ATOM 5259 O O . THR B 1 186 ? 1.835 -1.509 -19.125 1 97.38 186 THR B O 1
ATOM 5262 N N . GLY B 1 187 ? 3.248 -0.785 -17.5 1 97.94 187 GLY B N 1
ATOM 5263 C CA . GLY B 1 187 ? 3.98 -2.039 -17.438 1 97.94 187 GLY B CA 1
ATOM 5264 C C . GLY B 1 187 ? 3.115 -3.219 -17.047 1 97.94 187 GLY B C 1
ATOM 5265 O O . GLY B 1 187 ? 3.174 -4.281 -17.672 1 97.94 187 GLY B O 1
ATOM 5266 N N . ASN B 1 188 ? 2.295 -3.027 -16.031 1 97.75 188 ASN B N 1
ATOM 5267 C CA . ASN B 1 188 ? 1.43 -4.094 -15.539 1 97.75 188 ASN B CA 1
ATOM 5268 C C . ASN B 1 188 ? 0.387 -4.492 -16.578 1 97.75 188 ASN B C 1
ATOM 5270 O O . ASN B 1 188 ? 0.087 -5.68 -16.734 1 97.75 188 ASN B O 1
ATOM 5274 N N . ILE B 1 189 ? -0.167 -3.506 -17.281 1 97.25 189 ILE B N 1
ATOM 5275 C CA . ILE B 1 189 ? -1.16 -3.811 -18.312 1 97.25 189 ILE B CA 1
ATOM 5276 C C . ILE B 1 189 ? -0.517 -4.637 -19.422 1 97.25 189 ILE B C 1
ATOM 5278 O O . ILE B 1 189 ? -1.02 -5.703 -19.781 1 97.25 189 ILE B O 1
ATOM 5282 N N . VAL B 1 190 ? 0.619 -4.207 -19.922 1 98.06 190 VAL B N 1
ATOM 5283 C CA . VAL B 1 190 ? 1.279 -4.891 -21.031 1 98.06 190 VAL B CA 1
ATOM 5284 C C . VAL B 1 190 ? 1.69 -6.297 -20.594 1 98.06 190 VAL B C 1
ATOM 5286 O O . VAL B 1 190 ? 1.438 -7.273 -21.312 1 98.06 190 VAL B O 1
ATOM 5289 N N . ASN B 1 191 ? 2.264 -6.441 -19.422 1 97.88 191 ASN B N 1
ATOM 5290 C CA . ASN B 1 191 ? 2.688 -7.742 -18.906 1 97.88 191 ASN B CA 1
ATOM 5291 C C . ASN B 1 191 ? 1.504 -8.688 -18.734 1 97.88 191 ASN B C 1
ATOM 5293 O O . ASN B 1 191 ? 1.608 -9.875 -19.047 1 97.88 191 ASN B O 1
ATOM 5297 N N . THR B 1 192 ? 0.437 -8.148 -18.25 1 97.31 192 THR B N 1
ATOM 5298 C CA . THR B 1 192 ? -0.743 -8.977 -18.031 1 97.31 192 THR B CA 1
ATOM 5299 C C . THR B 1 192 ? -1.352 -9.414 -19.359 1 97.31 192 THR B C 1
ATOM 5301 O O . THR B 1 192 ? -1.797 -10.555 -19.5 1 97.31 192 THR B O 1
ATOM 5304 N N . VAL B 1 193 ? -1.335 -8.531 -20.328 1 97.56 193 VAL B N 1
ATOM 5305 C CA . VAL B 1 193 ? -1.835 -8.867 -21.656 1 97.56 193 VAL B CA 1
ATOM 5306 C C . VAL B 1 193 ? -0.988 -9.984 -22.266 1 97.56 193 VAL B C 1
ATOM 5308 O O . VAL B 1 193 ? -1.522 -10.945 -22.828 1 97.56 193 VAL B O 1
ATOM 5311 N N . ILE B 1 194 ? 0.311 -9.867 -22.141 1 97.75 194 ILE B N 1
ATOM 5312 C CA . ILE B 1 194 ? 1.216 -10.883 -22.672 1 97.75 194 ILE B CA 1
ATOM 5313 C C . ILE B 1 194 ? 0.983 -12.211 -21.969 1 97.75 194 ILE B C 1
ATOM 5315 O O . ILE B 1 194 ? 0.916 -13.258 -22.609 1 97.75 194 ILE B O 1
ATOM 5319 N N . ALA B 1 195 ? 0.829 -12.18 -20.688 1 97 195 ALA B N 1
ATOM 5320 C CA . ALA B 1 195 ? 0.568 -13.391 -19.922 1 97 195 ALA B CA 1
ATOM 5321 C C . ALA B 1 195 ? -0.734 -14.055 -20.359 1 97 195 ALA B C 1
ATOM 5323 O O . ALA B 1 195 ? -0.777 -15.266 -20.594 1 97 195 ALA B O 1
ATOM 5324 N N . ARG B 1 196 ? -1.78 -13.266 -20.531 1 96.38 196 ARG B N 1
ATOM 5325 C CA . ARG B 1 196 ? -3.066 -13.805 -20.969 1 96.38 196 ARG B CA 1
ATOM 5326 C C . ARG B 1 196 ? -2.957 -14.422 -22.359 1 96.38 196 ARG B C 1
ATOM 5328 O O . ARG B 1 196 ? -3.492 -15.508 -22.594 1 96.38 196 ARG B O 1
ATOM 5335 N N . ALA B 1 197 ? -2.219 -13.75 -23.203 1 97.38 197 ALA B N 1
ATOM 5336 C CA . ALA B 1 197 ? -2.025 -14.258 -24.562 1 97.38 197 ALA B CA 1
ATOM 5337 C C . ALA B 1 197 ? -1.26 -15.578 -24.547 1 97.38 197 ALA B C 1
ATOM 5339 O O . ALA B 1 197 ? -1.585 -16.5 -25.297 1 97.38 197 ALA B O 1
ATOM 5340 N N . ALA B 1 198 ? -0.264 -15.641 -23.703 1 96.94 198 ALA B N 1
ATOM 5341 C CA . ALA B 1 198 ? 0.513 -16.875 -23.578 1 96.94 198 ALA B CA 1
ATOM 5342 C C . ALA B 1 198 ? -0.348 -18.016 -23.031 1 96.94 198 ALA B C 1
ATOM 5344 O O . ALA B 1 198 ? -0.286 -19.141 -23.547 1 96.94 198 ALA B O 1
ATOM 5345 N N . TYR B 1 199 ? -1.188 -17.781 -22.047 1 96.56 199 TYR B N 1
ATOM 5346 C CA . TYR B 1 199 ? -2.1 -18.781 -21.531 1 96.56 199 TYR B CA 1
ATOM 5347 C C . TYR B 1 199 ? -3.084 -19.234 -22.594 1 96.56 199 TYR B C 1
ATOM 5349 O O . TYR B 1 199 ? -3.352 -20.438 -22.75 1 96.56 199 TYR B O 1
ATOM 5357 N N . ASP B 1 200 ? -3.58 -18.312 -23.359 1 96.69 200 ASP B N 1
ATOM 5358 C CA . ASP B 1 200 ? -4.5 -18.641 -24.453 1 96.69 200 ASP B CA 1
ATOM 5359 C C . ASP B 1 200 ? -3.84 -19.578 -25.469 1 96.69 200 ASP B C 1
ATOM 5361 O O . ASP B 1 200 ? -4.438 -20.562 -25.891 1 96.69 200 ASP B O 1
ATOM 5365 N N . ALA B 1 201 ? -2.623 -19.281 -25.781 1 96.19 201 ALA B N 1
ATOM 5366 C CA . ALA B 1 201 ? -1.89 -20.094 -26.734 1 96.19 201 ALA B CA 1
ATOM 5367 C C . ALA B 1 201 ? -1.627 -21.5 -26.172 1 96.19 201 ALA B C 1
ATOM 5369 O O . ALA B 1 201 ? -1.749 -22.5 -26.875 1 96.19 201 ALA B O 1
ATOM 5370 N N . GLN B 1 202 ? -1.312 -21.594 -24.938 1 95.69 202 GLN B N 1
ATOM 5371 C CA . GLN B 1 202 ? -1.058 -22.875 -24.281 1 95.69 202 GLN B CA 1
ATOM 5372 C C . GLN B 1 202 ? -2.336 -23.703 -24.188 1 95.69 202 GLN B C 1
ATOM 5374 O O . GLN B 1 202 ? -2.314 -24.922 -24.406 1 95.69 202 GLN B O 1
ATOM 5379 N N . ILE B 1 203 ? -3.438 -23.062 -23.859 1 95.88 203 ILE B N 1
ATOM 5380 C CA . ILE B 1 203 ? -4.727 -23.734 -23.766 1 95.88 203 ILE B CA 1
ATOM 5381 C C . ILE B 1 203 ? -5.121 -24.281 -25.141 1 95.88 203 ILE B C 1
ATOM 5383 O O . ILE B 1 203 ? -5.531 -25.438 -25.266 1 95.88 203 ILE B O 1
ATOM 5387 N N . GLU B 1 204 ? -4.898 -23.516 -26.156 1 95.06 204 GLU B N 1
ATOM 5388 C CA . GLU B 1 204 ? -5.219 -23.938 -27.516 1 95.06 204 GLU B CA 1
ATOM 5389 C C . GLU B 1 204 ? -4.367 -25.141 -27.922 1 95.06 204 GLU B C 1
ATOM 5391 O O . GLU B 1 204 ? -4.883 -26.125 -28.469 1 95.06 204 GLU B O 1
ATOM 5396 N N . ALA B 1 205 ? -3.07 -25.047 -27.609 1 92.25 205 ALA B N 1
ATOM 5397 C CA . ALA B 1 205 ? -2.164 -26.141 -27.922 1 92.25 205 ALA B CA 1
ATOM 5398 C C . ALA B 1 205 ? -2.564 -27.422 -27.188 1 92.25 205 ALA B C 1
ATOM 5400 O O . ALA B 1 205 ? -2.562 -28.516 -27.766 1 92.25 205 ALA B O 1
ATOM 5401 N N . THR B 1 206 ? -2.926 -27.328 -25.953 1 92.31 206 THR B N 1
ATOM 5402 C CA . THR B 1 206 ? -3.318 -28.469 -25.141 1 92.31 206 THR B CA 1
ATOM 5403 C C . THR B 1 206 ? -4.633 -29.062 -25.625 1 92.31 206 THR B C 1
ATOM 5405 O O . THR B 1 206 ? -4.766 -30.281 -25.75 1 92.31 206 THR B O 1
ATOM 5408 N N . LYS B 1 207 ? -5.598 -28.25 -25.984 1 94.31 207 LYS B N 1
ATOM 5409 C CA . LYS B 1 207 ? -6.883 -28.703 -26.484 1 94.31 207 LYS B CA 1
ATOM 5410 C C . LYS B 1 207 ? -6.723 -29.422 -27.828 1 94.31 207 LYS B C 1
ATOM 5412 O O . LYS B 1 207 ? -7.402 -30.422 -28.078 1 94.31 207 LYS B O 1
ATOM 5417 N N . GLU B 1 208 ? -5.824 -28.938 -28.641 1 90.38 208 GLU B N 1
ATOM 5418 C CA . GLU B 1 208 ? -5.535 -29.594 -29.906 1 90.38 208 GLU B CA 1
ATOM 5419 C C . GLU B 1 208 ? -4.961 -31 -29.688 1 90.38 208 GLU B C 1
ATOM 5421 O O . GLU B 1 208 ? -5.336 -31.938 -30.375 1 90.38 208 GLU B O 1
ATOM 5426 N N . LEU B 1 209 ? -4.066 -31.094 -28.766 1 84.56 209 LEU B N 1
ATOM 5427 C CA . LEU B 1 209 ? -3.467 -32.406 -28.469 1 84.56 209 LEU B CA 1
ATOM 5428 C C . LEU B 1 209 ? -4.496 -33.344 -27.859 1 84.56 209 LEU B C 1
ATOM 5430 O O . LEU B 1 209 ? -4.484 -34.531 -28.156 1 84.56 209 LEU B O 1
ATOM 5434 N N . ILE B 1 210 ? -5.348 -32.844 -27 1 89.31 210 ILE B N 1
ATOM 5435 C CA . ILE B 1 210 ? -6.418 -33.625 -26.422 1 89.31 210 ILE B CA 1
ATOM 5436 C C . ILE B 1 210 ? -7.312 -34.188 -27.531 1 89.31 210 ILE B C 1
ATOM 5438 O O . ILE B 1 210 ? -7.664 -35.375 -27.516 1 89.31 210 ILE B O 1
ATOM 5442 N N . ALA B 1 211 ? -7.645 -33.406 -28.5 1 89.81 211 ALA B N 1
ATOM 5443 C CA . ALA B 1 211 ? -8.484 -33.844 -29.609 1 89.81 211 ALA B CA 1
ATOM 5444 C C . ALA B 1 211 ? -7.797 -34.938 -30.422 1 89.81 211 ALA B C 1
ATOM 5446 O O . ALA B 1 211 ? -8.43 -35.938 -30.797 1 89.81 211 ALA B O 1
ATOM 5447 N N . LEU B 1 212 ? -6.508 -34.781 -30.625 1 82.38 212 LEU B N 1
ATOM 5448 C CA . LEU B 1 212 ? -5.742 -35.781 -31.375 1 82.38 212 LEU B CA 1
ATOM 5449 C C . LEU B 1 212 ? -5.68 -37.094 -30.594 1 82.38 212 LEU B C 1
ATOM 5451 O O . LEU B 1 212 ? -5.789 -38.188 -31.188 1 82.38 212 LEU B O 1
ATOM 5455 N N . GLN B 1 213 ? -5.516 -37 -29.328 1 83.19 213 GLN B N 1
ATOM 5456 C CA . GLN B 1 213 ? -5.453 -38.219 -28.5 1 83.19 213 GLN B CA 1
ATOM 5457 C C . GLN B 1 213 ? -6.797 -38.938 -28.453 1 83.19 213 GLN B C 1
ATOM 5459 O O . GLN B 1 213 ? -6.848 -40.156 -28.453 1 83.19 213 GLN B O 1
ATOM 5464 N N . ARG B 1 214 ? -7.836 -38.219 -28.406 1 89 214 ARG B N 1
ATOM 5465 C CA . ARG B 1 214 ? -9.164 -38.844 -28.438 1 89 214 ARG B CA 1
ATOM 5466 C C . ARG B 1 214 ? -9.398 -39.594 -29.734 1 89 214 ARG B C 1
ATOM 5468 O O . ARG B 1 214 ? -9.961 -40.688 -29.719 1 89 214 ARG B O 1
ATOM 5475 N N . GLU B 1 215 ? -8.93 -39.062 -30.797 1 84.5 215 GLU B N 1
ATOM 5476 C CA . GLU B 1 215 ? -9.016 -39.75 -32.094 1 84.5 215 GLU B CA 1
ATOM 5477 C C . GLU B 1 215 ? -8.203 -41.062 -32.094 1 84.5 215 GLU B C 1
ATOM 5479 O O . GLU B 1 215 ? -8.648 -42.062 -32.594 1 84.5 215 GLU B O 1
ATOM 5484 N N . GLN B 1 216 ? -7.055 -40.938 -31.5 1 77.94 216 GLN B N 1
ATOM 5485 C CA . GLN B 1 216 ? -6.184 -42.125 -31.438 1 77.94 216 GLN B CA 1
ATOM 5486 C C . GLN B 1 216 ? -6.82 -43.219 -30.594 1 77.94 216 GLN B C 1
ATOM 5488 O O . GLN B 1 216 ? -6.676 -44.406 -30.906 1 77.94 216 GLN B O 1
ATOM 5493 N N . ILE B 1 217 ? -7.418 -42.812 -29.516 1 84.19 217 ILE B N 1
ATOM 5494 C CA . ILE B 1 217 ? -8.086 -43.781 -28.641 1 84.19 217 ILE B CA 1
ATOM 5495 C C . ILE B 1 217 ? -9.211 -44.469 -29.391 1 84.19 217 ILE B C 1
ATOM 5497 O O . ILE B 1 217 ? -9.383 -45.688 -29.297 1 84.19 217 ILE B O 1
ATOM 5501 N N . GLU B 1 218 ? -9.953 -43.844 -30.219 1 87.75 218 GLU B N 1
ATOM 5502 C CA . GLU B 1 218 ? -11.031 -44.406 -31.016 1 87.75 218 GLU B CA 1
ATOM 5503 C C . GLU B 1 218 ? -10.5 -45.438 -32 1 87.75 218 GLU B C 1
ATOM 5505 O O . GLU B 1 218 ? -11.086 -46.531 -32.156 1 87.75 218 GLU B O 1
ATOM 5510 N N . ILE B 1 219 ? -9.391 -45.125 -32.594 1 81.12 219 ILE B N 1
ATOM 5511 C CA . ILE B 1 219 ? -8.773 -46.031 -33.531 1 81.12 219 ILE B CA 1
ATOM 5512 C C . ILE B 1 219 ? -8.289 -47.281 -32.812 1 81.12 219 ILE B C 1
ATOM 5514 O O . ILE B 1 219 ? -8.523 -48.406 -33.281 1 81.12 219 ILE B O 1
ATOM 5518 N N . THR B 1 220 ? -7.695 -47.062 -31.703 1 80.12 220 THR B N 1
ATOM 5519 C CA . THR B 1 220 ? -7.148 -48.188 -30.953 1 80.12 220 THR B CA 1
ATOM 5520 C C . THR B 1 220 ? -8.266 -49.094 -30.438 1 80.12 220 THR B C 1
ATOM 5522 O O . THR B 1 220 ? -8.117 -50.312 -30.406 1 80.12 220 THR B O 1
ATOM 5525 N N . HIS B 1 221 ? -9.367 -48.562 -30.078 1 87.94 221 HIS B N 1
ATOM 5526 C CA . HIS B 1 221 ? -10.5 -49.344 -29.625 1 87.94 221 HIS B CA 1
ATOM 5527 C C . HIS B 1 221 ? -11.047 -50.219 -30.766 1 87.94 221 HIS B C 1
ATOM 5529 O O . HIS B 1 221 ? -11.43 -51.375 -30.531 1 87.94 221 HIS B O 1
ATOM 5535 N N . ALA B 1 222 ? -10.992 -49.688 -31.922 1 86 222 ALA B N 1
ATOM 5536 C CA . ALA B 1 222 ? -11.414 -50.469 -33.094 1 86 222 ALA B CA 1
ATOM 5537 C C . ALA B 1 222 ? -10.453 -51.625 -33.344 1 86 222 ALA B C 1
ATOM 5539 O O . ALA B 1 222 ? -10.883 -52.719 -33.656 1 86 222 ALA B O 1
ATOM 5540 N N . GLN B 1 223 ? -9.219 -51.438 -33.156 1 82.81 223 GLN B N 1
ATOM 5541 C CA . GLN B 1 223 ? -8.203 -52.469 -33.375 1 82.81 223 GLN B CA 1
ATOM 5542 C C . GLN B 1 223 ? -8.281 -53.531 -32.281 1 82.81 223 GLN B C 1
ATOM 5544 O O . GLN B 1 223 ? -8.055 -54.719 -32.562 1 82.81 223 GLN B O 1
ATOM 5549 N N . ILE B 1 224 ? -8.617 -53.094 -31.062 1 84.69 224 ILE B N 1
ATOM 5550 C CA . ILE B 1 224 ? -8.781 -54.062 -29.984 1 84.69 224 ILE B CA 1
ATOM 5551 C C . ILE B 1 224 ? -9.977 -54.969 -30.266 1 84.69 224 ILE B C 1
ATOM 5553 O O . ILE B 1 224 ? -9.891 -56.188 -30.094 1 84.69 224 ILE B O 1
ATOM 5557 N N . ARG B 1 225 ? -11 -54.438 -30.797 1 89.88 225 ARG B N 1
ATOM 5558 C CA . ARG B 1 225 ? -12.188 -55.219 -31.141 1 89.88 225 ARG B CA 1
ATOM 5559 C C . ARG B 1 225 ? -11.898 -56.188 -32.281 1 89.88 225 ARG B C 1
ATOM 5561 O O . ARG B 1 225 ? -12.438 -57.281 -32.312 1 89.88 225 ARG B O 1
ATOM 5568 N N . ALA B 1 226 ? -10.914 -55.781 -33.062 1 88.12 226 ALA B N 1
ATOM 5569 C CA . ALA B 1 226 ? -10.516 -56.625 -34.188 1 88.12 226 ALA B CA 1
ATOM 5570 C C . ALA B 1 226 ? -9.445 -57.625 -33.781 1 88.12 226 ALA B C 1
ATOM 5572 O O . ALA B 1 226 ? -9.078 -58.5 -34.562 1 88.12 226 ALA B O 1
ATOM 5573 N N . GLY B 1 227 ? -8.938 -57.531 -32.531 1 83.31 227 GLY B N 1
ATOM 5574 C CA . GLY B 1 227 ? -7.965 -58.469 -32 1 83.31 227 GLY B CA 1
ATOM 5575 C C . GLY B 1 227 ? -6.551 -58.219 -32.469 1 83.31 227 GLY B C 1
ATOM 5576 O O . GLY B 1 227 ? -5.672 -59.062 -32.344 1 83.31 227 GLY B O 1
ATOM 5577 N N . THR B 1 228 ? -6.312 -57.031 -33.031 1 77.62 228 THR B N 1
ATOM 5578 C CA . THR B 1 228 ? -5.008 -56.719 -33.594 1 77.62 228 THR B CA 1
ATOM 5579 C C . THR B 1 228 ? -4.133 -55.969 -32.594 1 77.62 228 THR B C 1
ATOM 5581 O O . THR B 1 228 ? -2.916 -55.906 -32.781 1 77.62 228 THR B O 1
ATOM 5584 N N . VAL B 1 229 ? -4.707 -55.344 -31.516 1 75.56 229 VAL B N 1
ATOM 5585 C CA . VAL B 1 229 ? -3.982 -54.594 -30.484 1 75.56 229 VAL B CA 1
ATOM 5586 C C . VAL B 1 229 ? -4.426 -55.062 -29.094 1 75.56 229 VAL B C 1
ATOM 5588 O O . VAL B 1 229 ? -5.609 -55.312 -28.875 1 75.56 229 VAL B O 1
ATOM 5591 N N . PRO B 1 230 ? -3.451 -55.312 -28.25 1 76.44 230 PRO B N 1
ATOM 5592 C CA . PRO B 1 230 ? -3.807 -55.781 -26.906 1 76.44 230 PRO B CA 1
ATOM 5593 C C . PRO B 1 230 ? -4.617 -54.75 -26.125 1 76.44 230 PRO B C 1
ATOM 5595 O O . PRO B 1 230 ? -4.465 -53.531 -26.344 1 76.44 230 PRO B O 1
ATOM 5598 N N . TYR B 1 231 ? -5.449 -55.188 -25.141 1 77.12 231 TYR B N 1
ATOM 5599 C CA . TYR B 1 231 ? -6.336 -54.375 -24.312 1 77.12 231 TYR B CA 1
ATOM 5600 C C . TYR B 1 231 ? -5.547 -53.375 -23.516 1 77.12 231 TYR B C 1
ATOM 5602 O O . TYR B 1 231 ? -6.008 -52.25 -23.312 1 77.12 231 TYR B O 1
ATOM 5610 N N . ILE B 1 232 ? -4.32 -53.656 -23.125 1 72.12 232 ILE B N 1
ATOM 5611 C CA . ILE B 1 232 ? -3.482 -52.812 -22.281 1 72.12 232 ILE B CA 1
ATOM 5612 C C . ILE B 1 232 ? -3.145 -51.531 -23.031 1 72.12 232 ILE B C 1
ATOM 5614 O O . ILE B 1 232 ? -2.959 -50.469 -22.422 1 72.12 232 ILE B O 1
ATOM 5618 N N . SER B 1 233 ? -3.162 -51.625 -24.375 1 72.56 233 SER B N 1
ATOM 5619 C CA . SER B 1 233 ? -2.885 -50.438 -25.172 1 72.56 233 SER B CA 1
ATOM 5620 C C . SER B 1 233 ? -3.979 -49.375 -25.016 1 72.56 233 SER B C 1
ATOM 5622 O O . SER B 1 233 ? -3.688 -48.188 -24.891 1 72.56 233 SER B O 1
ATOM 5624 N N . GLY B 1 234 ? -5.219 -49.812 -24.922 1 76.06 234 GLY B N 1
ATOM 5625 C CA . GLY B 1 234 ? -6.332 -48.875 -24.703 1 76.06 234 GLY B CA 1
ATOM 5626 C C . GLY B 1 234 ? -6.309 -48.219 -23.344 1 76.06 234 GLY B C 1
ATOM 5627 O O . GLY B 1 234 ? -6.496 -47 -23.234 1 76.06 234 GLY B O 1
ATOM 5628 N N . VAL B 1 235 ? -6 -48.969 -22.359 1 75.25 235 VAL B N 1
ATOM 5629 C CA . VAL B 1 235 ? -5.957 -48.438 -21 1 75.25 235 VAL B CA 1
ATOM 5630 C C . VAL B 1 235 ? -4.832 -47.438 -20.875 1 75.25 235 VAL B C 1
ATOM 5632 O O . VAL B 1 235 ? -4.992 -46.406 -20.219 1 75.25 235 VAL B O 1
ATOM 5635 N N . THR B 1 236 ? -3.725 -47.719 -21.516 1 71.19 236 THR B N 1
ATOM 5636 C CA . THR B 1 236 ? -2.566 -46.844 -21.484 1 71.19 236 THR B CA 1
ATOM 5637 C C . THR B 1 236 ? -2.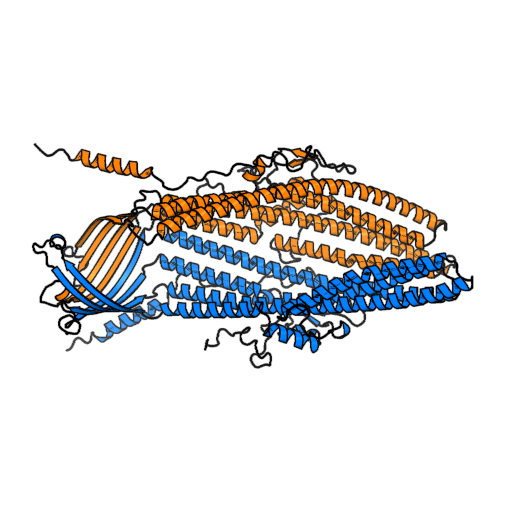887 -45.5 -22.125 1 71.19 236 THR B C 1
ATOM 5639 O O . THR B 1 236 ? -2.557 -44.438 -21.578 1 71.19 236 THR B O 1
ATOM 5642 N N . LEU B 1 237 ? -3.598 -45.5 -23.25 1 73.25 237 LEU B N 1
ATOM 5643 C CA . LEU B 1 237 ? -3.961 -44.281 -23.953 1 73.25 237 LEU B CA 1
ATOM 5644 C C . LEU B 1 237 ? -4.988 -43.469 -23.156 1 73.25 237 LEU B C 1
ATOM 5646 O O . LEU B 1 237 ? -4.941 -42.25 -23.141 1 73.25 237 LEU B O 1
ATOM 5650 N N . GLN B 1 238 ? -5.797 -44.188 -22.5 1 79.69 238 GLN B N 1
ATOM 5651 C CA . GLN B 1 238 ? -6.801 -43.5 -21.672 1 79.69 238 GLN B CA 1
ATOM 5652 C C . GLN B 1 238 ? -6.152 -42.812 -20.484 1 79.69 238 GLN B C 1
ATOM 5654 O O . GLN B 1 238 ? -6.555 -41.719 -20.109 1 79.69 238 GLN B O 1
ATOM 5659 N N . THR B 1 239 ? -5.195 -43.438 -19.875 1 74.31 239 THR B N 1
ATOM 5660 C CA . THR B 1 239 ? -4.457 -42.844 -18.781 1 74.31 239 THR B CA 1
ATOM 5661 C C . THR B 1 239 ? -3.709 -41.594 -19.234 1 74.31 239 THR B C 1
ATOM 5663 O O . THR B 1 239 ? -3.641 -40.594 -18.516 1 74.31 239 THR B O 1
ATOM 5666 N N . GLN B 1 240 ? -3.221 -41.656 -20.438 1 73.94 240 GLN B N 1
ATOM 5667 C CA . GLN B 1 240 ? -2.506 -40.5 -21 1 73.94 240 GLN B CA 1
ATOM 5668 C C . GLN B 1 240 ? -3.453 -39.344 -21.25 1 73.94 240 GLN B C 1
ATOM 5670 O O . GLN B 1 240 ? -3.105 -38.188 -20.984 1 73.94 240 GLN B O 1
ATOM 5675 N N . LEU B 1 241 ? -4.57 -39.625 -21.828 1 81.31 241 LEU B N 1
ATOM 5676 C CA . LEU B 1 241 ? -5.566 -38.594 -22.062 1 81.31 241 LEU B CA 1
ATOM 5677 C C . LEU B 1 241 ? -5.973 -37.938 -20.75 1 81.31 241 LEU B C 1
ATOM 5679 O O . LEU B 1 241 ? -6.051 -36.688 -20.672 1 81.31 241 LEU B O 1
ATOM 5683 N N . ALA B 1 242 ? -6.176 -38.75 -19.75 1 80.06 242 ALA B N 1
ATOM 5684 C CA . ALA B 1 242 ? -6.566 -38.219 -18.453 1 80.06 242 ALA B CA 1
ATOM 5685 C C . ALA B 1 242 ? -5.469 -37.312 -17.891 1 80.06 242 ALA B C 1
ATOM 5687 O O . ALA B 1 242 ? -5.762 -36.281 -17.281 1 80.06 242 ALA B O 1
ATOM 5688 N N . SER B 1 243 ? -4.199 -37.719 -18.078 1 76.06 243 SER B N 1
ATOM 5689 C CA . SER B 1 243 ? -3.062 -36.906 -17.641 1 76.06 243 SER B CA 1
ATOM 5690 C C . SER B 1 243 ? -3.014 -35.562 -18.359 1 76.06 243 SER B C 1
ATOM 5692 O O . SER B 1 243 ? -2.732 -34.531 -17.75 1 76.06 243 SER B O 1
ATOM 5694 N N . LEU B 1 244 ? -3.268 -35.625 -19.656 1 77.5 244 LEU B N 1
ATOM 5695 C CA . LEU B 1 244 ? -3.268 -34.375 -20.453 1 77.5 244 LEU B CA 1
ATOM 5696 C C . LEU B 1 244 ? -4.418 -33.469 -20.031 1 77.5 244 LEU B C 1
ATOM 5698 O O . LEU B 1 244 ? -4.23 -32.281 -19.875 1 77.5 244 LEU B O 1
ATOM 5702 N N . GLU B 1 245 ? -5.555 -34.031 -19.844 1 83.31 245 GLU B N 1
ATOM 5703 C CA . GLU B 1 245 ? -6.734 -33.281 -19.453 1 83.31 245 GLU B CA 1
ATOM 5704 C C . GLU B 1 245 ? -6.551 -32.625 -18.078 1 83.31 245 GLU B C 1
ATOM 5706 O O . GLU B 1 245 ? -7.062 -31.547 -17.828 1 83.31 245 GLU B O 1
ATOM 5711 N N . ALA B 1 246 ? -5.785 -33.219 -17.297 1 78.5 246 ALA B N 1
ATOM 5712 C CA . ALA B 1 246 ? -5.543 -32.75 -15.945 1 78.5 246 ALA B CA 1
ATOM 5713 C C . ALA B 1 246 ? -4.648 -31.516 -15.953 1 78.5 246 ALA B C 1
ATOM 5715 O O . ALA B 1 246 ? -4.543 -30.812 -14.945 1 78.5 246 ALA B O 1
ATOM 5716 N N . THR B 1 247 ? -4.031 -31.188 -17.078 1 82.06 247 THR B N 1
ATOM 5717 C CA . THR B 1 247 ? -3.137 -30.031 -17.141 1 82.06 247 THR B CA 1
ATOM 5718 C C . THR B 1 247 ? -3.904 -28.766 -17.531 1 82.06 247 THR B C 1
ATOM 5720 O O . THR B 1 247 ? -3.41 -27.656 -17.344 1 82.06 247 THR B O 1
ATOM 5723 N N . LEU B 1 248 ? -5.109 -28.953 -18.062 1 87.94 248 LEU B N 1
ATOM 5724 C CA . LEU B 1 248 ? -5.859 -27.844 -18.656 1 87.94 248 LEU B CA 1
ATOM 5725 C C . LEU B 1 248 ? -6.383 -26.906 -17.578 1 87.94 248 LEU B C 1
ATOM 5727 O O . LEU B 1 248 ? -6.27 -25.688 -17.703 1 87.94 248 LEU B O 1
ATOM 5731 N N . PRO B 1 249 ? -6.895 -27.359 -16.438 1 86.69 249 PRO B N 1
ATOM 5732 C CA . PRO B 1 249 ? -7.504 -26.453 -15.461 1 86.69 249 PRO B CA 1
ATOM 5733 C C . PRO B 1 249 ? -6.512 -25.438 -14.906 1 86.69 249 PRO B C 1
ATOM 5735 O O . PRO B 1 249 ? -6.863 -24.281 -14.703 1 86.69 249 PRO B O 1
ATOM 5738 N N . ALA B 1 250 ? -5.266 -25.812 -14.695 1 87 250 ALA B N 1
ATOM 5739 C CA . ALA B 1 250 ? -4.254 -24.891 -14.188 1 87 250 ALA B CA 1
ATOM 5740 C C . ALA B 1 250 ? -3.998 -23.766 -15.172 1 87 250 ALA B C 1
ATOM 5742 O O . ALA B 1 250 ? -3.811 -22.609 -14.773 1 87 250 ALA B O 1
ATOM 5743 N N . LEU B 1 251 ? -3.957 -24.094 -16.453 1 92.38 251 LEU B N 1
ATOM 5744 C CA . LEU B 1 251 ? -3.789 -23.078 -17.5 1 92.38 251 LEU B CA 1
ATOM 5745 C C . LEU B 1 251 ? -4.992 -22.141 -17.531 1 92.38 251 LEU B C 1
ATOM 5747 O O . LEU B 1 251 ? -4.828 -20.922 -17.641 1 92.38 251 LEU B O 1
ATOM 5751 N N . GLU B 1 252 ? -6.148 -22.75 -17.438 1 92.25 252 GLU B N 1
ATOM 5752 C CA . GLU B 1 252 ? -7.375 -21.969 -17.453 1 92.25 252 GLU B CA 1
ATOM 5753 C C . GLU B 1 252 ? -7.465 -21.047 -16.234 1 92.25 252 GLU B C 1
ATOM 5755 O O . GLU B 1 252 ? -7.949 -19.922 -16.344 1 92.25 252 GLU B O 1
ATOM 5760 N N . GLN B 1 253 ? -7.039 -21.516 -15.141 1 90.75 253 GLN B N 1
ATOM 5761 C CA . GLN B 1 253 ? -6.98 -20.703 -13.93 1 90.75 253 GLN B CA 1
ATOM 5762 C C . GLN B 1 253 ? -6.051 -19.516 -14.117 1 90.75 253 GLN B C 1
ATOM 5764 O O . GLN B 1 253 ? -6.406 -18.375 -13.789 1 9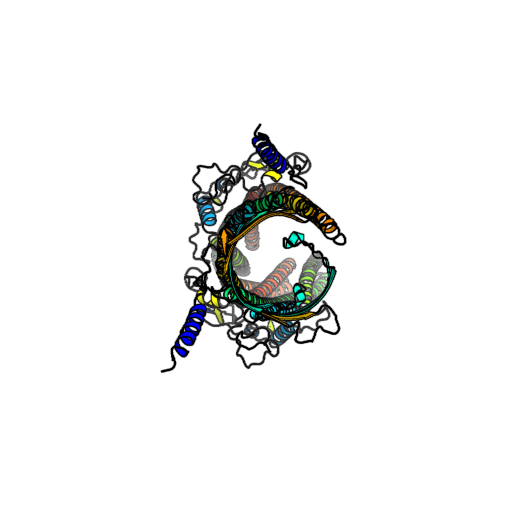0.75 253 GLN B O 1
ATOM 5769 N N . GLY B 1 254 ? -4.832 -19.812 -14.641 1 93.81 254 GLY B N 1
ATOM 5770 C CA . GLY B 1 254 ? -3.906 -18.719 -14.922 1 93.81 254 GLY B CA 1
ATOM 5771 C C . GLY B 1 254 ? -4.477 -17.688 -15.875 1 93.81 254 GLY B C 1
ATOM 5772 O O . GLY B 1 254 ? -4.332 -16.484 -15.641 1 93.81 254 GLY B O 1
ATOM 5773 N N . ARG B 1 255 ? -5.148 -18.172 -16.891 1 94.69 255 ARG B N 1
ATOM 5774 C CA . ARG B 1 255 ? -5.797 -17.297 -17.859 1 94.69 255 ARG B CA 1
ATOM 5775 C C . ARG B 1 255 ? -6.871 -16.438 -17.203 1 94.69 255 ARG B C 1
ATOM 5777 O O . ARG B 1 255 ? -6.957 -15.234 -17.453 1 94.69 255 ARG B O 1
ATOM 5784 N N . GLY B 1 256 ? -7.727 -17.016 -16.406 1 91.88 256 GLY B N 1
ATOM 5785 C CA . GLY B 1 256 ? -8.766 -16.297 -15.688 1 91.88 256 GLY B CA 1
ATOM 5786 C C . GLY B 1 256 ? -8.219 -15.242 -14.75 1 91.88 256 GLY B C 1
ATOM 5787 O O . GLY B 1 256 ? -8.742 -14.133 -14.68 1 91.88 256 GLY B O 1
ATOM 5788 N N . GLN B 1 257 ? -7.137 -15.57 -14.031 1 93.5 257 GLN B N 1
ATOM 5789 C CA . GLN B 1 257 ? -6.492 -14.625 -13.125 1 93.5 257 GLN B CA 1
ATOM 5790 C C . GLN B 1 257 ? -5.938 -13.422 -13.883 1 93.5 257 GLN B C 1
ATOM 5792 O O . GLN B 1 257 ? -6.062 -12.289 -13.43 1 93.5 257 GLN B O 1
ATOM 5797 N N . ALA B 1 258 ? -5.32 -13.68 -14.992 1 94.88 258 ALA B N 1
ATOM 5798 C CA . ALA B 1 258 ? -4.816 -12.594 -15.82 1 94.88 258 ALA B CA 1
ATOM 5799 C C . ALA B 1 258 ? -5.953 -11.703 -16.312 1 94.88 258 ALA B C 1
ATOM 5801 O O . ALA B 1 258 ? -5.816 -10.477 -16.344 1 94.88 258 ALA B O 1
ATOM 5802 N N . GLU B 1 259 ? -7.004 -12.336 -16.656 1 93.69 259 GLU B N 1
ATOM 5803 C CA . GLU B 1 259 ? -8.164 -11.586 -17.125 1 93.69 259 GLU B CA 1
ATOM 5804 C C . GLU B 1 259 ? -8.734 -10.695 -16.016 1 93.69 259 GLU B C 1
ATOM 5806 O O . GLU B 1 259 ? -9.031 -9.523 -16.25 1 93.69 259 GLU B O 1
ATOM 5811 N N . HIS B 1 260 ? -8.914 -11.195 -14.867 1 92.62 260 HIS B N 1
ATOM 5812 C CA . HIS B 1 260 ? -9.438 -10.422 -13.742 1 92.62 260 HIS B CA 1
ATOM 5813 C C . HIS B 1 260 ? -8.5 -9.281 -13.383 1 92.62 260 HIS B C 1
ATOM 5815 O O . HIS B 1 260 ? -8.953 -8.172 -13.07 1 92.62 260 HIS B O 1
ATOM 5821 N N . LEU B 1 261 ? -7.16 -9.602 -13.391 1 94.06 261 LEU B N 1
ATOM 5822 C CA . LEU B 1 261 ? -6.188 -8.547 -13.102 1 94.06 261 LEU B CA 1
ATOM 5823 C C . LEU B 1 261 ? -6.297 -7.418 -14.117 1 94.06 261 LEU B C 1
ATOM 5825 O O . LEU B 1 261 ? -6.273 -6.242 -13.75 1 94.06 261 LEU B O 1
ATOM 5829 N N . LEU B 1 262 ? -6.434 -7.793 -15.375 1 94.75 262 LEU B N 1
ATOM 5830 C CA . LEU B 1 262 ? -6.574 -6.789 -16.422 1 94.75 262 LEU B CA 1
ATOM 5831 C C . LEU B 1 262 ? -7.828 -5.949 -16.203 1 94.75 262 LEU B C 1
ATOM 5833 O O . LEU B 1 262 ? -7.789 -4.723 -16.328 1 94.75 262 LEU B O 1
ATOM 5837 N N . ASP B 1 263 ? -8.93 -6.551 -15.836 1 92.88 263 ASP B N 1
ATOM 5838 C CA . ASP B 1 263 ? -10.164 -5.836 -15.547 1 92.88 263 ASP B CA 1
ATOM 5839 C C . ASP B 1 263 ? -9.969 -4.816 -14.43 1 92.88 263 ASP B C 1
ATOM 5841 O O . ASP B 1 263 ? -10.352 -3.654 -14.562 1 92.88 263 ASP B O 1
ATOM 5845 N N . THR B 1 264 ? -9.32 -5.262 -13.375 1 92.75 264 THR B N 1
ATOM 5846 C CA . THR B 1 264 ? -9.117 -4.391 -12.219 1 92.75 264 THR B CA 1
ATOM 5847 C C . THR B 1 264 ? -8.211 -3.217 -12.578 1 92.75 264 THR B C 1
ATOM 5849 O O . THR B 1 264 ? -8.445 -2.088 -12.141 1 92.75 264 THR B O 1
ATOM 5852 N N . LEU B 1 265 ? -7.168 -3.479 -13.414 1 94.75 265 LEU B N 1
ATOM 5853 C CA . LEU B 1 265 ? -6.285 -2.41 -13.875 1 94.75 265 LEU B CA 1
ATOM 5854 C C . LEU B 1 265 ? -7.051 -1.391 -14.711 1 94.75 265 LEU B C 1
ATOM 5856 O O . LEU B 1 265 ? -6.723 -0.202 -14.703 1 94.75 265 LEU B O 1
ATOM 5860 N N . MET B 1 266 ? -8.094 -1.834 -15.359 1 93.44 266 MET B N 1
ATOM 5861 C CA . MET B 1 266 ? -8.883 -0.981 -16.25 1 93.44 266 MET B CA 1
ATOM 5862 C C . MET B 1 266 ?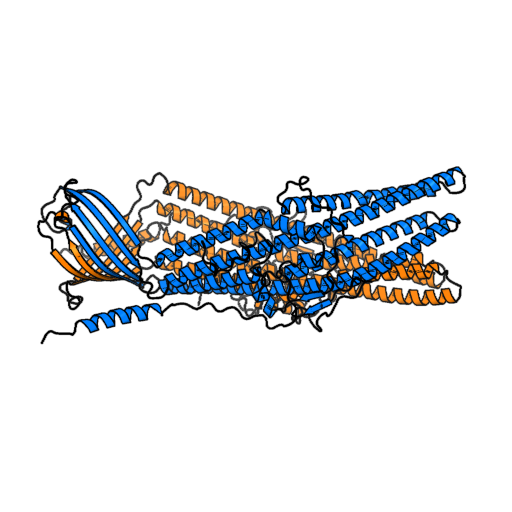 -10.07 -0.378 -15.508 1 93.44 266 MET B C 1
ATOM 5864 O O . MET B 1 266 ? -10.914 0.292 -16.109 1 93.44 266 MET B O 1
ATOM 5868 N N . ASN B 1 267 ? -10.195 -0.619 -14.195 1 93.5 267 ASN B N 1
ATOM 5869 C CA . ASN B 1 267 ? -11.242 -0.075 -13.336 1 93.5 267 ASN B CA 1
ATOM 5870 C C . ASN B 1 267 ? -12.594 -0.728 -13.617 1 93.5 267 ASN B C 1
ATOM 5872 O O . ASN B 1 267 ? -13.625 -0.06 -13.578 1 93.5 267 ASN B O 1
ATOM 5876 N N . TYR B 1 268 ? -12.523 -1.977 -14.023 1 91 268 TYR B N 1
ATOM 5877 C CA . TYR B 1 268 ? -13.742 -2.775 -14.172 1 91 268 TYR B CA 1
ATOM 5878 C C . TYR B 1 268 ? -13.805 -3.865 -13.109 1 91 268 TYR B C 1
ATOM 5880 O O . TYR B 1 268 ? -12.773 -4.375 -12.672 1 91 268 TYR B O 1
ATOM 5888 N N . ALA B 1 269 ? -15.078 -4.184 -12.758 1 89.25 269 ALA B N 1
ATOM 5889 C CA . ALA B 1 269 ? -15.258 -5.414 -11.992 1 89.25 269 ALA B CA 1
ATOM 5890 C C . ALA B 1 269 ? -14.867 -6.637 -12.82 1 89.25 269 ALA B C 1
ATOM 5892 O O . ALA B 1 269 ? -15 -6.629 -14.047 1 89.25 269 ALA B O 1
ATOM 5893 N N . PRO B 1 270 ? -14.367 -7.617 -12.125 1 86.81 270 PRO B N 1
ATOM 5894 C CA . PRO B 1 270 ? -13.961 -8.805 -12.883 1 86.81 270 PRO B CA 1
ATOM 5895 C C . PRO B 1 270 ? -15.07 -9.336 -13.781 1 86.81 270 PRO B C 1
ATOM 5897 O O . PRO B 1 270 ? -16.219 -9.484 -13.344 1 86.81 270 PRO B O 1
ATOM 5900 N N . GLY B 1 271 ? -14.719 -9.656 -15.008 1 81.44 271 GLY B N 1
ATOM 5901 C CA . GLY B 1 271 ? -15.656 -10.227 -15.969 1 81.44 271 GLY B CA 1
ATOM 5902 C C . GLY B 1 271 ? -16.5 -9.188 -16.672 1 81.44 271 GLY B C 1
ATOM 5903 O O . GLY B 1 271 ? -17.266 -9.508 -17.594 1 81.44 271 GLY B O 1
ATOM 5904 N N . GLU B 1 272 ? -16.422 -7.969 -16.234 1 82.5 272 GLU B N 1
ATOM 5905 C CA . GLU B 1 272 ? -17.25 -6.93 -16.828 1 82.5 272 GLU B CA 1
ATOM 5906 C C . GLU B 1 272 ? -16.5 -6.172 -17.922 1 82.5 272 GLU B C 1
ATOM 5908 O O . GLU B 1 272 ? -17.109 -5.469 -18.734 1 82.5 272 GLU B O 1
ATOM 5913 N N . GLY B 1 273 ? -15.227 -6.336 -17.812 1 76.94 273 GLY B N 1
ATOM 5914 C CA . GLY B 1 273 ? -14.453 -5.637 -18.828 1 76.94 273 GLY B CA 1
ATOM 5915 C C . GLY B 1 273 ? -14.492 -6.32 -20.188 1 76.94 273 GLY B C 1
ATOM 5916 O O . GLY B 1 273 ? -14.523 -7.551 -20.266 1 76.94 273 GLY B O 1
ATOM 5917 N N . LEU B 1 274 ? -14.992 -5.555 -21.156 1 67.75 274 LEU B N 1
ATOM 5918 C CA . LEU B 1 274 ? -14.938 -6.086 -22.516 1 67.75 274 LEU B CA 1
ATOM 5919 C C . LEU B 1 274 ? -13.562 -5.852 -23.141 1 67.75 274 LEU B C 1
ATOM 5921 O O . LEU B 1 274 ? -13.43 -5.078 -24.094 1 67.75 274 LEU B O 1
ATOM 5925 N N . THR B 1 275 ? -12.641 -6.488 -22.406 1 71.88 275 THR B N 1
ATOM 5926 C CA . THR B 1 275 ? -11.312 -6.215 -22.938 1 71.88 275 THR B CA 1
ATOM 5927 C C . THR B 1 275 ? -11.039 -7.062 -24.172 1 71.88 275 THR B C 1
ATOM 5929 O O . THR B 1 275 ? -11.422 -8.234 -24.234 1 71.88 275 THR B O 1
ATOM 5932 N N . ALA B 1 276 ? -10.523 -6.434 -25.188 1 80.69 276 ALA B N 1
ATOM 5933 C CA . ALA B 1 276 ? -10.195 -7.066 -26.453 1 80.69 276 ALA B CA 1
ATOM 5934 C C . ALA B 1 276 ? -9.289 -8.281 -26.25 1 80.69 276 ALA B C 1
ATOM 5936 O O . ALA B 1 276 ? -8.414 -8.266 -25.391 1 80.69 276 ALA B O 1
ATOM 5937 N N . GLN B 1 277 ? -9.672 -9.289 -27 1 89.38 277 GLN B N 1
ATOM 5938 C CA . GLN B 1 277 ? -8.797 -10.453 -27 1 89.38 277 GLN B CA 1
ATOM 5939 C C . GLN B 1 277 ? -7.562 -10.211 -27.859 1 89.38 277 GLN B C 1
ATOM 5941 O O . GLN B 1 277 ? -7.691 -9.898 -29.047 1 89.38 277 GLN B O 1
ATOM 5946 N N . ILE B 1 278 ? -6.387 -10.32 -27.234 1 93.94 278 ILE B N 1
ATOM 5947 C CA . ILE B 1 278 ? -5.117 -10.133 -27.938 1 93.94 278 ILE B CA 1
ATOM 5948 C C . ILE B 1 278 ? -4.312 -11.43 -27.891 1 93.94 278 ILE B C 1
ATOM 5950 O O . ILE B 1 278 ? -4.027 -11.953 -26.812 1 93.94 278 ILE B O 1
ATOM 5954 N N . SER B 1 279 ? -4.016 -11.953 -29.031 1 95.25 279 SER B N 1
ATOM 5955 C CA . SER B 1 279 ? -3.189 -13.148 -29.109 1 95.25 279 SER B CA 1
ATOM 5956 C C . SER B 1 279 ? -1.713 -12.797 -29.25 1 95.25 279 SER B C 1
ATOM 5958 O O . SER B 1 279 ? -1.366 -11.641 -29.484 1 95.25 279 SER B O 1
ATOM 5960 N N . LEU B 1 280 ? -0.864 -13.797 -29.016 1 94.25 280 LEU B N 1
ATOM 5961 C CA . LEU B 1 280 ? 0.565 -13.562 -29.188 1 94.25 280 LEU B CA 1
ATOM 5962 C C . LEU B 1 280 ? 0.878 -13.125 -30.609 1 94.25 280 LEU B C 1
ATOM 5964 O O . LEU B 1 280 ? 1.799 -12.336 -30.828 1 94.25 280 LEU B O 1
ATOM 5968 N N . ALA B 1 281 ? 0.059 -13.602 -31.562 1 91.88 281 ALA B N 1
ATOM 5969 C CA . ALA B 1 281 ? 0.254 -13.266 -32.969 1 91.88 281 ALA B CA 1
ATOM 5970 C C . ALA B 1 281 ? -0.088 -11.805 -33.25 1 91.88 281 ALA B C 1
ATOM 5972 O O . ALA B 1 281 ? 0.334 -11.242 -34.25 1 91.88 281 ALA B O 1
ATOM 5973 N N . ASP B 1 282 ? -0.866 -11.188 -32.344 1 94.44 282 ASP B N 1
ATOM 5974 C CA . ASP B 1 282 ? -1.235 -9.781 -32.469 1 94.44 282 ASP B CA 1
ATOM 5975 C C . ASP B 1 282 ? -0.09 -8.867 -32.031 1 94.44 282 ASP B C 1
ATOM 5977 O O . ASP B 1 282 ? -0.139 -7.656 -32.219 1 94.44 282 ASP B O 1
ATOM 5981 N N . LEU B 1 283 ? 0.904 -9.469 -31.438 1 96.06 283 LEU B N 1
ATOM 5982 C CA . LEU B 1 283 ? 2.029 -8.703 -30.906 1 96.06 283 LEU B CA 1
ATOM 5983 C C . LEU B 1 283 ? 3.283 -8.93 -31.75 1 96.06 283 LEU B C 1
ATOM 5985 O O . LEU B 1 283 ? 3.533 -10.047 -32.219 1 96.06 283 LEU B O 1
ATOM 5989 N N . SER B 1 284 ? 3.992 -7.863 -31.953 1 95.12 284 SER B N 1
ATOM 5990 C CA . SER B 1 284 ? 5.297 -7.973 -32.594 1 95.12 284 SER B CA 1
ATOM 5991 C C . SER B 1 284 ? 6.426 -7.719 -31.609 1 95.12 284 SER B C 1
ATOM 5993 O O . SER B 1 284 ? 6.387 -6.746 -30.844 1 95.12 284 SER B O 1
ATOM 5995 N N . LEU B 1 285 ? 7.336 -8.641 -31.594 1 94.69 285 LEU B N 1
ATOM 5996 C CA . LEU B 1 285 ? 8.508 -8.438 -30.75 1 94.69 285 LEU B CA 1
ATOM 5997 C C . LEU B 1 285 ? 9.367 -7.293 -31.281 1 94.69 285 LEU B C 1
ATOM 5999 O O . LEU B 1 285 ? 9.82 -7.328 -32.406 1 94.69 285 LEU B O 1
ATOM 6003 N N . PRO B 1 286 ? 9.562 -6.273 -30.484 1 94.44 286 PRO B N 1
ATOM 6004 C CA . PRO B 1 286 ? 10.43 -5.184 -30.938 1 94.44 286 PRO B CA 1
ATOM 6005 C C . PRO B 1 286 ? 11.844 -5.652 -31.281 1 94.44 286 PRO B C 1
ATOM 6007 O O . PRO B 1 286 ? 12.477 -6.34 -30.469 1 94.44 286 PRO B O 1
ATOM 6010 N N . LYS B 1 287 ? 12.289 -5.289 -32.438 1 92 287 LYS B N 1
ATOM 6011 C CA . LYS B 1 287 ? 13.586 -5.742 -32.938 1 92 287 LYS B CA 1
ATOM 6012 C C . LYS B 1 287 ? 14.719 -4.887 -32.375 1 92 287 LYS B C 1
ATOM 6014 O O . LYS B 1 287 ? 15.727 -5.418 -31.891 1 92 287 LYS B O 1
ATOM 6019 N N . ASP B 1 288 ? 14.531 -3.559 -32.469 1 91.38 288 ASP B N 1
ATOM 6020 C CA . ASP B 1 288 ? 15.531 -2.625 -31.969 1 91.38 288 ASP B CA 1
ATOM 6021 C C . ASP B 1 288 ? 15.148 -2.119 -30.578 1 91.38 288 ASP B C 1
ATOM 6023 O O . ASP B 1 288 ? 14.141 -1.434 -30.422 1 91.38 288 ASP B O 1
ATOM 6027 N N . LEU B 1 289 ? 15.945 -2.502 -29.641 1 94.75 289 LEU B N 1
ATOM 6028 C CA . LEU B 1 289 ? 15.68 -2.121 -28.266 1 94.75 289 LEU B CA 1
ATOM 6029 C C . LEU B 1 289 ? 16.609 -0.99 -27.828 1 94.75 289 LEU B C 1
ATOM 6031 O O . LEU B 1 289 ? 17.812 -1.2 -27.641 1 94.75 289 LEU B O 1
ATOM 6035 N N . PRO B 1 290 ? 16.031 0.175 -27.688 1 92.81 290 PRO B N 1
ATOM 6036 C CA . PRO B 1 290 ? 16.859 1.265 -27.172 1 92.81 290 PRO B CA 1
ATOM 6037 C C . PRO B 1 290 ? 17.312 1.036 -25.734 1 92.81 290 PRO B C 1
ATOM 6039 O O . PRO B 1 290 ? 16.516 0.6 -24.891 1 92.81 290 PRO B O 1
ATOM 6042 N N . VAL B 1 291 ? 18.562 1.261 -25.453 1 92 291 VAL B N 1
ATOM 6043 C CA . VAL B 1 291 ? 19.109 1.169 -24.109 1 92 291 VAL B CA 1
ATOM 6044 C C . VAL B 1 291 ? 19.797 2.479 -23.734 1 92 291 VAL B C 1
ATOM 6046 O O . VAL B 1 291 ? 20.906 2.752 -24.203 1 92 291 VAL B O 1
ATOM 6049 N N . THR B 1 292 ? 19.109 3.225 -22.891 1 90.94 292 THR B N 1
ATOM 6050 C CA . THR B 1 292 ? 19.688 4.492 -22.469 1 90.94 292 THR B CA 1
ATOM 6051 C C . THR B 1 292 ? 20.969 4.262 -21.656 1 90.94 292 THR B C 1
ATOM 6053 O O . THR B 1 292 ? 21.109 3.24 -20.984 1 90.94 292 THR B O 1
ATOM 6056 N N . LEU B 1 293 ? 21.844 5.316 -21.688 1 90.88 293 LEU B N 1
ATOM 6057 C CA . LEU B 1 293 ? 23.078 5.227 -20.906 1 90.88 293 LEU B CA 1
ATOM 6058 C C . LEU B 1 293 ? 22.797 5.43 -19.422 1 90.88 293 LEU B C 1
ATOM 6060 O O . LEU B 1 293 ? 21.859 6.121 -19.047 1 90.88 293 LEU B O 1
ATOM 6064 N N . PRO B 1 294 ? 23.656 4.777 -18.578 1 93.06 294 PRO B N 1
ATOM 6065 C CA . PRO B 1 294 ? 23.484 4.945 -17.125 1 93.06 294 PRO B CA 1
ATOM 6066 C C . PRO B 1 294 ? 23.422 6.41 -16.703 1 93.06 294 PRO B C 1
ATOM 6068 O O . PRO B 1 294 ? 22.594 6.773 -15.875 1 93.06 294 PRO B O 1
ATOM 6071 N N . SER B 1 295 ? 24.219 7.312 -17.297 1 93.12 295 SER B N 1
ATOM 6072 C CA . SER B 1 295 ? 24.25 8.727 -16.953 1 93.12 295 SER B CA 1
ATOM 6073 C C . SER B 1 295 ? 22.938 9.414 -17.297 1 93.12 295 SER B C 1
ATOM 6075 O O . SER B 1 295 ? 22.516 10.359 -16.625 1 93.12 295 SER B O 1
ATOM 6077 N N . THR B 1 296 ? 22.328 8.953 -18.344 1 93.25 296 THR B N 1
ATOM 6078 C CA . THR B 1 296 ? 21.062 9.523 -18.781 1 93.25 296 THR B CA 1
ATOM 6079 C C . THR B 1 296 ? 19.906 8.945 -17.984 1 93.25 296 THR B C 1
ATOM 6081 O O . THR B 1 296 ? 18.922 9.641 -17.703 1 93.25 296 THR B O 1
ATOM 6084 N N . LEU B 1 297 ? 20.031 7.664 -17.594 1 94.5 297 LEU B N 1
ATOM 6085 C CA . LEU B 1 297 ? 18.984 6.965 -16.844 1 94.5 297 LEU B CA 1
ATOM 6086 C C . LEU B 1 297 ? 18.641 7.707 -15.562 1 94.5 297 LEU B C 1
ATOM 6088 O O . LEU B 1 297 ? 17.469 7.863 -15.227 1 94.5 297 LEU B O 1
ATOM 6092 N N . VAL B 1 298 ? 19.672 8.211 -14.844 1 95.31 298 VAL B N 1
ATOM 6093 C CA . VAL B 1 298 ? 19.484 8.82 -13.531 1 95.31 298 VAL B CA 1
ATOM 6094 C C . VAL B 1 298 ? 18.781 10.164 -13.68 1 95.31 298 VAL B C 1
ATOM 6096 O O . VAL B 1 298 ? 18.266 10.711 -12.703 1 95.31 298 VAL B O 1
ATOM 6099 N N . ARG B 1 299 ? 18.703 10.695 -14.953 1 95.12 299 ARG B N 1
ATOM 6100 C CA . ARG B 1 299 ? 18.062 11.984 -15.211 1 95.12 299 ARG B CA 1
ATOM 6101 C C . ARG B 1 299 ? 16.656 11.789 -15.789 1 95.12 299 ARG B C 1
ATOM 6103 O O . ARG B 1 299 ? 15.977 12.766 -16.109 1 95.12 299 ARG B O 1
ATOM 6110 N N . GLN B 1 300 ? 16.281 10.516 -15.898 1 94 300 GLN B N 1
ATOM 6111 C CA . GLN B 1 300 ? 15.023 10.297 -16.625 1 94 300 GLN B CA 1
ATOM 6112 C C . GLN B 1 300 ? 14.086 9.383 -15.828 1 94 300 GLN B C 1
ATOM 6114 O O . GLN B 1 300 ? 12.867 9.586 -15.836 1 94 300 GLN B O 1
ATOM 6119 N N . ARG B 1 301 ? 14.594 8.352 -15.109 1 96.31 301 ARG B N 1
ATOM 6120 C CA . ARG B 1 301 ? 13.742 7.363 -14.453 1 96.31 301 ARG B CA 1
ATOM 6121 C C . ARG B 1 301 ? 12.992 7.973 -13.273 1 96.31 301 ARG B C 1
ATOM 6123 O O . ARG B 1 301 ? 13.609 8.555 -12.375 1 96.31 301 ARG B O 1
ATOM 6130 N N . PRO B 1 302 ? 11.695 7.777 -13.211 1 97.38 302 PRO B N 1
ATOM 6131 C CA . PRO B 1 302 ? 10.859 8.516 -12.258 1 97.38 302 PRO B CA 1
ATOM 6132 C C . PRO B 1 302 ? 11.234 8.227 -10.805 1 97.38 302 PRO B C 1
ATOM 6134 O O . PRO B 1 302 ? 11.242 9.141 -9.977 1 97.38 302 PRO B O 1
ATOM 6137 N N . ASP B 1 303 ? 11.57 7.004 -10.398 1 97.81 303 ASP B N 1
ATOM 6138 C CA . ASP B 1 303 ? 11.867 6.703 -9 1 97.81 303 ASP B CA 1
ATOM 6139 C C . ASP B 1 303 ? 13.18 7.344 -8.57 1 97.81 303 ASP B C 1
ATOM 6141 O O . ASP B 1 303 ? 13.328 7.762 -7.418 1 97.81 303 ASP B O 1
ATOM 6145 N N . ILE B 1 304 ? 14.117 7.5 -9.438 1 98.12 304 ILE B N 1
ATOM 6146 C CA . ILE B 1 304 ? 15.375 8.172 -9.141 1 98.12 304 ILE B CA 1
ATOM 6147 C C . ILE B 1 304 ? 15.141 9.672 -9 1 98.12 304 ILE B C 1
ATOM 6149 O O . ILE B 1 304 ? 15.656 10.312 -8.078 1 98.12 304 ILE B O 1
ATOM 6153 N N . LEU B 1 305 ? 14.336 10.203 -9.93 1 98 305 LEU B N 1
ATOM 6154 C CA . LEU B 1 305 ? 14.023 11.625 -9.875 1 98 305 LEU B CA 1
ATOM 6155 C C . LEU B 1 305 ? 13.258 11.961 -8.602 1 98 305 LEU B C 1
ATOM 6157 O O . LEU B 1 305 ? 13.453 13.031 -8.023 1 98 305 LEU B O 1
ATOM 6161 N N . ALA B 1 306 ? 12.367 11.023 -8.156 1 98.19 306 ALA B N 1
ATOM 6162 C CA . ALA B 1 306 ? 11.664 11.211 -6.891 1 98.19 306 ALA B CA 1
ATOM 6163 C C . ALA B 1 306 ? 12.648 11.25 -5.723 1 98.19 306 ALA B C 1
ATOM 6165 O O . ALA B 1 306 ? 12.547 12.117 -4.848 1 98.19 306 ALA B O 1
ATOM 6166 N N . ALA B 1 307 ? 13.594 10.375 -5.715 1 98.44 307 ALA B N 1
ATOM 6167 C CA . ALA B 1 307 ? 14.625 10.367 -4.676 1 98.44 307 ALA B CA 1
ATOM 6168 C C . ALA B 1 307 ? 15.445 11.648 -4.711 1 98.44 307 ALA B C 1
ATOM 6170 O O . ALA B 1 307 ? 15.82 12.188 -3.666 1 98.44 307 ALA B O 1
ATOM 6171 N N . GLU B 1 308 ? 15.758 12.156 -5.914 1 98.38 308 GLU B N 1
ATOM 6172 C CA . GLU B 1 308 ? 16.469 13.414 -6.074 1 98.38 308 GLU B CA 1
ATOM 6173 C C . GLU B 1 308 ? 15.688 14.586 -5.48 1 98.38 308 GLU B C 1
ATOM 6175 O O . GLU B 1 308 ? 16.25 15.453 -4.824 1 98.38 308 GLU B O 1
ATOM 6180 N N . ALA B 1 309 ? 14.391 14.555 -5.715 1 98.44 309 ALA B N 1
ATOM 6181 C CA . ALA B 1 309 ? 13.531 15.602 -5.164 1 98.44 309 ALA B CA 1
ATOM 6182 C C . ALA B 1 309 ? 13.57 15.594 -3.637 1 98.44 309 ALA B C 1
ATOM 6184 O O . ALA B 1 309 ? 13.516 16.656 -3.002 1 98.44 309 ALA B O 1
ATOM 6185 N N . GLN B 1 310 ? 13.727 14.445 -3.037 1 98.38 310 GLN B N 1
ATOM 6186 C CA . GLN B 1 310 ? 13.828 14.352 -1.586 1 98.38 310 GLN B CA 1
ATOM 6187 C C . GLN B 1 310 ? 15.148 14.938 -1.091 1 98.38 310 GLN B C 1
ATOM 6189 O O . GLN B 1 310 ? 15.195 15.586 -0.046 1 98.38 310 GLN B O 1
ATOM 6194 N N . VAL B 1 311 ? 16.203 14.719 -1.85 1 98.62 311 VAL B N 1
ATOM 6195 C CA . VAL B 1 311 ? 17.484 15.328 -1.507 1 98.62 311 VAL B CA 1
ATOM 6196 C C . VAL B 1 311 ? 17.344 16.844 -1.537 1 98.62 311 VAL B C 1
ATOM 6198 O O . VAL B 1 311 ? 17.859 17.547 -0.646 1 98.62 311 VAL B O 1
ATOM 6201 N N . HIS B 1 312 ? 16.641 17.344 -2.545 1 98.75 312 HIS B N 1
ATOM 6202 C CA . HIS B 1 312 ? 16.406 18.781 -2.654 1 98.75 312 HIS B CA 1
ATOM 6203 C C . HIS B 1 312 ? 15.633 19.312 -1.453 1 98.75 312 HIS B C 1
ATOM 6205 O O . HIS B 1 312 ? 15.992 20.328 -0.873 1 98.75 312 HIS B O 1
ATOM 6211 N N . GLN B 1 313 ? 14.594 18.562 -1.024 1 98.62 313 GLN B N 1
ATOM 6212 C CA . GLN B 1 313 ? 13.766 18.938 0.116 1 98.62 313 GLN B CA 1
ATOM 6213 C C . GLN B 1 313 ? 14.602 19.062 1.388 1 98.62 313 GLN B C 1
ATOM 6215 O O . GLN B 1 313 ? 14.508 20.047 2.115 1 98.62 313 GLN B O 1
ATOM 6220 N N . PHE B 1 314 ? 15.422 18.094 1.612 1 98.44 314 PHE B N 1
ATOM 6221 C CA . PHE B 1 314 ? 16.172 18.047 2.861 1 98.44 314 PHE B CA 1
ATOM 6222 C C . PHE B 1 314 ? 17.344 19.016 2.822 1 98.44 314 PHE B C 1
ATOM 6224 O O . PHE B 1 314 ? 17.781 19.516 3.863 1 98.44 314 PHE B O 1
ATOM 6231 N N . THR B 1 315 ? 17.859 19.375 1.569 1 98.62 315 THR B N 1
ATOM 6232 C CA . THR B 1 315 ? 18.812 20.469 1.438 1 98.62 315 THR B CA 1
ATOM 6233 C C 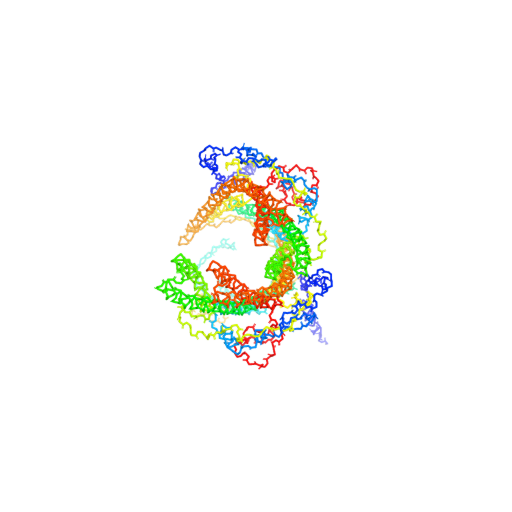. THR B 1 315 ? 18.203 21.781 1.898 1 98.62 315 THR B C 1
ATOM 6235 O O . THR B 1 315 ? 18.812 22.531 2.672 1 98.62 315 THR B O 1
ATOM 6238 N N . ALA B 1 316 ? 17 21.984 1.426 1 98.62 316 ALA B N 1
ATOM 6239 C CA . ALA B 1 316 ? 16.297 23.203 1.804 1 98.62 316 ALA B CA 1
ATOM 6240 C C . ALA B 1 316 ? 16.047 23.25 3.309 1 98.62 316 ALA B C 1
ATOM 6242 O O . ALA B 1 316 ? 16.125 24.312 3.924 1 98.62 316 ALA B O 1
ATOM 6243 N N . ASN B 1 317 ? 15.852 22.156 3.938 1 98.62 317 ASN B N 1
ATOM 6244 C CA . ASN B 1 317 ? 15.555 22.109 5.367 1 98.62 317 ASN B CA 1
ATOM 6245 C C . ASN B 1 317 ? 16.781 22.453 6.207 1 98.62 317 ASN B C 1
ATOM 6247 O O . ASN B 1 317 ? 16.641 22.938 7.336 1 98.62 317 ASN B O 1
ATOM 6251 N N . ILE B 1 318 ? 17.969 22.234 5.676 1 98.69 318 ILE B N 1
ATOM 6252 C CA . ILE B 1 318 ? 19.172 22.719 6.359 1 98.69 318 ILE B CA 1
ATOM 6253 C C . ILE B 1 318 ? 19.141 24.234 6.445 1 98.69 318 ILE B C 1
ATOM 6255 O O . ILE B 1 318 ? 19.5 24.812 7.48 1 98.69 318 ILE B O 1
ATOM 6259 N N . GLY B 1 319 ? 18.719 24.797 5.324 1 98.5 319 GLY B N 1
ATOM 6260 C CA . GLY B 1 319 ? 18.578 26.25 5.328 1 98.5 319 GLY B CA 1
ATOM 6261 C C . GLY B 1 319 ? 17.562 26.75 6.324 1 98.5 319 GLY B C 1
ATOM 6262 O O . GLY B 1 319 ? 17.781 27.75 7.004 1 98.5 319 GLY B O 1
ATOM 6263 N N . VAL B 1 320 ? 16.438 26.031 6.473 1 98.38 320 VAL B N 1
ATOM 6264 C CA . VAL B 1 320 ? 15.414 26.391 7.441 1 98.38 320 VAL B CA 1
ATOM 6265 C C . VAL B 1 320 ? 15.977 26.297 8.852 1 98.38 320 VAL B C 1
ATOM 6267 O O . VAL B 1 320 ? 15.812 27.219 9.656 1 98.38 320 VAL B O 1
ATOM 6270 N N . ALA B 1 321 ? 16.641 25.203 9.164 1 98.44 321 ALA B N 1
ATOM 6271 C CA . ALA B 1 321 ? 17.219 25 10.484 1 98.44 321 ALA B CA 1
ATOM 6272 C C . ALA B 1 321 ? 18.281 26.047 10.789 1 98.44 321 ALA B C 1
ATOM 6274 O O . ALA B 1 321 ? 18.422 26.5 11.93 1 98.44 321 ALA B O 1
ATOM 6275 N N . THR B 1 322 ? 19.062 26.453 9.781 1 98.25 322 THR B N 1
ATOM 6276 C CA . THR B 1 322 ? 20.078 27.484 9.945 1 98.25 322 THR B CA 1
ATOM 6277 C C . THR B 1 322 ? 19.453 28.844 10.234 1 98.25 322 THR B C 1
ATOM 6279 O O . THR B 1 322 ? 19.891 29.562 11.125 1 98.25 322 THR B O 1
ATOM 6282 N N . ALA B 1 323 ? 18.422 29.078 9.508 1 97.62 323 ALA B N 1
ATOM 6283 C CA . ALA B 1 323 ? 17.734 30.359 9.695 1 97.62 323 ALA B CA 1
ATOM 6284 C C . ALA B 1 323 ? 17.125 30.453 11.086 1 97.62 323 ALA B C 1
ATOM 6286 O O . ALA B 1 323 ? 17.062 31.531 11.672 1 97.62 323 ALA B O 1
ATOM 6287 N N . ASN B 1 324 ? 16.75 29.328 11.648 1 97.12 324 ASN B N 1
ATOM 6288 C CA . ASN B 1 324 ? 16.125 29.312 12.977 1 97.12 324 ASN B CA 1
ATOM 6289 C C . ASN B 1 324 ? 17.125 29.703 14.062 1 97.12 324 ASN B C 1
ATOM 6291 O O . ASN B 1 324 ? 16.734 30.031 15.18 1 97.12 324 ASN B O 1
ATOM 6295 N N . MET B 1 325 ? 18.406 29.719 13.805 1 97.31 325 MET B N 1
ATOM 6296 C CA . MET B 1 325 ? 19.438 30.094 14.773 1 97.31 325 MET B CA 1
ATOM 6297 C C . MET B 1 325 ? 19.703 31.594 14.742 1 97.31 325 MET B C 1
ATOM 6299 O O . MET B 1 325 ? 20.406 32.125 15.609 1 97.31 325 MET B O 1
ATOM 6303 N N . LEU B 1 326 ? 19.094 32.281 13.719 1 96.75 326 LEU B N 1
ATOM 6304 C CA . LEU B 1 326 ? 19.359 33.688 13.508 1 96.75 326 LEU B CA 1
ATOM 6305 C C . LEU B 1 326 ? 18.156 34.531 13.93 1 96.75 326 LEU B C 1
ATOM 6307 O O . LEU B 1 326 ? 17.047 34 14.102 1 96.75 326 LEU B O 1
ATOM 6311 N N . PRO B 1 327 ? 18.266 35.844 14.156 1 96.19 327 PRO B N 1
ATOM 6312 C CA . PRO B 1 327 ? 17.156 36.688 14.594 1 96.19 327 PRO B CA 1
ATOM 6313 C C . PRO B 1 327 ? 16 36.719 13.594 1 96.19 327 PRO B C 1
ATOM 6315 O O . PRO B 1 327 ? 16.234 36.688 12.383 1 96.19 327 PRO B O 1
ATOM 6318 N N . SER B 1 328 ? 14.852 36.719 14.094 1 95.56 328 SER B N 1
ATOM 6319 C CA . SER B 1 328 ? 13.664 36.938 13.273 1 95.56 328 SER B CA 1
ATOM 6320 C C . SER B 1 328 ? 13.148 38.375 13.398 1 95.56 328 SER B C 1
ATOM 6322 O O . SER B 1 328 ? 13.219 38.969 14.477 1 95.56 328 SER B O 1
ATOM 6324 N N . PHE B 1 329 ? 12.734 38.906 12.258 1 94.81 329 PHE B N 1
ATOM 6325 C CA . PHE B 1 329 ? 12.266 40.281 12.203 1 94.81 329 PHE B CA 1
ATOM 6326 C C . PHE B 1 329 ? 10.805 40.344 11.766 1 94.81 329 PHE B C 1
ATOM 6328 O O . PHE B 1 329 ? 10.406 39.656 10.82 1 94.81 329 PHE B O 1
ATOM 6335 N N . THR B 1 330 ? 10 41.094 12.461 1 95.5 330 THR B N 1
ATOM 6336 C CA . THR B 1 330 ? 8.586 41.219 12.141 1 95.5 330 THR B CA 1
ATOM 6337 C C . THR B 1 330 ? 8.172 42.688 12.125 1 95.5 330 THR B C 1
ATOM 6339 O O . THR B 1 330 ? 8.625 43.469 12.969 1 95.5 330 THR B O 1
ATOM 6342 N N . LEU B 1 331 ? 7.445 43.094 11.094 1 96.12 331 LEU B N 1
ATOM 6343 C CA . LEU B 1 331 ? 6.734 44.375 11.07 1 96.12 331 LEU B CA 1
ATOM 6344 C C . LEU B 1 331 ? 5.281 44.188 11.5 1 96.12 331 LEU B C 1
ATOM 6346 O O . LEU B 1 331 ? 4.637 43.219 11.125 1 96.12 331 LEU B O 1
ATOM 6350 N N . SER B 1 332 ? 4.844 45.062 12.375 1 95.94 332 SER B N 1
ATOM 6351 C CA . SER B 1 332 ? 3.455 44.969 12.82 1 95.94 332 SER B CA 1
ATOM 6352 C C . SER B 1 332 ? 2.791 46.344 12.852 1 95.94 332 SER B C 1
ATOM 6354 O O . SER B 1 332 ? 3.457 47.344 13.07 1 95.94 332 SER B O 1
ATOM 6356 N N . GLY B 1 333 ? 1.553 46.438 12.531 1 95.69 333 GLY B N 1
ATOM 6357 C CA . GLY B 1 333 ? 0.667 47.594 12.648 1 95.69 333 GLY B CA 1
ATOM 6358 C C . GLY B 1 333 ? -0.712 47.219 13.164 1 95.69 333 GLY B C 1
ATOM 6359 O O . GLY B 1 333 ? -1.302 46.25 12.734 1 95.69 333 GLY B O 1
ATOM 6360 N N . THR B 1 334 ? -1.126 47.906 14.203 1 95.38 334 THR B N 1
ATOM 6361 C CA . THR B 1 334 ? -2.453 47.688 14.766 1 95.38 334 THR B CA 1
ATOM 6362 C C . THR B 1 334 ? -3.244 49 14.797 1 95.38 334 THR B C 1
ATOM 6364 O O . THR B 1 334 ? -2.688 50.062 15.086 1 95.38 334 THR B O 1
ATOM 6367 N N . TYR B 1 335 ? -4.43 49 14.336 1 94.31 335 TYR B N 1
ATOM 6368 C CA . TYR B 1 335 ? -5.387 50.094 14.469 1 94.31 335 TYR B CA 1
ATOM 6369 C C . TYR B 1 335 ? -6.684 49.594 15.102 1 94.31 335 TYR B C 1
ATOM 6371 O O . TYR B 1 335 ? -7.188 48.531 14.75 1 94.31 335 TYR B O 1
ATOM 6379 N N . GLY B 1 336 ? -7.121 50.312 16.125 1 93.12 336 GLY B N 1
ATOM 6380 C CA . GLY B 1 336 ? -8.344 49.875 16.766 1 93.12 336 GLY B CA 1
ATOM 6381 C C . GLY B 1 336 ? -9.07 50.969 17.516 1 93.12 336 GLY B C 1
ATOM 6382 O O . GLY B 1 336 ? -8.68 52.125 17.438 1 93.12 336 GLY B O 1
ATOM 6383 N N . GLN B 1 337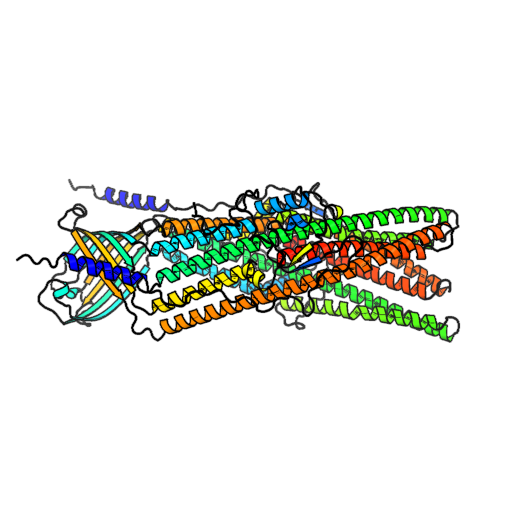 ? -10.188 50.594 18.094 1 91.62 337 GLN B N 1
ATOM 6384 C CA . GLN B 1 337 ? -11.047 51.469 18.906 1 91.62 337 GLN B CA 1
ATOM 6385 C C . GLN B 1 337 ? -11.398 50.812 20.234 1 91.62 337 GLN B C 1
ATOM 6387 O O . GLN B 1 337 ? -11.625 49.594 20.297 1 91.62 337 GLN B O 1
ATOM 6392 N N . ASN B 1 338 ? -11.273 51.594 21.266 1 90.12 338 ASN B N 1
ATOM 6393 C CA . ASN B 1 338 ? -11.742 51.188 22.578 1 90.12 338 ASN B CA 1
ATOM 6394 C C . ASN B 1 338 ? -12.883 52.094 23.078 1 90.12 338 ASN B C 1
ATOM 6396 O O . ASN B 1 338 ? -12.898 53.281 22.797 1 90.12 338 ASN B O 1
ATOM 6400 N N . ALA B 1 339 ? -13.836 51.5 23.781 1 88.75 339 ALA B N 1
ATOM 6401 C CA . ALA B 1 339 ? -14.914 52.281 24.406 1 88.75 339 ALA B CA 1
ATOM 6402 C C . ALA B 1 339 ? -15.438 51.562 25.656 1 88.75 339 ALA B C 1
ATOM 6404 O O . ALA B 1 339 ? -15.305 50.344 25.797 1 88.75 339 ALA B O 1
ATOM 6405 N N . ARG B 1 340 ? -15.914 52.25 26.641 1 90.19 340 ARG B N 1
ATOM 6406 C CA . ARG B 1 340 ? -16.531 51.688 27.828 1 90.19 340 ARG B CA 1
ATOM 6407 C C . ARG B 1 340 ? -17.984 51.344 27.578 1 90.19 340 ARG B C 1
ATOM 6409 O O . ARG B 1 340 ? -18.594 50.562 28.344 1 90.19 340 ARG B O 1
ATOM 6416 N N . ASN B 1 341 ? -18.547 52 26.516 1 87.12 341 ASN B N 1
ATOM 6417 C CA . ASN B 1 341 ? -19.891 51.688 26.047 1 87.12 341 ASN B CA 1
ATOM 6418 C C . ASN B 1 341 ? -19.891 51.188 24.594 1 87.12 341 ASN B C 1
ATOM 6420 O O . ASN B 1 341 ? -19.141 51.688 23.766 1 87.12 341 ASN B O 1
ATOM 6424 N N . LEU B 1 342 ? -20.688 50.219 24.344 1 85.12 342 LEU B N 1
ATOM 6425 C CA . LEU B 1 342 ? -20.734 49.594 23.031 1 85.12 342 LEU B CA 1
ATOM 6426 C C . LEU B 1 342 ? -21.094 50.625 21.953 1 85.12 342 LEU B C 1
ATOM 6428 O O . LEU B 1 342 ? -20.578 50.531 20.844 1 85.12 342 LEU B O 1
ATOM 6432 N N . ALA B 1 343 ? -21.922 51.594 22.266 1 81.88 343 ALA B N 1
ATOM 6433 C CA . ALA B 1 343 ? -22.406 52.562 21.312 1 81.88 343 ALA B CA 1
ATOM 6434 C C . ALA B 1 343 ? -21.281 53.5 20.875 1 81.88 343 ALA B C 1
ATOM 6436 O O . ALA B 1 343 ? -21.359 54.094 19.797 1 81.88 343 ALA B O 1
ATOM 6437 N N . ASP B 1 344 ? -20.281 53.562 21.688 1 82.81 344 ASP B N 1
ATOM 6438 C CA . ASP B 1 344 ? -19.234 54.562 21.422 1 82.81 344 ASP B CA 1
ATOM 6439 C C . ASP B 1 344 ? -18.016 53.906 20.781 1 82.81 344 ASP B C 1
ATOM 6441 O O . ASP B 1 344 ? -16.984 54.562 20.609 1 82.81 344 ASP B O 1
ATOM 6445 N N . VAL B 1 345 ? -18.172 52.688 20.406 1 81.88 345 VAL B N 1
ATOM 6446 C CA . VAL B 1 345 ? -17 51.938 19.953 1 81.88 345 VAL B CA 1
ATOM 6447 C C . VAL B 1 345 ? -16.469 52.531 18.656 1 81.88 345 VAL B C 1
ATOM 6449 O O . VAL B 1 345 ? -15.273 52.469 18.375 1 81.88 345 VAL B O 1
ATOM 6452 N N . PHE B 1 346 ? -17.297 53.312 17.906 1 80.75 346 PHE B N 1
ATOM 6453 C CA . PHE B 1 346 ? -16.844 53.844 16.625 1 80.75 346 PHE B CA 1
ATOM 6454 C C . PHE B 1 346 ? -16.562 55.344 16.719 1 80.75 346 PHE B C 1
ATOM 6456 O O . PHE B 1 346 ? -16.328 56 15.719 1 80.75 346 PHE B O 1
ATOM 6463 N N . MET B 1 347 ? -16.594 55.781 18.016 1 78.25 347 MET B N 1
ATOM 6464 C CA . MET B 1 347 ? -16.266 57.188 18.203 1 78.25 347 MET B CA 1
ATOM 6465 C C . MET B 1 347 ? -14.758 57.406 18.156 1 78.25 347 MET B C 1
ATOM 6467 O O . MET B 1 347 ? -13.992 56.562 18.609 1 78.25 347 MET B O 1
ATOM 6471 N N . SER B 1 348 ? -14.398 58.469 17.719 1 76.44 348 SER B N 1
ATOM 6472 C CA . SER B 1 348 ? -13 58.781 17.469 1 76.44 348 SER B CA 1
ATOM 6473 C C . SER B 1 348 ? -12.219 58.938 18.766 1 76.44 348 SER B C 1
ATOM 6475 O O . SER B 1 348 ? -10.992 58.812 18.781 1 76.44 348 SER B O 1
ATOM 6477 N N . SER B 1 349 ? -12.844 59.188 19.812 1 77.44 349 SER B N 1
ATOM 6478 C CA . SER B 1 349 ? -12.156 59.469 21.062 1 77.44 349 SER B CA 1
ATOM 6479 C C . SER B 1 349 ? -11.477 58.219 21.625 1 77.44 349 SER B C 1
ATOM 6481 O O . SER B 1 349 ? -10.562 58.312 22.438 1 77.44 349 SER B O 1
ATOM 6483 N N . GLY B 1 350 ? -11.734 57.062 21.031 1 83.25 350 GLY B N 1
ATOM 6484 C CA . GLY B 1 350 ? -11.195 55.844 21.609 1 83.25 350 GLY B CA 1
ATOM 6485 C C . GLY B 1 350 ? -10.227 55.125 20.688 1 83.25 350 GLY B C 1
ATOM 6486 O O . GLY B 1 350 ? -9.914 53.938 20.891 1 83.25 350 GLY B O 1
ATOM 6487 N N . ASN B 1 351 ? -9.672 55.844 19.703 1 87 351 ASN B N 1
ATOM 6488 C CA . ASN B 1 351 ? -8.805 55.219 18.719 1 87 351 ASN B CA 1
ATOM 6489 C C . ASN B 1 351 ? -7.402 54.969 19.281 1 87 351 ASN B C 1
ATOM 6491 O O . ASN B 1 351 ? -6.934 55.719 20.141 1 87 351 ASN B O 1
ATOM 6495 N N . PHE B 1 352 ? -6.859 53.875 19 1 86.69 352 PHE B N 1
ATOM 6496 C CA . PHE B 1 352 ? -5.461 53.594 19.297 1 86.69 352 PHE B CA 1
ATOM 6497 C C . PHE B 1 352 ? -4.777 52.938 18.125 1 86.69 352 PHE B C 1
ATOM 6499 O O . PHE B 1 352 ? -5.438 52.312 17.281 1 86.69 352 PHE B O 1
ATOM 6506 N N . TRP B 1 353 ? -3.49 53.188 17.922 1 90.56 353 TRP B N 1
ATOM 6507 C CA . TRP B 1 353 ? -2.725 52.531 16.859 1 90.56 353 TRP B CA 1
ATOM 6508 C C . TRP B 1 353 ? -1.269 52.344 17.281 1 90.56 353 TRP B C 1
ATOM 6510 O O . TRP B 1 353 ? -0.791 53 18.203 1 90.56 353 TRP B O 1
ATOM 6520 N N . SER B 1 354 ? -0.691 51.406 16.859 1 92.06 354 SER B N 1
ATOM 6521 C CA . SER B 1 354 ? 0.742 51.156 17 1 92.06 354 SER B CA 1
ATOM 6522 C C . SER B 1 354 ? 1.341 50.656 15.688 1 92.06 354 SER B C 1
ATOM 6524 O O . SER B 1 354 ? 0.66 49.969 14.914 1 92.06 354 SER B O 1
ATOM 6526 N N . ALA B 1 355 ? 2.51 51.031 15.25 1 93.81 355 ALA B N 1
ATOM 6527 C CA . ALA B 1 355 ? 3.287 50.562 14.109 1 93.81 355 ALA B CA 1
ATOM 6528 C C . ALA B 1 355 ? 4.77 50.438 14.469 1 93.81 355 ALA B C 1
ATOM 6530 O O . ALA B 1 355 ? 5.332 51.344 15.086 1 93.81 355 ALA B O 1
ATOM 6531 N N . GLY B 1 356 ? 5.324 49.375 14.211 1 93.38 356 GLY B N 1
ATOM 6532 C CA . GLY B 1 356 ? 6.738 49.219 14.531 1 93.38 356 GLY B CA 1
ATOM 6533 C C . GLY B 1 356 ? 7.348 47.938 14.039 1 93.38 356 GLY B C 1
ATOM 6534 O O . GLY B 1 356 ? 6.684 47.156 13.352 1 93.38 356 GLY B O 1
ATOM 6535 N N . ALA B 1 357 ? 8.609 47.812 14.258 1 94.19 357 ALA B N 1
ATOM 6536 C CA . ALA B 1 357 ? 9.414 46.656 13.938 1 94.19 357 ALA B CA 1
ATOM 6537 C C . ALA B 1 357 ? 9.961 46 15.203 1 94.19 357 ALA B C 1
ATOM 6539 O O . ALA B 1 357 ? 10.219 46.688 16.203 1 94.19 357 ALA B O 1
ATOM 6540 N N . ALA B 1 358 ? 9.922 44.719 15.18 1 94.81 358 ALA B N 1
ATOM 6541 C CA . ALA B 1 358 ? 10.484 43.969 16.312 1 94.81 358 ALA B CA 1
ATOM 6542 C C . ALA B 1 358 ? 11.406 42.844 15.82 1 94.81 358 ALA B C 1
ATOM 6544 O O . ALA B 1 358 ? 11.312 42.406 14.672 1 94.81 358 ALA B O 1
ATOM 6545 N N . PHE B 1 359 ? 12.414 42.469 16.594 1 94.56 359 PHE B N 1
ATOM 6546 C CA . PHE B 1 359 ? 13.242 41.312 16.297 1 94.56 359 PHE B CA 1
ATOM 6547 C C . PHE B 1 359 ? 13.391 40.406 17.516 1 94.56 359 PHE B C 1
ATOM 6549 O O . PHE B 1 359 ? 13.273 40.875 18.656 1 94.56 359 PHE B O 1
ATOM 6556 N N . VAL B 1 360 ? 13.516 39.156 17.344 1 95.5 360 VAL B N 1
ATOM 6557 C CA . VAL B 1 360 ? 13.82 38.188 18.375 1 95.5 360 VAL B CA 1
ATOM 6558 C C . VAL B 1 360 ? 15.031 37.344 17.953 1 95.5 360 VAL B C 1
ATOM 6560 O O . VAL B 1 360 ? 15.047 36.781 16.859 1 95.5 360 VAL B O 1
ATOM 6563 N N . ALA B 1 361 ? 16.062 37.312 18.812 1 96 361 ALA B N 1
ATOM 6564 C CA . ALA B 1 361 ? 17.281 36.562 18.531 1 96 361 ALA B CA 1
ATOM 6565 C C . ALA B 1 361 ? 17.547 35.531 19.609 1 96 361 ALA B C 1
ATOM 6567 O O . ALA B 1 361 ? 17.734 35.875 20.781 1 96 361 ALA B O 1
ATOM 6568 N N . PRO B 1 362 ? 17.547 34.25 19.25 1 96.38 362 PRO B N 1
ATOM 6569 C CA . PRO B 1 362 ? 17.938 33.25 20.266 1 96.38 362 PRO B CA 1
ATOM 6570 C C . PRO B 1 362 ? 19.391 33.406 20.688 1 96.38 362 PRO B C 1
ATOM 6572 O O . PRO B 1 362 ? 20.281 33.5 19.844 1 96.38 362 PRO B O 1
ATOM 6575 N N . ILE B 1 363 ? 19.562 33.438 22 1 96.06 363 ILE B N 1
ATOM 6576 C CA . ILE B 1 363 ? 20.922 33.594 22.547 1 96.06 363 ILE B CA 1
ATOM 6577 C C . ILE B 1 363 ? 21.391 32.219 23.078 1 96.06 363 ILE B C 1
ATOM 6579 O O . ILE B 1 363 ? 22.5 31.781 22.75 1 96.06 363 ILE B O 1
ATOM 6583 N N . PHE B 1 364 ? 20.594 31.578 23.953 1 96.38 364 PHE B N 1
ATOM 6584 C CA . PHE B 1 364 ? 20.953 30.312 24.562 1 96.38 364 PHE B CA 1
ATOM 6585 C C . PHE B 1 364 ? 19.734 29.438 24.766 1 96.38 364 PHE B C 1
ATOM 6587 O O . PHE B 1 364 ? 18.797 29.828 25.469 1 96.38 364 PHE B O 1
ATOM 6594 N N . HIS B 1 365 ? 19.703 28.344 24.094 1 97 365 HIS B N 1
ATOM 6595 C CA . HIS B 1 365 ? 18.641 27.359 24.219 1 97 365 HIS B CA 1
ATOM 6596 C C . HIS B 1 365 ? 19.203 25.969 24.516 1 97 365 HIS B C 1
ATOM 6598 O O . HIS B 1 365 ? 18.781 24.984 23.922 1 97 365 HIS B O 1
ATOM 6604 N N . GLY B 1 366 ? 20.281 25.844 25.234 1 97.12 366 GLY B N 1
ATOM 6605 C CA . GLY B 1 366 ? 20.875 24.578 25.641 1 97.12 366 GLY B CA 1
ATOM 6606 C C . GLY B 1 366 ? 21.391 23.766 24.469 1 97.12 366 GLY B C 1
ATOM 6607 O O . GLY B 1 366 ? 21.406 22.531 24.531 1 97.12 366 GLY B O 1
ATOM 6608 N N . GLY B 1 367 ? 21.672 24.375 23.359 1 97.25 367 GLY B N 1
ATOM 6609 C CA . GLY B 1 367 ? 22.203 23.672 22.188 1 97.25 367 GLY B CA 1
ATOM 6610 C C . GLY B 1 367 ? 21.125 23.141 21.281 1 97.25 367 GLY B C 1
ATOM 6611 O O . GLY B 1 367 ? 21.422 22.5 20.266 1 97.25 367 GLY B O 1
ATOM 6612 N N . THR B 1 368 ? 19.844 23.312 21.562 1 98 368 THR B N 1
ATOM 6613 C CA . THR B 1 368 ? 18.719 22.734 20.844 1 98 368 THR B CA 1
ATOM 6614 C C . THR B 1 368 ? 18.766 23.125 19.375 1 98 368 THR B C 1
ATOM 6616 O O . THR B 1 368 ? 18.688 22.266 18.5 1 98 368 THR B O 1
ATOM 6619 N N . LEU B 1 369 ? 19.016 24.453 18.984 1 97.75 369 LEU B N 1
ATOM 6620 C CA . LEU B 1 369 ? 18.953 24.922 17.594 1 97.75 369 LEU B CA 1
ATOM 6621 C C . LEU B 1 369 ? 20.156 24.406 16.797 1 97.75 369 LEU B C 1
ATOM 6623 O O . LEU B 1 369 ? 20.031 24.062 15.633 1 97.75 369 LEU B O 1
ATOM 6627 N N . TRP B 1 370 ? 21.297 24.344 17.5 1 97.44 370 TRP B N 1
ATOM 6628 C CA . TRP B 1 370 ? 22.484 23.812 16.859 1 97.44 370 TRP B CA 1
ATOM 6629 C C . TRP B 1 370 ? 22.312 22.328 16.5 1 97.44 370 TRP B C 1
ATOM 6631 O O . TRP B 1 370 ? 22.641 21.906 15.398 1 97.44 370 TRP B O 1
ATOM 6641 N N . GLN B 1 371 ? 21.797 21.547 17.5 1 98.31 371 GLN B N 1
ATOM 6642 C CA . GLN B 1 371 ? 21.609 20.109 17.297 1 98.31 371 GLN B CA 1
ATOM 6643 C C . GLN B 1 371 ? 20.516 19.844 16.266 1 98.31 371 GLN B C 1
ATOM 6645 O O . GLN B 1 371 ? 20.594 18.875 15.508 1 98.31 371 GLN B O 1
ATOM 6650 N N . GLN B 1 372 ? 19.516 20.672 16.188 1 98.56 372 GLN B N 1
ATOM 6651 C CA . GLN B 1 372 ? 18.484 20.547 15.164 1 98.56 372 GLN B CA 1
ATOM 6652 C C . GLN B 1 372 ? 19.062 20.75 13.766 1 98.56 372 GLN B C 1
ATOM 6654 O O . GLN B 1 372 ? 18.672 20.078 12.82 1 98.56 372 GLN B O 1
ATOM 6659 N N . ARG B 1 373 ? 19.953 21.75 13.531 1 98.31 373 ARG B N 1
ATOM 6660 C CA . ARG B 1 373 ? 20.625 21.938 12.25 1 98.31 373 ARG B CA 1
ATOM 6661 C C . ARG B 1 373 ? 21.453 20.703 11.883 1 98.31 373 ARG B C 1
ATOM 6663 O O . ARG B 1 373 ? 21.438 20.266 10.727 1 98.31 373 ARG B O 1
ATOM 6670 N N . LYS B 1 374 ? 22.125 20.109 12.898 1 98.56 374 LYS B N 1
ATOM 6671 C CA . LYS B 1 374 ? 22.891 18.891 12.633 1 98.56 374 LYS B CA 1
ATOM 6672 C C . LYS B 1 374 ? 21.969 17.734 12.242 1 98.56 374 LYS B C 1
ATOM 6674 O O . LYS B 1 374 ? 22.312 16.953 11.359 1 98.56 374 LYS B O 1
ATOM 6679 N N . ALA B 1 375 ? 20.828 17.641 12.938 1 98.69 375 ALA B N 1
ATOM 6680 C CA . ALA B 1 375 ? 19.844 16.625 12.578 1 98.69 375 ALA B CA 1
ATOM 6681 C C . ALA B 1 375 ? 19.359 16.812 11.148 1 98.69 375 ALA B C 1
ATOM 6683 O O . ALA B 1 375 ? 19.125 15.836 10.43 1 98.69 375 ALA B O 1
ATOM 6684 N N . ALA B 1 376 ? 19.234 18.094 10.727 1 98.56 376 ALA B N 1
ATOM 6685 C CA . ALA B 1 376 ? 18.812 18.375 9.359 1 98.56 376 ALA B CA 1
ATOM 6686 C C . ALA B 1 376 ? 19.875 17.938 8.359 1 98.56 376 ALA B C 1
ATOM 6688 O O . ALA B 1 376 ? 19.562 17.422 7.281 1 98.56 376 ALA B O 1
ATOM 6689 N N . ILE B 1 377 ? 21.078 18.125 8.688 1 98.69 377 ILE B N 1
ATOM 6690 C CA . ILE B 1 377 ? 22.188 17.688 7.844 1 98.69 377 ILE B CA 1
ATOM 6691 C C . ILE B 1 377 ? 22.172 16.156 7.734 1 98.69 377 ILE B C 1
ATOM 6693 O O . ILE B 1 377 ? 22.344 15.609 6.648 1 98.69 377 ILE B O 1
ATOM 6697 N N . ASP B 1 378 ? 21.953 15.461 8.93 1 98.69 378 ASP B N 1
ATOM 6698 C CA . ASP B 1 378 ? 21.875 14 8.93 1 98.69 378 ASP B CA 1
ATOM 6699 C C . ASP B 1 378 ? 20.734 13.508 8.055 1 98.69 378 ASP B C 1
ATOM 6701 O O . ASP B 1 378 ? 20.859 12.484 7.367 1 98.69 378 ASP B O 1
ATOM 6705 N N . ALA B 1 379 ? 19.641 14.219 8.062 1 98.62 379 ALA B N 1
ATOM 6706 C CA . ALA B 1 379 ? 18.516 13.867 7.207 1 98.62 379 ALA B CA 1
ATOM 6707 C C . ALA B 1 379 ? 18.875 14 5.73 1 98.62 379 ALA B C 1
ATOM 6709 O O . ALA B 1 379 ? 18.453 13.18 4.906 1 98.62 379 ALA B O 1
ATOM 6710 N N . TYR B 1 380 ? 19.625 15.055 5.383 1 98.38 380 TYR B N 1
ATOM 6711 C CA . TYR B 1 380 ? 20.141 15.219 4.027 1 98.38 380 TYR B CA 1
ATOM 6712 C C . TYR B 1 380 ? 21.031 14.047 3.637 1 98.38 380 TYR B C 1
ATOM 6714 O O . TYR B 1 380 ? 20.891 13.484 2.551 1 98.38 380 TYR B O 1
ATOM 6722 N N . ASP B 1 381 ? 21.891 13.641 4.527 1 98.56 381 ASP B N 1
ATOM 6723 C CA . ASP B 1 381 ? 22.781 12.531 4.258 1 98.56 381 ASP B CA 1
ATOM 6724 C C . ASP B 1 381 ? 22 11.234 4.035 1 98.56 381 ASP B C 1
ATOM 6726 O O . ASP B 1 381 ? 22.344 10.438 3.166 1 98.56 381 ASP B O 1
ATOM 6730 N N . GLN B 1 382 ? 21 11.039 4.844 1 98.5 382 GLN B N 1
ATOM 6731 C CA . GLN B 1 382 ? 20.141 9.883 4.68 1 98.5 382 GLN B CA 1
ATOM 6732 C C . GLN B 1 382 ? 19.469 9.883 3.305 1 98.5 382 GLN B C 1
ATOM 6734 O O . GLN B 1 382 ? 19.453 8.859 2.615 1 98.5 382 GLN B O 1
ATOM 6739 N N . ALA B 1 383 ? 18.953 11.039 2.889 1 98.38 383 ALA B N 1
ATOM 6740 C CA . ALA B 1 383 ? 18.281 11.148 1.598 1 98.38 383 ALA B CA 1
ATOM 6741 C C . ALA B 1 383 ? 19.25 10.914 0.447 1 98.38 383 ALA B C 1
ATOM 6743 O O . ALA B 1 383 ? 18.906 10.273 -0.547 1 98.38 383 ALA B O 1
ATOM 6744 N N . LEU B 1 384 ? 20.422 11.461 0.558 1 98.12 384 LEU B N 1
ATOM 6745 C CA . LEU B 1 384 ? 21.453 11.289 -0.468 1 98.12 384 LEU B CA 1
ATOM 6746 C C . LEU B 1 384 ? 21.828 9.82 -0.618 1 98.12 384 LEU B C 1
ATOM 6748 O O . LEU B 1 384 ? 21.969 9.32 -1.736 1 98.12 384 LEU B O 1
ATOM 6752 N N . ALA B 1 385 ? 21.984 9.07 0.506 1 98.31 385 ALA B N 1
ATOM 6753 C CA . ALA B 1 385 ? 22.266 7.637 0.473 1 98.31 385 ALA B CA 1
ATOM 6754 C C . ALA B 1 385 ? 21.141 6.859 -0.183 1 98.31 385 ALA B C 1
ATOM 6756 O O . ALA B 1 385 ? 21.375 5.945 -0.977 1 98.31 385 ALA B O 1
ATOM 6757 N N . ASN B 1 386 ? 19.953 7.238 0.156 1 98 386 ASN B N 1
ATOM 6758 C CA . ASN B 1 386 ? 18.797 6.598 -0.458 1 98 386 ASN B CA 1
ATOM 6759 C C . ASN B 1 386 ? 18.766 6.824 -1.966 1 98 386 ASN B C 1
ATOM 6761 O O . ASN B 1 386 ? 18.422 5.918 -2.729 1 98 386 ASN B O 1
ATOM 6765 N N . TYR B 1 387 ? 19.094 8.062 -2.406 1 98 387 TYR B N 1
ATOM 6766 C CA . TYR B 1 387 ? 19.172 8.367 -3.83 1 98 387 TYR B CA 1
ATOM 6767 C C . TYR B 1 387 ? 20.188 7.477 -4.523 1 98 387 TYR B C 1
ATOM 6769 O O . TYR B 1 387 ? 19.906 6.883 -5.566 1 98 387 TYR B O 1
ATOM 6777 N N . ARG B 1 388 ? 21.312 7.371 -3.932 1 97.56 388 ARG B N 1
ATOM 6778 C CA . ARG B 1 388 ? 22.375 6.566 -4.516 1 97.56 388 ARG B CA 1
ATOM 6779 C C . ARG B 1 388 ? 21.984 5.098 -4.602 1 97.56 388 ARG B C 1
ATOM 6781 O O . ARG B 1 388 ? 22.25 4.438 -5.609 1 97.56 388 ARG B O 1
ATOM 6788 N N . GLN B 1 389 ? 21.344 4.602 -3.553 1 97.44 389 GLN B N 1
ATOM 6789 C CA . GLN B 1 389 ? 20.891 3.215 -3.566 1 97.44 389 GLN B CA 1
ATOM 6790 C C . GLN B 1 389 ? 19.828 2.99 -4.641 1 97.44 389 GLN B C 1
ATOM 6792 O O . GLN B 1 389 ? 19.844 1.964 -5.324 1 97.44 389 GLN B O 1
ATOM 6797 N N . THR B 1 390 ? 18.938 3.922 -4.762 1 97.94 390 THR B N 1
ATOM 6798 C CA . THR B 1 390 ? 17.906 3.824 -5.785 1 97.94 390 THR B CA 1
ATOM 6799 C C . THR B 1 390 ? 18.516 3.775 -7.18 1 97.94 390 THR B C 1
ATOM 6801 O O . THR B 1 390 ? 18.109 2.971 -8.016 1 97.94 390 THR B O 1
ATOM 6804 N N . ALA B 1 391 ? 19.469 4.617 -7.398 1 96.88 391 ALA B N 1
ATOM 6805 C CA . ALA B 1 391 ? 20.172 4.637 -8.68 1 96.88 391 ALA B CA 1
ATOM 6806 C C . ALA B 1 391 ? 20.875 3.309 -8.938 1 96.88 391 ALA B C 1
ATOM 6808 O O . ALA B 1 391 ? 20.797 2.752 -10.031 1 96.88 391 ALA B O 1
ATOM 6809 N N . LEU B 1 392 ? 21.562 2.74 -7.926 1 96.19 392 LEU B N 1
ATOM 6810 C CA . LEU B 1 392 ? 22.281 1.476 -8.055 1 96.19 392 LEU B CA 1
ATOM 6811 C C . LEU B 1 392 ? 21.312 0.333 -8.344 1 96.19 392 LEU B C 1
ATOM 6813 O O . LEU B 1 392 ? 21.594 -0.531 -9.18 1 96.19 392 LEU B O 1
ATOM 6817 N N . ASN B 1 393 ? 20.219 0.33 -7.676 1 97.19 393 ASN B N 1
ATOM 6818 C CA . ASN B 1 393 ? 19.203 -0.691 -7.922 1 97.19 393 ASN B CA 1
ATOM 6819 C C . ASN B 1 393 ? 18.688 -0.636 -9.359 1 97.19 393 ASN B C 1
ATOM 6821 O O . ASN B 1 393 ? 18.438 -1.675 -9.977 1 97.19 393 ASN B O 1
ATOM 6825 N N . ALA B 1 394 ? 18.484 0.561 -9.812 1 97.44 394 ALA B N 1
ATOM 6826 C CA . ALA B 1 394 ? 18 0.734 -11.18 1 97.44 394 ALA B CA 1
ATOM 6827 C C . ALA B 1 394 ? 19 0.161 -12.188 1 97.44 394 ALA B C 1
ATOM 6829 O O . ALA B 1 394 ? 18.609 -0.52 -13.133 1 97.44 394 ALA B O 1
ATOM 6830 N N . LEU B 1 395 ? 20.281 0.404 -11.984 1 96 395 LEU B N 1
ATOM 6831 C CA . LEU B 1 395 ? 21.312 -0.135 -12.859 1 96 395 LEU B CA 1
ATOM 6832 C C . LEU B 1 395 ? 21.312 -1.66 -12.812 1 96 395 LEU B C 1
ATOM 6834 O O . LEU B 1 395 ? 21.422 -2.312 -13.859 1 96 395 LEU B O 1
ATOM 6838 N N . GLY B 1 396 ? 21.219 -2.207 -11.625 1 95.94 396 GLY B N 1
ATOM 6839 C CA . GLY B 1 396 ? 21.141 -3.654 -11.484 1 95.94 396 GLY B CA 1
ATOM 6840 C C . GLY B 1 396 ? 19.953 -4.262 -12.211 1 95.94 396 GLY B C 1
ATOM 6841 O O . GLY B 1 396 ? 20.078 -5.316 -12.836 1 95.94 396 GLY B O 1
ATOM 6842 N N . GLN B 1 397 ? 18.859 -3.621 -12.125 1 97.12 397 GLN B N 1
ATOM 6843 C CA . GLN B 1 397 ? 17.656 -4.109 -12.789 1 97.12 397 GLN B CA 1
ATOM 6844 C C . GLN B 1 397 ? 17.844 -4.18 -14.305 1 97.12 397 GLN B C 1
ATOM 6846 O O . GLN B 1 397 ? 17.453 -5.16 -14.938 1 97.12 397 GLN B O 1
ATOM 6851 N N . ILE B 1 398 ? 18.438 -3.166 -14.875 1 95.44 398 ILE B N 1
ATOM 6852 C CA . ILE B 1 398 ? 18.656 -3.135 -16.312 1 95.44 398 ILE B CA 1
ATOM 6853 C C . ILE B 1 398 ? 19.656 -4.227 -16.703 1 95.44 398 ILE B C 1
ATOM 6855 O O . ILE B 1 398 ? 19.453 -4.941 -17.688 1 95.44 398 ILE B O 1
ATOM 6859 N N . ALA B 1 399 ? 20.703 -4.402 -15.93 1 94.88 399 ALA B N 1
ATOM 6860 C CA . ALA B 1 399 ? 21.672 -5.457 -16.188 1 94.88 399 ALA B CA 1
ATOM 6861 C C . ALA B 1 399 ? 21.016 -6.832 -16.188 1 94.88 399 ALA B C 1
ATOM 6863 O O . ALA B 1 399 ? 21.234 -7.637 -17.094 1 94.88 399 ALA B O 1
ATOM 6864 N N . ASP B 1 400 ? 20.188 -7.047 -15.234 1 95.56 400 ASP B N 1
ATOM 6865 C CA . ASP B 1 400 ? 19.484 -8.32 -15.141 1 95.56 400 ASP B CA 1
ATOM 6866 C C . ASP B 1 400 ? 18.594 -8.547 -16.359 1 95.56 400 ASP B C 1
ATOM 6868 O O . ASP B 1 400 ? 18.531 -9.656 -16.891 1 95.56 400 ASP B O 1
ATOM 6872 N N . LEU B 1 401 ? 17.906 -7.508 -16.781 1 96.06 401 LEU B N 1
ATOM 6873 C CA . LEU B 1 401 ? 16.969 -7.637 -17.891 1 96.06 401 LEU B CA 1
ATOM 6874 C C . LEU B 1 401 ? 17.703 -7.844 -19.203 1 96.06 401 LEU B C 1
ATOM 6876 O O . LEU B 1 401 ? 17.234 -8.586 -20.078 1 96.06 401 LEU B O 1
ATOM 6880 N N . LEU B 1 402 ? 18.828 -7.184 -19.359 1 94 402 LEU B N 1
ATOM 6881 C CA . LEU B 1 402 ? 19.625 -7.398 -20.547 1 94 402 LEU B CA 1
ATOM 6882 C C . LEU B 1 402 ? 20.109 -8.844 -20.625 1 94 402 LEU B C 1
ATOM 6884 O O . LEU B 1 402 ? 20.031 -9.469 -21.688 1 94 402 LEU B O 1
ATOM 6888 N N . LEU B 1 403 ? 20.562 -9.375 -19.5 1 93.12 403 LEU B N 1
ATOM 6889 C CA . LEU B 1 403 ? 20.984 -10.766 -19.453 1 93.12 403 LEU B CA 1
ATOM 6890 C C . LEU B 1 403 ? 19.797 -11.703 -19.672 1 93.12 403 LEU B C 1
ATOM 6892 O O . LEU B 1 403 ? 19.906 -12.711 -20.359 1 93.12 403 LEU B O 1
ATOM 6896 N N . ALA B 1 404 ? 18.703 -11.352 -19.078 1 95.06 404 ALA B N 1
ATOM 6897 C CA . ALA B 1 404 ? 17.5 -12.164 -19.25 1 95.06 404 ALA B CA 1
ATOM 6898 C C . ALA B 1 404 ? 17.109 -12.258 -20.719 1 95.06 404 ALA B C 1
ATOM 6900 O O . ALA B 1 404 ? 16.766 -13.336 -21.203 1 95.06 404 ALA B O 1
ATOM 6901 N N . LEU B 1 405 ? 17.172 -11.156 -21.438 1 94.19 405 LEU B N 1
ATOM 6902 C CA . LEU B 1 405 ? 16.797 -11.141 -22.844 1 94.19 405 LEU B CA 1
ATOM 6903 C C . LEU B 1 405 ? 17.75 -11.977 -23.688 1 94.19 405 LEU B C 1
ATOM 6905 O O . LEU B 1 405 ? 17.328 -12.648 -24.625 1 94.19 405 LEU B O 1
ATOM 6909 N N . GLU B 1 406 ? 19 -11.977 -23.312 1 91.12 406 GLU B N 1
ATOM 6910 C CA . GLU B 1 406 ? 19.969 -12.844 -23.969 1 91.12 406 GLU B CA 1
ATOM 6911 C C . GLU B 1 406 ? 19.656 -14.312 -23.703 1 91.12 406 GLU B C 1
ATOM 6913 O O . GLU B 1 406 ? 19.625 -15.125 -24.641 1 91.12 406 GLU B O 1
ATOM 6918 N N . HIS B 1 407 ? 19.406 -14.594 -22.469 1 92.62 407 HIS B N 1
ATOM 6919 C CA . HIS B 1 407 ? 19.109 -15.969 -22.094 1 92.62 407 HIS B CA 1
ATOM 6920 C C . HIS B 1 407 ? 17.766 -16.422 -22.672 1 92.62 407 HIS B C 1
ATOM 6922 O O . HIS B 1 407 ? 17.609 -17.594 -23.016 1 92.62 407 HIS B O 1
ATOM 6928 N N . ASP B 1 408 ? 16.844 -15.5 -22.734 1 93 408 ASP B N 1
ATOM 6929 C CA . ASP B 1 408 ? 15.562 -15.82 -23.359 1 93 408 ASP B CA 1
ATOM 6930 C C . ASP B 1 408 ? 15.758 -16.25 -24.812 1 93 408 ASP B C 1
ATOM 6932 O O . ASP B 1 408 ? 15.133 -17.219 -25.266 1 93 408 ASP B O 1
ATOM 6936 N N . ALA B 1 409 ? 16.578 -15.523 -25.531 1 92.31 409 ALA B N 1
ATOM 6937 C CA . ALA B 1 409 ? 16.828 -15.844 -26.938 1 92.31 409 ALA B CA 1
ATOM 6938 C C . ALA B 1 409 ? 17.484 -17.219 -27.078 1 92.31 409 ALA B C 1
ATOM 6940 O O . ALA B 1 409 ? 17.109 -18 -27.938 1 92.31 409 ALA B O 1
ATOM 6941 N N . GLU B 1 410 ? 18.438 -17.484 -26.188 1 91.5 410 GLU B N 1
ATOM 6942 C CA . GLU B 1 410 ? 19.094 -18.781 -26.203 1 91.5 410 GLU B CA 1
ATOM 6943 C C . GLU B 1 410 ? 18.125 -19.906 -25.891 1 91.5 410 GLU B C 1
ATOM 6945 O O . GLU B 1 410 ? 18.109 -20.922 -26.578 1 91.5 410 GLU B O 1
ATOM 6950 N N . THR B 1 411 ? 17.375 -19.656 -24.906 1 93.19 411 THR B N 1
ATOM 6951 C CA . THR B 1 411 ? 16.391 -20.656 -24.5 1 93.19 411 THR B CA 1
ATOM 6952 C C . THR B 1 411 ? 15.352 -20.859 -25.594 1 93.19 411 THR B C 1
ATOM 6954 O O . THR B 1 411 ? 14.938 -22 -25.859 1 93.19 411 THR B O 1
ATOM 6957 N N . LEU B 1 412 ? 14.914 -19.797 -26.219 1 93.12 412 LEU B N 1
ATOM 6958 C CA . LEU B 1 412 ? 13.906 -19.891 -27.266 1 93.12 412 LEU B CA 1
ATOM 6959 C C . LEU B 1 412 ? 14.43 -20.672 -28.453 1 93.12 412 LEU B C 1
ATOM 6961 O O . LEU B 1 412 ? 13.703 -21.484 -29.047 1 93.12 412 LEU B O 1
ATOM 6965 N N . GLN B 1 413 ? 15.68 -20.484 -28.797 1 91.88 413 GLN B N 1
ATOM 6966 C CA . GLN B 1 413 ? 16.297 -21.25 -29.875 1 91.88 413 GLN B CA 1
ATOM 6967 C C . GLN B 1 413 ? 16.328 -22.75 -29.547 1 91.88 413 GLN B C 1
ATOM 6969 O O . GLN B 1 413 ? 16 -23.578 -30.375 1 91.88 413 GLN B O 1
ATOM 6974 N N . SER B 1 414 ? 16.719 -22.984 -28.312 1 92.94 414 SER B N 1
ATOM 6975 C CA . SER B 1 414 ? 16.75 -24.375 -27.875 1 92.94 414 SER B CA 1
ATOM 6976 C C . SER B 1 414 ? 15.359 -25 -27.859 1 92.94 414 SER B C 1
ATOM 6978 O O . SER B 1 414 ? 15.18 -26.156 -28.25 1 92.94 414 SER B O 1
ATOM 6980 N N . GLN B 1 415 ? 14.383 -24.25 -27.453 1 92.56 415 GLN B N 1
ATOM 6981 C CA . GLN B 1 415 ? 13.008 -24.734 -27.391 1 92.56 415 GLN B CA 1
ATOM 6982 C C . GLN B 1 415 ? 12.438 -24.938 -28.797 1 92.56 415 GLN B C 1
ATOM 6984 O O . GLN B 1 415 ? 11.664 -25.859 -29.031 1 92.56 415 GLN B O 1
ATOM 6989 N N . LEU B 1 416 ? 12.797 -24.094 -29.688 1 92.56 416 LEU B N 1
ATOM 6990 C CA . LEU B 1 416 ? 12.367 -24.234 -31.062 1 92.56 416 LEU B CA 1
ATOM 6991 C C . LEU B 1 416 ? 12.945 -25.516 -31.688 1 92.56 416 LEU B C 1
ATOM 6993 O O . LEU B 1 416 ? 12.234 -26.25 -32.375 1 92.56 416 LEU B O 1
ATOM 6997 N N . GLN B 1 417 ? 14.234 -25.75 -31.391 1 92.44 417 GLN B N 1
ATOM 6998 C CA . GLN B 1 417 ? 14.859 -26.984 -31.875 1 92.44 417 GLN B CA 1
ATOM 6999 C C . GLN B 1 417 ? 14.195 -28.203 -31.25 1 92.44 417 GLN B C 1
ATOM 7001 O O . GLN B 1 417 ? 13.961 -29.203 -31.953 1 92.44 417 GLN B O 1
ATOM 7006 N N . HIS B 1 418 ? 13.93 -28.062 -29.984 1 92.19 418 HIS B N 1
ATOM 7007 C CA . HIS B 1 418 ? 13.227 -29.141 -29.297 1 92.19 418 HIS B CA 1
ATOM 7008 C C . HIS B 1 418 ? 11.852 -29.375 -29.906 1 92.19 418 HIS B C 1
ATOM 7010 O O . HIS B 1 418 ? 11.461 -30.531 -30.125 1 92.19 418 HIS B O 1
ATOM 7016 N N . LEU B 1 419 ? 11.133 -28.344 -30.219 1 92.94 419 LEU B N 1
ATOM 7017 C CA . LEU B 1 419 ? 9.797 -28.453 -30.797 1 92.94 419 LEU B CA 1
ATOM 7018 C C . LEU B 1 419 ? 9.852 -29.047 -32.188 1 92.94 419 LEU B C 1
ATOM 7020 O O . LEU B 1 419 ? 9.047 -29.906 -32.531 1 92.94 419 LEU B O 1
ATOM 7024 N N . ASP B 1 420 ? 10.844 -28.656 -32.969 1 93.06 420 ASP B N 1
ATOM 7025 C CA . ASP B 1 420 ? 11.008 -29.188 -34.344 1 93.06 420 ASP B CA 1
ATOM 7026 C C . ASP B 1 420 ? 11.312 -30.688 -34.312 1 93.06 420 ASP B C 1
ATOM 7028 O O . ASP B 1 420 ? 10.703 -31.453 -35.031 1 93.06 420 ASP B O 1
ATOM 7032 N N . SER B 1 421 ? 12.18 -31.031 -33.375 1 93.19 421 SER B N 1
ATOM 7033 C CA . SER B 1 421 ? 12.539 -32.438 -33.219 1 93.19 421 SER B CA 1
ATOM 7034 C C . SER B 1 421 ? 11.367 -33.281 -32.719 1 93.19 421 SER B C 1
ATOM 7036 O O . SER B 1 421 ? 11.109 -34.375 -33.219 1 93.19 421 SER B O 1
ATOM 7038 N N . ALA B 1 422 ? 10.695 -32.719 -31.734 1 91.19 422 ALA B N 1
ATOM 7039 C CA . ALA B 1 422 ? 9.539 -33.406 -31.188 1 91.19 422 ALA B CA 1
ATOM 7040 C C . ALA B 1 422 ? 8.422 -33.531 -32.219 1 91.19 422 ALA B C 1
ATOM 7042 O O . ALA B 1 422 ? 7.719 -34.562 -32.25 1 91.19 422 ALA B O 1
ATOM 7043 N N . SER B 1 423 ? 8.211 -32.562 -33.031 1 92.25 423 SER B N 1
ATOM 7044 C CA . SER B 1 423 ? 7.207 -32.594 -34.094 1 92.25 423 SER B CA 1
ATOM 7045 C C . SER B 1 423 ? 7.523 -33.656 -35.156 1 92.25 423 SER B C 1
ATOM 7047 O O . SER B 1 423 ? 6.633 -34.375 -35.594 1 92.25 423 SER B O 1
ATOM 7049 N N . GLU B 1 424 ? 8.789 -33.75 -35.5 1 91.81 424 GLU B N 1
ATOM 7050 C CA . GLU B 1 424 ? 9.219 -34.75 -36.469 1 91.81 424 GLU B CA 1
ATOM 7051 C C . GLU B 1 424 ? 9.094 -36.156 -35.906 1 91.81 424 GLU B C 1
ATOM 7053 O O . GLU B 1 424 ? 8.633 -37.062 -36.594 1 91.81 424 GLU B O 1
ATOM 7058 N N . ALA B 1 425 ? 9.523 -36.219 -34.625 1 90 425 ALA B N 1
ATOM 7059 C CA . ALA B 1 425 ? 9.383 -37.5 -33.969 1 90 425 ALA B CA 1
ATOM 7060 C C . ALA B 1 425 ? 7.922 -37.938 -33.938 1 90 425 ALA B C 1
ATOM 7062 O O . ALA B 1 425 ? 7.609 -39.094 -34.156 1 90 425 ALA B O 1
ATOM 7063 N N . LEU B 1 426 ? 7.059 -37.031 -33.656 1 87.25 426 LEU B N 1
ATOM 7064 C CA . LEU B 1 426 ? 5.629 -37.312 -33.594 1 87.25 426 LEU B CA 1
ATOM 7065 C C . LEU B 1 426 ? 5.098 -37.75 -34.938 1 87.25 426 LEU B C 1
ATOM 7067 O O . LEU B 1 426 ? 4.355 -38.719 -35.062 1 87.25 426 LEU B O 1
ATOM 7071 N N . ARG B 1 427 ? 5.469 -37.094 -36 1 88.62 427 ARG B N 1
ATOM 7072 C CA . ARG B 1 427 ? 5.055 -37.406 -37.344 1 88.62 427 ARG B CA 1
ATOM 7073 C C . ARG B 1 427 ? 5.484 -38.812 -37.75 1 88.62 427 ARG B C 1
ATOM 7075 O O . ARG B 1 427 ? 4.672 -39.594 -38.25 1 88.62 427 ARG B O 1
ATOM 7082 N N . LEU B 1 428 ? 6.73 -39.219 -37.406 1 89.56 428 LEU B N 1
ATOM 7083 C CA . LEU B 1 428 ? 7.277 -40.5 -37.75 1 89.56 428 LEU B CA 1
ATOM 7084 C C . LEU B 1 428 ? 6.613 -41.625 -36.969 1 89.56 428 LEU B C 1
ATOM 7086 O O . LEU B 1 428 ? 6.27 -42.688 -37.5 1 89.56 428 LEU B O 1
ATOM 7090 N N . VAL B 1 429 ? 6.512 -41.312 -35.688 1 85.19 429 VAL B N 1
ATOM 7091 C CA . VAL B 1 429 ? 5.922 -42.344 -34.844 1 85.19 429 VAL B CA 1
ATOM 7092 C C . VAL B 1 429 ? 4.473 -42.594 -35.25 1 85.19 429 VAL B C 1
ATOM 7094 O O . VAL B 1 429 ? 3.996 -43.719 -35.219 1 85.19 429 VAL B O 1
ATOM 7097 N N . ARG B 1 430 ? 3.738 -41.594 -35.656 1 81.81 430 ARG B N 1
ATOM 7098 C CA . ARG B 1 430 ? 2.357 -41.75 -36.094 1 81.81 430 ARG B CA 1
ATOM 7099 C C . ARG B 1 430 ? 2.283 -42.562 -37.375 1 81.81 430 ARG B C 1
ATOM 7101 O O . ARG B 1 430 ? 1.42 -43.438 -37.531 1 81.81 430 ARG B O 1
ATOM 7108 N N . ILE B 1 431 ? 3.25 -42.406 -38.344 1 83.31 431 ILE B N 1
ATOM 7109 C CA . ILE B 1 431 ? 3.314 -43.125 -39.594 1 83.31 431 ILE B CA 1
ATOM 7110 C C . ILE B 1 431 ? 3.641 -44.594 -39.312 1 83.31 431 ILE B C 1
ATOM 7112 O O . ILE B 1 431 ? 2.982 -45.5 -39.812 1 83.31 431 ILE B O 1
ATOM 7116 N N . ASN B 1 432 ? 4.598 -44.781 -38.406 1 84.69 432 ASN B N 1
ATOM 7117 C CA . ASN B 1 432 ? 5.027 -46.156 -38.094 1 84.69 432 ASN B CA 1
ATOM 7118 C C . ASN B 1 432 ? 3.965 -46.906 -37.312 1 84.69 432 ASN B C 1
ATOM 7120 O O . ASN B 1 432 ? 3.844 -48.125 -37.406 1 84.69 432 ASN B O 1
ATOM 7124 N N . HIS B 1 433 ? 3.295 -46.156 -36.469 1 78.94 433 HIS B N 1
ATOM 7125 C CA . HIS B 1 433 ? 2.223 -46.781 -35.688 1 78.94 433 HIS B CA 1
ATOM 7126 C C . HIS B 1 433 ? 1.102 -47.281 -36.594 1 78.94 433 HIS B C 1
ATOM 7128 O O . HIS B 1 433 ? 0.568 -48.375 -36.406 1 78.94 433 HIS B O 1
ATOM 7134 N N . GLN B 1 434 ? 0.77 -46.5 -37.656 1 76.12 434 GLN B N 1
ATOM 7135 C CA . GLN B 1 434 ? -0.239 -46.875 -38.656 1 76.12 434 GLN B CA 1
ATOM 7136 C C . GLN B 1 434 ? 0.203 -48.094 -39.438 1 76.12 434 GLN B C 1
ATOM 7138 O O . GLN B 1 434 ? -0.625 -48.938 -39.844 1 76.12 434 GLN B O 1
ATOM 7143 N N . ALA B 1 435 ? 1.537 -48.281 -39.531 1 77.56 435 ALA B N 1
ATOM 7144 C CA . ALA B 1 435 ? 2.109 -49.406 -40.281 1 77.56 435 ALA B CA 1
ATOM 7145 C C . ALA B 1 435 ? 2.352 -50.594 -39.344 1 77.56 435 ALA B C 1
ATOM 7147 O O . ALA B 1 435 ? 2.797 -51.656 -39.781 1 77.56 435 ALA B O 1
ATOM 7148 N N . GLY B 1 436 ? 2.064 -50.375 -38.031 1 74.5 436 GLY B N 1
ATOM 7149 C CA . GLY B 1 436 ? 2.225 -51.438 -37.062 1 74.5 436 GLY B CA 1
ATOM 7150 C C . GLY B 1 436 ? 3.666 -51.656 -36.656 1 74.5 436 GLY B C 1
ATOM 7151 O O . GLY B 1 436 ? 4.008 -52.688 -36.094 1 74.5 436 GLY B O 1
ATOM 7152 N N . LEU B 1 437 ? 4.516 -50.656 -36.875 1 76.75 437 LEU B N 1
ATOM 7153 C CA . LEU B 1 437 ? 5.949 -50.781 -36.656 1 76.75 437 LEU B CA 1
ATOM 7154 C C . LEU B 1 437 ? 6.332 -50.281 -35.25 1 76.75 437 LEU B C 1
ATOM 7156 O O . LEU B 1 437 ? 7.434 -50.531 -34.781 1 76.75 437 LEU B O 1
ATOM 7160 N N . VAL B 1 438 ? 5.496 -49.469 -34.625 1 76.56 438 VAL B N 1
ATOM 7161 C CA . VAL B 1 438 ? 5.762 -48.969 -33.281 1 76.56 438 VAL B CA 1
ATOM 7162 C C . VAL B 1 438 ? 4.543 -49.219 -32.375 1 76.56 438 VAL B C 1
ATOM 7164 O O . VAL B 1 438 ? 3.418 -49.312 -32.875 1 76.56 438 VAL B O 1
ATOM 7167 N N . ASN B 1 439 ? 4.832 -49.469 -31.125 1 70.94 439 ASN B N 1
ATOM 7168 C CA . ASN B 1 439 ? 3.752 -49.75 -30.188 1 70.94 439 ASN B CA 1
ATOM 7169 C C . ASN B 1 439 ? 3.15 -48.469 -29.609 1 70.94 439 ASN B C 1
ATOM 7171 O O . ASN B 1 439 ? 3.609 -47.375 -29.922 1 70.94 439 ASN B O 1
ATOM 7175 N N . ASP B 1 440 ? 2.102 -48.625 -28.828 1 67.25 440 ASP B N 1
ATOM 7176 C CA . ASP B 1 440 ? 1.307 -47.531 -28.281 1 67.25 440 ASP B CA 1
ATOM 7177 C C . ASP B 1 440 ? 2.109 -46.719 -27.266 1 67.25 440 ASP B C 1
ATOM 7179 O O . ASP B 1 440 ? 1.896 -45.531 -27.109 1 67.25 440 ASP B O 1
ATOM 7183 N N . LEU B 1 441 ? 2.965 -47.375 -26.641 1 62.84 441 LEU B N 1
ATOM 7184 C CA . LEU B 1 441 ? 3.785 -46.688 -25.641 1 62.84 441 LEU B CA 1
ATOM 7185 C C . LEU B 1 441 ? 4.68 -45.656 -26.297 1 62.84 441 LEU B C 1
ATOM 7187 O O . LEU B 1 441 ? 4.883 -44.562 -25.734 1 62.84 441 LEU B O 1
ATOM 7191 N N . GLN B 1 442 ? 5.168 -46.031 -27.5 1 72.75 442 GLN B N 1
ATOM 7192 C CA . GLN B 1 442 ? 6.016 -45.062 -28.219 1 72.75 442 GLN B CA 1
ATOM 7193 C C . GLN B 1 442 ? 5.219 -43.844 -28.656 1 72.75 442 GLN B C 1
ATOM 7195 O O . GLN B 1 442 ? 5.73 -42.719 -28.625 1 72.75 442 GLN B O 1
ATOM 7200 N N . VAL B 1 443 ? 3.979 -44.031 -28.953 1 72.5 443 VAL B N 1
ATOM 7201 C CA . VAL B 1 443 ? 3.107 -42.906 -29.328 1 72.5 443 VAL B CA 1
ATOM 7202 C C . VAL B 1 443 ? 2.842 -42.031 -28.125 1 72.5 443 VAL B C 1
ATOM 7204 O O . VAL B 1 443 ? 2.904 -40.781 -28.219 1 72.5 443 VAL B O 1
ATOM 7207 N N . LEU B 1 444 ? 2.701 -42.625 -27.031 1 68.19 444 LEU B N 1
ATOM 7208 C CA . LEU B 1 444 ? 2.457 -41.906 -25.781 1 68.19 444 LEU B CA 1
ATOM 7209 C C . LEU B 1 444 ? 3.645 -41 -25.438 1 68.19 444 LEU B C 1
ATOM 7211 O O . LEU B 1 444 ? 3.469 -39.812 -25.125 1 68.19 444 LEU B O 1
ATOM 7215 N N . ILE B 1 445 ? 4.68 -41.5 -25.469 1 70.44 445 ILE B N 1
ATOM 7216 C CA . ILE B 1 445 ? 5.898 -40.812 -25.094 1 70.44 445 ILE B CA 1
ATOM 7217 C C . ILE B 1 445 ? 6.133 -39.625 -26.047 1 70.44 445 ILE B C 1
ATOM 7219 O O . ILE B 1 445 ? 6.453 -38.531 -25.609 1 70.44 445 ILE B O 1
ATOM 7223 N N . THR B 1 446 ? 5.887 -39.938 -27.297 1 78.94 446 THR B N 1
ATOM 7224 C CA . THR B 1 446 ? 6.152 -38.906 -28.297 1 78.94 446 THR B CA 1
ATOM 7225 C C . THR B 1 446 ? 5.125 -37.781 -28.203 1 78.94 446 THR B C 1
ATOM 7227 O O . THR B 1 446 ? 5.457 -36.625 -28.422 1 78.94 446 THR B O 1
ATOM 7230 N N . ASN B 1 447 ? 3.881 -38.125 -27.875 1 76.62 447 ASN B N 1
ATOM 7231 C CA . ASN B 1 447 ? 2.861 -37.094 -27.656 1 76.62 447 ASN B CA 1
ATOM 7232 C C . ASN B 1 447 ? 3.201 -36.219 -26.469 1 76.62 447 ASN B C 1
ATOM 7234 O O . ASN B 1 447 ? 3.086 -34.969 -26.547 1 76.62 447 ASN B O 1
ATOM 7238 N N . SER B 1 448 ? 3.557 -36.75 -25.422 1 77.38 448 SER B N 1
ATOM 7239 C CA . SER B 1 448 ? 3.938 -36.031 -24.219 1 77.38 448 SER B CA 1
ATOM 7240 C C . SER B 1 448 ? 5.137 -35.125 -24.484 1 77.38 448 SER B C 1
ATOM 7242 O O . SER B 1 448 ? 5.164 -33.969 -24.031 1 77.38 448 SER B O 1
ATOM 7244 N N . GLN B 1 449 ? 6.012 -35.688 -25.25 1 81.19 449 GLN B N 1
ATOM 7245 C CA . GLN B 1 449 ? 7.203 -34.906 -25.578 1 81.19 449 GLN B CA 1
ATOM 7246 C C . GLN B 1 449 ? 6.855 -33.719 -26.453 1 81.19 449 GLN B C 1
ATOM 7248 O O . GLN B 1 449 ? 7.387 -32.625 -26.25 1 81.19 449 GLN B O 1
ATOM 7253 N N . TYR B 1 450 ? 6.008 -33.906 -27.391 1 87.75 450 TYR B N 1
ATOM 7254 C CA . TYR B 1 450 ? 5.594 -32.812 -28.266 1 87.75 450 TYR B CA 1
ATOM 7255 C C . TYR B 1 450 ? 4.867 -31.734 -27.484 1 87.75 450 TYR B C 1
ATOM 7257 O O . TYR B 1 450 ? 5.141 -30.547 -27.656 1 87.75 450 TYR B O 1
ATOM 7265 N N . LEU B 1 451 ? 3.955 -32.156 -26.641 1 84.88 451 LEU B N 1
ATOM 7266 C CA . LEU B 1 451 ? 3.209 -31.172 -25.859 1 84.88 451 LEU B CA 1
ATOM 7267 C C . LEU B 1 451 ? 4.145 -30.375 -24.953 1 84.88 451 LEU B C 1
ATOM 7269 O O . LEU B 1 451 ? 4.035 -29.156 -24.859 1 84.88 451 LEU B O 1
ATOM 7273 N N . GLN B 1 452 ? 5.023 -31.062 -24.281 1 86.06 452 GLN B N 1
ATOM 7274 C CA . GLN B 1 452 ? 5.984 -30.406 -23.406 1 86.06 452 GLN B CA 1
ATOM 7275 C C . GLN B 1 452 ? 6.832 -29.391 -24.188 1 86.06 452 GLN B C 1
ATOM 7277 O O . GLN B 1 452 ? 7.094 -28.297 -23.703 1 86.06 452 GLN B O 1
ATOM 7282 N N . ALA B 1 453 ? 7.254 -29.844 -25.344 1 90 453 ALA B N 1
ATOM 7283 C CA . ALA B 1 453 ? 8.062 -28.969 -26.172 1 90 453 ALA B CA 1
ATOM 7284 C C . ALA B 1 453 ? 7.266 -27.734 -26.609 1 90 453 ALA B C 1
ATOM 7286 O O . ALA B 1 453 ? 7.777 -26.609 -26.594 1 90 453 ALA B O 1
ATOM 7287 N N . LYS B 1 454 ? 6.043 -28 -27.016 1 92.12 454 LYS B N 1
ATOM 7288 C CA . LYS B 1 454 ? 5.188 -26.906 -27.484 1 92.12 454 LYS B CA 1
ATOM 7289 C C . LYS B 1 454 ? 4.887 -25.922 -26.359 1 92.12 454 LYS B C 1
ATOM 7291 O O . LYS B 1 454 ? 4.98 -24.703 -26.547 1 92.12 454 LYS B O 1
ATOM 7296 N N . LEU B 1 455 ? 4.496 -26.359 -25.188 1 91.94 455 LEU B N 1
ATOM 7297 C CA . LEU B 1 455 ? 4.227 -25.516 -24.016 1 91.94 455 LEU B CA 1
ATOM 7298 C C . LEU B 1 455 ? 5.48 -24.75 -23.609 1 91.94 455 LEU B C 1
ATOM 7300 O O . LEU B 1 455 ? 5.402 -23.562 -23.266 1 91.94 455 LEU B O 1
ATOM 7304 N N . GLY B 1 456 ? 6.578 -25.469 -23.641 1 91.5 456 GLY B N 1
ATOM 7305 C CA . GLY B 1 456 ? 7.84 -24.812 -23.328 1 91.5 456 GLY B CA 1
ATOM 7306 C C . GLY B 1 456 ? 8.164 -23.672 -24.281 1 91.5 456 GLY B C 1
ATOM 7307 O O . GLY B 1 456 ? 8.594 -22.609 -23.844 1 91.5 456 GLY B O 1
ATOM 7308 N N . TYR B 1 457 ? 7.93 -23.906 -25.578 1 92.88 457 TYR B N 1
ATOM 7309 C CA . TYR B 1 457 ? 8.18 -22.891 -26.594 1 92.88 457 TYR B CA 1
ATOM 7310 C C . TYR B 1 457 ? 7.297 -21.672 -26.359 1 92.88 457 TYR B C 1
ATOM 7312 O O . TYR B 1 457 ? 7.785 -20.531 -26.312 1 92.88 457 TYR B O 1
ATOM 7320 N N . ILE B 1 458 ? 5.996 -21.891 -26.156 1 94.19 458 ILE B N 1
ATOM 7321 C CA . ILE B 1 458 ? 5.047 -20.812 -25.969 1 94.19 458 ILE B CA 1
ATOM 7322 C C . ILE B 1 458 ? 5.395 -20.031 -24.703 1 94.19 458 ILE B C 1
ATOM 7324 O O . ILE B 1 458 ? 5.359 -18.812 -24.672 1 94.19 458 ILE B O 1
ATOM 7328 N N . GLY B 1 459 ? 5.746 -20.766 -23.641 1 94.19 459 GLY B N 1
ATOM 7329 C CA . GLY B 1 459 ? 6.129 -20.141 -22.391 1 94.19 459 GLY B CA 1
ATOM 7330 C C . GLY B 1 459 ? 7.352 -19.25 -22.516 1 94.19 459 GLY B C 1
ATOM 7331 O O . GLY B 1 459 ? 7.375 -18.141 -21.984 1 94.19 459 GLY B O 1
ATOM 7332 N N . THR B 1 460 ? 8.336 -19.75 -23.188 1 93.75 460 THR B N 1
ATOM 7333 C CA . THR B 1 460 ? 9.57 -18.984 -23.359 1 93.75 460 THR B CA 1
ATOM 7334 C C . THR B 1 460 ? 9.328 -17.766 -24.234 1 93.75 460 THR B C 1
ATOM 7336 O O . THR B 1 460 ? 9.914 -16.703 -24.016 1 93.75 460 THR B O 1
ATOM 7339 N N . LEU B 1 461 ? 8.531 -17.969 -25.281 1 94.25 461 LEU B N 1
ATOM 7340 C CA . LEU B 1 461 ? 8.188 -16.828 -26.125 1 94.25 461 LEU B CA 1
ATOM 7341 C C . LEU B 1 461 ? 7.477 -15.742 -25.328 1 94.25 461 LEU B C 1
ATOM 7343 O O . LEU B 1 461 ? 7.809 -14.562 -25.438 1 94.25 461 LEU B O 1
ATOM 7347 N N . GLY B 1 462 ? 6.492 -16.094 -24.516 1 95.75 462 GLY B N 1
ATOM 7348 C CA . GLY B 1 462 ? 5.828 -15.156 -23.641 1 95.75 462 GLY B CA 1
ATOM 7349 C C . GLY B 1 462 ? 6.785 -14.438 -22.703 1 95.75 462 GLY B C 1
ATOM 7350 O O . GLY B 1 462 ? 6.676 -13.227 -22.5 1 95.75 462 GLY B O 1
ATOM 7351 N N . GLN B 1 463 ? 7.719 -15.188 -22.156 1 95.62 463 GLN B N 1
ATOM 7352 C CA . GLN B 1 463 ? 8.703 -14.617 -21.25 1 95.62 463 GLN B CA 1
ATOM 7353 C C . GLN B 1 463 ? 9.578 -13.578 -21.953 1 95.62 463 GLN B C 1
ATOM 7355 O O . GLN B 1 463 ? 9.93 -12.555 -21.375 1 95.62 463 GLN B O 1
ATOM 7360 N N . ARG B 1 464 ? 9.945 -13.883 -23.156 1 95.5 464 ARG B N 1
ATOM 7361 C CA . ARG B 1 464 ? 10.742 -12.938 -23.922 1 95.5 464 ARG B CA 1
ATOM 7362 C C . ARG B 1 464 ? 9.977 -11.641 -24.156 1 95.5 464 ARG B C 1
ATOM 7364 O O . ARG B 1 464 ? 10.547 -10.555 -24.031 1 95.5 464 ARG B O 1
ATOM 7371 N N . PHE B 1 465 ? 8.688 -11.734 -24.5 1 96.75 465 PHE B N 1
ATOM 7372 C CA . PHE B 1 465 ? 7.848 -10.547 -24.625 1 96.75 465 PHE B CA 1
ATOM 7373 C C . PHE B 1 465 ? 7.789 -9.789 -23.297 1 96.75 465 PHE B C 1
ATOM 7375 O O . PHE B 1 465 ? 7.922 -8.562 -23.281 1 96.75 465 PHE B O 1
ATOM 7382 N N . GLN B 1 466 ? 7.625 -10.492 -22.188 1 97.62 466 GLN B N 1
ATOM 7383 C CA . GLN B 1 466 ? 7.488 -9.867 -20.891 1 97.62 466 GLN B CA 1
ATOM 7384 C C . GLN B 1 466 ? 8.789 -9.195 -20.453 1 97.62 466 GLN B C 1
ATOM 7386 O O . GLN B 1 466 ? 8.773 -8.102 -19.891 1 97.62 466 GLN B O 1
ATOM 7391 N N . ASP B 1 467 ? 9.906 -9.859 -20.719 1 96.94 467 ASP B N 1
ATOM 7392 C CA . ASP B 1 467 ? 11.195 -9.273 -20.359 1 96.94 467 ASP B CA 1
ATOM 7393 C C . ASP B 1 467 ? 11.484 -8.031 -21.203 1 96.94 467 ASP B C 1
ATOM 7395 O O . ASP B 1 467 ? 12.109 -7.082 -20.734 1 96.94 467 ASP B O 1
ATOM 7399 N N . THR B 1 468 ? 11.039 -8.062 -22.453 1 96.94 468 THR B N 1
ATOM 7400 C CA . THR B 1 468 ? 11.172 -6.875 -23.297 1 96.94 468 THR B CA 1
ATOM 7401 C C . THR B 1 468 ? 10.367 -5.711 -22.719 1 96.94 468 THR B C 1
ATOM 7403 O O . THR B 1 468 ? 10.875 -4.594 -22.625 1 96.94 468 THR B O 1
ATOM 7406 N N . SER B 1 469 ? 9.109 -5.992 -22.344 1 97.75 469 SER B N 1
ATOM 7407 C CA . SER B 1 469 ? 8.305 -4.984 -21.656 1 97.75 469 SER B CA 1
ATOM 7408 C C . SER B 1 469 ? 8.992 -4.508 -20.375 1 97.75 469 SER B C 1
ATOM 7410 O O . SER B 1 469 ? 9.023 -3.311 -20.094 1 97.75 469 SER B O 1
ATOM 7412 N N . GLY B 1 470 ? 9.562 -5.473 -19.656 1 97.88 470 GLY B N 1
ATOM 7413 C CA . GLY B 1 470 ? 10.281 -5.148 -18.438 1 97.88 470 GLY B CA 1
ATOM 7414 C C . GLY B 1 470 ? 11.445 -4.203 -18.656 1 97.88 470 GLY B C 1
ATOM 7415 O O . GLY B 1 470 ? 11.711 -3.322 -17.844 1 97.88 470 GLY B O 1
ATOM 7416 N N . LEU B 1 471 ? 12.109 -4.359 -19.75 1 96.81 471 LEU B N 1
ATOM 7417 C CA . LEU B 1 471 ? 13.234 -3.49 -20.078 1 96.81 471 LEU B CA 1
ATOM 7418 C C . LEU B 1 471 ? 12.758 -2.057 -20.312 1 96.81 471 LEU B C 1
ATOM 7420 O O . LEU B 1 471 ? 13.359 -1.112 -19.797 1 96.81 471 LEU B O 1
ATOM 7424 N N . PHE B 1 472 ? 11.703 -1.87 -21.078 1 97.25 472 PHE B N 1
ATOM 7425 C CA . PHE B 1 472 ? 11.203 -0.533 -21.375 1 97.25 472 PHE B CA 1
ATOM 7426 C C . PHE B 1 472 ? 10.781 0.179 -20.094 1 97.25 472 PHE B C 1
ATOM 7428 O O . PHE B 1 472 ? 11.055 1.366 -19.922 1 97.25 472 PHE B O 1
ATOM 7435 N N . VAL B 1 473 ? 10.141 -0.574 -19.172 1 97.25 473 VAL B N 1
ATOM 7436 C CA . VAL B 1 473 ? 9.719 -0.005 -17.891 1 97.25 473 VAL B CA 1
ATOM 7437 C C . VAL B 1 473 ? 10.953 0.347 -17.062 1 97.25 473 VAL B C 1
ATOM 7439 O O . VAL B 1 473 ? 11.016 1.425 -16.453 1 97.25 473 VAL B O 1
ATOM 7442 N N . ALA B 1 474 ? 11.898 -0.517 -17.047 1 97.25 474 ALA B N 1
ATOM 7443 C CA . ALA B 1 474 ? 13.117 -0.32 -16.266 1 97.25 474 ALA B CA 1
ATOM 7444 C C . ALA B 1 474 ? 13.898 0.89 -16.766 1 97.25 474 ALA B C 1
ATOM 7446 O O . ALA B 1 474 ? 14.57 1.566 -15.977 1 97.25 474 ALA B O 1
ATOM 7447 N N . LEU B 1 475 ? 13.773 1.214 -18 1 96.44 475 LEU B N 1
ATOM 7448 C CA . LEU B 1 475 ? 14.484 2.336 -18.609 1 96.44 475 LEU B CA 1
ATOM 7449 C C . LEU B 1 475 ? 13.758 3.648 -18.344 1 96.44 475 LEU B C 1
ATOM 7451 O O . LEU B 1 475 ? 14.242 4.719 -18.703 1 96.44 475 LEU B O 1
ATOM 7455 N N . GLY B 1 476 ? 12.617 3.564 -17.703 1 95.25 476 GLY B N 1
ATOM 7456 C CA . GLY B 1 476 ? 11.906 4.773 -17.328 1 95.25 476 GLY B CA 1
ATOM 7457 C C . GLY B 1 476 ? 10.719 5.074 -18.219 1 95.25 476 GLY B C 1
ATOM 7458 O O . GLY B 1 476 ? 10.031 6.082 -18.031 1 95.25 476 GLY B O 1
ATOM 7459 N N . GLY B 1 477 ? 10.492 4.336 -19.297 1 93.69 477 GLY B N 1
ATOM 7460 C CA . GLY B 1 477 ? 9.273 4.379 -20.094 1 93.69 477 GLY B CA 1
ATOM 7461 C C . GLY B 1 477 ? 9.266 5.508 -21.094 1 93.69 477 GLY B C 1
ATOM 7462 O O . GLY B 1 477 ? 8.227 5.801 -21.703 1 93.69 477 GLY B O 1
ATOM 7463 N N . GLY B 1 478 ? 10.281 6.398 -21.281 1 91.69 478 GLY B N 1
ATOM 7464 C CA . GLY B 1 478 ? 10.438 7.371 -22.344 1 91.69 478 GLY B CA 1
ATOM 7465 C C . GLY B 1 478 ? 9.547 8.594 -22.172 1 91.69 478 GLY B C 1
ATOM 7466 O O . GLY B 1 478 ? 9.375 9.375 -23.109 1 91.69 478 GLY B O 1
ATOM 7467 N N . TRP B 1 479 ? 8.914 8.875 -21.094 1 88.5 479 TRP B N 1
ATOM 7468 C CA . TRP B 1 479 ? 7.93 9.93 -20.859 1 88.5 479 TRP B CA 1
ATOM 7469 C C . TRP B 1 479 ? 8.492 11.297 -21.25 1 88.5 479 TRP B C 1
ATOM 7471 O O . TRP B 1 479 ? 7.742 12.195 -21.625 1 88.5 479 TRP B O 1
ATOM 7481 N N . TRP B 1 480 ? 9.781 11.547 -21.234 1 85.06 480 TRP B N 1
ATOM 7482 C CA . TRP B 1 480 ? 10.414 12.836 -21.5 1 85.06 480 TRP B CA 1
ATOM 7483 C C . TRP B 1 480 ? 10.391 13.156 -22.984 1 85.06 480 TRP B C 1
ATOM 7485 O O . TRP B 1 480 ? 10.719 14.273 -23.391 1 85.06 480 TRP B O 1
ATOM 7495 N N . ASN B 1 481 ? 10.023 12.273 -23.797 1 83.75 481 ASN B N 1
ATOM 7496 C CA . ASN B 1 481 ? 9.898 12.477 -25.234 1 83.75 481 ASN B CA 1
ATOM 7497 C C . ASN B 1 481 ? 8.445 12.672 -25.641 1 83.75 481 ASN B C 1
ATOM 7499 O O . ASN B 1 481 ? 8.133 12.68 -26.828 1 83.75 481 ASN B O 1
ATOM 7503 N N . ALA B 1 482 ? 7.582 12.781 -24.656 1 79.94 482 ALA B N 1
ATOM 7504 C CA . ALA B 1 482 ? 6.168 12.992 -24.953 1 79.94 482 ALA B CA 1
ATOM 7505 C C . ALA B 1 482 ? 5.941 14.336 -25.641 1 79.94 482 ALA B C 1
ATOM 7507 O O . ALA B 1 482 ? 6.531 15.344 -25.234 1 79.94 482 ALA B O 1
ATOM 7508 N N . GLU B 1 483 ? 5.711 14.492 -27.031 1 63.16 483 GLU B N 1
ATOM 7509 C CA . GLU B 1 483 ? 5.449 15.742 -27.75 1 63.16 483 GLU B CA 1
ATOM 7510 C C . GLU B 1 483 ? 4.277 16.5 -27.125 1 63.16 483 GLU B C 1
ATOM 7512 O O . GLU B 1 483 ? 3.346 15.883 -26.594 1 63.16 483 GLU B O 1
ATOM 7517 N N . GLU B 1 484 ? 4.441 17.828 -26.688 1 55.16 484 GLU B N 1
ATOM 7518 C CA . GLU B 1 484 ? 3.449 18.719 -26.094 1 55.16 484 GLU B CA 1
ATOM 7519 C C . GLU B 1 484 ? 2.082 18.531 -26.75 1 55.16 484 GLU B C 1
ATOM 7521 O O . GLU B 1 484 ? 1.052 18.625 -26.078 1 55.16 484 GLU B O 1
ATOM 7526 N N . GLU B 1 485 ? 1.881 18.828 -28.062 1 47.12 485 GLU B N 1
ATOM 7527 C CA . GLU B 1 485 ? 0.617 18.953 -28.781 1 47.12 485 GLU B CA 1
ATOM 7528 C C . GLU B 1 485 ? -0.116 17.609 -28.844 1 47.12 485 GLU B C 1
ATOM 7530 O O . GLU B 1 485 ? -1.219 17.531 -29.391 1 47.12 485 GLU B O 1
ATOM 7535 N N . GLY B 1 486 ? 0.561 16.531 -28.859 1 41.09 486 GLY B N 1
ATOM 7536 C CA . GLY B 1 486 ? -0.12 15.344 -29.344 1 41.09 486 GLY B CA 1
ATOM 7537 C C . GLY B 1 486 ? -1.273 14.914 -28.453 1 41.09 486 GLY B C 1
ATOM 7538 O O . GLY B 1 486 ? -1.488 15.484 -27.375 1 41.09 486 GLY B O 1
ATOM 7539 N N . GLU B 1 487 ? -1.99 13.75 -28.969 1 41.72 487 GLU B N 1
ATOM 7540 C CA . GLU B 1 487 ? -3.283 13.078 -28.891 1 41.72 487 GLU B CA 1
ATOM 7541 C C . GLU B 1 487 ? -3.535 12.531 -27.484 1 41.72 487 GLU B C 1
ATOM 7543 O O . GLU B 1 487 ? -4.543 11.867 -27.234 1 41.72 487 GLU B O 1
ATOM 7548 N N . LEU B 1 488 ? -2.469 12.289 -26.719 1 44.16 488 LEU B N 1
ATOM 7549 C CA . LEU B 1 488 ? -2.992 11.57 -25.562 1 44.16 488 LEU B CA 1
ATOM 7550 C C . LEU B 1 488 ? -3.846 12.492 -24.688 1 44.16 488 LEU B C 1
ATOM 7552 O O . LEU B 1 488 ? -3.314 13.312 -23.938 1 44.16 488 LEU B O 1
ATOM 7556 N N . THR B 1 489 ? -4.977 12.828 -24.938 1 38.88 489 THR B N 1
ATOM 7557 C CA . THR B 1 489 ? -6.145 13.414 -24.297 1 38.88 489 THR B CA 1
ATOM 7558 C C . THR B 1 489 ? -6.312 12.859 -22.875 1 38.88 489 THR B C 1
ATOM 7560 O O . THR B 1 489 ? -6.367 11.641 -22.688 1 38.88 489 THR B O 1
ATOM 7563 N N . GLY B 1 490 ? -5.738 13.523 -21.656 1 48.78 490 GLY B N 1
ATOM 7564 C CA . GLY B 1 490 ? -5.875 13.219 -20.234 1 48.78 490 GLY B CA 1
ATOM 7565 C C . GLY B 1 490 ? -4.547 13.141 -19.516 1 48.78 490 GLY B C 1
ATOM 7566 O O . GLY B 1 490 ? -4.508 12.969 -18.297 1 48.78 490 GLY B O 1
ATOM 7567 N N . MET B 1 491 ? -3.514 13.203 -20.344 1 57.59 491 MET B N 1
ATOM 7568 C CA . MET B 1 491 ? -2.193 13.047 -19.75 1 57.59 491 MET B CA 1
ATOM 7569 C C . MET B 1 491 ? -1.618 14.391 -19.328 1 57.59 491 MET B C 1
ATOM 7571 O O . MET B 1 491 ? -0.488 14.469 -18.844 1 57.59 491 MET B O 1
ATOM 7575 N N . GLU B 1 492 ? -2.377 15.383 -19.578 1 56.97 492 GLU B N 1
ATOM 7576 C CA . GLU B 1 492 ? -1.839 16.703 -19.266 1 56.97 492 GLU B CA 1
ATOM 7577 C C . GLU B 1 492 ? -1.478 16.797 -17.781 1 56.97 492 GLU B C 1
ATOM 7579 O O . GLU B 1 492 ? -0.5 17.469 -17.422 1 56.97 492 GLU B O 1
ATOM 7584 N N . GLU B 1 493 ? -2.283 16.062 -17.047 1 61.06 493 GLU B N 1
ATOM 7585 C CA . GLU B 1 493 ? -2.002 16.172 -15.625 1 61.06 493 GLU B CA 1
ATOM 7586 C C . GLU B 1 493 ? -0.793 15.32 -15.234 1 61.06 493 GLU B C 1
ATOM 7588 O O . GLU B 1 493 ? -0.16 15.57 -14.211 1 61.06 493 GLU B O 1
ATOM 7593 N N . ILE B 1 494 ? -0.547 14.438 -16.016 1 64.12 494 ILE B N 1
ATOM 7594 C CA . ILE B 1 494 ? 0.552 13.531 -15.688 1 64.12 494 ILE B CA 1
ATOM 7595 C C . ILE B 1 494 ? 1.883 14.195 -16.047 1 64.12 494 ILE B C 1
ATOM 7597 O O . ILE B 1 494 ? 2.838 14.141 -15.273 1 64.12 494 ILE B O 1
ATOM 7601 N N . PHE B 1 495 ? 1.826 14.812 -17.266 1 57.84 495 PHE B N 1
ATOM 7602 C CA . PHE B 1 495 ? 3.084 15.367 -17.766 1 57.84 495 PHE B CA 1
ATOM 7603 C C . PHE B 1 495 ? 3.172 16.859 -17.453 1 57.84 495 PHE B C 1
ATOM 7605 O O . PHE B 1 495 ? 3.328 17.672 -18.359 1 57.84 495 PHE B O 1
ATOM 7612 N N . PHE B 1 496 ? 2.451 17.234 -16.328 1 48.94 496 PHE B N 1
ATOM 7613 C CA . PHE B 1 496 ? 2.43 18.625 -15.922 1 48.94 496 PHE B CA 1
ATOM 7614 C C . PHE B 1 496 ? 3.807 19.266 -16.078 1 48.94 496 PHE B C 1
ATOM 7616 O O . PHE B 1 496 ? 4.816 18.672 -15.68 1 48.94 496 PHE B O 1
ATOM 7623 N N . ASN B 1 497 ? 3.893 20.156 -17.031 1 47.5 497 ASN B N 1
ATOM 7624 C CA . ASN B 1 497 ? 5.031 21.062 -17.078 1 47.5 497 ASN B CA 1
ATOM 7625 C C . ASN B 1 497 ? 4.988 22.062 -15.93 1 47.5 497 ASN B C 1
ATOM 7627 O O . ASN B 1 497 ? 4.023 22.828 -15.805 1 47.5 497 ASN B O 1
ATOM 7631 N N . PRO B 1 498 ? 5.738 21.906 -14.961 1 47.56 498 PRO B N 1
ATOM 7632 C CA . PRO B 1 498 ? 5.75 22.812 -13.812 1 47.56 498 PRO B CA 1
ATOM 7633 C C . PRO B 1 498 ? 5.609 24.281 -14.211 1 47.56 498 PRO B C 1
ATOM 7635 O O . PRO B 1 498 ? 5.227 25.109 -13.383 1 47.56 498 PRO B O 1
ATOM 7638 N N . ASP B 1 499 ? 6.18 24.562 -15.391 1 45.56 499 ASP B N 1
ATOM 7639 C CA . ASP B 1 499 ? 6.188 25.969 -15.766 1 45.56 499 ASP B CA 1
ATOM 7640 C C . ASP B 1 499 ? 4.812 26.422 -16.25 1 45.56 499 ASP B C 1
ATOM 7642 O O . ASP B 1 499 ? 4.641 27.578 -16.656 1 45.56 499 ASP B O 1
ATOM 7646 N N . SER B 1 500 ? 4.02 25.484 -16.281 1 43.5 500 SER B N 1
ATOM 7647 C CA . SER B 1 500 ? 2.699 25.953 -16.688 1 43.5 500 SER B CA 1
ATOM 7648 C C . SER B 1 500 ? 1.898 26.469 -15.5 1 43.5 500 SER B C 1
ATOM 7650 O O . SER B 1 500 ? 1.846 25.828 -14.453 1 43.5 500 SER B O 1
ATOM 7652 N N . PRO B 1 501 ? 1.56 27.672 -15.586 1 39.97 501 PRO B N 1
ATOM 7653 C CA . PRO B 1 501 ? 0.793 28.281 -14.492 1 39.97 501 PRO B CA 1
ATOM 7654 C C . PRO B 1 501 ? -0.399 27.422 -14.062 1 39.97 501 PRO B C 1
ATOM 7656 O O . PRO B 1 501 ? -1.021 26.766 -14.898 1 39.97 501 PRO B O 1
ATOM 7659 N N . VAL B 1 502 ? -0.406 26.828 -12.945 1 39.22 502 VAL B N 1
ATOM 7660 C CA . VAL B 1 502 ? -1.608 26.219 -12.383 1 39.22 502 VAL B CA 1
ATOM 7661 C C . VAL B 1 502 ? -2.816 27.109 -12.672 1 39.22 502 VAL B C 1
ATOM 7663 O O . VAL B 1 502 ? -2.779 28.312 -12.43 1 39.22 502 VAL B O 1
ATOM 7666 N N . PRO B 1 503 ? -3.988 26.562 -13.547 1 33.56 503 PRO B N 1
ATOM 7667 C CA . PRO B 1 503 ? -5.109 27.5 -13.688 1 33.56 503 PRO B CA 1
ATOM 7668 C C . PRO B 1 503 ? -5.711 27.922 -12.344 1 33.56 503 PRO B C 1
ATOM 7670 O O . PRO B 1 503 ? -5.664 27.141 -11.383 1 33.56 503 PRO B O 1
#

InterPro domains:
  IPR003423 Outer membrane efflux protein [PF02321] (86-267)
  IPR003423 Outer membrane efflux protein [PF02321] (293-477)
  IPR010131 Multidrug resistance outer membrane protein MdtP/Nodulation protein T-like [PTHR30203] (18-487)
  IPR010131 Multidrug resistance outer membrane protein MdtP/Nodulation protein T-like [TIGR01845] (17-478)

Sequence (1006 aa):
MMNALGPIRGGIYAGLMLVLGGCMVGPDFVRPNPPETARYLPGESLEGAIPVKDQAQYFDAGADLIADWWRLFKSPKLNTLVTEGINNNQSLRAAQAALRQSQHNLLAGYGVFFPQADAAGSAVRQRFSAARFGGSTSATFNLFTLSTTVTYALDVFGGQRRAVESLRAQRDFQRYTVLATYLTLTGNIVNTVIARAAYDAQIEATKELIALQREQIEITHAQIRAGTVPYISGVTLQTQLASLEATLPALEQGRGQAEHLLDTLMNYAPGEGLTAQISLADLSLPKDLPVTLPSTLVRQRPDILAAEAQVHQFTANIGVATANMLPSFTLSGTYGQNARNLADVFMSSGNFWSAGAAFVAPIFHGGTLWQQRKAAIDAYDQALANYRQTALNALGQIADLLLALEHDAETLQSQLQHLDSASEALRLVRINHQAGLVNDLQVLITNSQYLQAKLGYIGTLGQRFQDTSGLFVALGGGWWNAEEEGELTGMEEIFFNPDSPVPMMNALGPIRGGIYAGLMLVLGGCMVGPDFVRPNPPETARYLPGESLEGAIPVKDQAQYFDAGADLIADWWRLFKSPKLNTLVTEGINNNQSLRAAQAALRQSQHNLLAGYGVFFPQADAAGSAVRQRFSAARFGGSTSATFNLFTLSTTVTYALDVFGGQRRAVESLRAQRDFQRYTVLATYLTLTGNIVNTVIARAAYDAQIEATKELIALQREQIEITHAQIRAGTVPYISGVTLQTQLASLEATLPALEQGRGQAEHLLDTLMNYAPGEGLTAQISLADLSLPKDLPVTLPSTLVRQRPDILAAEAQVHQFTANIGVATANMLPSFTLSGTYGQNARNLADVFMSSGNFWSAGAAFVAPIFHGGTLWQQRKAAIDAYDQALANYRQTALNALGQIADLLLALEHDAETLQSQLQHLDSASEALRLVRINHQAGLVNDLQVLITNSQYLQAKLGYIGTLGQRFQDTSGLFVALGGGWWNAEEEGELTGMEEIFFNPDSPVP